Protein AF-A0A9P9QP36-F1 (afdb_monomer_lite)

Foldseek 3Di:
DDDPDDDPPPPPPPPVVVVVVVVPPDDPDDDDDPPVVVVVVVVVVVVVVVVVVVVVVVVVVVVVVVVVVVVVVVVVVVVVVVVVVVVVVVVVVVVVVVVVVVVVVVVVVVVVVVVVVVVVVVVVVVVVVVVVVVVVVVVVVVVVVVVVVVPDDDDPDCPVVVVVVVVVVVVVVVVVCVPPDDDVVNVVVVVVVVVVVVVVVVVVVVVVVVVVVVVVVVVVVVVVVVVVVVVVVVVVVVVVVVPDDQQDQFQLSLLVVQLVVLVVVDDPPPDPDAQDDDAQPPDPLDDRPDGDDPVVSVVSNVSDDDDPSPSVVSVQWDFAAAPPPRDTAIAGNDDPPDPRVRCLSNHQFDDDDPQADPDRRSHGLVLVVVLQLCCLQQQLLAPLVDLQRAADPDPPGRDGGSRRALVSQLVSCVSSVNPCSVLSSVSNVLSNVVSVLLCPDVVRFDSVLSVVLSVLQVLCVVLVQFPRSSPCCLPPPDDDPVGDPDPPDSVQWDFDDFPPDPGTRTYNLSGGDWDPDWAAAPPPRDTGTWRPCPDPVSNCVSCPVRDDLSSQLSTQWHDCVQFVDPDDTRHGLVVQQVLLLVQCVVVPLVSLQQNAGPVDSDHGDLRSNVSRHDPVSNVSSVVSVVVVVQVPDLQKAADPPPPGGDIDGDPDCDPAQWDADPPPRFTDGSVPNGGDPPPADPQLVVCCVPPVGSVVVVVVVCLVVQWDAQPPPGDTDGADFAFQFDADPPPRFTAGNQQNFGVVQCVVPPLVSGDPPGPRNPDPDDSRRFTGRDDVVSVVVVVD

Secondary structure (DSSP, 8-state):
--S------S-SSSHHHHTTTTTSS-------TTSHHHHHHHHHHHHHHHHHHHHHHHHHHHHHHHHHHHHHHHHHHHHHHHHHHHHHHHHHHHHHHHHHHHHHHHHHHHHHHHHHHHHHHHHHHHHHHHHHHHHHHHHHHHHHHHHHHTT--S--SSHHHHHHHHHHHHHHHHHHTTTS---HHHHHHHHHHHHHHHHHHHHHHHHHHHHHHHHHHHHHHHHHHHHHHHHHHHHHHHHHHT-STT---BHHHHHHHHHHHHHHT-TT-------------SS--S-TTPBPPHHHHHHHHHHS--SGGGHHHHTTEEEEE-TTT--EEEEE---TT---GGGGGG--BPPP-SS--SSGGGSBHHHHHHHHHHHHHH-TTTTTT-S---B-SSTT--PBPS--SHHHHHHHHHHTT-TTHHHHHHHHHHHHHHHHHHHT-SSPPPHHHHHHHHHHHHHHHHTTSB--TT-GGG-TT---TT-------GGGEEEE--TT-SSPEEEEGGGB-B-SS-EE-TTT--EEPPB---SHHHHHHHTTT--STHHHHT-SS--HHHH--SS---S-HHHHHHHHHHHHHHHGGGGGGG-B-SSS-PBPPHHHHHHHS-HHHHHHHHHHHHHHHHTTSTTEEE---TT---EEE-SS--SSSEEE-TTT--EEETTTTEE--TT--HHHHHHHHHHS-TTHHHHHHHHHHHEEE-TTT--EEE--SSBSEEE-TTT--EEETTT--BHHHHHHHGGGGSPTT-HHHHSS--GGG-BSSSHHHHHHHHH-

pLDDT: mean 74.01, std 16.09, range [27.27, 94.56]

Radius of gyration: 61.85 Å; chains: 1; bounding box: 119×178×165 Å

Sequence (784 aa):
MGFLGKKFSSKSRLSLIDEFKEAETNVSDGSRLGRSNTLRQQQLYEEDSLRATIQQQEIKIQEQEHIANDLTNVVERMKSEEELLQRQVWNFSEQLSKAKADADNFRSQVTPLEEQNRNLNWQYQTMARSVNDLRGASNEKDQELSARSNTIHVLSGHNQQLQRRVAHLERIVSSTSQNTGTDIQTFFDRYTEMENAHRDLSTRLETEVHERLELRDAFEAMESENASLKTVIEELQKDASGSESCQPQTLRSLLTMRLVDQALIGTEAESSSQNQNWSPTGLPQTSLDVKCSPAEIQQLANLLPTGPEYVHFYKKMSLDICSLCTKPRFKLKSDPRQNFSSSKWLNEYLGKTRYFSCCYEQVCKSCFTKHVLETLRSKWWYKLGTLQWFPCPRDGCEEALGIRCEADLEICLERNCDTEAEDHVKTYVKAMAFRNALEALEPKPDDEALQKAAELTKQLVEANRMHNLFDPRFDPAMVDETGCIPEFNTGTIFNAVLDNTSSPVPLFLRFIRRQSRPKSCMVCSKTMFEIDYGNVPTWQAACQGFAGSWMWNILVFPTRENQQCEHDFEVCRVCTAEHLRGALTSGGPSACDSLSCPQCSRVLSYQEIHQLADTETVAKYEKFMLQTFLSQDPNFRWCLSPLCETGQLYQTPPRNPKTSCEECNFEMCFKHEMPWHEGLSCDEYDSIREHGDPSYGETQEWIRTNTKPCPGCQVGIQKGEACFHMTCSQCNHEFCWQCLANWTEIRANGQNGHAEGCFFRTNDVRPTGLRGENLEDALRARNG

Structure (mmCIF, N/CA/C/O backbone):
data_AF-A0A9P9QP36-F1
#
_entry.id   AF-A0A9P9QP36-F1
#
loop_
_atom_site.group_PDB
_atom_site.id
_atom_site.type_symbol
_atom_site.label_atom_id
_atom_site.label_alt_id
_atom_site.label_comp_id
_atom_site.label_asym_id
_atom_site.label_entity_id
_atom_site.label_seq_id
_atom_site.pdbx_PDB_ins_code
_atom_site.Cartn_x
_atom_site.Cartn_y
_atom_site.Cartn_z
_atom_site.occupancy
_atom_site.B_iso_or_equiv
_atom_site.auth_seq_id
_atom_site.auth_comp_id
_atom_site.auth_asym_id
_atom_site.auth_atom_id
_atom_site.pdbx_PDB_model_num
ATOM 1 N N . MET A 1 1 ? -51.784 3.679 45.258 1.00 39.41 1 MET A N 1
ATOM 2 C CA . MET A 1 1 ? -52.970 4.301 45.885 1.00 39.41 1 MET A CA 1
ATOM 3 C C . MET A 1 1 ? -52.592 4.802 47.271 1.00 39.41 1 MET A C 1
ATOM 5 O O . MET A 1 1 ? -52.065 4.015 48.043 1.00 39.41 1 MET A O 1
ATOM 9 N N . GLY A 1 2 ? -52.866 6.078 47.562 1.00 40.72 2 GLY A N 1
ATOM 10 C CA . GLY A 1 2 ? -52.700 6.702 48.881 1.00 40.72 2 GLY A CA 1
ATOM 11 C C . GLY A 1 2 ? -51.736 7.891 48.863 1.00 40.72 2 GLY A C 1
ATOM 12 O O . GLY A 1 2 ? -50.547 7.689 48.687 1.00 40.72 2 GLY A O 1
ATOM 13 N N . PHE A 1 3 ? -52.262 9.102 49.091 1.00 27.27 3 PHE A N 1
ATOM 14 C CA . PHE A 1 3 ? -51.558 10.395 49.217 1.00 27.27 3 PHE A CA 1
ATOM 15 C C . PHE A 1 3 ? -51.186 11.186 47.947 1.00 27.27 3 PHE A C 1
ATOM 17 O O . PHE A 1 3 ? -50.115 11.767 47.866 1.00 27.27 3 PHE A O 1
ATOM 24 N N . LEU A 1 4 ? -52.135 11.379 47.026 1.00 30.14 4 LEU A N 1
ATOM 25 C CA . LEU A 1 4 ? -52.186 12.609 46.216 1.00 30.14 4 LEU A CA 1
ATOM 26 C C . LEU A 1 4 ? -53.619 13.140 46.228 1.00 30.14 4 LEU A C 1
ATOM 28 O O . LEU A 1 4 ? -54.468 12.773 45.425 1.00 30.14 4 LEU A O 1
ATOM 32 N N . GLY A 1 5 ? -53.909 13.940 47.248 1.00 36.31 5 GLY A N 1
ATOM 33 C CA . GLY A 1 5 ? -55.246 14.442 47.529 1.00 36.31 5 GLY A CA 1
ATOM 34 C C . GLY A 1 5 ? -55.212 15.570 48.547 1.00 36.31 5 GLY A C 1
ATOM 35 O O . GLY A 1 5 ? -55.863 15.489 49.584 1.00 36.31 5 GLY A O 1
ATOM 36 N N . LYS A 1 6 ? -54.440 16.626 48.278 1.00 33.19 6 LYS A N 1
ATOM 37 C CA . LYS A 1 6 ? -54.641 17.918 48.940 1.00 33.19 6 LYS A CA 1
ATOM 38 C C . LYS A 1 6 ? -54.831 19.000 47.887 1.00 33.19 6 LYS A C 1
ATOM 40 O O . LYS A 1 6 ? -53.893 19.463 47.255 1.00 33.19 6 LYS A O 1
ATOM 45 N N . LYS A 1 7 ? -56.105 19.369 47.737 1.00 34.91 7 LYS A N 1
ATOM 46 C CA . LYS A 1 7 ? -56.591 20.603 47.125 1.00 34.91 7 LYS A CA 1
ATOM 47 C C . LYS A 1 7 ? -55.779 21.785 47.663 1.00 34.91 7 LYS A C 1
ATOM 49 O O . LYS A 1 7 ? -55.915 22.115 48.841 1.00 34.91 7 LYS A O 1
ATOM 54 N N . PHE A 1 8 ? -55.011 22.462 46.814 1.00 30.06 8 PHE A N 1
ATOM 55 C CA . PHE A 1 8 ? -54.633 23.842 47.096 1.00 30.06 8 PHE A CA 1
ATOM 56 C C . PHE A 1 8 ? -55.879 24.705 46.896 1.00 30.06 8 PHE A C 1
ATOM 58 O O . PHE A 1 8 ? -56.303 24.996 45.781 1.00 30.06 8 PHE A O 1
ATOM 65 N N . SER A 1 9 ? -56.540 25.025 48.010 1.00 32.56 9 SER A N 1
ATOM 66 C CA . SER A 1 9 ? -57.636 25.985 48.031 1.00 32.56 9 SER A CA 1
ATOM 67 C C . SER A 1 9 ? -57.120 27.356 47.602 1.00 32.56 9 SER A C 1
ATOM 69 O O . SER A 1 9 ? -56.040 27.767 48.025 1.00 32.56 9 SER A O 1
ATOM 71 N N . SER A 1 10 ? -57.936 28.075 46.842 1.00 36.62 10 SER A N 1
ATOM 72 C CA . SER A 1 10 ? -57.787 29.444 46.335 1.00 36.62 10 SER A CA 1
ATOM 73 C C . SER A 1 10 ? -57.663 30.546 47.410 1.00 36.62 10 SER A C 1
ATOM 75 O O . SER A 1 10 ? -58.156 31.656 47.218 1.00 36.62 10 SER A O 1
ATOM 77 N N . LYS A 1 11 ? -57.039 30.268 48.559 1.00 36.41 11 LYS A N 1
ATOM 78 C CA . LYS A 1 11 ? -57.003 31.158 49.730 1.00 36.41 11 LYS A CA 1
ATOM 79 C C . LYS A 1 11 ? -55.800 32.103 49.808 1.00 36.41 11 LYS A C 1
ATOM 81 O O . LYS A 1 11 ? -55.817 32.974 50.664 1.00 36.41 11 LYS A O 1
ATOM 86 N N . SER A 1 12 ? -54.807 32.006 48.926 1.00 41.88 12 SER A N 1
ATOM 87 C CA . SER A 1 12 ? -53.623 32.888 48.959 1.00 41.88 12 SER A CA 1
ATOM 88 C C . SER A 1 12 ? -53.692 34.092 48.011 1.00 41.88 12 SER A C 1
ATOM 90 O O . SER A 1 12 ? -52.805 34.935 48.032 1.00 41.88 12 SER A O 1
ATOM 92 N N . ARG A 1 13 ? -54.743 34.214 47.185 1.00 39.88 13 ARG A N 1
ATOM 93 C CA . ARG A 1 13 ? -54.830 35.269 46.154 1.00 39.88 13 ARG A CA 1
ATOM 94 C C . ARG A 1 13 ? -55.450 36.588 46.639 1.00 39.88 13 ARG A C 1
ATOM 96 O O . ARG A 1 13 ? -55.367 37.577 45.924 1.00 39.88 13 ARG A O 1
ATOM 103 N N . LEU A 1 14 ? -56.072 36.602 47.823 1.00 39.81 14 LEU A N 1
ATOM 104 C CA . LEU A 1 14 ? -56.779 37.774 48.364 1.00 39.81 14 LEU A CA 1
ATOM 105 C C . LEU A 1 14 ? -56.099 38.417 49.583 1.00 39.81 14 LEU A C 1
ATOM 107 O O . LEU A 1 14 ? -56.343 39.590 49.820 1.00 39.81 14 LEU A O 1
ATOM 111 N N . SER A 1 15 ? -55.203 37.730 50.307 1.00 41.00 15 SER A N 1
ATOM 112 C CA . SER A 1 15 ? -54.525 38.353 51.462 1.00 41.00 15 SER A CA 1
ATOM 113 C C . SER A 1 15 ? -53.392 39.307 51.070 1.00 41.00 15 SER A C 1
ATOM 115 O O . SER A 1 15 ? -53.060 40.193 51.841 1.00 41.00 15 SER A O 1
ATOM 117 N N . LEU A 1 16 ? -52.825 39.168 49.867 1.00 39.16 16 LEU A N 1
ATOM 118 C CA . LEU A 1 16 ? -51.727 40.017 49.378 1.00 39.16 16 LEU A CA 1
ATOM 119 C C . LEU A 1 16 ? -52.197 41.316 48.701 1.00 39.16 16 LEU A C 1
ATOM 121 O O . LEU A 1 16 ? -51.383 42.193 48.434 1.00 39.16 16 LEU A O 1
ATOM 125 N N . ILE A 1 17 ? -53.497 41.454 48.412 1.00 43.56 17 ILE A N 1
ATOM 126 C CA . ILE A 1 17 ? -54.055 42.672 47.796 1.00 43.56 17 ILE A CA 1
ATOM 127 C C . ILE A 1 17 ? -54.501 43.680 48.867 1.00 43.56 17 ILE A C 1
ATOM 129 O O . ILE A 1 17 ? -54.452 44.886 48.619 1.00 43.56 17 ILE A O 1
ATOM 133 N N . ASP A 1 18 ? -54.876 43.212 50.061 1.00 39.38 18 ASP A N 1
ATOM 134 C CA . ASP A 1 18 ? -55.324 44.090 51.147 1.00 39.38 18 ASP A CA 1
ATOM 135 C C . ASP A 1 18 ? -54.152 44.749 51.901 1.00 39.38 18 ASP A C 1
ATOM 137 O O . ASP A 1 18 ? -54.276 45.903 52.302 1.00 39.38 18 ASP A O 1
ATOM 141 N N . GLU A 1 19 ? -52.971 44.119 51.972 1.00 41.66 19 GLU A N 1
ATOM 142 C CA . GLU A 1 19 ? -51.772 44.738 52.577 1.00 41.66 19 GLU A CA 1
ATOM 143 C C . GLU A 1 19 ? -51.138 45.845 51.711 1.00 41.66 19 GLU A C 1
ATOM 145 O O . GLU A 1 19 ? -50.436 46.711 52.229 1.00 41.66 19 GLU A O 1
ATOM 150 N N . PHE A 1 20 ? -51.422 45.893 50.403 1.00 39.91 20 PHE A N 1
ATOM 151 C CA . PHE A 1 20 ? -50.889 46.941 49.519 1.00 39.91 20 PHE A CA 1
ATOM 152 C C . PHE A 1 20 ? -51.739 48.220 49.479 1.00 39.91 20 PHE A C 1
ATOM 154 O O . PHE A 1 20 ? -51.246 49.263 49.050 1.00 39.91 20 PHE A O 1
ATOM 161 N N . LYS A 1 21 ? -52.997 48.182 49.942 1.00 40.97 21 LYS A N 1
ATOM 162 C CA . LYS A 1 21 ? -53.893 49.355 49.928 1.00 40.97 21 LYS A CA 1
ATOM 163 C C . LYS A 1 21 ? -53.764 50.268 51.149 1.00 40.97 21 LYS A C 1
ATOM 165 O O . LYS A 1 21 ? -54.196 51.414 51.070 1.00 40.97 21 LYS A O 1
ATOM 170 N N . GLU A 1 22 ? -53.130 49.822 52.232 1.00 38.78 22 GLU A N 1
ATOM 171 C CA . GLU A 1 22 ? -52.857 50.678 53.401 1.00 38.78 22 GLU A CA 1
ATOM 172 C C . GLU A 1 22 ? -51.580 51.530 53.260 1.00 38.78 22 GLU A C 1
ATOM 174 O O . GLU A 1 22 ? -51.359 52.446 54.051 1.00 38.78 22 GLU A O 1
ATOM 179 N N . ALA A 1 23 ? -50.770 51.315 52.216 1.00 40.56 23 ALA A N 1
ATOM 180 C CA . ALA A 1 23 ? -49.537 52.074 51.989 1.00 40.56 23 ALA A CA 1
ATOM 181 C C . ALA A 1 23 ? -49.709 53.357 51.140 1.00 40.56 23 ALA A C 1
ATOM 183 O O . ALA A 1 23 ? -48.755 54.122 51.004 1.00 40.56 23 ALA A O 1
ATOM 184 N N . GLU A 1 24 ? -50.901 53.635 50.590 1.00 41.31 24 GLU A N 1
ATOM 185 C CA . GLU A 1 24 ? -51.149 54.812 49.726 1.00 41.31 24 GLU A CA 1
ATOM 186 C C . GLU A 1 24 ? -51.841 56.004 50.414 1.00 41.31 24 GLU A C 1
ATOM 188 O O . GLU A 1 24 ? -52.095 57.026 49.775 1.00 41.31 24 GLU A O 1
ATOM 193 N N . THR A 1 25 ? -52.087 55.960 51.726 1.00 44.47 25 THR A N 1
ATOM 194 C CA . THR A 1 25 ? -52.667 57.096 52.466 1.00 44.47 25 THR A CA 1
ATOM 195 C C . THR A 1 25 ? -51.767 57.550 53.605 1.00 44.47 25 THR A C 1
ATOM 197 O O . THR A 1 25 ? -52.078 57.312 54.764 1.00 44.47 25 THR A O 1
ATOM 200 N N . ASN A 1 26 ? -50.646 58.197 53.279 1.00 38.59 26 ASN A N 1
ATOM 201 C CA . ASN A 1 26 ? -50.021 59.234 54.115 1.00 38.59 26 ASN A CA 1
ATOM 202 C C . ASN A 1 26 ? -48.902 59.940 53.332 1.00 38.59 26 ASN A C 1
ATOM 204 O O . ASN A 1 26 ? -47.714 59.728 53.559 1.00 38.59 26 ASN A O 1
ATOM 208 N N . VAL A 1 27 ? -49.293 60.810 52.397 1.00 39.25 27 VAL A N 1
ATOM 209 C CA . VAL A 1 27 ? -48.411 61.853 51.855 1.00 39.25 27 VAL A CA 1
ATOM 210 C C . VAL A 1 27 ? -49.091 63.201 52.067 1.00 39.25 27 VAL A C 1
ATOM 212 O O . VAL A 1 27 ? -49.839 63.688 51.226 1.00 39.25 27 VAL A O 1
ATOM 215 N N . SER A 1 28 ? -48.807 63.809 53.213 1.00 42.22 28 SER A N 1
ATOM 216 C CA . SER A 1 28 ? -48.864 65.254 53.409 1.00 42.22 28 SER A CA 1
ATOM 217 C C . SER A 1 28 ? -47.461 65.698 53.806 1.00 42.22 28 SER A C 1
ATOM 219 O O . SER A 1 28 ? -47.070 65.534 54.955 1.00 42.22 28 SER A O 1
ATOM 221 N N . ASP A 1 29 ? -46.641 66.103 52.844 1.00 37.81 29 ASP A N 1
ATOM 222 C CA . ASP A 1 29 ? -46.212 67.497 52.703 1.00 37.81 29 ASP A CA 1
ATOM 223 C C . ASP A 1 29 ? -45.155 67.623 51.598 1.00 37.81 29 ASP A C 1
ATOM 225 O O . ASP A 1 29 ? -44.422 66.685 51.278 1.00 37.81 29 ASP A O 1
ATOM 229 N N . GLY A 1 30 ? -45.141 68.785 50.952 1.00 43.59 30 GLY A N 1
ATOM 230 C CA . GLY A 1 30 ? -44.443 69.012 49.695 1.00 43.59 30 GLY A CA 1
ATOM 231 C C . GLY A 1 30 ? -42.912 69.035 49.766 1.00 43.59 30 GLY A C 1
ATOM 232 O O . GLY A 1 30 ? -42.296 69.165 50.821 1.00 43.59 30 GLY A O 1
ATOM 233 N N . SER A 1 31 ? -42.327 69.057 48.557 1.00 42.88 31 SER A N 1
ATOM 234 C CA . SER A 1 31 ? -40.924 69.367 48.199 1.00 42.88 31 SER A CA 1
ATOM 235 C C . SER A 1 31 ? -40.016 68.165 47.888 1.00 42.88 31 SER A C 1
ATOM 237 O O . SER A 1 31 ? -39.227 67.756 48.734 1.00 42.88 31 SER A O 1
ATOM 239 N N . ARG A 1 32 ? -40.046 67.667 46.633 1.00 42.56 32 ARG A N 1
ATOM 240 C CA . ARG A 1 32 ? -38.871 67.222 45.822 1.00 42.56 32 ARG A CA 1
ATOM 241 C C . ARG A 1 32 ? -39.304 66.530 44.512 1.00 42.56 32 ARG A C 1
ATOM 243 O O . ARG A 1 32 ? -39.237 65.312 44.363 1.00 42.56 32 ARG A O 1
ATOM 250 N N . LEU A 1 33 ? -39.699 67.326 43.519 1.00 49.06 33 LEU A N 1
ATOM 251 C CA . LEU A 1 33 ? -39.839 66.887 42.124 1.00 49.06 33 LEU A CA 1
ATOM 252 C C . LEU A 1 33 ? -38.437 66.759 41.501 1.00 49.06 33 LEU A C 1
ATOM 254 O O . LEU A 1 33 ? -37.766 67.760 41.281 1.00 49.06 33 LEU A O 1
ATOM 258 N N . GLY A 1 34 ? -37.972 65.525 41.280 1.00 47.41 34 GLY A N 1
ATOM 259 C CA . GLY A 1 34 ? -36.705 65.246 40.580 1.00 47.41 34 GLY A CA 1
ATOM 260 C C . GLY A 1 34 ? -36.040 63.903 40.914 1.00 47.41 34 GLY A C 1
ATOM 261 O O . GLY A 1 34 ? -35.315 63.371 40.084 1.00 47.41 34 GLY A O 1
ATOM 262 N N . ARG A 1 35 ? -36.315 63.312 42.089 1.00 47.41 35 ARG A N 1
ATOM 263 C CA . ARG A 1 35 ? -35.817 61.965 42.469 1.00 47.41 35 ARG A CA 1
ATOM 264 C C . ARG A 1 35 ? -36.870 60.851 42.409 1.00 47.41 35 ARG A C 1
ATOM 266 O O . ARG A 1 35 ? -36.510 59.684 42.448 1.00 47.41 35 ARG A O 1
ATOM 273 N N . SER A 1 36 ? -38.155 61.194 42.304 1.00 52.47 36 SER A N 1
ATOM 274 C CA . SER A 1 36 ? -39.255 60.218 42.377 1.00 52.47 36 SER A CA 1
ATOM 275 C C . SER A 1 36 ? -39.477 59.434 41.070 1.00 52.47 36 SER A C 1
ATOM 277 O O . SER A 1 36 ? -39.776 58.246 41.127 1.00 52.47 36 SER A O 1
ATOM 279 N N . ASN A 1 37 ? -39.245 60.035 39.893 1.00 53.41 37 ASN A N 1
ATOM 280 C CA . ASN A 1 37 ? -39.464 59.344 38.611 1.00 53.41 37 ASN A CA 1
ATOM 281 C C . ASN A 1 37 ? -38.407 58.276 38.294 1.00 53.41 37 ASN A C 1
ATOM 283 O O . ASN A 1 37 ? -38.752 57.236 37.746 1.00 53.41 37 ASN A O 1
ATOM 287 N N . THR A 1 38 ? -37.144 58.495 38.664 1.00 58.62 38 THR A N 1
ATOM 288 C CA . THR A 1 38 ? -36.052 57.536 38.429 1.00 58.62 38 THR A CA 1
ATOM 289 C C . THR A 1 38 ? -36.148 56.309 39.331 1.00 58.62 38 THR A C 1
ATOM 291 O O . THR A 1 38 ? -35.949 55.197 38.854 1.00 58.62 38 THR A O 1
ATOM 294 N N . LEU A 1 39 ? -36.530 56.490 40.601 1.00 57.78 39 LEU A N 1
ATOM 295 C CA . LEU A 1 39 ? -36.797 55.378 41.523 1.00 57.78 39 LEU A CA 1
ATOM 296 C C . LEU A 1 39 ? -38.006 54.547 41.075 1.00 57.78 39 LEU A C 1
ATOM 298 O O . LEU A 1 39 ? -37.941 53.322 41.088 1.00 57.78 39 LEU A O 1
ATOM 302 N N . ARG A 1 40 ? -39.071 55.199 40.591 1.00 60.97 40 ARG A N 1
ATOM 303 C CA . ARG A 1 40 ? -40.255 54.504 40.067 1.00 60.97 40 ARG A CA 1
ATOM 304 C C . ARG A 1 40 ? -39.961 53.740 38.771 1.00 60.97 40 ARG A C 1
ATOM 306 O O . ARG A 1 40 ? -40.467 52.640 38.591 1.00 60.97 40 ARG A O 1
ATOM 313 N N . GLN A 1 41 ? -39.117 54.284 37.889 1.00 62.12 41 GLN A N 1
ATOM 314 C CA . GLN A 1 41 ? -38.653 53.576 36.688 1.00 62.12 41 GLN A CA 1
ATOM 315 C C . GLN A 1 41 ? -37.744 52.386 37.013 1.00 62.12 41 GLN A C 1
ATOM 317 O O . GLN A 1 41 ? -37.866 51.355 36.361 1.00 62.12 41 GLN A O 1
ATOM 322 N N . GLN A 1 42 ? -36.868 52.501 38.015 1.00 64.56 42 GLN A N 1
ATOM 323 C CA . GLN A 1 42 ? -36.050 51.371 38.470 1.00 64.56 42 GLN A CA 1
ATOM 324 C C . GLN A 1 42 ? -36.900 50.258 39.084 1.00 64.56 42 GLN A C 1
ATOM 326 O O . GLN A 1 42 ? -36.699 49.101 38.736 1.00 64.56 42 GLN A O 1
ATOM 331 N N . GLN A 1 43 ? -37.892 50.600 39.910 1.00 68.56 43 GLN A N 1
ATOM 332 C CA . GLN A 1 43 ? -38.804 49.613 40.496 1.00 68.56 43 GLN A CA 1
ATOM 333 C C . GLN A 1 43 ? -39.649 48.895 39.438 1.00 68.56 43 GLN A C 1
ATOM 335 O O . GLN A 1 43 ? -39.778 47.678 39.495 1.00 68.56 43 GLN A O 1
ATOM 340 N N . LEU A 1 44 ? -40.162 49.616 38.434 1.00 71.06 44 LEU A N 1
ATOM 341 C CA . LEU A 1 44 ? -40.890 48.997 37.318 1.00 71.06 44 LEU A CA 1
ATOM 342 C C . LEU A 1 44 ? -39.995 48.054 36.499 1.00 71.06 44 LEU A C 1
ATOM 344 O O . LEU A 1 44 ? -40.432 46.978 36.107 1.00 71.06 44 LEU A O 1
ATOM 348 N N . TYR A 1 45 ? -38.729 48.421 36.281 1.00 71.38 45 TYR A N 1
ATOM 349 C CA . TYR A 1 45 ? -37.782 47.572 35.556 1.00 71.38 45 TYR A CA 1
ATOM 350 C C . TYR A 1 45 ? -37.406 46.306 36.342 1.00 71.38 45 TYR A C 1
ATOM 352 O O . TYR A 1 45 ? -37.260 45.229 35.764 1.00 71.38 45 TYR A O 1
ATOM 360 N N . GLU A 1 46 ? -37.269 46.416 37.665 1.00 70.75 46 GLU A N 1
ATOM 361 C CA . GLU A 1 46 ? -37.046 45.268 38.547 1.00 70.75 46 GLU A CA 1
ATOM 362 C C . GLU A 1 46 ? -38.277 44.357 38.615 1.00 70.75 46 GLU A C 1
ATOM 364 O O . GLU A 1 46 ? -38.116 43.140 38.534 1.00 70.75 46 GLU A O 1
ATOM 369 N N . GLU A 1 47 ? -39.494 44.910 38.672 1.00 72.06 47 GLU A N 1
ATOM 370 C CA . GLU A 1 47 ? -40.736 44.129 38.604 1.00 72.06 47 GLU A CA 1
ATOM 371 C C . GLU A 1 47 ? -40.887 43.391 37.269 1.00 72.06 47 GLU A C 1
ATOM 373 O O . GLU A 1 47 ? -41.241 42.211 37.265 1.00 72.06 47 GLU A O 1
ATOM 378 N N . ASP A 1 48 ? -40.589 44.039 36.141 1.00 75.69 48 ASP A N 1
ATOM 379 C CA . ASP A 1 48 ? -40.651 43.407 34.819 1.00 75.69 48 ASP A CA 1
ATOM 380 C C . ASP A 1 48 ? -39.594 42.300 34.670 1.00 75.69 48 ASP A C 1
ATOM 382 O O . ASP A 1 48 ? -39.877 41.228 34.128 1.00 75.69 48 ASP A O 1
ATOM 386 N N . SER A 1 49 ? -38.395 42.511 35.220 1.00 71.56 49 SER A N 1
ATOM 387 C CA . SER A 1 49 ? -37.334 41.498 35.278 1.00 71.56 49 SER A CA 1
ATOM 388 C C . SER A 1 49 ? -37.728 40.300 36.155 1.00 71.56 49 SER A C 1
ATOM 390 O O . SER A 1 49 ? -37.520 39.140 35.776 1.00 71.56 49 SER A O 1
ATOM 392 N N . LEU A 1 50 ? -38.369 40.554 37.303 1.00 73.38 50 LEU A N 1
ATOM 393 C CA . LEU A 1 50 ? -38.890 39.499 38.171 1.00 73.38 50 LEU A CA 1
ATOM 394 C C . LEU A 1 50 ? -40.015 38.722 37.482 1.00 73.38 50 LEU A C 1
ATOM 396 O O . LEU A 1 50 ? -40.004 37.494 37.510 1.00 73.38 50 LEU A O 1
ATOM 400 N N . ARG A 1 51 ? -40.948 39.410 36.809 1.00 74.69 51 ARG A N 1
ATOM 401 C CA . ARG A 1 51 ? -42.028 38.776 36.033 1.00 74.69 51 ARG A CA 1
ATOM 402 C C . ARG A 1 51 ? -41.476 37.898 34.919 1.00 74.69 51 ARG A C 1
ATOM 404 O O . ARG A 1 51 ? -41.932 36.769 34.775 1.00 74.69 51 ARG A O 1
ATOM 411 N N . ALA A 1 52 ? -40.470 38.367 34.183 1.00 73.75 52 ALA A N 1
ATOM 412 C CA . ALA A 1 52 ? -39.819 37.572 33.145 1.00 73.75 52 ALA A CA 1
ATOM 413 C C . ALA A 1 52 ? -39.134 36.321 33.725 1.00 73.75 52 ALA A C 1
ATOM 415 O O . ALA A 1 52 ? -39.201 35.241 33.137 1.00 73.75 52 ALA A O 1
ATOM 416 N N . THR A 1 53 ? -38.519 36.445 34.904 1.00 70.00 53 THR A N 1
ATOM 417 C CA . THR A 1 53 ? -37.874 35.320 35.597 1.00 70.00 53 THR A CA 1
ATOM 418 C C . THR A 1 53 ? -38.900 34.304 36.102 1.00 70.00 53 THR A C 1
ATOM 420 O O . THR A 1 53 ? -38.709 33.103 35.917 1.00 70.00 53 THR A O 1
ATOM 423 N N . ILE A 1 54 ? -40.010 34.769 36.684 1.00 73.44 54 ILE A N 1
ATOM 424 C CA . ILE A 1 54 ? -41.124 33.919 37.126 1.00 73.44 54 ILE A CA 1
ATOM 425 C C . ILE A 1 54 ? -41.734 33.193 35.926 1.00 73.44 54 ILE A C 1
ATOM 427 O O . ILE A 1 54 ? -41.888 31.978 35.969 1.00 73.44 54 ILE A O 1
ATOM 431 N N . GLN A 1 55 ? -41.973 33.895 34.818 1.00 79.62 55 GLN A N 1
ATOM 432 C CA . GLN A 1 55 ? -42.513 33.297 33.598 1.00 79.62 55 GLN A CA 1
ATOM 433 C C . GLN A 1 55 ? -41.567 32.235 33.009 1.00 79.62 55 GLN A C 1
ATOM 435 O O . GLN A 1 55 ? -42.015 31.179 32.568 1.00 79.62 55 GLN A O 1
ATOM 440 N N . GLN A 1 56 ? -40.247 32.456 33.053 1.00 72.19 56 GLN A N 1
ATOM 441 C CA . GLN A 1 56 ? -39.270 31.428 32.671 1.00 72.19 56 GLN A CA 1
ATOM 442 C C . GLN A 1 56 ? -39.274 30.217 33.611 1.00 72.19 56 GLN A C 1
ATOM 444 O O . GLN A 1 56 ? -39.036 29.097 33.158 1.00 72.19 56 GLN A O 1
ATOM 449 N N . GLN A 1 57 ? -39.510 30.414 34.909 1.00 69.06 57 GLN A N 1
ATOM 450 C CA . GLN A 1 57 ? -39.626 29.305 35.857 1.00 69.06 57 GLN A CA 1
ATOM 451 C C . GLN A 1 57 ? -40.930 28.526 35.668 1.00 69.06 57 GLN A C 1
ATOM 453 O O . GLN A 1 57 ? -40.894 27.301 35.703 1.00 69.06 57 GLN A O 1
ATOM 458 N N . GLU A 1 58 ? -42.046 29.197 35.386 1.00 74.12 58 GLU A N 1
ATOM 459 C CA . GLU A 1 58 ? -43.326 28.550 35.073 1.00 74.12 58 GLU A CA 1
ATOM 460 C C . GLU A 1 58 ? -43.227 27.669 33.821 1.00 74.12 58 GLU A C 1
ATOM 462 O O . GLU A 1 58 ? -43.688 26.530 33.845 1.00 74.12 58 GLU A O 1
ATOM 467 N N . ILE A 1 59 ? -42.551 28.139 32.765 1.00 79.31 59 ILE A N 1
ATOM 468 C CA . ILE A 1 59 ? -42.301 27.335 31.556 1.00 79.31 59 ILE A CA 1
ATOM 469 C C . ILE A 1 59 ? -41.477 26.085 31.894 1.00 79.31 59 ILE A C 1
ATOM 471 O O . ILE A 1 59 ? -41.823 24.986 31.472 1.00 79.31 59 ILE A O 1
ATOM 475 N N . LYS A 1 60 ? -40.426 26.218 32.714 1.00 70.06 60 LYS A N 1
ATOM 476 C CA . LYS A 1 60 ? -39.608 25.067 33.137 1.00 70.06 60 LYS A CA 1
ATOM 477 C C . LYS A 1 60 ? -40.386 24.066 33.989 1.00 70.06 60 LYS A C 1
ATOM 479 O O . LYS A 1 60 ? -40.153 22.868 33.871 1.00 70.06 60 LYS A O 1
ATOM 484 N N . ILE A 1 61 ? -41.293 24.539 34.843 1.00 73.12 61 ILE A N 1
ATOM 485 C CA . ILE A 1 61 ? -42.167 23.668 35.638 1.00 73.12 61 ILE A CA 1
ATOM 486 C C . ILE A 1 61 ? -43.130 22.915 34.712 1.00 73.12 61 ILE A C 1
ATOM 488 O O . ILE A 1 61 ? -43.267 21.704 34.853 1.00 73.12 61 ILE A O 1
ATOM 492 N N . GLN A 1 62 ? -43.713 23.584 33.713 1.00 74.38 62 GLN A N 1
ATOM 493 C CA . GLN A 1 62 ? -44.569 22.936 32.711 1.00 74.38 62 GLN A CA 1
ATOM 494 C C . GLN A 1 62 ? -43.814 21.885 31.883 1.00 74.38 62 GLN A C 1
ATOM 496 O O . GLN A 1 62 ? -44.344 20.805 31.628 1.00 74.38 62 GLN A O 1
ATOM 501 N N . GLU A 1 63 ? -42.562 22.155 31.502 1.00 72.62 63 GLU A N 1
ATOM 502 C CA . GLU A 1 63 ? -41.704 21.175 30.823 1.00 72.62 63 GLU A CA 1
ATOM 503 C C . GLU A 1 63 ? -41.399 19.964 31.720 1.00 72.62 63 GLU A C 1
ATOM 505 O O . GLU A 1 63 ? -41.453 18.822 31.262 1.00 72.62 63 GLU A O 1
ATOM 510 N N . GLN A 1 64 ? -41.129 20.182 33.011 1.00 63.84 64 GLN A N 1
ATOM 511 C CA . GLN A 1 64 ? -40.899 19.097 33.969 1.00 63.84 64 GLN A CA 1
ATOM 512 C C . GLN A 1 64 ? -42.157 18.256 34.222 1.00 63.84 64 GLN A C 1
ATOM 514 O O . GLN A 1 64 ? -42.058 17.033 34.313 1.00 63.84 64 GLN A O 1
ATOM 519 N N . GLU A 1 65 ? -43.335 18.878 34.285 1.00 73.81 65 GLU A N 1
ATOM 520 C CA . GLU A 1 65 ? -44.618 18.173 34.380 1.00 73.81 65 GLU A CA 1
ATOM 521 C C . GLU A 1 65 ? -44.906 17.342 33.121 1.00 73.81 65 GLU A C 1
ATOM 523 O O . GLU A 1 65 ? -45.379 16.209 33.230 1.00 73.81 65 GLU A O 1
ATOM 528 N N . HIS A 1 66 ? -44.560 17.849 31.933 1.00 71.69 66 HIS A N 1
ATOM 529 C CA . HIS A 1 66 ? -44.685 17.092 30.685 1.00 71.69 66 HIS A CA 1
ATOM 530 C C . HIS A 1 66 ? -43.780 15.853 30.687 1.00 71.69 66 HIS A C 1
ATOM 532 O O . HIS A 1 66 ? -44.245 14.748 30.415 1.00 71.69 66 HIS A O 1
ATOM 538 N N . ILE A 1 67 ? -42.511 16.007 31.078 1.00 67.69 67 ILE A N 1
ATOM 539 C CA . ILE A 1 67 ? -41.555 14.893 31.182 1.00 67.69 67 ILE A CA 1
ATOM 540 C C . ILE A 1 67 ? -42.021 13.856 32.217 1.00 67.69 67 ILE A C 1
ATOM 542 O O . ILE A 1 67 ? -41.906 12.652 31.984 1.00 67.69 67 ILE A O 1
ATOM 546 N N . ALA A 1 68 ? -42.569 14.296 33.353 1.00 65.81 68 ALA A N 1
ATOM 547 C CA . ALA A 1 68 ? -43.108 13.397 34.373 1.00 65.81 68 ALA A CA 1
ATOM 548 C C . ALA A 1 68 ? -44.325 12.601 33.863 1.00 65.81 68 ALA A C 1
ATOM 550 O O . ALA A 1 68 ? -44.435 11.401 34.134 1.00 65.81 68 ALA A O 1
ATOM 551 N N . ASN A 1 69 ? -45.207 13.236 33.086 1.00 71.56 69 ASN A N 1
ATOM 552 C CA . ASN A 1 69 ? -46.336 12.562 32.442 1.00 71.56 69 ASN A CA 1
ATOM 553 C C . ASN A 1 69 ? -45.870 11.555 31.380 1.00 71.56 69 ASN A C 1
ATOM 555 O O . ASN A 1 69 ? -46.360 10.427 31.360 1.00 71.56 69 ASN A O 1
ATOM 559 N N . ASP A 1 70 ? -44.877 11.905 30.560 1.00 65.94 70 ASP A N 1
ATOM 560 C CA . ASP A 1 70 ? -44.309 10.997 29.557 1.00 65.94 70 ASP A CA 1
ATOM 561 C C . ASP A 1 70 ? -43.657 9.768 30.204 1.00 65.94 70 ASP A C 1
ATOM 563 O O . ASP A 1 70 ? -43.893 8.638 29.775 1.00 65.94 70 ASP A O 1
ATOM 567 N N . LEU A 1 71 ? -42.895 9.959 31.286 1.00 62.50 71 LEU A N 1
ATOM 568 C CA . LEU A 1 71 ? -42.315 8.856 32.058 1.00 62.50 71 LEU A CA 1
ATOM 569 C C . LEU A 1 71 ? -43.393 7.961 32.676 1.00 62.50 71 LEU A C 1
ATOM 571 O O . LEU A 1 71 ? -43.263 6.737 32.650 1.00 62.50 71 LEU A O 1
ATOM 575 N N . THR A 1 72 ? -44.475 8.550 33.187 1.00 72.44 72 THR A N 1
ATOM 576 C CA . THR A 1 72 ? -45.608 7.792 33.738 1.00 72.44 72 THR A CA 1
ATOM 577 C C . THR A 1 72 ? -46.275 6.941 32.653 1.00 72.44 72 THR A C 1
ATOM 579 O O . THR A 1 72 ? -46.487 5.747 32.862 1.00 72.44 72 THR A O 1
ATOM 582 N N . ASN A 1 73 ? -46.493 7.505 31.461 1.00 68.81 73 ASN A N 1
ATOM 583 C CA . ASN A 1 73 ? -47.047 6.788 30.309 1.00 68.81 73 ASN A CA 1
ATOM 584 C C . ASN A 1 73 ? -46.137 5.637 29.841 1.00 68.81 73 ASN A C 1
ATOM 586 O O . ASN A 1 73 ? -46.619 4.559 29.490 1.00 68.81 73 ASN A O 1
ATOM 590 N N . VAL A 1 74 ? -44.813 5.833 29.850 1.00 64.62 74 VAL A N 1
ATOM 591 C CA . VAL A 1 74 ? -43.846 4.776 29.509 1.00 64.62 74 VAL A CA 1
ATOM 592 C C . VAL A 1 74 ? -43.907 3.632 30.520 1.00 64.62 74 VAL A C 1
ATOM 594 O O . VAL A 1 74 ? -43.952 2.473 30.111 1.00 64.62 74 VAL A O 1
ATOM 597 N N . VAL A 1 75 ? -43.966 3.941 31.818 1.00 66.62 75 VAL A N 1
ATOM 598 C CA . VAL A 1 75 ? -44.074 2.932 32.884 1.00 66.62 75 VAL A CA 1
ATOM 599 C C . VAL A 1 75 ? -45.391 2.157 32.791 1.00 66.62 75 VAL A C 1
ATOM 601 O O . VAL A 1 75 ? -45.394 0.939 32.957 1.00 66.62 75 VAL A O 1
ATOM 604 N N . GLU A 1 76 ? -46.508 2.825 32.505 1.00 69.62 76 GLU A N 1
ATOM 605 C CA . GLU A 1 76 ? -47.801 2.155 32.311 1.00 69.62 76 GLU A CA 1
ATOM 606 C C . GLU A 1 76 ? -47.800 1.239 31.083 1.00 69.62 76 GLU A C 1
ATOM 608 O O . GLU A 1 76 ? -48.304 0.117 31.150 1.00 69.62 76 GLU A O 1
ATOM 613 N N . ARG A 1 77 ? -47.163 1.662 29.986 1.00 67.19 77 ARG A N 1
ATOM 614 C CA . ARG A 1 77 ? -47.000 0.828 28.790 1.00 67.19 77 ARG A CA 1
ATOM 615 C C . ARG A 1 77 ? -46.141 -0.409 29.064 1.00 67.19 77 ARG A C 1
ATOM 617 O O . ARG A 1 77 ? -46.537 -1.498 28.666 1.00 67.19 77 ARG A O 1
ATOM 624 N N . MET A 1 78 ? -45.033 -0.264 29.795 1.00 60.41 78 MET A N 1
ATOM 625 C CA . MET A 1 78 ? -44.188 -1.401 30.185 1.00 60.41 78 MET A CA 1
ATOM 626 C C . MET A 1 78 ? -44.942 -2.405 31.067 1.00 60.41 78 MET A C 1
ATOM 628 O O . MET A 1 78 ? -44.825 -3.607 30.857 1.00 60.41 78 MET A O 1
ATOM 632 N N . LYS A 1 79 ? -45.768 -1.930 32.009 1.00 68.62 79 LYS A N 1
ATOM 633 C CA . LYS A 1 79 ? -46.621 -2.808 32.830 1.00 68.62 79 LYS A CA 1
ATOM 634 C C . LYS A 1 79 ? -47.669 -3.547 32.000 1.00 68.62 79 LYS A C 1
ATOM 636 O O . LYS A 1 79 ? -47.903 -4.729 32.220 1.00 68.62 79 LYS A O 1
ATOM 641 N N . SER A 1 80 ? -48.280 -2.865 31.032 1.00 70.50 80 SER A N 1
ATOM 642 C CA . SER A 1 80 ? -49.235 -3.480 30.102 1.00 70.50 80 SER A CA 1
ATOM 643 C C . SER A 1 80 ? -48.578 -4.575 29.246 1.00 70.50 80 SER A C 1
ATOM 645 O O . SER A 1 80 ? -49.156 -5.644 29.050 1.00 70.50 80 SER A O 1
ATOM 647 N N . GLU A 1 81 ? -47.351 -4.341 28.768 1.00 66.19 81 GLU A N 1
ATOM 648 C CA . GLU A 1 81 ? -46.567 -5.332 28.018 1.00 66.19 81 GLU A CA 1
ATOM 649 C C . GLU A 1 81 ? -46.164 -6.532 28.888 1.00 66.19 81 GLU A C 1
ATOM 651 O O . GLU A 1 81 ? -46.284 -7.674 28.446 1.00 66.19 81 GLU A O 1
ATOM 656 N N . GLU A 1 82 ? -45.768 -6.300 30.142 1.00 67.38 82 GLU A N 1
ATOM 657 C CA . GLU A 1 82 ? -45.482 -7.366 31.108 1.00 67.38 82 GLU A CA 1
ATOM 658 C C . GLU A 1 82 ? -46.716 -8.250 31.355 1.00 67.38 82 GLU A C 1
ATOM 660 O O . GLU A 1 82 ? -46.629 -9.477 31.274 1.00 67.38 82 GLU A O 1
ATOM 665 N N . GLU A 1 83 ? -47.888 -7.649 31.584 1.00 74.44 83 GLU A N 1
ATOM 666 C CA . GLU A 1 83 ? -49.143 -8.388 31.765 1.00 74.44 83 GLU A CA 1
ATOM 667 C C . GLU A 1 83 ? -49.531 -9.196 30.515 1.00 74.44 83 GLU A C 1
ATOM 669 O O . GLU A 1 83 ? -50.055 -10.312 30.625 1.00 74.44 83 GLU A O 1
ATOM 674 N N . LEU A 1 84 ? -49.272 -8.662 29.317 1.00 71.69 84 LEU A N 1
ATOM 675 C CA . LEU A 1 84 ? -49.520 -9.361 28.056 1.00 71.69 84 LEU A CA 1
ATOM 676 C C . LEU A 1 84 ? -48.609 -10.587 27.910 1.00 71.69 84 LEU A C 1
ATOM 678 O O . LEU A 1 84 ? -49.095 -11.674 27.588 1.00 71.69 84 LEU A O 1
ATOM 682 N N . LEU A 1 85 ? -47.313 -10.429 28.187 1.00 64.94 85 LEU A N 1
ATOM 683 C CA . LEU A 1 85 ? -46.333 -11.514 28.126 1.00 64.94 85 LEU A CA 1
ATOM 684 C C . LEU A 1 85 ? -46.638 -12.601 29.162 1.00 64.94 85 LEU A C 1
ATOM 686 O O . LEU A 1 85 ? -46.627 -13.786 28.833 1.00 64.94 85 LEU A O 1
ATOM 690 N N . GLN A 1 86 ? -47.014 -12.222 30.387 1.00 66.75 86 GLN A N 1
ATOM 691 C CA . GLN A 1 86 ? -47.438 -13.176 31.417 1.00 66.75 86 GLN A CA 1
ATOM 692 C C . GLN A 1 86 ? -48.665 -13.991 30.978 1.00 66.75 86 GLN A C 1
ATOM 694 O O . GLN A 1 86 ? -48.711 -15.206 31.190 1.00 66.75 86 GLN A O 1
ATOM 699 N N . ARG A 1 87 ? -49.642 -13.362 30.307 1.00 73.69 87 ARG A N 1
ATOM 700 C CA . ARG A 1 87 ? -50.802 -14.074 29.740 1.00 73.69 87 ARG A CA 1
ATOM 701 C C . ARG A 1 87 ? -50.414 -15.018 28.605 1.00 73.69 87 ARG A C 1
ATOM 703 O O . ARG A 1 87 ? -50.971 -16.111 28.521 1.00 73.69 87 ARG A O 1
ATOM 710 N N . GLN A 1 88 ? -49.478 -14.623 27.744 1.00 66.06 88 GLN A N 1
ATOM 711 C CA . GLN A 1 88 ? -48.990 -15.482 26.663 1.00 66.06 88 GLN A CA 1
ATOM 712 C C . GLN A 1 88 ? -48.272 -16.718 27.213 1.00 66.06 88 GLN A C 1
ATOM 714 O O . GLN A 1 88 ? -48.597 -17.832 26.808 1.00 66.06 88 GLN A O 1
ATOM 719 N N . VAL A 1 89 ? -47.384 -16.542 28.194 1.00 64.88 89 VAL A N 1
ATOM 720 C CA . VAL A 1 89 ? -46.694 -17.649 28.878 1.00 64.88 89 VAL A CA 1
ATOM 721 C C . VAL A 1 89 ? -47.691 -18.605 29.534 1.00 64.88 89 VAL A C 1
ATOM 723 O O . VAL A 1 89 ? -47.555 -19.823 29.414 1.00 64.88 89 VAL A O 1
ATOM 726 N N . TRP A 1 90 ? -48.725 -18.073 30.190 1.00 76.06 90 TRP A N 1
ATOM 727 C CA . TRP A 1 90 ? -49.770 -18.895 30.798 1.00 76.06 90 TRP A CA 1
ATOM 728 C C . TRP A 1 90 ? -50.538 -19.726 29.755 1.00 76.06 90 TRP A C 1
ATOM 730 O O . TRP A 1 90 ? -50.712 -20.929 29.941 1.00 76.06 90 TRP A O 1
ATOM 740 N N . ASN A 1 91 ? -50.918 -19.122 28.625 1.00 69.88 91 ASN A N 1
ATOM 741 C CA . ASN A 1 91 ? -51.616 -19.814 27.536 1.00 69.88 91 ASN A CA 1
ATOM 742 C C . ASN A 1 91 ? -50.739 -20.908 26.896 1.00 69.88 91 ASN A C 1
ATOM 744 O O . ASN A 1 91 ? -51.202 -22.022 26.659 1.00 69.88 91 ASN A O 1
ATOM 748 N N . PHE A 1 92 ? -49.449 -20.635 26.678 1.00 64.94 92 PHE A N 1
ATOM 749 C CA . PHE A 1 92 ? -48.519 -21.648 26.173 1.00 64.94 92 PHE A CA 1
ATOM 750 C C . PHE A 1 92 ? -48.330 -22.806 27.156 1.00 64.94 92 PHE A C 1
ATOM 752 O O . PHE A 1 92 ? -48.332 -23.961 26.738 1.00 64.94 92 PHE A O 1
ATOM 759 N N . SER A 1 93 ? -48.243 -22.524 28.457 1.00 65.62 93 SER A N 1
ATOM 760 C CA . SER A 1 93 ? -48.172 -23.556 29.500 1.00 65.62 93 SER A CA 1
ATOM 761 C C . SER A 1 93 ? -49.402 -24.475 29.488 1.00 65.62 93 SER A C 1
ATOM 763 O O . SER A 1 93 ? -49.278 -25.700 29.577 1.00 65.62 93 SER A O 1
ATOM 765 N N . GLU A 1 94 ? -50.596 -23.907 29.300 1.00 77.12 94 GLU A N 1
ATOM 766 C CA . GLU A 1 94 ? -51.841 -24.672 29.199 1.00 77.12 94 GLU A CA 1
ATOM 767 C C . GLU A 1 94 ? -51.880 -25.551 27.936 1.00 77.12 94 GLU A C 1
ATOM 769 O O . GLU A 1 94 ? -52.222 -26.736 28.010 1.00 77.12 94 GLU A O 1
ATOM 774 N N . GLN A 1 95 ? -51.447 -25.016 26.789 1.00 66.50 95 GLN A N 1
ATOM 775 C CA . GLN A 1 95 ? -51.331 -25.778 25.540 1.00 66.50 95 GLN A CA 1
ATOM 776 C C . GLN A 1 95 ? -50.335 -26.937 25.663 1.00 66.50 95 GLN A C 1
ATOM 778 O O . GLN A 1 95 ? -50.626 -28.046 25.210 1.00 66.50 95 GLN A O 1
ATOM 783 N N . LEU A 1 96 ? -49.202 -26.717 26.335 1.00 62.78 96 LEU A N 1
ATOM 784 C CA . LEU A 1 96 ? -48.178 -27.739 26.556 1.00 62.78 96 LEU A CA 1
ATOM 785 C C . LEU A 1 96 ? -48.689 -28.870 27.459 1.00 62.78 96 LEU A C 1
ATOM 787 O O . LEU A 1 96 ? -48.444 -30.047 27.196 1.00 62.78 96 LEU A O 1
ATOM 791 N N . SER A 1 97 ? -49.447 -28.519 28.501 1.00 73.19 97 SER A N 1
ATOM 792 C CA . SER A 1 97 ? -50.093 -29.485 29.394 1.00 73.19 97 SER A CA 1
ATOM 793 C C . SER A 1 97 ? -51.091 -30.370 28.640 1.00 73.19 97 SER A C 1
ATOM 795 O O . SER A 1 97 ? -51.087 -31.594 28.793 1.00 73.19 97 SER A O 1
ATOM 797 N N . LYS A 1 98 ? -51.896 -29.768 27.756 1.00 74.25 98 LYS A N 1
ATOM 798 C CA . LYS A 1 98 ? -52.856 -30.496 26.922 1.00 74.25 98 LYS A CA 1
ATOM 799 C C . LYS A 1 98 ? -52.163 -31.420 25.916 1.00 74.25 98 LYS A C 1
ATOM 801 O O . LYS A 1 98 ? -52.503 -32.596 25.848 1.00 74.25 98 LYS A O 1
ATOM 806 N N . ALA A 1 99 ? -51.143 -30.927 25.213 1.00 60.66 99 ALA A N 1
ATOM 807 C CA . ALA A 1 99 ? -50.365 -31.726 24.267 1.00 60.66 99 ALA A CA 1
ATOM 808 C C . ALA A 1 99 ? -49.664 -32.915 24.948 1.00 60.66 99 ALA A C 1
ATOM 810 O O . ALA A 1 99 ? -49.614 -34.012 24.394 1.00 60.66 99 ALA A O 1
ATOM 811 N N . LYS A 1 100 ? -49.173 -32.726 26.179 1.00 67.81 100 LYS A N 1
ATOM 812 C CA . LYS A 1 100 ? -48.591 -33.805 26.985 1.00 67.81 100 LYS A CA 1
ATOM 813 C C . LYS A 1 100 ? -49.623 -34.877 27.344 1.00 67.81 100 LYS A C 1
ATOM 815 O O . LYS A 1 100 ? -49.334 -36.062 27.202 1.00 67.81 100 LYS A O 1
ATOM 820 N N . ALA A 1 101 ? -50.826 -34.474 27.754 1.00 74.00 101 ALA A N 1
ATOM 821 C CA . ALA A 1 101 ? -51.912 -35.409 28.046 1.00 74.00 101 ALA A CA 1
ATOM 822 C C . ALA A 1 101 ? -52.344 -36.204 26.799 1.00 74.00 101 ALA A C 1
ATOM 824 O O . ALA A 1 101 ? -52.563 -37.415 26.884 1.00 74.00 101 ALA A O 1
ATOM 825 N N . ASP A 1 102 ? -52.405 -35.550 25.637 1.00 72.25 102 ASP A N 1
ATOM 826 C CA . ASP A 1 102 ? -52.713 -36.209 24.366 1.00 72.25 102 ASP A CA 1
ATOM 827 C C . ASP A 1 102 ? -51.604 -37.202 23.971 1.00 72.25 102 ASP A C 1
ATOM 829 O O . ASP A 1 102 ? -51.898 -38.338 23.593 1.00 72.25 102 ASP A O 1
ATOM 833 N N . ALA A 1 103 ? -50.329 -36.835 24.142 1.00 61.62 103 ALA A N 1
ATOM 834 C CA . ALA A 1 103 ? -49.189 -37.717 23.882 1.00 61.62 103 ALA A CA 1
ATOM 835 C C . ALA A 1 103 ? -49.167 -38.957 24.796 1.00 61.62 103 ALA A C 1
ATOM 837 O O . ALA A 1 103 ? -48.900 -40.066 24.326 1.00 61.62 103 ALA A O 1
ATOM 838 N N . ASP A 1 104 ? -49.492 -38.798 26.081 1.00 71.44 104 ASP A N 1
ATOM 839 C CA . ASP A 1 104 ? -49.598 -39.913 27.027 1.00 71.44 104 ASP A CA 1
ATOM 840 C C . ASP A 1 104 ? -50.774 -40.845 26.672 1.00 71.44 104 ASP A C 1
ATOM 842 O O . ASP A 1 104 ? -50.636 -42.073 26.722 1.00 71.44 104 ASP A O 1
ATOM 846 N N . ASN A 1 105 ? -51.905 -40.288 26.223 1.00 75.94 105 ASN A N 1
ATOM 847 C CA . ASN A 1 105 ? -53.040 -41.068 25.728 1.00 75.94 105 ASN A CA 1
ATOM 848 C C . ASN A 1 105 ? -52.669 -41.863 24.462 1.00 75.94 105 ASN A C 1
ATOM 850 O O . ASN A 1 105 ? -52.912 -43.069 24.399 1.00 75.94 105 ASN A O 1
ATOM 854 N N . PHE A 1 106 ? -51.996 -41.243 23.490 1.00 64.19 106 PHE A N 1
ATOM 855 C CA . PHE A 1 106 ? -51.500 -41.947 22.304 1.00 64.19 106 PHE A CA 1
ATOM 856 C C . PHE A 1 106 ? -50.494 -43.044 22.656 1.00 64.19 106 PHE A C 1
ATOM 858 O O . PHE A 1 106 ? -50.600 -44.162 22.151 1.00 64.19 106 PHE A O 1
ATOM 865 N N . ARG A 1 107 ? -49.560 -42.777 23.576 1.00 66.56 107 ARG A N 1
ATOM 866 C CA . ARG A 1 107 ? -48.609 -43.785 24.061 1.00 66.56 107 ARG A CA 1
ATOM 867 C C . ARG A 1 107 ? -49.335 -44.998 24.641 1.00 66.56 107 ARG A C 1
ATOM 869 O O . ARG A 1 107 ? -48.935 -46.119 24.347 1.00 66.56 107 ARG A O 1
ATOM 876 N N . SER A 1 108 ? -50.417 -44.788 25.395 1.00 72.75 108 SER A N 1
ATOM 877 C CA . SER A 1 108 ? -51.214 -45.878 25.974 1.00 72.75 108 SER A CA 1
ATOM 878 C C . SER A 1 108 ? -51.906 -46.772 24.931 1.00 72.75 108 SER A C 1
ATOM 880 O O . SER A 1 108 ? -52.142 -47.949 25.198 1.00 72.75 108 SER A O 1
ATOM 882 N N . GLN A 1 109 ? -52.183 -46.245 23.732 1.00 72.12 109 GLN A N 1
ATOM 883 C CA . GLN A 1 109 ? -52.805 -46.986 22.628 1.00 72.12 109 GLN A CA 1
ATOM 884 C C . GLN A 1 109 ? -51.785 -47.741 21.760 1.00 72.12 109 GLN A C 1
ATOM 886 O O . GLN A 1 109 ? -52.136 -48.736 21.127 1.00 72.12 109 GLN A O 1
ATOM 891 N N . VAL A 1 110 ? -50.523 -47.299 21.737 1.00 62.00 110 VAL A N 1
ATOM 892 C CA . VAL A 1 110 ? -49.458 -47.883 20.902 1.00 62.00 110 VAL A CA 1
ATOM 893 C C . VAL A 1 110 ? -48.800 -49.100 21.561 1.00 62.00 110 VAL A C 1
ATOM 895 O O . VAL A 1 110 ? -48.506 -50.078 20.875 1.00 62.00 110 VAL A O 1
ATOM 898 N N . THR A 1 111 ? -48.637 -49.109 22.885 1.00 74.25 111 THR A N 1
ATOM 899 C CA . THR A 1 111 ? -48.024 -50.234 23.620 1.00 74.25 111 THR A CA 1
ATOM 900 C C . THR A 1 111 ? -48.681 -51.601 23.350 1.00 74.25 111 THR A C 1
ATOM 902 O O . THR A 1 111 ? -47.952 -52.568 23.116 1.00 74.25 111 THR A O 1
ATOM 905 N N . PRO A 1 112 ? -50.026 -51.728 23.314 1.00 70.38 112 PRO A N 1
ATOM 906 C CA . PRO A 1 112 ? -50.694 -52.987 22.974 1.00 70.38 112 PRO A CA 1
ATOM 907 C C . PRO A 1 112 ? -50.404 -53.456 21.542 1.00 70.38 112 PRO A C 1
ATOM 909 O O . PRO A 1 112 ? -50.248 -54.653 21.300 1.00 70.38 112 PRO A O 1
ATOM 912 N N . LEU A 1 113 ? -50.297 -52.521 20.591 1.00 68.19 113 LEU A N 1
ATOM 913 C CA . LEU A 1 113 ? -50.009 -52.824 19.186 1.00 68.19 113 LEU A CA 1
ATOM 914 C C . LEU A 1 113 ? -48.563 -53.302 19.002 1.00 68.19 113 LEU A C 1
ATOM 916 O O . LEU A 1 113 ? -48.320 -54.247 18.252 1.00 68.19 113 LEU A O 1
ATOM 920 N N . GLU A 1 114 ? -47.606 -52.715 19.725 1.00 67.31 114 GLU A N 1
ATOM 921 C CA . GLU A 1 114 ? -46.209 -53.173 19.741 1.00 67.31 114 GLU A CA 1
ATOM 922 C C . GLU A 1 114 ? -46.067 -54.590 20.314 1.00 67.31 114 GLU A C 1
ATOM 924 O O . GLU A 1 114 ? -45.247 -55.390 19.852 1.00 67.31 114 GLU A O 1
ATOM 929 N N . GLU A 1 115 ? -46.863 -54.932 21.326 1.00 74.38 115 GLU A N 1
ATOM 930 C CA . GLU A 1 115 ? -46.881 -56.273 21.909 1.00 74.38 115 GLU A CA 1
ATOM 931 C C . GLU A 1 115 ? -47.556 -57.293 20.980 1.00 74.38 115 GLU A C 1
ATOM 933 O O . GLU A 1 115 ? -47.031 -58.394 20.779 1.00 74.38 115 GLU A O 1
ATOM 938 N N . GLN A 1 116 ? -48.642 -56.902 20.309 1.00 75.25 116 GLN A N 1
ATOM 939 C CA . GLN A 1 116 ? -49.286 -57.722 19.284 1.00 75.25 116 GLN A CA 1
ATOM 940 C C . GLN A 1 116 ? -48.356 -57.980 18.086 1.00 75.25 116 GLN A C 1
ATOM 942 O O . GLN A 1 116 ? -48.284 -59.109 17.597 1.00 75.25 116 GLN A O 1
ATOM 947 N N . ASN A 1 117 ? -47.591 -56.974 17.654 1.00 63.19 117 ASN A N 1
ATOM 948 C CA . ASN A 1 117 ? -46.621 -57.107 16.567 1.00 63.19 117 ASN A CA 1
ATOM 949 C C . ASN A 1 117 ? -45.454 -58.035 16.957 1.00 63.19 117 ASN A C 1
ATOM 951 O O . ASN A 1 117 ? -45.067 -58.918 16.191 1.00 63.19 117 ASN A O 1
ATOM 955 N N . ARG A 1 118 ? -44.952 -57.936 18.197 1.00 75.00 118 ARG A N 1
ATOM 956 C CA . ARG A 1 118 ? -43.954 -58.887 18.722 1.00 75.00 118 ARG A CA 1
ATOM 957 C C . ARG A 1 118 ? -44.470 -60.328 18.735 1.00 75.00 118 ARG A C 1
ATOM 959 O O . ARG A 1 118 ? -43.721 -61.234 18.371 1.00 75.00 118 ARG A O 1
ATOM 966 N N . ASN A 1 119 ? -45.735 -60.544 19.098 1.00 75.88 119 ASN A N 1
ATOM 967 C CA . ASN A 1 119 ? -46.349 -61.874 19.087 1.00 75.88 119 ASN A CA 1
ATOM 968 C C . ASN A 1 119 ? -46.492 -62.424 17.655 1.00 75.88 119 ASN A C 1
ATOM 970 O O . ASN A 1 119 ? -46.059 -63.542 17.381 1.00 75.88 119 ASN A O 1
ATOM 974 N N . LEU A 1 120 ? -46.997 -61.616 16.718 1.00 72.88 120 LEU A N 1
ATOM 975 C CA . LEU A 1 120 ? -47.097 -61.991 15.302 1.00 72.88 120 LEU A CA 1
ATOM 976 C C . LEU A 1 120 ? -45.729 -62.323 14.692 1.00 72.88 120 LEU A C 1
ATOM 978 O O . LEU A 1 120 ? -45.593 -63.326 13.994 1.00 72.88 120 LEU A O 1
ATOM 982 N N . ASN A 1 121 ? -44.696 -61.540 15.005 1.00 69.75 121 ASN A N 1
ATOM 983 C CA . ASN A 1 121 ? -43.338 -61.803 14.534 1.00 69.75 121 ASN A CA 1
ATOM 984 C C . ASN A 1 121 ? -42.772 -63.118 15.107 1.00 69.75 121 ASN A C 1
ATOM 986 O O . ASN A 1 121 ? -42.144 -63.900 14.392 1.00 69.75 121 ASN A O 1
ATOM 990 N N . TRP A 1 122 ? -43.042 -63.419 16.382 1.00 77.44 122 TRP A N 1
ATOM 991 C CA . TRP A 1 122 ? -42.665 -64.701 16.984 1.00 77.44 122 TRP A CA 1
ATOM 992 C C . TRP A 1 122 ? -43.386 -65.889 16.323 1.00 77.44 122 TRP A C 1
ATOM 994 O O . TRP A 1 122 ? -42.760 -66.914 16.031 1.00 77.44 122 TRP A O 1
ATOM 1004 N N . GLN A 1 123 ? -44.679 -65.746 16.014 1.00 75.75 123 GLN A N 1
ATOM 1005 C CA . GLN A 1 123 ? -45.445 -66.761 15.281 1.00 75.75 123 GLN A CA 1
ATOM 1006 C C . GLN A 1 123 ? -44.885 -66.979 13.870 1.00 75.75 123 GLN A C 1
ATOM 1008 O O . GLN A 1 123 ? -44.672 -68.125 13.470 1.00 75.75 123 GLN A O 1
ATOM 1013 N N . TYR A 1 124 ? -44.562 -65.898 13.154 1.00 71.50 124 TYR A N 1
ATOM 1014 C CA . TYR A 1 124 ? -43.941 -65.958 11.831 1.00 71.50 124 TYR A CA 1
ATOM 1015 C C . TYR A 1 124 ? -42.606 -66.714 11.858 1.00 71.50 124 TYR A C 1
ATOM 1017 O O . TYR A 1 124 ? -42.402 -67.644 11.078 1.00 71.50 124 TYR A O 1
ATOM 1025 N N . GLN A 1 125 ? -41.715 -66.388 12.801 1.00 72.12 125 GLN A N 1
ATOM 1026 C CA . GLN A 1 125 ? -40.426 -67.075 12.940 1.00 72.12 125 GLN A CA 1
ATOM 1027 C C . GLN A 1 125 ? -40.583 -68.561 13.289 1.00 72.12 125 GLN A C 1
ATOM 1029 O O . GLN A 1 125 ? -39.799 -69.394 12.828 1.00 72.12 125 GLN A O 1
ATOM 1034 N N . THR A 1 126 ? -41.600 -68.913 14.075 1.00 71.81 126 THR A N 1
ATOM 1035 C CA . THR A 1 126 ? -41.891 -70.307 14.444 1.00 71.81 126 THR A CA 1
ATOM 1036 C C . THR A 1 126 ? -42.432 -71.106 13.255 1.00 71.81 126 THR A C 1
ATOM 1038 O O . THR A 1 126 ? -41.997 -72.238 13.013 1.00 71.81 126 THR A O 1
ATOM 1041 N N . MET A 1 127 ? -43.317 -70.502 12.457 1.00 66.62 127 MET A N 1
ATOM 1042 C CA . MET A 1 127 ? -43.776 -71.076 11.189 1.00 66.62 127 MET A CA 1
ATOM 1043 C C . MET A 1 127 ? -42.622 -71.249 10.199 1.00 66.62 127 MET A C 1
ATOM 1045 O O . MET A 1 127 ? -42.495 -72.317 9.609 1.00 66.62 127 MET A O 1
ATOM 1049 N N . ALA A 1 128 ? -41.740 -70.255 10.063 1.00 64.38 128 ALA A N 1
ATOM 1050 C CA . ALA A 1 128 ? -40.589 -70.327 9.164 1.00 64.38 128 ALA A CA 1
ATOM 1051 C C . ALA A 1 128 ? -39.637 -71.489 9.508 1.00 64.38 128 ALA A C 1
ATOM 1053 O O . ALA A 1 128 ? -39.142 -72.170 8.610 1.00 64.38 128 ALA A O 1
ATOM 1054 N N . ARG A 1 129 ? -39.420 -71.770 10.802 1.00 70.50 129 ARG A N 1
ATOM 1055 C CA . ARG A 1 129 ? -38.641 -72.942 11.246 1.00 70.50 129 ARG A CA 1
ATOM 1056 C C . ARG A 1 129 ? -39.336 -74.254 10.892 1.00 70.50 129 ARG A C 1
ATOM 1058 O O . ARG A 1 129 ? -38.716 -75.111 10.277 1.00 70.50 129 ARG A O 1
ATOM 1065 N N . SER A 1 130 ? -40.636 -74.357 11.167 1.00 70.50 130 SER A N 1
ATOM 1066 C CA . SER A 1 130 ? -41.425 -75.555 10.841 1.00 70.50 130 SER A CA 1
ATOM 1067 C C . SER A 1 130 ? -41.453 -75.841 9.332 1.00 70.50 130 SER A C 1
ATOM 1069 O O . SER A 1 130 ? -41.386 -76.993 8.914 1.00 70.50 130 SER A O 1
ATOM 1071 N N . VAL A 1 131 ? -41.506 -74.797 8.496 1.00 67.81 131 VAL A N 1
ATOM 1072 C CA . VAL A 1 131 ? -41.417 -74.922 7.031 1.00 67.81 131 VAL A CA 1
ATOM 1073 C C . VAL A 1 131 ? -40.042 -75.435 6.598 1.00 67.81 131 VAL A C 1
ATOM 1075 O O . VAL A 1 131 ? -39.965 -76.301 5.727 1.00 67.81 131 VAL A O 1
ATOM 1078 N N . ASN A 1 132 ? -38.960 -74.948 7.209 1.00 68.25 132 ASN A N 1
ATOM 1079 C CA . ASN A 1 132 ? -37.614 -75.440 6.916 1.00 68.25 132 ASN A CA 1
ATOM 1080 C C . ASN A 1 132 ? -37.422 -76.903 7.342 1.00 68.25 132 ASN A C 1
ATOM 1082 O O . ASN A 1 132 ? -36.831 -77.670 6.582 1.00 68.25 132 ASN A O 1
ATOM 1086 N N . ASP A 1 133 ? -37.986 -77.313 8.480 1.00 68.88 133 ASP A N 1
ATOM 1087 C CA . ASP A 1 133 ? -37.943 -78.704 8.946 1.00 68.88 133 ASP A CA 1
ATOM 1088 C C . ASP A 1 133 ? -38.738 -79.636 8.016 1.00 68.88 133 ASP A C 1
ATOM 1090 O O . ASP A 1 133 ? -38.255 -80.700 7.625 1.00 68.88 133 ASP A O 1
ATOM 1094 N N . LEU A 1 134 ? -39.930 -79.214 7.572 1.00 65.50 134 LEU A N 1
ATOM 1095 C CA . LEU A 1 134 ? -40.733 -79.958 6.593 1.00 65.50 134 LEU A CA 1
ATOM 1096 C C . LEU A 1 134 ? -40.040 -80.057 5.229 1.00 65.50 134 LEU A C 1
ATOM 1098 O O . LEU A 1 134 ? -40.111 -81.09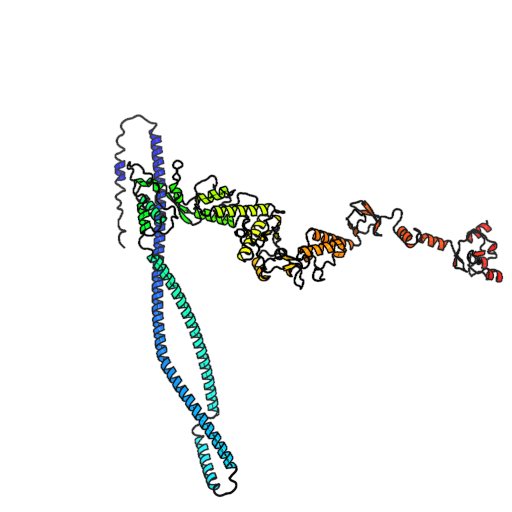8 4.576 1.00 65.50 134 LEU A O 1
ATOM 1102 N N . ARG A 1 135 ? -39.336 -79.002 4.806 1.00 61.91 135 ARG A N 1
ATOM 1103 C CA . ARG A 1 135 ? -38.534 -79.009 3.577 1.00 61.91 135 ARG A CA 1
ATOM 1104 C C . ARG A 1 135 ? -37.336 -79.956 3.694 1.00 61.91 135 ARG A C 1
ATOM 1106 O O . ARG A 1 135 ? -37.034 -80.660 2.734 1.00 61.91 135 ARG A O 1
ATOM 1113 N N . GLY A 1 136 ? -36.700 -80.022 4.865 1.00 67.00 136 GLY A N 1
ATOM 1114 C CA . GLY A 1 136 ? -35.667 -81.013 5.180 1.00 67.00 136 GLY A CA 1
ATOM 1115 C C . GLY A 1 136 ? -36.196 -82.447 5.093 1.00 67.00 136 GLY A C 1
ATOM 1116 O O . GLY A 1 136 ? -35.635 -83.265 4.367 1.00 67.00 136 GLY A O 1
ATOM 1117 N N . ALA A 1 137 ? -37.335 -82.720 5.734 1.00 65.00 137 ALA A N 1
ATOM 1118 C CA . ALA A 1 137 ? -37.976 -84.034 5.712 1.00 65.00 137 ALA A CA 1
ATOM 1119 C C . ALA A 1 137 ? -38.473 -84.445 4.311 1.00 65.00 137 ALA A C 1
ATOM 1121 O O . ALA A 1 137 ? -38.421 -85.624 3.964 1.00 65.00 137 ALA A O 1
ATOM 1122 N N . SER A 1 138 ? -38.935 -83.494 3.487 1.00 54.59 138 SER A N 1
ATOM 1123 C CA . SER A 1 138 ? -39.307 -83.749 2.086 1.00 54.59 138 SER A CA 1
ATOM 1124 C C . SER A 1 138 ? -38.095 -84.172 1.259 1.00 54.59 138 SER A C 1
ATOM 1126 O O . SER A 1 138 ? -38.168 -85.165 0.542 1.00 54.59 138 SER A O 1
ATOM 1128 N N . ASN A 1 139 ? -36.963 -83.480 1.414 1.00 60.97 139 ASN A N 1
ATOM 1129 C CA . ASN A 1 139 ? -35.731 -83.812 0.700 1.00 60.97 139 ASN A CA 1
ATOM 1130 C C . ASN A 1 139 ? -35.179 -85.194 1.101 1.00 60.97 139 ASN A C 1
ATOM 1132 O O . ASN A 1 139 ? -34.701 -85.930 0.238 1.00 60.97 139 ASN A O 1
ATOM 1136 N N . GLU A 1 140 ? -35.278 -85.581 2.380 1.00 65.25 140 GLU A N 1
ATOM 1137 C CA . GLU A 1 140 ? -34.939 -86.943 2.830 1.00 65.25 140 GLU A CA 1
ATOM 1138 C C . GLU A 1 140 ? -35.882 -87.997 2.230 1.00 65.25 140 GLU A C 1
ATOM 1140 O O . GLU A 1 140 ? -35.432 -89.052 1.778 1.00 65.25 140 GLU A O 1
ATOM 1145 N N . LYS A 1 141 ? -37.187 -87.703 2.150 1.00 63.41 141 LYS A N 1
ATOM 1146 C CA . LYS A 1 141 ? -38.181 -88.610 1.553 1.00 63.41 141 LYS A CA 1
ATOM 1147 C C . LYS A 1 141 ? -37.980 -88.786 0.048 1.00 63.41 141 LYS A C 1
ATOM 1149 O O . LYS A 1 141 ? -38.140 -89.894 -0.458 1.00 63.41 141 LYS A O 1
ATOM 1154 N N . ASP A 1 142 ? -37.606 -87.722 -0.657 1.00 56.38 142 ASP A N 1
ATOM 1155 C CA . ASP A 1 142 ? -37.295 -87.755 -2.089 1.00 56.38 142 ASP A CA 1
ATOM 1156 C C . ASP A 1 142 ? -36.010 -88.552 -2.365 1.00 56.38 142 ASP A C 1
ATOM 1158 O O . ASP A 1 142 ? -35.939 -89.304 -3.343 1.00 56.38 142 ASP A O 1
ATOM 1162 N N . GLN A 1 143 ? -35.024 -88.489 -1.463 1.00 59.12 143 GLN A N 1
ATOM 1163 C CA . GLN A 1 143 ? -33.844 -89.357 -1.505 1.00 59.12 143 GLN A CA 1
ATOM 1164 C C . GLN A 1 143 ? -34.189 -90.833 -1.223 1.00 59.12 143 GLN A C 1
ATOM 1166 O O . GLN A 1 143 ? -33.700 -91.713 -1.935 1.00 59.12 143 GLN A O 1
ATOM 1171 N N . GLU A 1 144 ? -35.083 -91.129 -0.270 1.00 57.44 144 GLU A N 1
ATOM 1172 C CA . GLU A 1 144 ? -35.581 -92.496 -0.024 1.00 57.44 144 GLU A CA 1
ATOM 1173 C C . GLU A 1 144 ? -36.421 -93.052 -1.188 1.00 57.44 144 GLU A C 1
ATOM 1175 O O . GLU A 1 144 ? -36.326 -94.239 -1.518 1.00 57.44 144 GLU A O 1
ATOM 1180 N N . LEU A 1 145 ? -37.239 -92.216 -1.835 1.00 53.81 145 LEU A N 1
ATOM 1181 C CA . LEU A 1 145 ? -38.051 -92.593 -2.996 1.00 53.81 145 LEU A CA 1
ATOM 1182 C C . LEU A 1 145 ? -37.184 -92.824 -4.239 1.00 53.81 145 LEU A C 1
ATOM 1184 O O . LEU A 1 145 ? -37.419 -93.787 -4.970 1.00 53.81 145 LEU A O 1
ATOM 1188 N N . SER A 1 146 ? -36.131 -92.024 -4.428 1.00 51.41 146 SER A N 1
ATOM 1189 C CA . SER A 1 146 ? -35.107 -92.248 -5.456 1.00 51.41 146 SER A CA 1
ATOM 1190 C C . SER A 1 146 ? -34.339 -93.561 -5.219 1.00 51.41 146 SER A C 1
ATOM 1192 O O . SER A 1 146 ? -34.134 -94.343 -6.149 1.00 51.41 146 SER A O 1
ATOM 1194 N N . ALA A 1 147 ? -34.028 -93.891 -3.959 1.00 52.50 147 ALA A N 1
ATOM 1195 C CA . ALA A 1 147 ? -33.396 -95.159 -3.585 1.00 52.50 147 ALA A CA 1
ATOM 1196 C C . ALA A 1 147 ? -34.326 -96.384 -3.738 1.00 52.50 147 ALA A C 1
ATOM 1198 O O . ALA A 1 147 ? -33.860 -97.472 -4.080 1.00 52.50 147 ALA A O 1
ATOM 1199 N N . ARG A 1 148 ? -35.645 -96.228 -3.542 1.00 50.78 148 ARG A N 1
ATOM 1200 C CA . ARG A 1 148 ? -36.652 -97.293 -3.752 1.00 50.78 148 ARG A CA 1
ATOM 1201 C C . ARG A 1 148 ? -37.099 -97.459 -5.210 1.00 50.78 148 ARG A C 1
ATOM 1203 O O . ARG A 1 148 ? -37.601 -98.528 -5.555 1.00 50.78 148 ARG A O 1
ATOM 1210 N N . SER A 1 149 ? -36.866 -96.463 -6.068 1.00 43.19 149 SER A N 1
ATOM 1211 C CA . SER A 1 149 ? -37.119 -96.521 -7.519 1.00 43.19 149 SER A CA 1
ATOM 1212 C C . SER A 1 149 ? -36.178 -97.498 -8.252 1.00 43.19 149 SER A C 1
ATOM 1214 O O . SER A 1 149 ? -36.552 -98.088 -9.262 1.00 43.19 149 SER A O 1
ATOM 1216 N N . ASN A 1 150 ? -34.995 -97.778 -7.691 1.00 44.62 150 ASN A N 1
ATOM 1217 C CA . ASN A 1 150 ? -34.017 -98.713 -8.265 1.00 44.62 150 ASN A CA 1
ATOM 1218 C C . ASN A 1 150 ? -34.247 -100.198 -7.903 1.00 44.62 150 ASN A C 1
ATOM 1220 O O . ASN A 1 150 ? -33.475 -101.051 -8.338 1.00 44.62 150 ASN A O 1
ATOM 1224 N N . THR A 1 151 ? -35.312 -100.538 -7.159 1.00 50.22 151 THR A N 1
ATOM 1225 C CA . THR A 1 151 ? -35.493 -101.897 -6.602 1.00 50.22 151 THR A CA 1
ATOM 1226 C C . THR A 1 151 ? -36.907 -102.470 -6.762 1.00 50.22 151 THR A C 1
ATOM 1228 O O . THR A 1 151 ? -37.308 -103.281 -5.936 1.00 50.22 151 THR A O 1
ATOM 1231 N N . ILE A 1 152 ? -37.691 -102.108 -7.791 1.00 40.41 152 ILE A N 1
ATOM 1232 C CA . ILE A 1 152 ? -38.933 -102.843 -8.137 1.00 40.41 152 ILE A CA 1
ATOM 1233 C C . ILE A 1 152 ? -39.153 -102.887 -9.665 1.00 40.41 152 ILE A C 1
ATOM 1235 O O . ILE A 1 152 ? -40.005 -102.204 -10.225 1.00 40.41 152 ILE A O 1
ATOM 1239 N N . HIS A 1 153 ? -38.414 -103.769 -10.339 1.00 37.59 153 HIS A N 1
ATOM 1240 C CA . HIS A 1 153 ? -38.895 -104.509 -11.510 1.00 37.59 153 HIS A CA 1
ATOM 1241 C C . HIS A 1 153 ? -39.068 -105.952 -11.011 1.00 37.59 153 HIS A C 1
ATOM 1243 O O . HIS A 1 153 ? -38.144 -106.471 -10.398 1.00 37.59 153 HIS A O 1
ATOM 1249 N N . VAL A 1 154 ? -40.222 -106.588 -11.264 1.00 40.56 154 VAL A N 1
ATOM 1250 C CA . VAL A 1 154 ? -40.655 -107.916 -10.749 1.00 40.56 154 VAL A CA 1
ATOM 1251 C C . VAL A 1 154 ? -41.499 -107.845 -9.461 1.00 40.56 154 VAL A C 1
ATOM 1253 O O . VAL A 1 154 ? -41.031 -108.100 -8.361 1.00 40.56 154 VAL A O 1
ATOM 1256 N N . LEU A 1 155 ? -42.789 -107.516 -9.601 1.00 37.53 155 LEU A N 1
ATOM 1257 C CA . LEU A 1 155 ? -43.900 -108.466 -9.394 1.00 37.53 155 LEU A CA 1
ATOM 1258 C C . LEU A 1 155 ? -45.251 -107.773 -9.647 1.00 37.53 155 LEU A C 1
ATOM 1260 O O . LEU A 1 155 ? -45.800 -107.032 -8.833 1.00 37.53 155 LEU A O 1
ATOM 1264 N N . SER A 1 156 ? -45.777 -108.066 -10.834 1.00 41.72 156 SER A N 1
ATOM 1265 C CA . SER A 1 156 ? -47.153 -107.849 -11.271 1.00 41.72 156 SER A CA 1
ATOM 1266 C C . SER A 1 156 ? -48.137 -108.537 -10.316 1.00 41.72 156 SER A C 1
ATOM 1268 O O . SER A 1 156 ? -48.127 -109.759 -10.198 1.00 41.72 156 SER A O 1
ATOM 1270 N N . GLY A 1 157 ? -49.013 -107.759 -9.677 1.00 45.53 157 GLY A N 1
ATOM 1271 C CA . GLY A 1 157 ? -50.122 -108.291 -8.872 1.00 45.53 157 GLY A CA 1
ATOM 1272 C C . GLY A 1 157 ? -50.995 -107.231 -8.197 1.00 45.53 157 GLY A C 1
ATOM 1273 O O . GLY A 1 157 ? -52.186 -107.444 -8.023 1.00 45.53 157 GLY A O 1
ATOM 1274 N N . HIS A 1 158 ? -50.456 -106.041 -7.908 1.00 43.50 158 HIS A N 1
ATOM 1275 C CA . HIS A 1 158 ? -51.202 -104.988 -7.192 1.00 43.50 158 HIS A CA 1
ATOM 1276 C C . HIS A 1 158 ? -51.476 -103.715 -8.018 1.00 43.50 158 HIS A C 1
ATOM 1278 O O . HIS A 1 158 ? -52.076 -102.757 -7.526 1.00 43.50 158 HIS A O 1
ATOM 1284 N N . ASN A 1 159 ? -51.145 -103.732 -9.315 1.00 47.97 159 ASN A N 1
ATOM 1285 C CA . ASN A 1 159 ? -51.401 -102.629 -10.251 1.00 47.97 159 ASN A CA 1
ATOM 1286 C C . ASN A 1 159 ? -52.912 -102.421 -10.534 1.00 47.97 159 ASN A C 1
ATOM 1288 O O . ASN A 1 159 ? -53.360 -101.306 -10.768 1.00 47.97 159 ASN A O 1
ATOM 1292 N N . GLN A 1 160 ? -53.756 -103.444 -10.357 1.00 49.19 160 GLN A N 1
ATOM 1293 C CA . GLN A 1 160 ? -55.216 -103.290 -10.479 1.00 49.19 160 GLN A CA 1
ATOM 1294 C C . GLN A 1 160 ? -55.896 -102.671 -9.245 1.00 49.19 160 GLN A C 1
ATOM 1296 O O . GLN A 1 160 ? -57.039 -102.221 -9.340 1.00 49.19 160 GLN A O 1
ATOM 1301 N N . GLN A 1 161 ? -55.212 -102.626 -8.098 1.00 48.22 161 GLN A N 1
ATOM 1302 C CA . GLN A 1 161 ? -55.724 -102.055 -6.846 1.00 48.22 161 GLN A CA 1
ATOM 1303 C C . GLN A 1 161 ? -55.221 -100.615 -6.638 1.00 48.22 161 GLN A C 1
ATOM 1305 O O . GLN A 1 161 ? -55.936 -99.786 -6.075 1.00 48.22 161 GLN A O 1
ATOM 1310 N N . LEU A 1 162 ? -54.041 -100.291 -7.182 1.00 50.84 162 LEU A N 1
ATOM 1311 C CA . LEU A 1 162 ? -53.514 -98.928 -7.271 1.00 50.84 162 LEU A CA 1
ATOM 1312 C C . LEU A 1 162 ? -54.225 -98.098 -8.348 1.00 50.84 162 LEU A C 1
ATOM 1314 O O . LEU A 1 162 ? -54.633 -96.987 -8.043 1.00 50.84 162 LEU A O 1
ATOM 1318 N N . GLN A 1 163 ? -54.519 -98.639 -9.535 1.00 48.84 163 GLN A N 1
ATOM 1319 C CA . GLN A 1 163 ? -55.283 -97.903 -10.561 1.00 48.84 163 GLN A CA 1
ATOM 1320 C C . GLN A 1 163 ? -56.720 -97.562 -10.123 1.00 48.84 163 GLN A C 1
ATOM 1322 O O . GLN A 1 163 ? -57.242 -96.501 -10.457 1.00 48.84 163 GLN A O 1
ATOM 1327 N N . ARG A 1 164 ? -57.354 -98.408 -9.297 1.00 55.19 164 ARG A N 1
ATOM 1328 C CA . ARG A 1 164 ? -58.684 -98.121 -8.722 1.00 55.19 164 ARG A CA 1
ATOM 1329 C C . ARG A 1 164 ? -58.635 -97.094 -7.585 1.00 55.19 164 ARG A C 1
ATOM 1331 O O . ARG A 1 164 ? -59.599 -96.356 -7.408 1.00 55.19 164 ARG A O 1
ATOM 1338 N N . ARG A 1 165 ? -57.522 -97.015 -6.844 1.00 51.78 165 ARG A N 1
ATOM 1339 C CA . ARG A 1 165 ? -57.284 -95.985 -5.815 1.00 51.78 165 ARG A CA 1
ATOM 1340 C C . ARG A 1 165 ? -56.850 -94.653 -6.424 1.00 51.78 165 ARG A C 1
ATOM 1342 O O . ARG A 1 165 ? -57.291 -93.626 -5.932 1.00 51.78 165 ARG A O 1
ATOM 1349 N N . VAL A 1 166 ? -56.093 -94.663 -7.519 1.00 53.50 166 VAL A N 1
ATOM 1350 C CA . VAL A 1 166 ? -55.720 -93.466 -8.289 1.00 53.50 166 VAL A CA 1
ATOM 1351 C C . VAL A 1 166 ? -56.952 -92.855 -8.961 1.00 53.50 166 VAL A C 1
ATOM 1353 O O . VAL A 1 166 ? -57.215 -91.690 -8.726 1.00 53.50 166 VAL A O 1
ATOM 1356 N N . ALA A 1 167 ? -57.830 -93.635 -9.605 1.00 54.97 167 ALA A N 1
ATOM 1357 C CA . ALA A 1 167 ? -59.085 -93.103 -10.164 1.00 54.97 167 ALA A CA 1
ATOM 1358 C C . ALA A 1 167 ? -60.093 -92.598 -9.100 1.00 54.97 167 ALA A C 1
ATOM 1360 O O . ALA A 1 167 ? -61.004 -91.822 -9.397 1.00 54.97 167 ALA A O 1
ATOM 1361 N N . HIS A 1 168 ? -59.978 -93.069 -7.855 1.00 54.06 168 HIS A N 1
ATOM 1362 C CA . HIS A 1 168 ? -60.770 -92.587 -6.720 1.00 54.06 168 HIS A CA 1
ATOM 1363 C C . HIS A 1 168 ? -60.164 -91.314 -6.111 1.00 54.06 168 HIS A C 1
ATOM 1365 O O . HIS A 1 168 ? -60.903 -90.382 -5.809 1.00 54.06 168 HIS A O 1
ATOM 1371 N N . LEU A 1 169 ? -58.833 -91.235 -6.017 1.00 52.69 169 LEU A N 1
ATOM 1372 C CA . LEU A 1 169 ? -58.101 -90.054 -5.561 1.00 52.69 169 LEU A CA 1
ATOM 1373 C C . LEU A 1 169 ? -58.110 -88.924 -6.600 1.00 52.69 169 LEU A C 1
ATOM 1375 O O . LEU A 1 169 ? -58.250 -87.780 -6.206 1.00 52.69 169 LEU A O 1
ATOM 1379 N N . GLU A 1 170 ? -58.082 -89.209 -7.901 1.00 55.16 170 GLU A N 1
ATOM 1380 C CA . GLU A 1 170 ? -58.243 -88.216 -8.975 1.00 55.16 170 GLU A CA 1
ATOM 1381 C C . GLU A 1 170 ? -59.656 -87.619 -8.976 1.00 55.16 170 GLU A C 1
ATOM 1383 O O . GLU A 1 170 ? -59.805 -86.411 -9.114 1.00 55.16 170 GLU A O 1
ATOM 1388 N N . ARG A 1 171 ? -60.701 -88.418 -8.706 1.00 56.34 171 ARG A N 1
ATOM 1389 C CA . ARG A 1 171 ? -62.069 -87.892 -8.527 1.00 56.34 171 ARG A CA 1
ATOM 1390 C C . ARG A 1 171 ? -62.230 -87.055 -7.263 1.00 56.34 171 ARG A C 1
ATOM 1392 O O . ARG A 1 171 ? -62.974 -86.085 -7.302 1.00 56.34 171 ARG A O 1
ATOM 1399 N N . ILE A 1 172 ? -61.533 -87.400 -6.179 1.00 54.09 172 ILE A N 1
ATOM 1400 C CA . ILE A 1 172 ? -61.525 -86.609 -4.942 1.00 54.09 172 ILE A CA 1
ATOM 1401 C C . ILE A 1 172 ? -60.696 -85.332 -5.132 1.00 54.09 172 ILE A C 1
ATOM 1403 O O . ILE A 1 172 ? -61.121 -84.267 -4.710 1.00 54.09 172 ILE A O 1
ATOM 1407 N N . VAL A 1 173 ? -59.565 -85.376 -5.834 1.00 51.81 173 VAL A N 1
ATOM 1408 C CA . VAL A 1 173 ? -58.730 -84.196 -6.109 1.00 51.81 173 VAL A CA 1
ATOM 1409 C C . VAL A 1 173 ? -59.414 -83.250 -7.103 1.00 51.81 173 VAL A C 1
ATOM 1411 O O . VAL A 1 173 ? -59.416 -82.049 -6.858 1.00 51.81 173 VAL A O 1
ATOM 1414 N N . SER A 1 174 ? -60.115 -83.748 -8.128 1.00 52.78 174 SER A N 1
ATOM 1415 C CA . SER A 1 174 ? -60.921 -82.908 -9.030 1.00 52.78 174 SER A CA 1
ATOM 1416 C C . SER A 1 174 ? -62.188 -82.334 -8.380 1.00 52.78 174 SER A C 1
ATOM 1418 O O . SER A 1 174 ? -62.618 -81.252 -8.767 1.00 52.78 174 SER A O 1
ATOM 1420 N N . SER A 1 175 ? -62.785 -83.002 -7.382 1.00 49.03 175 SER A N 1
ATOM 1421 C CA . SER A 1 175 ? -63.952 -82.472 -6.653 1.00 49.03 175 SER A CA 1
ATOM 1422 C C . SER A 1 175 ? -63.576 -81.560 -5.483 1.00 49.03 175 SER A C 1
ATOM 1424 O O . SER A 1 175 ? -64.372 -80.718 -5.077 1.00 49.03 175 SER A O 1
ATOM 1426 N N . THR A 1 176 ? -62.367 -81.708 -4.933 1.00 46.34 176 THR A N 1
ATOM 1427 C CA . THR A 1 176 ? -61.859 -80.853 -3.846 1.00 46.34 176 THR A CA 1
ATOM 1428 C C . THR A 1 176 ? -61.133 -79.624 -4.403 1.00 46.34 176 THR A C 1
ATOM 1430 O O . THR A 1 176 ? -61.221 -78.557 -3.805 1.00 46.34 176 THR A O 1
ATOM 1433 N N . SER A 1 177 ? -60.559 -79.693 -5.615 1.00 52.09 177 SER A N 1
ATOM 1434 C CA . SER A 1 177 ? -60.092 -78.501 -6.347 1.00 52.09 177 SER A CA 1
ATOM 1435 C C . SER A 1 177 ? -61.230 -77.653 -6.935 1.00 52.09 177 SER A C 1
ATOM 1437 O O . SER A 1 177 ? -60.969 -76.588 -7.486 1.00 52.09 177 SER A O 1
ATOM 1439 N N . GLN A 1 178 ? -62.486 -78.096 -6.813 1.00 48.94 178 GLN A N 1
ATOM 1440 C CA . GLN A 1 178 ? -63.681 -77.327 -7.178 1.00 48.94 178 GLN A CA 1
ATOM 1441 C C . GLN A 1 178 ? -64.413 -76.724 -5.964 1.00 48.94 178 GLN A C 1
ATOM 1443 O O . GLN A 1 178 ? -65.389 -76.010 -6.164 1.00 48.94 178 GLN A O 1
ATOM 1448 N N . ASN A 1 179 ? -63.934 -76.938 -4.725 1.00 49.19 179 ASN A N 1
ATOM 1449 C CA . ASN A 1 179 ? -64.599 -76.445 -3.505 1.00 49.19 179 ASN A CA 1
ATOM 1450 C C . ASN A 1 179 ? -63.706 -75.694 -2.492 1.00 49.19 179 ASN A C 1
ATOM 1452 O O . ASN A 1 179 ? -64.180 -75.349 -1.413 1.00 49.19 179 ASN A O 1
ATOM 1456 N N . THR A 1 180 ? -62.461 -75.349 -2.835 1.00 48.16 180 THR A N 1
ATOM 1457 C CA . THR A 1 180 ? -61.660 -74.349 -2.090 1.00 48.16 180 THR A CA 1
ATOM 1458 C C . THR A 1 180 ? -60.900 -73.428 -3.043 1.00 48.16 180 THR A C 1
ATOM 1460 O O . THR A 1 180 ? -59.690 -73.259 -2.919 1.00 48.16 180 THR A O 1
ATOM 1463 N N . GLY A 1 181 ? -61.604 -72.887 -4.043 1.00 49.91 181 GLY A N 1
ATOM 1464 C CA . GLY A 1 181 ? -61.041 -72.006 -5.063 1.00 49.91 181 GLY A CA 1
ATOM 1465 C C . GLY A 1 181 ? -60.205 -70.865 -4.478 1.00 49.91 181 GLY A C 1
ATOM 1466 O O . GLY A 1 181 ? -60.747 -69.866 -4.024 1.00 49.91 181 GLY A O 1
ATOM 1467 N N . THR A 1 182 ? -58.888 -71.018 -4.548 1.00 49.69 182 THR A N 1
ATOM 1468 C CA . THR A 1 182 ? -57.904 -69.935 -4.567 1.00 49.69 182 THR A CA 1
ATOM 1469 C C . THR A 1 182 ? -56.759 -70.418 -5.441 1.00 49.69 182 THR A C 1
ATOM 1471 O O . THR A 1 182 ? -55.980 -71.290 -5.059 1.00 49.69 182 THR A O 1
ATOM 1474 N N . ASP A 1 183 ? -56.762 -69.886 -6.654 1.00 54.66 183 ASP A N 1
ATOM 1475 C CA . ASP A 1 183 ? -55.789 -70.043 -7.720 1.00 54.66 183 ASP A CA 1
ATOM 1476 C C . ASP A 1 183 ? -54.378 -69.692 -7.210 1.00 54.66 183 ASP A C 1
ATOM 1478 O O . ASP A 1 183 ? -54.210 -68.746 -6.433 1.00 54.66 183 ASP A O 1
ATOM 1482 N N . ILE A 1 184 ? -53.345 -70.418 -7.641 1.00 51.41 184 ILE A N 1
ATOM 1483 C CA . ILE A 1 184 ? -51.947 -70.073 -7.311 1.00 51.41 184 ILE A CA 1
ATOM 1484 C C . ILE A 1 184 ? -51.639 -68.645 -7.791 1.00 51.41 184 ILE A C 1
ATOM 1486 O O . ILE A 1 184 ? -50.896 -67.919 -7.132 1.00 51.41 184 ILE A O 1
ATOM 1490 N N . GLN A 1 185 ? -52.300 -68.204 -8.866 1.00 50.06 185 GLN A N 1
ATOM 1491 C CA . GLN A 1 185 ? -52.238 -66.828 -9.340 1.00 50.06 185 GLN A CA 1
ATOM 1492 C C . GLN A 1 185 ? -52.827 -65.833 -8.324 1.00 50.06 185 GLN A C 1
ATOM 1494 O O . GLN A 1 185 ? -52.151 -64.875 -7.975 1.00 50.06 185 GLN A O 1
ATOM 1499 N N . THR A 1 186 ? -53.992 -66.113 -7.717 1.00 55.41 186 THR A N 1
ATOM 1500 C CA . THR A 1 186 ? -54.526 -65.279 -6.617 1.00 55.41 186 THR A CA 1
ATOM 1501 C C . THR A 1 186 ? -53.633 -65.253 -5.377 1.00 55.41 186 THR A C 1
ATOM 1503 O O . THR A 1 186 ? -53.682 -64.287 -4.620 1.00 55.41 186 THR A O 1
ATOM 1506 N N . PHE A 1 187 ? -52.825 -66.289 -5.132 1.00 54.03 187 PHE A N 1
ATOM 1507 C CA . PHE A 1 187 ? -51.846 -66.260 -4.044 1.00 54.03 187 PHE A CA 1
ATOM 1508 C C . PHE A 1 187 ? -50.675 -65.321 -4.365 1.00 54.03 187 PHE A C 1
ATOM 1510 O O . PHE A 1 187 ? -50.312 -64.515 -3.512 1.00 54.03 187 PHE A O 1
ATOM 1517 N N . PHE A 1 188 ? -50.120 -65.381 -5.582 1.00 49.84 188 PHE A N 1
ATOM 1518 C CA . PHE A 1 188 ? -49.068 -64.454 -6.012 1.00 49.84 188 PHE A CA 1
ATOM 1519 C C . PHE A 1 188 ? -49.576 -63.014 -6.119 1.00 49.84 188 PHE A C 1
ATOM 1521 O O . PHE A 1 188 ? -48.903 -62.119 -5.622 1.00 49.84 188 PHE A O 1
ATOM 1528 N N . ASP A 1 189 ? -50.786 -62.793 -6.636 1.00 57.00 189 ASP A N 1
ATOM 1529 C CA . ASP A 1 189 ? -51.393 -61.461 -6.710 1.00 57.00 189 ASP A CA 1
ATOM 1530 C C . ASP A 1 189 ? -51.625 -60.885 -5.300 1.00 57.00 189 ASP A C 1
ATOM 1532 O O . ASP A 1 189 ? -51.250 -59.744 -5.035 1.00 57.00 189 ASP A O 1
ATOM 1536 N N . ARG A 1 190 ? -52.123 -61.693 -4.344 1.00 57.06 190 ARG A N 1
ATOM 1537 C CA . ARG A 1 190 ? -52.238 -61.279 -2.929 1.00 57.06 190 ARG A CA 1
ATOM 1538 C C . ARG A 1 190 ? -50.882 -61.054 -2.271 1.00 57.06 190 ARG A C 1
ATOM 1540 O O . ARG A 1 190 ? -50.773 -60.177 -1.422 1.00 57.06 190 ARG A O 1
ATOM 1547 N N . TYR A 1 191 ? -49.854 -61.823 -2.628 1.00 53.16 191 TYR A N 1
ATOM 1548 C CA . TYR A 1 191 ? -48.499 -61.610 -2.122 1.00 53.16 191 TYR A CA 1
ATOM 1549 C C . TYR A 1 191 ? -47.928 -60.282 -2.633 1.00 53.16 191 TYR A C 1
ATOM 1551 O O . TYR A 1 191 ? -47.407 -59.509 -1.835 1.00 53.16 191 TYR A O 1
ATOM 1559 N N . THR A 1 192 ? -48.098 -59.964 -3.919 1.00 55.28 192 THR A N 1
ATOM 1560 C CA . THR A 1 192 ? -47.667 -58.687 -4.507 1.00 55.28 192 THR A CA 1
ATOM 1561 C C . THR A 1 192 ? -48.478 -57.504 -3.970 1.00 55.28 192 THR A C 1
ATOM 1563 O O . THR A 1 192 ? -47.904 -56.454 -3.688 1.00 55.28 192 THR A O 1
ATOM 1566 N N . GLU A 1 193 ? -49.789 -57.657 -3.751 1.00 60.22 193 GLU A N 1
ATOM 1567 C CA . GLU A 1 193 ? -50.609 -56.659 -3.046 1.00 60.22 193 GLU A CA 1
ATOM 1568 C C . GLU A 1 193 ? -50.108 -56.426 -1.618 1.00 60.22 193 GLU A C 1
ATOM 1570 O O . GLU A 1 193 ? -49.976 -55.280 -1.192 1.00 60.22 193 GLU A O 1
ATOM 1575 N N . MET A 1 194 ? -49.777 -57.493 -0.886 1.00 53.75 194 MET A N 1
ATOM 1576 C CA . MET A 1 194 ? -49.277 -57.394 0.484 1.00 53.75 194 MET A CA 1
ATOM 1577 C C . MET A 1 194 ? -47.860 -56.801 0.543 1.00 53.75 194 MET A C 1
ATOM 1579 O O . MET A 1 194 ? -47.557 -56.035 1.453 1.00 53.75 194 MET A O 1
ATOM 1583 N N . GLU A 1 195 ? -47.006 -57.092 -0.439 1.00 49.72 195 GLU A N 1
ATOM 1584 C CA . GLU A 1 195 ? -45.662 -56.522 -0.571 1.00 49.72 195 GLU A CA 1
ATOM 1585 C C . GLU A 1 195 ? -45.712 -55.029 -0.940 1.00 49.72 195 GLU A C 1
ATOM 1587 O O . GLU A 1 195 ? -44.973 -54.225 -0.370 1.00 49.72 195 GLU A O 1
ATOM 1592 N N . ASN A 1 196 ? -46.632 -54.630 -1.824 1.00 55.28 196 ASN A N 1
ATOM 1593 C CA . ASN A 1 196 ? -46.885 -53.223 -2.140 1.00 55.28 196 ASN A CA 1
ATOM 1594 C C . ASN A 1 196 ? -47.498 -52.474 -0.948 1.00 55.28 196 ASN A C 1
ATOM 1596 O O . ASN A 1 196 ? -47.079 -51.355 -0.663 1.00 55.28 196 ASN A O 1
ATOM 1600 N N . ALA A 1 197 ? -48.422 -53.096 -0.208 1.00 58.22 197 ALA A N 1
ATOM 1601 C CA . ALA A 1 197 ? -48.985 -52.527 1.015 1.00 58.22 197 ALA A CA 1
ATOM 1602 C C . ALA A 1 197 ? -47.927 -52.379 2.119 1.00 58.22 197 ALA A C 1
ATOM 1604 O O . ALA A 1 197 ? -47.895 -51.360 2.802 1.00 58.22 197 ALA A O 1
ATOM 1605 N N . HIS A 1 198 ? -47.025 -53.355 2.271 1.00 51.16 198 HIS A N 1
ATOM 1606 C CA . HIS A 1 198 ? -45.896 -53.262 3.197 1.00 51.16 198 HIS A CA 1
ATOM 1607 C C . HIS A 1 198 ? -44.926 -52.149 2.785 1.00 51.16 198 HIS A C 1
ATOM 1609 O O . HIS A 1 198 ? -44.442 -51.412 3.639 1.00 51.16 198 HIS A O 1
ATOM 1615 N N . ARG A 1 199 ? -44.652 -51.998 1.483 1.00 51.12 199 ARG A N 1
ATOM 1616 C CA . ARG A 1 199 ? -43.804 -50.920 0.960 1.00 51.12 199 ARG A CA 1
ATOM 1617 C C . ARG A 1 199 ? -44.416 -49.545 1.229 1.00 51.12 199 ARG A C 1
ATOM 1619 O O . ARG A 1 199 ? -43.702 -48.696 1.744 1.00 51.12 199 ARG A O 1
ATOM 1626 N N . ASP A 1 200 ? -45.716 -49.371 0.970 1.00 56.62 200 ASP A N 1
ATOM 1627 C CA . ASP A 1 200 ? -46.465 -48.136 1.258 1.00 56.62 200 ASP A CA 1
ATOM 1628 C C . ASP A 1 200 ? -46.441 -47.788 2.756 1.00 56.62 200 ASP A C 1
ATOM 1630 O O . ASP A 1 200 ? -46.109 -46.665 3.138 1.00 56.62 200 ASP A O 1
ATOM 1634 N N . LEU A 1 201 ? -46.696 -48.777 3.621 1.00 52.06 201 LEU A N 1
ATOM 1635 C CA . LEU A 1 201 ? -46.596 -48.628 5.076 1.00 52.06 201 LEU A CA 1
ATOM 1636 C C . LEU A 1 201 ? -45.182 -48.262 5.531 1.00 52.06 201 LEU A C 1
ATOM 1638 O O . LEU A 1 201 ? -45.037 -47.429 6.420 1.00 52.06 201 LEU A O 1
ATOM 1642 N N . SER A 1 202 ? -44.151 -48.851 4.925 1.00 48.88 202 SER A N 1
ATOM 1643 C CA . SER A 1 202 ? -42.756 -48.552 5.255 1.00 48.88 202 SER A CA 1
ATOM 1644 C C . SER A 1 202 ? -42.387 -47.121 4.860 1.00 48.88 202 SER A C 1
ATOM 1646 O O . SER A 1 202 ? -41.816 -46.405 5.675 1.00 48.88 202 SER A O 1
ATOM 1648 N N . THR A 1 203 ? -42.792 -46.658 3.671 1.00 51.09 203 THR A N 1
ATOM 1649 C CA . THR A 1 203 ? -42.589 -45.260 3.252 1.00 51.09 203 THR A CA 1
ATOM 1650 C C . THR A 1 203 ? -43.355 -44.272 4.125 1.00 51.09 203 THR A C 1
ATOM 1652 O O . THR A 1 203 ? -42.817 -43.228 4.478 1.00 51.09 203 THR A O 1
ATOM 1655 N N . ARG A 1 204 ? -44.585 -44.608 4.535 1.00 54.00 204 ARG A N 1
ATOM 1656 C CA . ARG A 1 204 ? -45.376 -43.773 5.452 1.00 54.00 204 ARG A CA 1
ATOM 1657 C C . ARG A 1 204 ? -44.763 -43.715 6.851 1.00 54.00 204 ARG A C 1
ATOM 1659 O O . ARG A 1 204 ? -44.791 -42.670 7.493 1.00 54.00 204 ARG A O 1
ATOM 1666 N N . LEU A 1 205 ? -44.192 -44.824 7.320 1.00 50.06 205 LEU A N 1
ATOM 1667 C CA . LEU A 1 205 ? -43.472 -44.871 8.589 1.00 50.06 205 LEU A CA 1
ATOM 1668 C C . LEU A 1 205 ? -42.190 -44.030 8.532 1.00 50.06 205 LEU A C 1
ATOM 1670 O O . LEU A 1 205 ? -41.887 -43.330 9.492 1.00 50.06 205 LEU A O 1
ATOM 1674 N N . GLU A 1 206 ? -41.462 -44.056 7.415 1.00 48.31 206 GLU A N 1
ATOM 1675 C CA . GLU A 1 206 ? -40.279 -43.213 7.200 1.00 48.31 206 GLU A CA 1
ATOM 1676 C C . GLU A 1 206 ? -40.628 -41.717 7.187 1.00 48.31 206 GLU A C 1
ATOM 1678 O O . GLU A 1 206 ? -39.927 -40.935 7.831 1.00 48.31 206 GLU A O 1
ATOM 1683 N N . THR A 1 207 ? -41.733 -41.315 6.545 1.00 52.84 207 THR A N 1
ATOM 1684 C CA . THR A 1 207 ? -42.203 -39.917 6.578 1.00 52.84 207 THR A CA 1
ATOM 1685 C C . THR A 1 207 ? -42.625 -39.478 7.979 1.00 52.84 207 THR A C 1
ATOM 1687 O O . THR A 1 207 ? -42.216 -38.414 8.427 1.00 52.84 207 THR A O 1
ATOM 1690 N N . GLU A 1 208 ? -43.350 -40.317 8.722 1.00 50.47 208 GLU A N 1
ATOM 1691 C CA . GLU A 1 208 ? -43.756 -40.020 10.107 1.00 50.47 208 GLU A CA 1
ATOM 1692 C C . GLU A 1 208 ? -42.554 -39.942 11.064 1.00 50.47 208 GLU A C 1
ATOM 1694 O O . GLU A 1 208 ? -42.518 -39.129 11.990 1.00 50.47 208 GLU A O 1
ATOM 1699 N N . VAL A 1 209 ? -41.528 -40.772 10.846 1.00 53.09 209 VAL A N 1
ATOM 1700 C CA . VAL A 1 209 ? -40.264 -40.674 11.588 1.00 53.09 209 VAL A CA 1
ATOM 1701 C C . VAL A 1 209 ? -39.557 -39.362 11.258 1.00 53.09 209 VAL A C 1
ATOM 1703 O O . VAL A 1 209 ? -39.058 -38.720 12.178 1.00 53.09 209 VAL A O 1
ATOM 1706 N N . HIS A 1 210 ? -39.539 -38.937 9.994 1.00 51.22 210 HIS A N 1
ATOM 1707 C CA . HIS A 1 210 ? -38.938 -37.666 9.589 1.00 51.22 210 HIS A CA 1
ATOM 1708 C C . HIS A 1 210 ? -39.648 -36.462 10.226 1.00 51.22 210 HIS A C 1
ATOM 1710 O O . HIS A 1 210 ? -38.985 -35.650 10.867 1.00 51.22 210 HIS A O 1
ATOM 1716 N N . GLU A 1 211 ? -40.982 -36.414 10.178 1.00 55.56 211 GLU A N 1
ATOM 1717 C CA . GLU A 1 211 ? -41.782 -35.367 10.833 1.00 55.56 211 GLU A CA 1
ATOM 1718 C C . GLU A 1 211 ? -41.550 -35.329 12.356 1.00 55.56 211 GLU A C 1
ATOM 1720 O O . GLU A 1 211 ? -41.491 -34.259 12.965 1.00 55.56 211 GLU A O 1
ATOM 1725 N N . ARG A 1 212 ? -41.332 -36.487 13.000 1.00 50.16 212 ARG A N 1
ATOM 1726 C CA . ARG A 1 212 ? -40.945 -36.551 14.422 1.00 50.16 212 ARG A CA 1
ATOM 1727 C C . ARG A 1 212 ? -39.551 -36.005 14.709 1.00 50.16 212 ARG A C 1
ATOM 1729 O O . ARG A 1 212 ? -39.349 -35.457 15.792 1.00 50.16 212 ARG A O 1
ATOM 1736 N N . LEU A 1 213 ? -38.590 -36.203 13.806 1.00 52.19 213 LEU A N 1
ATOM 1737 C CA . LEU A 1 213 ? -37.252 -35.626 13.953 1.00 52.19 213 LEU A CA 1
ATOM 1738 C C . LEU A 1 213 ? -37.345 -34.099 13.849 1.00 52.19 213 LEU A C 1
ATOM 1740 O O . LEU A 1 213 ? -36.837 -33.420 14.731 1.00 52.19 213 LEU A O 1
ATOM 1744 N N . GLU A 1 214 ? -38.090 -33.576 12.873 1.00 57.53 214 GLU A N 1
ATOM 1745 C CA . GLU A 1 214 ? -38.314 -32.132 12.722 1.00 57.53 214 GLU A CA 1
ATOM 1746 C C . GLU A 1 214 ? -39.036 -31.518 13.932 1.00 57.53 214 GLU A C 1
ATOM 1748 O O . GLU A 1 214 ? -38.623 -30.475 14.438 1.00 57.53 214 GLU A O 1
ATOM 1753 N N . LEU A 1 215 ? -40.074 -32.180 14.456 1.00 58.81 215 LEU A N 1
ATOM 1754 C CA . LEU A 1 215 ? -40.777 -31.731 15.663 1.00 58.81 215 LEU A CA 1
ATOM 1755 C C . LEU A 1 215 ? -39.889 -31.762 16.912 1.00 58.81 215 LEU A C 1
ATOM 1757 O O . LEU A 1 215 ? -40.004 -30.875 17.758 1.00 58.81 215 LEU A O 1
ATOM 1761 N N . ARG A 1 216 ? -39.011 -32.763 17.049 1.00 59.41 216 ARG A N 1
ATOM 1762 C CA . ARG A 1 216 ? -38.048 -32.824 18.157 1.00 59.41 216 ARG A CA 1
ATOM 1763 C C . ARG A 1 216 ? -37.015 -31.710 18.037 1.00 59.41 216 ARG A C 1
ATOM 1765 O O . ARG A 1 216 ? -36.751 -31.046 19.030 1.00 59.41 216 ARG A O 1
ATOM 1772 N N . ASP A 1 217 ? -36.475 -31.481 16.849 1.00 61.38 217 ASP A N 1
ATOM 1773 C CA . ASP A 1 217 ? -35.472 -30.441 16.626 1.00 61.38 217 ASP A CA 1
ATOM 1774 C C . ASP A 1 217 ? -36.092 -29.040 16.853 1.00 61.38 217 ASP A C 1
ATOM 1776 O O . ASP A 1 217 ? -35.474 -28.170 17.468 1.00 61.38 217 ASP A O 1
ATOM 1780 N N . ALA A 1 218 ? -37.363 -28.840 16.476 1.00 59.72 218 ALA A N 1
ATOM 1781 C CA . ALA A 1 218 ? -38.133 -27.640 16.817 1.00 59.72 218 ALA A CA 1
ATOM 1782 C C . ALA A 1 218 ? -38.407 -27.514 18.329 1.00 59.72 218 ALA A C 1
ATOM 1784 O O . ALA A 1 218 ? -38.375 -26.411 18.875 1.00 59.72 218 ALA A O 1
ATOM 1785 N N . PHE A 1 219 ? -38.657 -28.627 19.023 1.00 59.12 219 PHE A N 1
ATOM 1786 C CA . PHE A 1 219 ? -38.832 -28.650 20.476 1.00 59.12 219 PHE A CA 1
ATOM 1787 C C . PHE A 1 219 ? -37.534 -28.299 21.214 1.00 59.12 219 PHE A C 1
ATOM 1789 O O . PHE A 1 219 ? -37.563 -27.465 22.114 1.00 59.12 219 PHE A O 1
ATOM 1796 N N . GLU A 1 220 ? -36.396 -28.852 20.795 1.00 62.84 220 GLU A N 1
ATOM 1797 C CA . GLU A 1 220 ? -35.074 -28.521 21.341 1.00 62.84 220 GLU A CA 1
ATOM 1798 C C . GLU A 1 220 ? -34.716 -27.044 21.097 1.00 62.84 220 GLU A C 1
ATOM 1800 O O . GLU A 1 220 ? -34.185 -26.377 21.990 1.00 62.84 220 GLU A O 1
ATOM 1805 N N . ALA A 1 221 ? -35.078 -26.490 19.933 1.00 65.62 221 ALA A N 1
ATOM 1806 C CA . ALA A 1 221 ? -34.933 -25.062 19.652 1.00 65.62 221 ALA A CA 1
ATOM 1807 C C . ALA A 1 221 ? -35.797 -24.196 20.589 1.00 65.62 221 ALA A C 1
ATOM 1809 O O . ALA A 1 221 ? -35.293 -23.238 21.177 1.00 65.62 221 ALA A O 1
ATOM 1810 N N . MET A 1 222 ? -37.068 -24.563 20.799 1.00 61.84 222 MET A N 1
ATOM 1811 C CA . MET A 1 222 ? -37.954 -23.873 21.747 1.00 61.84 222 MET A CA 1
ATOM 1812 C C . MET A 1 222 ? -37.491 -24.013 23.204 1.00 61.84 222 MET A C 1
ATOM 1814 O O . MET A 1 222 ? -37.652 -23.081 23.991 1.00 61.84 222 MET A O 1
ATOM 1818 N N . GLU A 1 223 ? -36.921 -25.151 23.605 1.00 62.31 223 GLU A N 1
ATOM 1819 C CA . GLU A 1 223 ? -36.329 -25.324 24.938 1.00 62.31 223 GLU A CA 1
ATOM 1820 C C . GLU A 1 223 ? -35.088 -24.445 25.122 1.00 62.31 223 GLU A C 1
ATOM 1822 O O . GLU A 1 223 ? -34.924 -23.837 26.182 1.00 62.31 223 GLU A O 1
ATOM 1827 N N . SER A 1 224 ? -34.249 -24.322 24.091 1.00 66.50 224 SER A N 1
ATOM 1828 C CA . SER A 1 224 ? -33.093 -23.421 24.097 1.00 66.50 224 SER A CA 1
ATOM 1829 C C . SER A 1 224 ? -33.515 -21.952 24.206 1.00 66.50 224 SER A C 1
ATOM 1831 O O . SER A 1 224 ? -32.955 -21.207 25.015 1.00 66.50 224 SER A O 1
ATOM 1833 N N . GLU A 1 225 ? -34.547 -21.546 23.465 1.00 66.00 225 GLU A N 1
ATOM 1834 C CA . GLU A 1 225 ? -35.100 -20.192 23.525 1.00 66.00 225 GLU A CA 1
ATOM 1835 C C . GLU A 1 225 ? -35.752 -19.910 24.886 1.00 66.00 225 GLU A C 1
ATOM 1837 O O . GLU A 1 225 ? -35.488 -18.876 25.497 1.00 66.00 225 GLU A O 1
ATOM 1842 N N . ASN A 1 226 ? -36.506 -20.866 25.438 1.00 61.56 226 ASN A N 1
ATOM 1843 C CA . ASN A 1 226 ? -37.047 -20.765 26.794 1.00 61.56 226 ASN A CA 1
ATOM 1844 C C . ASN A 1 226 ? -35.948 -20.677 27.856 1.00 61.56 226 ASN A C 1
ATOM 1846 O O . ASN A 1 226 ? -36.092 -19.918 28.812 1.00 61.56 226 ASN A O 1
ATOM 1850 N N . ALA A 1 227 ? -34.848 -21.418 27.711 1.00 69.62 227 ALA A N 1
ATOM 1851 C CA . ALA A 1 227 ? -33.709 -21.320 28.619 1.00 69.62 227 ALA A CA 1
ATOM 1852 C C . ALA A 1 227 ? -33.057 -19.930 28.547 1.00 69.62 227 ALA A C 1
ATOM 1854 O O . ALA A 1 227 ? -32.777 -19.340 29.590 1.00 69.62 227 ALA A O 1
ATOM 1855 N N . SER A 1 228 ? -32.898 -19.377 27.339 1.00 70.38 228 SER A N 1
ATOM 1856 C CA . SER A 1 228 ? -32.390 -18.017 27.126 1.00 70.38 228 SER A CA 1
ATOM 1857 C C . SER A 1 228 ? -33.319 -16.955 27.727 1.00 70.38 228 SER A C 1
ATOM 1859 O O . SER A 1 228 ? -32.872 -16.093 28.488 1.00 70.38 228 SER A O 1
ATOM 1861 N N . LEU A 1 229 ? -34.627 -17.052 27.487 1.00 63.59 229 LEU A N 1
ATOM 1862 C CA . LEU A 1 229 ? -35.619 -16.151 28.075 1.00 63.59 229 LEU A CA 1
ATOM 1863 C C . LEU A 1 229 ? -35.645 -16.256 29.600 1.00 63.59 229 LEU A C 1
ATOM 1865 O O . LEU A 1 229 ? -35.773 -15.244 30.280 1.00 63.59 229 LEU A O 1
ATOM 1869 N N . LYS A 1 230 ? -35.467 -17.456 30.155 1.00 65.88 230 LYS A N 1
ATOM 1870 C CA . LYS A 1 230 ? -35.395 -17.664 31.602 1.00 65.88 230 LYS A CA 1
ATOM 1871 C C . LYS A 1 230 ? -34.149 -17.022 32.207 1.00 65.88 230 LYS A C 1
ATOM 1873 O O . LYS A 1 230 ? -34.273 -16.367 33.235 1.00 65.88 230 LYS A O 1
ATOM 1878 N N . THR A 1 231 ? -32.992 -17.117 31.546 1.00 70.56 231 THR A N 1
ATOM 1879 C CA . THR A 1 231 ? -31.790 -16.380 31.968 1.00 70.56 231 THR A CA 1
ATOM 1880 C C . THR A 1 231 ? -31.983 -14.868 31.889 1.00 70.56 231 THR A C 1
ATOM 1882 O O . THR A 1 231 ? -31.611 -14.171 32.824 1.00 70.56 231 THR A O 1
ATOM 1885 N N . VAL A 1 232 ? -32.646 -14.357 30.846 1.00 66.69 232 VAL A N 1
ATOM 1886 C CA . VAL A 1 232 ? -32.966 -12.924 30.728 1.00 66.69 232 VAL A CA 1
ATOM 1887 C C . VAL A 1 232 ? -33.950 -12.490 31.814 1.00 66.69 232 VAL A C 1
ATOM 1889 O O . VAL A 1 232 ? -33.783 -11.428 32.398 1.00 66.69 232 VAL A O 1
ATOM 1892 N N . ILE A 1 233 ? -34.955 -13.304 32.144 1.00 58.25 233 ILE A N 1
ATOM 1893 C CA . ILE A 1 233 ? -35.886 -13.028 33.246 1.00 58.25 233 ILE A CA 1
ATOM 1894 C C . ILE A 1 233 ? -35.156 -13.051 34.590 1.00 58.25 233 ILE A C 1
ATOM 1896 O O . ILE A 1 233 ? -35.413 -12.185 35.415 1.00 58.25 233 ILE A O 1
ATOM 1900 N N . GLU A 1 234 ? -34.242 -13.991 34.8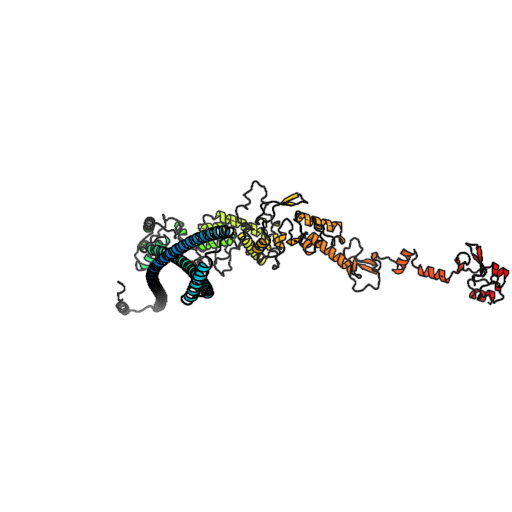20 1.00 63.97 234 GLU A N 1
ATOM 1901 C CA . GLU A 1 234 ? -33.423 -14.038 36.036 1.00 63.97 234 GLU A CA 1
ATOM 1902 C C . GLU A 1 234 ? -32.471 -12.834 36.129 1.00 63.97 234 GLU A C 1
ATOM 1904 O O . GLU A 1 234 ? -32.296 -12.282 37.214 1.00 63.97 234 GLU A O 1
ATOM 1909 N N . GLU A 1 235 ? -31.915 -12.366 35.009 1.00 60.88 235 GLU A N 1
ATOM 1910 C CA . GLU A 1 235 ? -31.137 -11.124 34.929 1.00 60.88 235 GLU A CA 1
ATOM 1911 C C . GLU A 1 235 ? -32.005 -9.889 35.194 1.00 60.88 235 GLU A C 1
ATOM 1913 O O . GLU A 1 235 ? -31.655 -9.072 36.040 1.00 60.88 235 GLU A O 1
ATOM 1918 N N . LEU A 1 236 ? -33.188 -9.791 34.584 1.00 51.97 236 LEU A N 1
ATOM 1919 C CA . LEU A 1 236 ? -34.141 -8.703 34.820 1.00 51.97 236 LEU A CA 1
ATOM 1920 C C . LEU A 1 236 ? -34.703 -8.726 36.248 1.00 51.97 236 LEU A C 1
ATOM 1922 O O . LEU A 1 236 ? -34.944 -7.675 36.835 1.00 51.97 236 LEU A O 1
ATOM 1926 N N . GLN A 1 237 ? -34.883 -9.905 36.847 1.00 47.69 237 GLN A N 1
ATOM 1927 C CA . GLN A 1 237 ? -35.283 -10.070 38.246 1.00 47.69 237 GLN A CA 1
ATOM 1928 C C . GLN A 1 237 ? -34.137 -9.744 39.203 1.00 47.69 237 GLN A C 1
ATOM 1930 O O . GLN A 1 237 ? -34.382 -9.219 40.289 1.00 47.69 237 GLN A O 1
ATOM 1935 N N . LYS A 1 238 ? -32.885 -10.002 38.817 1.00 54.53 238 LYS A N 1
ATOM 1936 C CA . LYS A 1 238 ? -31.682 -9.573 39.540 1.00 54.53 238 LYS A CA 1
ATOM 1937 C C . LYS A 1 238 ? -31.492 -8.057 39.459 1.00 54.53 238 LYS A C 1
ATOM 1939 O O . LYS A 1 238 ? -31.136 -7.436 40.456 1.00 54.53 238 LYS A O 1
ATOM 1944 N N . ASP A 1 239 ? -31.818 -7.456 38.322 1.00 49.75 239 ASP A N 1
ATOM 1945 C CA . ASP A 1 239 ? -31.830 -6.007 38.133 1.00 49.75 239 ASP A CA 1
ATOM 1946 C C . ASP A 1 239 ? -32.998 -5.349 38.892 1.00 49.75 239 ASP A C 1
ATOM 1948 O O . ASP A 1 239 ? -32.822 -4.297 39.507 1.00 49.75 239 ASP A O 1
ATOM 1952 N N . ALA A 1 240 ? -34.166 -6.001 38.958 1.00 41.22 240 ALA A N 1
ATOM 1953 C CA . ALA A 1 240 ? -35.323 -5.537 39.728 1.00 41.22 240 ALA A CA 1
ATOM 1954 C C . ALA A 1 240 ? -35.148 -5.711 41.251 1.00 41.22 240 ALA A C 1
ATOM 1956 O O . ALA A 1 240 ? -35.543 -4.836 42.020 1.00 41.22 240 ALA A O 1
ATOM 1957 N N . SER A 1 241 ? -34.513 -6.798 41.708 1.00 42.44 241 SER A N 1
ATOM 1958 C CA . SER A 1 241 ? -34.129 -7.010 43.119 1.00 42.44 241 SER A CA 1
ATOM 1959 C C . SER A 1 241 ? -32.898 -6.197 43.536 1.00 42.44 241 SER A C 1
ATOM 1961 O O . SER A 1 241 ? -32.695 -5.955 44.722 1.00 42.44 241 SER A O 1
ATOM 1963 N N . GLY A 1 242 ? -32.140 -5.668 42.571 1.00 42.62 242 GLY A N 1
ATOM 1964 C CA . GLY A 1 242 ? -31.170 -4.589 42.767 1.00 42.62 242 GLY A CA 1
ATOM 1965 C C . GLY A 1 242 ? -31.804 -3.219 43.049 1.00 42.62 242 GLY A C 1
ATOM 1966 O O . GLY A 1 242 ? -31.080 -2.285 43.398 1.00 42.62 242 GLY A O 1
ATOM 1967 N N . SER A 1 243 ? -33.133 -3.097 42.950 1.00 45.16 243 SER A N 1
ATOM 1968 C CA . SER A 1 243 ? -33.906 -1.921 43.356 1.00 45.16 243 SER A CA 1
ATOM 1969 C C . SER A 1 243 ? -34.525 -2.097 44.752 1.00 45.16 243 SER A C 1
ATOM 1971 O O . SER A 1 243 ? -35.692 -1.770 44.980 1.00 45.16 243 SER A O 1
ATOM 1973 N N . GLU A 1 244 ? -33.740 -2.574 45.723 1.00 41.28 244 GLU A N 1
ATOM 1974 C CA . GLU A 1 244 ? -33.967 -2.190 47.120 1.00 41.28 244 GLU A CA 1
ATOM 1975 C C . GLU A 1 244 ? -33.877 -0.656 47.210 1.00 41.28 244 GLU A C 1
ATOM 1977 O O . GLU A 1 244 ? -33.022 -0.060 46.563 1.00 41.28 244 GLU A O 1
ATOM 1982 N N . SER A 1 245 ? -34.809 -0.032 47.944 1.00 44.94 245 SER A N 1
ATOM 1983 C CA . SER A 1 245 ? -34.978 1.413 48.211 1.00 44.94 245 SER A CA 1
ATOM 1984 C C . SER A 1 245 ? -33.835 2.330 47.760 1.00 44.94 245 SER A C 1
ATOM 1986 O O . SER A 1 245 ? -32.713 2.038 48.145 1.00 44.94 245 SER A O 1
ATOM 1988 N N . CYS A 1 246 ? -34.121 3.463 47.093 1.00 51.41 246 CYS A N 1
ATOM 1989 C CA . CYS A 1 246 ? -33.204 4.577 46.758 1.00 51.41 246 CYS A CA 1
ATOM 1990 C C . CYS A 1 246 ? -32.117 4.876 47.818 1.00 51.41 246 CYS A C 1
ATOM 1992 O O . CYS A 1 246 ? -32.164 5.890 48.515 1.00 51.41 246 CYS A O 1
ATOM 1994 N N . GLN A 1 247 ? -31.121 4.008 47.935 1.00 59.91 247 GLN A N 1
ATOM 1995 C CA . GLN A 1 247 ? -29.955 4.176 48.766 1.00 59.91 247 GLN A CA 1
ATOM 1996 C C . GLN A 1 247 ? -28.806 4.426 47.807 1.00 59.91 247 GLN A C 1
ATOM 1998 O O . GLN A 1 247 ? -28.624 3.678 46.841 1.00 59.91 247 GLN A O 1
ATOM 2003 N N . PRO A 1 248 ? -28.058 5.513 48.014 1.00 72.06 248 PRO A N 1
ATOM 2004 C CA . PRO A 1 248 ? -26.984 5.859 47.112 1.00 72.06 248 PRO A CA 1
ATOM 2005 C C . PRO A 1 248 ? -25.916 4.759 47.150 1.00 72.06 248 PRO A C 1
ATOM 2007 O O . PRO A 1 248 ? -25.343 4.502 48.197 1.00 72.06 248 PRO A O 1
ATOM 2010 N N . GLN A 1 249 ? -25.648 4.105 46.018 1.00 78.62 249 GLN A N 1
ATOM 2011 C CA . GLN A 1 249 ? -24.638 3.038 45.907 1.00 78.62 249 GLN A CA 1
ATOM 2012 C C . GLN A 1 249 ? -23.266 3.552 45.449 1.00 78.62 249 GLN A C 1
ATOM 2014 O O . GLN A 1 249 ? -22.284 2.815 45.455 1.00 78.62 249 GLN A O 1
ATOM 2019 N N . THR A 1 250 ? -23.188 4.815 45.032 1.00 85.50 250 THR A N 1
ATOM 2020 C CA . THR A 1 250 ? -21.958 5.473 44.572 1.00 85.50 250 THR A CA 1
ATOM 2021 C C . THR A 1 250 ? -21.816 6.852 45.201 1.00 85.50 250 THR A C 1
ATOM 2023 O O . THR A 1 250 ? -22.813 7.500 45.544 1.00 85.50 250 THR A O 1
ATOM 2026 N N . LEU A 1 251 ? -20.588 7.364 45.279 1.00 83.25 251 LEU A N 1
ATOM 2027 C CA . LEU A 1 251 ? -20.352 8.726 45.756 1.00 83.25 251 LEU A CA 1
ATOM 2028 C C . LEU A 1 251 ? -21.069 9.772 44.882 1.00 83.25 251 LEU A C 1
ATOM 2030 O O . LEU A 1 251 ? -21.597 10.746 45.419 1.00 83.25 251 LEU A O 1
ATOM 2034 N N . ARG A 1 252 ? -21.192 9.543 43.562 1.00 86.69 252 ARG A N 1
ATOM 2035 C CA . ARG A 1 252 ? -22.019 10.384 42.678 1.00 86.69 252 ARG A CA 1
ATOM 2036 C C . ARG A 1 252 ? -23.477 10.390 43.109 1.00 86.69 252 ARG A C 1
ATOM 2038 O O . ARG A 1 252 ? -24.056 11.468 43.214 1.00 86.69 252 ARG A O 1
ATOM 2045 N N . SER A 1 253 ? -24.077 9.222 43.332 1.00 84.31 253 SER A N 1
ATOM 2046 C CA . SER A 1 253 ? -25.490 9.134 43.721 1.00 84.31 253 SER A CA 1
ATOM 2047 C C . SER A 1 253 ? -25.749 9.834 45.057 1.00 84.31 253 SER A C 1
ATOM 2049 O O . SER A 1 253 ? -26.715 10.581 45.181 1.00 84.31 253 SER A O 1
ATOM 2051 N N . LEU A 1 254 ? -24.819 9.708 46.007 1.00 84.12 254 LEU A N 1
ATOM 2052 C CA . LEU A 1 254 ? -24.910 10.349 47.311 1.00 84.12 254 LEU A CA 1
ATOM 2053 C C . LEU A 1 254 ? -24.780 11.876 47.217 1.00 84.12 254 LEU A C 1
ATOM 2055 O O . LEU A 1 254 ? -25.596 12.603 47.780 1.00 84.12 254 LEU A O 1
ATOM 2059 N N . LEU A 1 255 ? -23.798 12.379 46.464 1.00 83.00 255 LEU A N 1
ATOM 2060 C CA . LEU A 1 255 ? -23.634 13.816 46.205 1.00 83.00 255 LEU A CA 1
ATOM 2061 C C . LEU A 1 255 ? -24.815 14.403 45.423 1.00 83.00 255 LEU A C 1
ATOM 2063 O O . LEU A 1 255 ? -25.226 15.530 45.688 1.00 83.00 255 LEU A O 1
ATOM 2067 N N . THR A 1 256 ? -25.376 13.639 44.484 1.00 83.75 256 THR A N 1
ATOM 2068 C CA . THR A 1 256 ? -26.560 14.034 43.708 1.00 83.75 256 THR A CA 1
ATOM 2069 C C . THR A 1 256 ? -27.776 14.158 44.617 1.00 83.75 256 THR A C 1
ATOM 2071 O O . THR A 1 256 ? -28.458 15.176 44.570 1.00 83.75 256 THR A O 1
ATOM 2074 N N . MET A 1 257 ? -28.001 13.184 45.506 1.00 81.12 257 MET A N 1
ATOM 2075 C CA . MET A 1 257 ? -29.048 13.279 46.525 1.00 81.12 257 MET A CA 1
ATOM 2076 C C . MET A 1 257 ? -28.858 14.510 47.416 1.00 81.12 257 MET A C 1
ATOM 2078 O O . MET A 1 257 ? -29.800 15.269 47.603 1.00 81.12 257 MET A O 1
ATOM 2082 N N . ARG A 1 258 ? -27.633 14.778 47.889 1.00 80.94 258 ARG A N 1
ATOM 2083 C CA . ARG A 1 258 ? -27.345 15.965 48.715 1.00 80.94 258 ARG A CA 1
ATOM 2084 C C . ARG A 1 258 ? -27.562 17.285 47.980 1.00 80.94 258 ARG A C 1
ATOM 2086 O O . ARG A 1 258 ? -28.041 18.235 48.588 1.00 80.94 258 ARG A O 1
ATOM 2093 N N . LEU A 1 259 ? -27.253 17.360 46.688 1.00 79.81 259 LEU A N 1
ATOM 2094 C CA . LEU A 1 259 ? -27.576 18.537 45.876 1.00 79.81 259 LEU A CA 1
ATOM 2095 C C . LEU A 1 259 ? -29.083 18.757 45.745 1.00 79.81 259 LEU A C 1
ATOM 2097 O O . LEU A 1 259 ? -29.534 19.896 45.842 1.00 79.81 259 LEU A O 1
ATOM 2101 N N . VAL A 1 260 ? -29.846 17.684 45.528 1.00 78.25 260 VAL A N 1
ATOM 2102 C CA . VAL A 1 260 ? -31.310 17.745 45.423 1.00 78.25 260 VAL A CA 1
ATOM 2103 C C . VAL A 1 260 ? -31.926 18.149 46.766 1.00 78.25 260 VAL A C 1
ATOM 2105 O O . VAL A 1 260 ? -32.743 19.066 46.791 1.00 78.25 260 VAL A O 1
ATOM 2108 N N . ASP A 1 261 ? -31.467 17.566 47.880 1.00 75.44 261 ASP A N 1
ATOM 2109 C CA . ASP A 1 261 ? -31.884 17.939 49.241 1.00 75.44 261 ASP A CA 1
ATOM 2110 C C . ASP A 1 261 ? -31.684 19.444 49.490 1.00 75.44 261 ASP A C 1
ATOM 2112 O O . ASP A 1 261 ? -32.571 20.128 49.992 1.00 75.44 261 ASP A O 1
ATOM 2116 N N . GLN A 1 262 ? -30.529 19.990 49.098 1.00 71.50 262 GLN A N 1
ATOM 2117 C CA . GLN A 1 262 ? -30.202 21.410 49.275 1.00 71.50 262 GLN A CA 1
ATOM 2118 C C . GLN A 1 262 ? -30.995 22.334 48.342 1.00 71.50 262 GLN A C 1
ATOM 2120 O O . GLN A 1 262 ? -31.292 23.468 48.716 1.00 71.50 262 GLN A O 1
ATOM 2125 N N . ALA A 1 263 ? -31.360 21.869 47.144 1.00 66.94 263 ALA A N 1
ATOM 2126 C CA . ALA A 1 263 ? -32.220 22.615 46.227 1.00 66.94 263 ALA A CA 1
ATOM 2127 C C . ALA A 1 263 ? -33.670 22.713 46.741 1.00 66.94 263 ALA A C 1
ATOM 2129 O O . ALA A 1 263 ? -34.326 23.728 46.514 1.00 66.94 263 ALA A O 1
ATOM 2130 N N . LEU A 1 264 ? -34.147 21.695 47.469 1.00 64.12 264 LEU A N 1
ATOM 2131 C CA . LEU A 1 264 ? -35.492 21.645 48.057 1.00 64.12 264 LEU A CA 1
ATOM 2132 C C . LEU A 1 264 ? -35.655 22.526 49.310 1.00 64.12 264 LEU A C 1
ATOM 2134 O O . LEU A 1 264 ? -36.780 22.886 49.646 1.00 64.12 264 LEU A O 1
ATOM 2138 N N . ILE A 1 265 ? -34.563 22.892 49.993 1.00 63.94 265 ILE A N 1
ATOM 2139 C CA . ILE A 1 265 ? -34.599 23.645 51.266 1.00 63.94 265 ILE A CA 1
ATOM 2140 C C . ILE A 1 265 ? -35.009 25.124 51.099 1.00 63.94 265 ILE A C 1
ATOM 2142 O O . ILE A 1 265 ? -35.402 25.748 52.078 1.00 63.94 265 ILE A O 1
ATOM 2146 N N . GLY A 1 266 ? -35.036 25.672 49.879 1.00 50.47 266 GLY A N 1
ATOM 2147 C CA . GLY A 1 266 ? -35.620 26.992 49.616 1.00 50.47 266 GLY A CA 1
ATOM 2148 C C . GLY A 1 266 ? -34.833 28.182 50.194 1.00 50.47 266 GLY A C 1
ATOM 2149 O O . GLY A 1 266 ? -34.155 28.134 51.216 1.00 50.47 266 GLY A O 1
ATOM 2150 N N . THR A 1 267 ? -34.900 29.303 49.490 1.00 48.12 267 THR A N 1
ATOM 2151 C CA . THR A 1 267 ? -34.188 30.563 49.750 1.00 48.12 267 THR A CA 1
ATOM 2152 C C . THR A 1 267 ? -34.822 31.419 50.858 1.00 48.12 267 THR A C 1
ATOM 2154 O O . THR A 1 267 ? -34.901 32.631 50.701 1.00 48.12 267 THR A O 1
ATOM 2157 N N . GLU A 1 268 ? -35.287 30.831 51.964 1.00 44.00 268 GLU A N 1
ATOM 2158 C CA . GLU A 1 268 ? -35.928 31.593 53.061 1.00 44.00 268 GLU A CA 1
ATOM 2159 C C . GLU A 1 268 ? -35.061 31.753 54.319 1.00 44.00 268 GLU A C 1
ATOM 2161 O O . GLU A 1 268 ? -35.436 32.462 55.248 1.00 44.00 268 GLU A O 1
ATOM 2166 N N . ALA A 1 269 ? -33.862 31.170 54.355 1.00 43.38 269 ALA A N 1
ATOM 2167 C CA . ALA A 1 269 ? -32.934 31.358 55.467 1.00 43.38 269 ALA A CA 1
ATOM 2168 C C . ALA A 1 269 ? -31.882 32.436 55.156 1.00 43.38 269 ALA A C 1
ATOM 2170 O O . ALA A 1 269 ? -30.689 32.149 55.067 1.00 43.38 269 ALA A O 1
ATOM 2171 N N . GLU A 1 270 ? -32.295 33.702 55.053 1.00 43.72 270 GLU A N 1
ATOM 2172 C CA . GLU A 1 270 ? -31.403 34.818 55.406 1.00 43.72 270 GLU A CA 1
ATOM 2173 C C . GLU A 1 270 ? -31.278 34.883 56.937 1.00 43.72 270 GLU A C 1
ATOM 2175 O O . GLU A 1 270 ? -31.710 35.826 57.593 1.00 43.72 270 GLU A O 1
ATOM 2180 N N . SER A 1 271 ? -30.704 33.840 57.541 1.00 40.88 271 SER A N 1
ATOM 2181 C CA . SER A 1 271 ? -30.236 33.912 58.921 1.00 40.88 271 SER A CA 1
ATOM 2182 C C . SER A 1 271 ? -28.740 34.175 58.905 1.00 40.88 271 SER A C 1
ATOM 2184 O O . SER A 1 271 ? -27.981 33.477 58.239 1.00 40.88 271 SER A O 1
ATOM 2186 N N . SER A 1 272 ? -28.340 35.185 59.662 1.00 44.69 272 SER A N 1
ATOM 2187 C CA . SER A 1 272 ? -27.002 35.731 59.885 1.00 44.69 272 SER A CA 1
ATOM 2188 C C . SER A 1 272 ? -25.982 34.760 60.515 1.00 44.69 272 SER A C 1
ATOM 2190 O O . SER A 1 272 ? -25.242 35.141 61.423 1.00 44.69 272 SER A O 1
ATOM 2192 N N . SER A 1 273 ? -25.929 33.504 60.081 1.00 46.50 273 SER A N 1
ATOM 2193 C CA . SER A 1 273 ? -24.923 32.524 60.485 1.00 46.50 273 SER A CA 1
ATOM 2194 C C . SER A 1 273 ? -23.765 32.530 59.485 1.00 46.50 273 SER A C 1
ATOM 2196 O O . SER A 1 273 ? -23.938 32.604 58.272 1.00 46.50 273 SER A O 1
ATOM 2198 N N . GLN A 1 274 ? -22.544 32.522 60.013 1.00 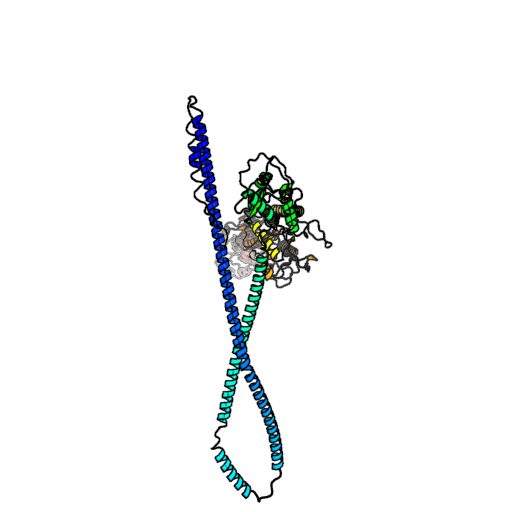51.50 274 GLN A N 1
ATOM 2199 C CA . GLN A 1 274 ? -21.304 32.526 59.241 1.00 51.50 274 GLN A CA 1
ATOM 2200 C C . GLN A 1 274 ? -21.328 31.417 58.174 1.00 51.50 274 GLN A C 1
ATOM 2202 O O . GLN A 1 274 ? -21.311 30.239 58.520 1.00 51.50 274 GLN A O 1
ATOM 2207 N N . ASN A 1 275 ? -21.346 31.791 56.889 1.00 56.34 275 ASN A N 1
ATOM 2208 C CA . ASN A 1 275 ? -21.222 30.855 55.768 1.00 56.34 275 ASN A CA 1
ATOM 2209 C C . ASN A 1 275 ? -19.928 30.044 55.922 1.00 56.34 275 ASN A C 1
ATOM 2211 O O . ASN A 1 275 ? -18.832 30.572 55.707 1.00 56.34 275 ASN A O 1
ATOM 2215 N N . GLN A 1 276 ? -20.042 28.774 56.310 1.00 59.44 276 GLN A N 1
ATOM 2216 C CA . GLN A 1 276 ? -18.878 27.918 56.498 1.00 59.44 276 GLN A CA 1
ATOM 2217 C C . GLN A 1 276 ? -18.404 27.381 55.148 1.00 59.44 276 GLN A C 1
ATOM 2219 O O . GLN A 1 276 ? -19.160 26.803 54.368 1.00 59.44 276 GLN A O 1
ATOM 2224 N N . ASN A 1 277 ? -17.117 27.568 54.862 1.00 63.34 277 ASN A N 1
ATOM 2225 C CA . ASN A 1 277 ? -16.483 27.028 53.667 1.00 63.34 277 ASN A CA 1
ATOM 2226 C C . ASN A 1 277 ? -15.935 25.639 54.010 1.00 63.34 277 ASN A C 1
ATOM 2228 O O . ASN A 1 277 ? -14.901 25.524 54.667 1.00 63.34 277 ASN A O 1
ATOM 2232 N N . TRP A 1 278 ? -16.659 24.590 53.626 1.00 70.00 278 TRP A N 1
ATOM 2233 C CA . TRP A 1 278 ? -16.244 23.211 53.879 1.00 70.00 278 TRP A CA 1
ATOM 2234 C C . TRP A 1 278 ? -15.292 22.704 52.784 1.00 70.00 278 TRP A C 1
ATOM 2236 O O . TRP A 1 278 ? -15.525 22.941 51.596 1.00 70.00 278 TRP A O 1
ATOM 2246 N N . SER A 1 279 ? -14.227 21.994 53.179 1.00 63.25 279 SER A N 1
ATOM 2247 C CA . SER A 1 279 ? -13.300 21.316 52.266 1.00 63.25 279 SER A CA 1
ATOM 2248 C C . SER A 1 279 ? -13.448 19.791 52.355 1.00 63.25 279 SER A C 1
ATOM 2250 O O . SER A 1 279 ? -13.482 19.259 53.466 1.00 63.25 279 SER A O 1
ATOM 2252 N N . PRO A 1 280 ? -13.451 19.068 51.215 1.00 65.06 280 PRO A N 1
ATOM 2253 C CA . PRO A 1 280 ? -13.544 17.608 51.162 1.00 65.06 280 PRO A CA 1
ATOM 2254 C C . PRO A 1 280 ? -12.244 16.935 51.604 1.00 65.06 280 PRO A C 1
ATOM 2256 O O . PRO A 1 280 ? -11.515 16.336 50.817 1.00 65.06 280 PRO A O 1
ATOM 2259 N N . THR A 1 281 ? -11.926 17.069 52.884 1.00 61.78 281 THR A N 1
ATOM 2260 C CA . THR A 1 281 ? -10.735 16.491 53.505 1.00 61.78 281 THR A CA 1
ATOM 2261 C C . THR A 1 281 ? -11.119 15.128 54.077 1.00 61.78 281 THR A C 1
ATOM 2263 O O . THR A 1 281 ? -12.044 15.049 54.877 1.00 61.78 281 THR A O 1
ATOM 2266 N N . GLY A 1 282 ? -10.448 14.055 53.649 1.00 61.91 282 GLY A N 1
ATOM 2267 C CA . GLY A 1 282 ? -10.755 12.683 54.085 1.00 61.91 282 GLY A CA 1
ATOM 2268 C C . GLY A 1 282 ? -11.713 11.895 53.181 1.00 61.91 282 GLY A C 1
ATOM 2269 O O . GLY A 1 282 ? -11.922 10.713 53.431 1.00 61.91 282 GLY A O 1
ATOM 2270 N N . LEU A 1 283 ? -12.252 12.497 52.110 1.00 69.69 283 LEU A N 1
ATOM 2271 C CA . LEU A 1 283 ? -12.918 11.733 51.048 1.00 69.69 283 LEU A CA 1
ATOM 2272 C C . LEU A 1 283 ? -11.870 11.024 50.169 1.00 69.69 283 LEU A C 1
ATOM 2274 O O . LEU A 1 283 ? -10.857 11.644 49.825 1.00 69.69 283 LEU A O 1
ATOM 2278 N N . PRO A 1 284 ? -12.096 9.758 49.771 1.00 65.19 284 PRO A N 1
ATOM 2279 C CA . PRO A 1 284 ? -11.191 9.055 48.873 1.00 65.19 284 PRO A CA 1
ATOM 2280 C C . PRO A 1 284 ? -11.184 9.743 47.502 1.00 65.19 284 PRO A C 1
ATOM 2282 O O . PRO A 1 284 ? -12.235 9.899 46.879 1.00 65.19 284 PRO A O 1
ATOM 2285 N N . GLN A 1 285 ? -10.001 10.138 47.018 1.00 66.31 285 GLN A N 1
ATOM 2286 C CA . GLN A 1 285 ? -9.800 10.680 45.666 1.00 66.31 285 GLN A CA 1
ATOM 2287 C C . GLN A 1 285 ? -9.927 9.557 44.628 1.00 66.31 285 GLN A C 1
ATOM 2289 O O . GLN A 1 285 ? -8.950 9.089 44.054 1.00 66.31 285 GLN A O 1
ATOM 2294 N N . THR A 1 286 ? -11.148 9.075 44.444 1.00 61.84 286 THR A N 1
ATOM 2295 C CA . THR A 1 286 ? -11.485 7.918 43.611 1.00 61.84 286 THR A CA 1
ATOM 2296 C C . THR A 1 286 ? -12.602 8.285 42.642 1.00 61.84 286 THR A C 1
ATOM 2298 O O . THR A 1 286 ? -13.237 9.335 42.771 1.00 61.84 286 THR A O 1
ATOM 2301 N N . SER A 1 287 ? -12.826 7.445 41.631 1.00 69.44 287 SER A N 1
ATOM 2302 C CA . SER A 1 287 ? -13.904 7.672 40.668 1.00 69.44 287 SER A CA 1
ATOM 2303 C C . SER A 1 287 ? -15.258 7.741 41.381 1.00 69.44 287 SER A C 1
ATOM 2305 O O . SER A 1 287 ? -15.616 6.869 42.170 1.00 69.44 287 SER A O 1
ATOM 2307 N N . LEU A 1 288 ? -16.035 8.775 41.061 1.00 80.00 288 LEU A N 1
ATOM 2308 C CA . LEU A 1 288 ? -17.352 9.032 41.649 1.00 80.00 288 LEU A CA 1
ATOM 2309 C C . LEU A 1 288 ? -18.383 7.928 41.360 1.00 80.00 288 LEU A C 1
ATOM 2311 O O . LEU A 1 288 ? -19.424 7.872 42.014 1.00 80.00 288 LEU A O 1
ATOM 2315 N N . ASP A 1 289 ? -18.088 7.073 40.380 1.00 81.88 289 ASP A N 1
ATOM 2316 C CA . ASP A 1 289 ? -18.948 6.001 39.882 1.00 81.88 289 ASP A CA 1
ATOM 2317 C C . ASP A 1 289 ? -18.638 4.622 40.487 1.00 81.88 289 ASP A C 1
ATOM 2319 O O . ASP A 1 289 ? -19.296 3.643 40.135 1.00 81.88 289 ASP A O 1
ATOM 2323 N N . VAL A 1 290 ? -17.649 4.515 41.382 1.00 83.25 290 VAL A N 1
ATOM 2324 C CA . VAL A 1 290 ? -17.332 3.247 42.058 1.00 83.25 290 VAL A CA 1
ATOM 2325 C C . VAL A 1 290 ? -18.502 2.842 42.956 1.00 83.25 290 VAL A C 1
ATOM 2327 O O . VAL A 1 290 ? -18.987 3.648 43.753 1.00 83.25 290 VAL A O 1
ATOM 2330 N N . LYS A 1 291 ? -18.957 1.590 42.818 1.00 82.50 291 LYS A N 1
ATOM 2331 C CA . LYS A 1 291 ? -19.957 1.000 43.716 1.00 82.50 291 LYS A CA 1
ATOM 2332 C C . LYS A 1 291 ? -19.320 0.750 45.081 1.00 82.50 291 LYS A C 1
ATOM 2334 O O . LYS A 1 291 ? -18.341 0.014 45.171 1.00 82.50 291 LYS A O 1
ATOM 2339 N N . CYS A 1 292 ? -19.885 1.352 46.117 1.00 82.56 292 CYS A N 1
ATOM 2340 C CA . CYS A 1 292 ? -19.455 1.195 47.501 1.00 82.56 292 CYS A CA 1
ATOM 2341 C C . CYS A 1 292 ? -20.396 0.237 48.244 1.00 82.56 292 CYS A C 1
ATOM 2343 O O . CYS A 1 292 ? -21.587 0.146 47.940 1.00 82.56 292 CYS A O 1
ATOM 2345 N N . SER A 1 293 ? -19.870 -0.461 49.246 1.00 83.75 293 SER A N 1
ATOM 2346 C CA . SER A 1 293 ? -20.678 -1.232 50.191 1.00 83.75 293 SER A CA 1
ATOM 2347 C C . SER A 1 293 ? -21.569 -0.309 51.045 1.00 83.75 293 SER A C 1
ATOM 2349 O O . SER A 1 293 ? -21.235 0.864 51.245 1.00 83.75 293 SER A O 1
ATOM 2351 N N . PRO A 1 294 ? -22.676 -0.814 51.622 1.00 79.38 294 PRO A N 1
ATOM 2352 C CA . PRO A 1 294 ? -23.555 -0.008 52.477 1.00 79.38 294 PRO A CA 1
ATOM 2353 C C . PRO A 1 294 ? -22.832 0.662 53.660 1.00 79.38 294 PRO A C 1
ATOM 2355 O O . PRO A 1 294 ? -23.147 1.792 54.028 1.00 79.38 294 PRO A O 1
ATOM 2358 N N . ALA A 1 295 ? -21.819 -0.002 54.231 1.00 78.50 295 ALA A N 1
ATOM 2359 C CA . ALA A 1 295 ? -21.012 0.548 55.321 1.00 78.50 295 ALA A CA 1
ATOM 2360 C C . ALA A 1 295 ? -20.125 1.720 54.863 1.00 78.50 295 ALA A C 1
ATOM 2362 O O . ALA A 1 295 ? -20.032 2.732 55.557 1.00 78.50 295 ALA A O 1
ATOM 2363 N N . GLU A 1 296 ? -19.511 1.611 53.683 1.00 81.88 296 GLU A N 1
ATOM 2364 C CA . GLU A 1 296 ? -18.698 2.678 53.085 1.00 81.88 296 GLU A CA 1
ATOM 2365 C C . GLU A 1 296 ? -19.559 3.880 52.689 1.00 81.88 296 GLU A C 1
ATOM 2367 O O . GLU A 1 296 ? -19.186 5.021 52.954 1.00 81.88 296 GLU A O 1
ATOM 2372 N N . ILE A 1 297 ? -20.745 3.640 52.125 1.00 82.81 297 ILE A N 1
ATOM 2373 C CA . ILE A 1 297 ? -21.721 4.692 51.820 1.00 82.81 297 ILE A CA 1
ATOM 2374 C C . ILE A 1 297 ? -22.130 5.444 53.084 1.00 82.81 297 ILE A C 1
ATOM 2376 O O . ILE A 1 297 ? -22.159 6.673 53.069 1.00 82.81 297 ILE A O 1
ATOM 2380 N N . GLN A 1 298 ? -22.389 4.744 54.190 1.00 80.12 298 GLN A N 1
ATOM 2381 C CA . GLN A 1 298 ? -22.726 5.388 55.459 1.00 80.12 298 GLN A CA 1
ATOM 2382 C C . GLN A 1 298 ? -21.560 6.224 56.010 1.00 80.12 298 GLN A C 1
ATOM 2384 O O . GLN A 1 298 ? -21.776 7.315 56.538 1.00 80.12 298 GLN A O 1
ATOM 2389 N N . GLN A 1 299 ? -20.320 5.753 55.865 1.00 82.25 299 GLN A N 1
ATOM 2390 C CA . GLN A 1 299 ? -19.133 6.527 56.238 1.00 82.25 299 GLN A CA 1
ATOM 2391 C C . GLN A 1 299 ? -18.976 7.783 55.369 1.00 82.25 299 GLN A C 1
ATOM 2393 O O . GLN A 1 299 ? -18.788 8.874 55.905 1.00 82.25 299 GLN A O 1
ATOM 2398 N N . LEU A 1 300 ? -19.124 7.661 54.046 1.00 82.31 300 LEU A N 1
ATOM 2399 C CA . LEU A 1 300 ? -19.090 8.790 53.109 1.00 82.31 300 LEU A CA 1
ATOM 2400 C C . LEU A 1 300 ? -20.228 9.788 53.375 1.00 82.31 300 LEU A C 1
ATOM 2402 O O . LEU A 1 300 ? -20.006 10.998 53.325 1.00 82.31 300 LEU A O 1
ATOM 2406 N N . ALA A 1 301 ? -21.423 9.296 53.717 1.00 80.81 301 ALA A N 1
ATOM 2407 C CA . ALA A 1 301 ? -22.575 10.112 54.093 1.00 80.81 301 ALA A CA 1
ATOM 2408 C C . ALA A 1 301 ? -22.291 10.987 55.319 1.00 80.81 301 ALA A C 1
ATOM 2410 O O . ALA A 1 301 ? -22.726 12.135 55.351 1.00 80.81 301 ALA A O 1
ATOM 2411 N N . ASN A 1 302 ? -21.559 10.449 56.301 1.00 81.31 302 ASN A N 1
ATOM 2412 C CA . ASN A 1 302 ? -21.192 11.150 57.532 1.00 81.31 302 ASN A CA 1
ATOM 2413 C C . ASN A 1 302 ? -20.075 12.185 57.316 1.00 81.31 302 ASN A C 1
ATOM 2415 O O . ASN A 1 302 ? -19.965 13.135 58.087 1.00 81.31 302 ASN A O 1
ATOM 2419 N N . LEU A 1 303 ? -19.233 11.998 56.294 1.00 80.25 303 LEU A N 1
ATOM 2420 C CA . LEU A 1 303 ? -18.160 12.935 55.950 1.00 80.25 303 LEU A CA 1
ATOM 2421 C C . LEU A 1 303 ? -18.671 14.165 55.193 1.00 80.25 303 LEU A C 1
ATOM 2423 O O . LEU A 1 303 ? -18.016 15.205 55.218 1.00 80.25 303 LEU A O 1
ATOM 2427 N N . LEU A 1 304 ? -19.808 14.059 54.503 1.00 79.56 304 LEU A N 1
ATOM 2428 C CA . LEU A 1 304 ? -20.351 15.152 53.703 1.00 79.56 304 LEU A CA 1
ATOM 2429 C C . LEU A 1 304 ? -21.170 16.131 54.550 1.00 79.56 304 LEU A C 1
ATOM 2431 O O . LEU A 1 304 ? -21.996 15.704 55.356 1.00 79.56 304 LEU A O 1
ATOM 2435 N N . PRO A 1 305 ? -20.988 17.449 54.353 1.00 75.81 305 PRO A N 1
ATOM 2436 C CA . PRO A 1 305 ? -21.641 18.453 55.175 1.00 75.81 305 PRO A CA 1
ATOM 2437 C C . PRO A 1 305 ? -23.154 18.467 54.921 1.00 75.81 305 PRO A C 1
ATOM 2439 O O . PRO A 1 305 ? -23.606 18.381 53.773 1.00 75.81 305 PRO A O 1
ATOM 2442 N N . THR A 1 306 ? -23.933 18.617 55.992 1.00 72.25 306 THR A N 1
ATOM 2443 C CA . THR A 1 306 ? -25.402 18.697 55.979 1.00 72.25 306 THR A CA 1
ATOM 2444 C C . THR A 1 306 ? -25.861 19.912 56.773 1.00 72.25 306 THR A C 1
ATOM 2446 O O . THR A 1 306 ? -25.329 20.141 57.852 1.00 72.25 306 THR A O 1
ATOM 2449 N N . GLY A 1 307 ? -26.860 20.642 56.278 1.00 67.81 307 GLY A N 1
ATOM 2450 C CA . GLY A 1 307 ? -27.414 21.826 56.949 1.00 67.81 307 GLY A CA 1
ATOM 2451 C C . GLY A 1 307 ? -27.414 23.080 56.061 1.00 67.81 307 GLY A C 1
ATOM 2452 O O . GLY A 1 307 ? -26.709 23.109 55.046 1.00 67.81 307 GLY A O 1
ATOM 2453 N N . PRO A 1 308 ? -28.224 24.102 56.396 1.00 65.88 308 PRO A N 1
ATOM 2454 C CA . PRO A 1 308 ? -28.356 25.336 55.613 1.00 65.88 308 PRO A CA 1
ATOM 2455 C C . PRO A 1 308 ? -27.062 26.171 55.560 1.00 65.88 308 PRO A C 1
ATOM 2457 O O . PRO A 1 308 ? -26.804 26.866 54.579 1.00 65.88 308 PRO A O 1
ATOM 2460 N N . GLU A 1 309 ? -26.190 26.061 56.561 1.00 65.25 309 GLU A N 1
ATOM 2461 C CA . GLU A 1 309 ? -24.894 26.749 56.631 1.00 65.25 309 GLU A CA 1
ATOM 2462 C C . GLU A 1 309 ? -23.881 26.306 55.553 1.00 65.25 309 GLU A C 1
ATOM 2464 O O . GLU A 1 309 ? -22.913 27.022 55.284 1.00 65.25 309 GLU A O 1
ATOM 2469 N N . TYR A 1 310 ? -24.121 25.166 54.889 1.00 71.06 310 TYR A N 1
ATOM 2470 C CA . TYR A 1 310 ? -23.269 24.612 53.826 1.00 71.06 310 TYR A CA 1
ATOM 2471 C C . TYR A 1 310 ? -23.846 24.786 52.411 1.00 71.06 310 TYR A C 1
ATOM 2473 O O . TYR A 1 310 ? -23.236 24.345 51.431 1.00 71.06 310 TYR A O 1
ATOM 2481 N N . VAL A 1 311 ? -24.975 25.492 52.267 1.00 69.25 311 VAL A N 1
ATOM 2482 C CA . VAL A 1 311 ? -25.622 25.797 50.975 1.00 69.25 311 VAL A CA 1
ATOM 2483 C C . VAL A 1 311 ? -24.642 26.434 49.984 1.00 69.25 311 VAL A C 1
ATOM 2485 O O . VAL A 1 311 ? -24.707 26.177 48.783 1.00 69.25 311 VAL A O 1
ATOM 2488 N N . HIS A 1 312 ? -23.691 27.247 50.457 1.00 70.06 312 HIS A N 1
ATOM 2489 C CA . HIS A 1 312 ? -22.716 27.906 49.586 1.00 70.06 312 HIS A CA 1
ATOM 2490 C C . HIS A 1 312 ? -21.728 26.931 48.917 1.00 70.06 312 HIS A C 1
ATOM 2492 O O . HIS A 1 312 ? -21.303 27.191 47.792 1.00 70.06 312 HIS A O 1
ATOM 2498 N N . PHE A 1 313 ? -21.386 25.806 49.558 1.00 75.50 313 PHE A N 1
ATOM 2499 C CA . PHE A 1 313 ? -20.567 24.752 48.946 1.00 75.50 313 PHE A CA 1
ATOM 2500 C C . PHE A 1 313 ? -21.333 24.063 47.811 1.00 75.50 313 PHE A C 1
ATOM 2502 O O . PHE A 1 313 ? -20.863 24.036 46.675 1.00 75.50 313 PHE A O 1
ATOM 2509 N N . TYR A 1 314 ? -22.553 23.598 48.086 1.00 77.31 314 TYR A N 1
ATOM 2510 C CA . TYR A 1 314 ? -23.390 22.915 47.098 1.00 77.31 314 TYR A CA 1
ATOM 2511 C C . TYR A 1 314 ? -23.828 23.841 45.950 1.00 77.31 314 TYR A C 1
ATOM 2513 O O . TYR A 1 314 ? -23.846 23.409 44.805 1.00 77.31 314 TYR A O 1
ATOM 2521 N N . LYS A 1 315 ? -24.033 25.147 46.192 1.00 74.25 315 LYS A N 1
ATOM 2522 C CA . LYS A 1 315 ? -24.264 26.159 45.134 1.00 74.25 315 LYS A CA 1
ATOM 2523 C C . LYS A 1 315 ? -23.097 26.317 44.148 1.00 74.25 315 LYS A C 1
ATOM 2525 O O . LYS A 1 315 ? -23.299 26.833 43.044 1.00 74.25 315 LYS A O 1
ATOM 2530 N N . LYS A 1 316 ? -21.874 25.926 44.528 1.00 75.12 316 LYS A N 1
ATOM 2531 C CA . LYS A 1 316 ? -20.705 25.935 43.630 1.00 75.12 316 LYS A CA 1
ATOM 2532 C C . LYS A 1 316 ? -20.659 24.704 42.724 1.00 75.12 316 LYS A C 1
ATOM 2534 O O . LYS A 1 316 ? -19.896 24.733 41.764 1.00 75.12 316 LYS A O 1
ATOM 2539 N N . MET A 1 317 ? -21.450 23.668 42.998 1.00 81.38 317 MET A N 1
ATOM 2540 C CA . MET A 1 317 ? -21.488 22.417 42.244 1.00 81.38 317 MET A CA 1
ATOM 2541 C C . MET A 1 317 ? -22.781 22.339 41.420 1.00 81.38 317 MET A C 1
ATOM 2543 O O . MET A 1 317 ? -23.873 22.517 41.948 1.00 81.38 317 MET A O 1
ATOM 2547 N N . SER A 1 318 ? -22.668 22.088 40.117 1.00 83.62 318 SER A N 1
ATOM 2548 C CA . SER A 1 318 ? -23.801 21.820 39.224 1.00 83.62 318 SER A CA 1
ATOM 2549 C C . SER A 1 318 ? -23.639 20.471 38.534 1.00 83.62 318 SER A C 1
ATOM 2551 O O . SER A 1 318 ? -22.532 19.939 38.437 1.00 83.62 318 SER A O 1
ATOM 2553 N N . LEU A 1 319 ? -24.752 19.909 38.068 1.00 86.00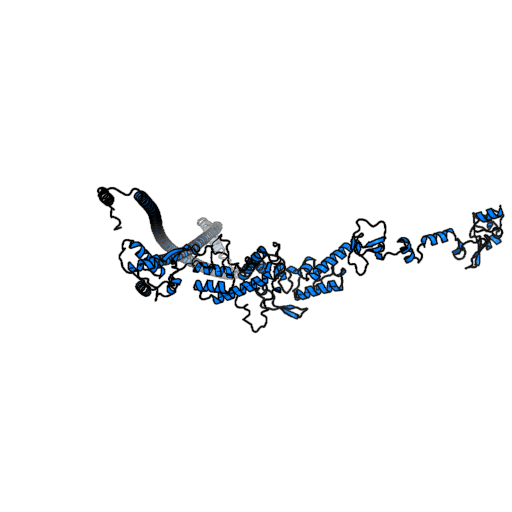 319 LEU A N 1
ATOM 2554 C CA . LEU A 1 319 ? -24.763 18.764 37.164 1.00 86.00 319 LEU A CA 1
ATOM 2555 C C . LEU A 1 319 ? -25.006 19.279 35.746 1.00 86.00 319 LEU A C 1
ATOM 2557 O O . LEU A 1 319 ? -26.081 19.797 35.456 1.00 86.00 319 LEU A O 1
ATOM 2561 N N . ASP A 1 320 ? -24.011 19.111 34.880 1.00 86.06 320 ASP A N 1
ATOM 2562 C CA . ASP A 1 320 ? -24.086 19.454 33.457 1.00 86.06 320 ASP A CA 1
ATOM 2563 C C . ASP A 1 320 ? -24.010 18.155 32.632 1.00 86.06 320 ASP A C 1
ATOM 2565 O O . ASP A 1 320 ? -23.414 17.163 33.072 1.00 86.06 320 ASP A O 1
ATOM 2569 N N . ILE A 1 321 ? -24.570 18.147 31.420 1.00 86.00 321 ILE A N 1
ATOM 2570 C CA . ILE A 1 321 ? -24.543 16.986 30.514 1.00 86.00 321 ILE A CA 1
ATOM 2571 C C . ILE A 1 321 ? -23.325 17.069 29.593 1.00 86.00 321 ILE A C 1
ATOM 2573 O O . ILE A 1 321 ? -23.125 18.070 28.908 1.00 86.00 321 ILE A O 1
ATOM 2577 N N . CYS A 1 322 ? -22.534 15.995 29.537 1.00 86.75 322 CYS A N 1
ATOM 2578 C CA . CYS A 1 322 ? -21.395 15.922 28.625 1.00 86.75 322 CYS A CA 1
ATOM 2579 C C . CYS A 1 322 ? -21.878 15.796 27.175 1.00 86.75 322 CYS A C 1
ATOM 2581 O O . CYS A 1 322 ? -22.664 14.904 26.867 1.00 86.75 322 CYS A O 1
ATOM 2583 N N . SER A 1 323 ? -21.351 16.614 26.263 1.00 84.75 323 SER A N 1
ATOM 2584 C CA . SER A 1 323 ? -21.754 16.608 24.852 1.00 84.75 323 SER A CA 1
ATOM 2585 C C . SER A 1 323 ? -21.364 15.342 24.082 1.00 84.75 323 SER A C 1
ATOM 2587 O O . SER A 1 323 ? -21.948 15.089 23.036 1.00 84.75 323 SER A O 1
ATOM 2589 N N . LEU A 1 324 ? -20.396 14.556 24.575 1.00 85.12 324 LEU A N 1
ATOM 2590 C CA . LEU A 1 324 ? -19.955 13.313 23.926 1.00 85.12 324 LEU A CA 1
ATOM 2591 C C . LEU A 1 324 ? -20.630 12.061 24.484 1.00 85.12 324 LEU A C 1
ATOM 2593 O O . LEU A 1 324 ? -21.175 11.268 23.729 1.00 85.12 324 LEU A O 1
ATOM 2597 N N . CYS A 1 325 ? -20.581 11.851 25.803 1.00 88.06 325 CYS A N 1
ATOM 2598 C CA . CYS A 1 325 ? -21.170 10.646 26.401 1.00 88.06 325 CYS A CA 1
ATOM 2599 C C . CYS A 1 325 ? -22.613 10.823 26.866 1.00 88.06 325 CYS A C 1
ATOM 2601 O O . CYS A 1 325 ? -23.156 9.869 27.413 1.00 88.06 325 CYS A O 1
ATOM 2603 N N . THR A 1 326 ? -23.177 12.033 26.754 1.00 87.31 326 THR A N 1
ATOM 2604 C CA . THR A 1 326 ? -24.539 12.399 27.189 1.00 87.31 326 THR A CA 1
ATOM 2605 C C . THR A 1 326 ? -24.860 12.059 28.650 1.00 87.31 326 THR A C 1
ATOM 2607 O O . THR A 1 326 ? -26.020 12.066 29.054 1.00 87.31 326 THR A O 1
ATOM 2610 N N . LYS A 1 327 ? -23.838 11.778 29.474 1.00 85.38 327 LYS A N 1
ATOM 2611 C CA . LYS A 1 327 ? -23.978 11.473 30.904 1.00 85.38 327 LYS A CA 1
ATOM 2612 C C . LYS A 1 327 ? -23.919 12.759 31.738 1.00 85.38 327 LYS A C 1
ATOM 2614 O O . LYS A 1 327 ? -23.122 13.644 31.405 1.00 85.38 327 LYS A O 1
ATOM 2619 N N . PRO A 1 328 ? -24.693 12.849 32.837 1.00 84.25 328 PRO A N 1
ATOM 2620 C CA . PRO A 1 328 ? -24.590 13.946 33.790 1.00 84.25 328 PRO A CA 1
ATOM 2621 C C . PRO A 1 328 ? -23.268 13.853 34.561 1.00 84.25 328 PRO A C 1
ATOM 2623 O O . PRO A 1 328 ? -22.853 12.773 34.989 1.00 84.25 328 PRO A O 1
ATOM 2626 N N . ARG A 1 329 ? -22.584 14.986 34.706 1.00 87.69 329 ARG A N 1
ATOM 2627 C CA . ARG A 1 329 ? -21.240 15.102 35.287 1.00 87.69 329 ARG A CA 1
ATOM 2628 C C . ARG A 1 329 ? -21.177 16.329 36.185 1.00 87.69 329 ARG A C 1
ATOM 2630 O O . ARG A 1 329 ? -21.815 17.340 35.885 1.00 87.69 329 ARG A O 1
ATOM 2637 N N . PHE A 1 330 ? -20.406 16.264 37.268 1.00 87.06 330 PHE A N 1
ATOM 2638 C CA . PHE A 1 330 ? -20.278 17.415 38.161 1.00 87.06 330 PHE A CA 1
ATOM 2639 C C . PHE A 1 330 ? -19.373 18.495 37.580 1.00 87.06 330 PHE A C 1
ATOM 2641 O O . PHE A 1 330 ? -18.263 18.230 37.113 1.00 87.06 330 PHE A O 1
ATOM 2648 N N . LYS A 1 331 ? -19.832 19.740 37.674 1.00 83.69 331 LYS A N 1
ATOM 2649 C CA . LYS A 1 331 ? -19.082 20.939 37.322 1.00 83.69 331 LYS A CA 1
ATOM 2650 C C . LYS A 1 331 ? -18.984 21.850 38.530 1.00 83.69 331 LYS A C 1
ATOM 2652 O O . LYS A 1 331 ? -19.991 22.184 39.149 1.00 83.69 331 LYS A O 1
ATOM 2657 N N . LEU A 1 332 ? -17.767 22.265 38.870 1.00 80.44 332 LEU A N 1
ATOM 2658 C CA . LEU A 1 332 ? -17.546 23.230 39.947 1.00 80.44 332 LEU A CA 1
ATOM 2659 C C . LEU A 1 332 ? -17.280 24.623 39.371 1.00 80.44 332 LEU A C 1
ATOM 2661 O O . LEU A 1 332 ? -16.413 24.798 38.513 1.00 80.44 332 LEU A O 1
ATOM 2665 N N . LYS A 1 333 ? -17.985 25.635 39.885 1.00 70.94 333 LYS A N 1
ATOM 2666 C CA . LYS A 1 333 ? -17.705 27.048 39.607 1.00 70.94 333 LYS A CA 1
ATOM 2667 C C . LYS A 1 333 ? -16.390 27.438 40.284 1.00 70.94 333 LYS A C 1
ATOM 2669 O O . LYS A 1 333 ? -16.289 27.438 41.509 1.00 70.94 333 LYS A O 1
ATOM 2674 N N . SER A 1 334 ? -15.376 27.765 39.488 1.00 58.53 334 SER A N 1
ATOM 2675 C CA . SER A 1 334 ? -14.073 28.220 39.977 1.00 58.53 334 SER A CA 1
ATOM 2676 C C . SER A 1 334 ? -14.154 29.650 40.522 1.00 58.53 334 SER A C 1
ATOM 2678 O O . SER A 1 334 ? -14.516 30.561 39.779 1.00 58.53 334 SER A O 1
ATOM 2680 N N . ASP A 1 335 ? -13.773 29.855 41.785 1.00 53.72 335 ASP A N 1
ATOM 2681 C CA . ASP A 1 335 ? -13.541 31.184 42.364 1.00 53.72 335 ASP A CA 1
ATOM 2682 C C . ASP A 1 335 ? -12.056 31.565 42.176 1.00 53.72 335 ASP A C 1
ATOM 2684 O O . ASP A 1 335 ? -11.186 30.860 42.695 1.00 53.72 335 ASP A O 1
ATOM 2688 N N . PRO A 1 336 ? -11.726 32.652 41.453 1.00 46.25 336 PRO A N 1
ATOM 2689 C CA . PRO A 1 336 ? -10.341 33.055 41.216 1.00 46.25 336 PRO A CA 1
ATOM 2690 C C . PRO A 1 336 ? -9.550 33.419 42.486 1.00 46.25 336 PRO A C 1
ATOM 2692 O O . PRO A 1 336 ? -8.334 33.572 42.405 1.00 46.25 336 PRO A O 1
ATOM 2695 N N . ARG A 1 337 ? -10.205 33.592 43.646 1.00 43.03 337 ARG A N 1
ATOM 2696 C CA . ARG A 1 337 ? -9.567 34.061 44.891 1.00 43.03 337 ARG A CA 1
ATOM 2697 C C . ARG A 1 337 ? -9.264 32.959 45.912 1.00 43.03 337 ARG A C 1
ATOM 2699 O O . ARG A 1 337 ? -8.641 33.256 46.928 1.00 43.03 337 ARG A O 1
ATOM 2706 N N . GLN A 1 338 ? -9.693 31.713 45.688 1.00 50.38 338 GLN A N 1
ATOM 2707 C CA . GLN A 1 338 ? -9.534 30.621 46.661 1.00 50.38 338 GLN A CA 1
ATOM 2708 C C . GLN A 1 338 ? -8.994 29.344 45.995 1.00 50.38 338 GLN A C 1
ATOM 2710 O O . GLN A 1 338 ? -9.698 28.645 45.269 1.00 50.38 338 GLN A O 1
ATOM 2715 N N . ASN A 1 339 ? -7.726 29.020 46.271 1.00 44.91 339 ASN A N 1
ATOM 2716 C CA . ASN A 1 339 ? -7.057 27.800 45.807 1.00 44.91 339 ASN A CA 1
ATOM 2717 C C . ASN A 1 339 ? -7.528 26.570 46.604 1.00 44.91 339 ASN A C 1
ATOM 2719 O O . ASN A 1 339 ? -6.836 26.098 47.505 1.00 44.91 339 ASN A O 1
ATOM 2723 N N . PHE A 1 340 ? -8.682 25.999 46.260 1.00 50.62 340 PHE A N 1
ATOM 2724 C CA . PHE A 1 340 ? -9.066 24.676 46.765 1.00 50.62 340 PHE A CA 1
ATOM 2725 C C . PHE A 1 340 ? -8.395 23.576 45.946 1.00 50.62 340 PHE A C 1
ATOM 2727 O O . PHE A 1 340 ? -8.968 23.037 45.000 1.00 50.62 340 PHE A O 1
ATOM 2734 N N . SER A 1 341 ? -7.159 23.229 46.309 1.00 50.38 341 SER A N 1
ATOM 2735 C CA . SER A 1 341 ? -6.443 22.109 45.682 1.00 50.38 341 SER A CA 1
ATOM 2736 C C . SER A 1 341 ? -7.142 20.756 45.924 1.00 50.38 341 SER A C 1
ATOM 2738 O O . SER A 1 341 ? -7.061 19.864 45.086 1.00 50.38 341 SER A O 1
ATOM 2740 N N . SER A 1 342 ? -7.899 20.617 47.020 1.00 52.31 342 SER A N 1
ATOM 2741 C CA . SER A 1 342 ? -8.524 19.361 47.467 1.00 52.31 342 SER A CA 1
ATOM 2742 C C . SER A 1 342 ? -9.828 18.964 46.755 1.00 52.31 342 SER A C 1
ATOM 2744 O O . SER A 1 342 ? -10.227 17.807 46.859 1.00 52.31 342 SER A O 1
ATOM 2746 N N . SER A 1 343 ? -10.470 19.862 45.994 1.00 60.50 343 SER A N 1
ATOM 2747 C CA . SER A 1 343 ? -11.781 19.609 45.350 1.00 60.50 343 SER A CA 1
ATOM 2748 C C . SER A 1 343 ? -11.714 19.449 43.825 1.00 60.50 343 SER A C 1
ATOM 2750 O O . SER A 1 343 ? -12.745 19.336 43.167 1.00 60.50 343 SER A O 1
ATOM 2752 N N . LYS A 1 344 ? -10.515 19.461 43.224 1.00 64.50 344 LYS A N 1
ATOM 2753 C CA . LYS A 1 344 ? -10.342 19.429 41.756 1.00 64.50 344 LYS A CA 1
ATOM 2754 C C . LYS A 1 344 ? -10.846 18.143 41.091 1.00 64.50 344 LYS A C 1
ATOM 2756 O O . LYS A 1 344 ? -11.246 18.190 39.928 1.00 64.50 344 LYS A O 1
ATOM 2761 N N . TRP A 1 345 ? -10.821 17.025 41.812 1.00 71.56 345 TRP A N 1
ATOM 2762 C CA . TRP A 1 345 ? -11.277 15.717 41.334 1.00 71.56 345 TRP A CA 1
ATOM 2763 C C . TRP A 1 345 ? -12.813 15.622 41.240 1.00 71.56 345 TRP A C 1
ATOM 2765 O O . TRP A 1 345 ? -13.318 14.844 40.440 1.00 71.56 345 TRP A O 1
ATOM 2775 N N . LEU A 1 346 ? -13.550 16.469 41.976 1.00 76.12 346 LEU A N 1
ATOM 2776 C CA . LEU A 1 346 ? -15.012 16.597 41.869 1.00 76.12 346 LEU A CA 1
ATOM 2777 C C . LEU A 1 346 ? -15.449 17.335 40.597 1.00 76.12 346 LEU A C 1
ATOM 2779 O O . LEU A 1 346 ? -16.583 17.181 40.160 1.00 76.12 346 LEU A O 1
ATOM 2783 N N . ASN A 1 347 ? -14.578 18.162 40.007 1.00 80.75 347 ASN A N 1
ATOM 2784 C CA . ASN A 1 347 ? -14.877 18.837 38.748 1.00 80.75 347 ASN A CA 1
ATOM 2785 C C . ASN A 1 347 ? -14.537 17.904 37.580 1.00 80.75 347 ASN A C 1
ATOM 2787 O O . ASN A 1 347 ? -13.363 17.719 37.247 1.00 80.75 347 ASN A O 1
ATOM 2791 N N . GLU A 1 348 ? -15.560 17.329 36.956 1.00 83.50 348 GLU A N 1
ATOM 2792 C CA . GLU A 1 348 ? -15.436 16.366 35.860 1.00 83.50 348 GLU A CA 1
ATOM 2793 C C . GLU A 1 348 ? -15.309 17.037 34.484 1.00 83.50 348 GLU A C 1
ATOM 2795 O O . GLU A 1 348 ? -15.164 16.338 33.484 1.00 83.50 348 GLU A O 1
ATOM 2800 N N . TYR A 1 349 ? -15.321 18.372 34.421 1.00 82.25 349 TYR A N 1
ATOM 2801 C CA . TYR A 1 349 ? -15.086 19.160 33.208 1.00 82.25 349 TYR A CA 1
ATOM 2802 C C . TYR A 1 349 ? -13.718 19.843 33.223 1.00 82.25 349 TYR A C 1
ATOM 2804 O O . TYR A 1 349 ? -13.155 20.167 34.274 1.00 82.25 349 TYR A O 1
ATOM 2812 N N . LEU A 1 350 ? -13.190 20.097 32.028 1.00 73.50 350 LEU A N 1
ATOM 2813 C CA . LEU A 1 350 ? -12.000 20.918 31.837 1.00 73.50 350 LEU A CA 1
ATOM 2814 C C . LEU A 1 350 ? -12.370 22.400 31.993 1.00 73.50 350 LEU A C 1
ATOM 2816 O O . LEU A 1 350 ? -13.283 22.898 31.338 1.00 73.50 350 LEU A O 1
ATOM 2820 N N . GLY A 1 351 ? -11.673 23.113 32.881 1.00 67.38 351 GLY A N 1
ATOM 2821 C CA . GLY A 1 351 ? -11.813 24.568 33.003 1.00 67.38 351 GLY A CA 1
ATOM 2822 C C . GLY A 1 351 ? -11.134 25.310 31.845 1.00 67.38 351 GLY A C 1
ATOM 2823 O O . GLY A 1 351 ? -10.280 24.741 31.167 1.00 67.38 351 GLY A O 1
ATOM 2824 N N . LYS A 1 352 ? -11.458 26.598 31.648 1.00 64.31 352 LYS A N 1
ATOM 2825 C CA . LYS A 1 352 ? -10.756 27.457 30.677 1.00 64.31 352 LYS A CA 1
ATOM 2826 C C . LYS A 1 352 ? -9.267 27.515 30.998 1.00 64.31 352 LYS A C 1
ATOM 2828 O O . LYS A 1 352 ? -8.881 27.896 32.104 1.00 64.31 352 LYS A O 1
ATOM 2833 N N . THR A 1 353 ? -8.420 27.187 30.029 1.00 63.84 353 THR A N 1
ATOM 2834 C CA . THR A 1 353 ? -6.965 27.345 30.164 1.00 63.84 353 THR A CA 1
ATOM 2835 C C . THR A 1 353 ? -6.384 28.033 28.936 1.00 63.84 353 THR A C 1
ATOM 2837 O O . THR A 1 353 ? -7.074 28.231 27.946 1.00 63.84 353 THR A O 1
ATOM 2840 N N . ARG A 1 354 ? -5.101 28.402 28.985 1.00 59.44 354 ARG A N 1
ATOM 2841 C CA . ARG A 1 354 ? -4.409 29.002 27.832 1.00 59.44 354 ARG A CA 1
ATOM 2842 C C . ARG A 1 354 ? -4.094 27.988 26.721 1.00 59.44 354 ARG A C 1
ATOM 2844 O O . ARG A 1 354 ? -3.784 28.405 25.616 1.00 59.44 354 ARG A O 1
ATOM 2851 N N . TYR A 1 355 ? -4.170 26.687 27.019 1.00 58.81 355 TYR A N 1
ATOM 2852 C CA . TYR A 1 355 ? -3.842 25.590 26.096 1.00 58.81 355 TYR A CA 1
ATOM 2853 C C . TYR A 1 355 ? -5.065 25.056 25.339 1.00 58.81 355 TYR A C 1
ATOM 2855 O O . TYR A 1 355 ? -4.940 24.392 24.315 1.00 58.81 355 TYR A O 1
ATOM 2863 N N . PHE A 1 356 ? -6.265 25.360 25.830 1.00 63.09 356 PHE A N 1
ATOM 2864 C CA . PHE A 1 356 ? -7.519 24.855 25.293 1.00 63.09 356 PHE A CA 1
ATOM 2865 C C . PHE A 1 356 ? -8.457 26.061 25.179 1.00 63.09 356 PHE A C 1
ATOM 2867 O O . PHE A 1 356 ? -8.695 26.707 26.190 1.00 63.09 356 PHE A O 1
ATOM 2874 N N . SER A 1 357 ? -8.984 26.423 24.004 1.00 58.53 357 SER A N 1
ATOM 2875 C CA . SER A 1 357 ? -9.971 27.529 23.883 1.00 58.53 357 SER A CA 1
ATOM 2876 C C . SER A 1 357 ? -11.144 27.305 22.899 1.00 58.53 357 SER A C 1
ATOM 2878 O O . SER A 1 357 ? -11.934 28.229 22.741 1.00 58.53 357 SER A O 1
ATOM 2880 N N . CYS A 1 358 ? -11.319 26.109 22.292 1.00 70.19 358 CYS A N 1
ATOM 2881 C CA . CYS A 1 358 ? -12.547 25.744 21.531 1.00 70.19 358 CYS A CA 1
ATOM 2882 C C . CYS A 1 358 ? -13.686 25.258 22.475 1.00 70.19 358 CYS A C 1
ATOM 2884 O O . CYS A 1 358 ? -14.027 25.917 23.450 1.00 70.19 358 CYS A O 1
ATOM 2886 N N . CYS A 1 359 ? -14.291 24.095 22.206 1.00 70.94 359 CYS A N 1
ATOM 2887 C CA . CYS A 1 359 ? -15.591 23.664 22.748 1.00 70.94 359 CYS A CA 1
ATOM 2888 C C . CYS A 1 359 ? -15.532 22.662 23.928 1.00 70.94 359 CYS A C 1
ATOM 2890 O O . CYS A 1 359 ? -16.526 22.004 24.235 1.00 70.94 359 CYS A O 1
ATOM 2892 N N . TYR A 1 360 ? -14.385 22.496 24.586 1.00 70.38 360 TYR A N 1
ATOM 2893 C CA . TYR A 1 360 ? -14.137 21.407 25.552 1.00 70.38 360 TYR A CA 1
ATOM 2894 C C . TYR A 1 360 ? -14.799 21.609 26.930 1.00 70.38 360 TYR A C 1
ATOM 2896 O O . TYR A 1 360 ? -14.885 20.661 27.700 1.00 70.38 360 TYR A O 1
ATOM 2904 N N . GLU A 1 361 ? -15.322 22.798 27.249 1.00 67.94 361 GLU A N 1
ATOM 2905 C CA . GLU A 1 361 ? -16.054 23.054 28.509 1.00 67.94 361 GLU A CA 1
ATOM 2906 C C . GLU A 1 361 ? -17.349 22.242 28.657 1.00 67.94 361 GLU A C 1
ATOM 2908 O O . GLU A 1 361 ? -17.912 22.165 29.750 1.00 67.94 361 GLU A O 1
ATOM 2913 N N . GLN A 1 362 ? -17.829 21.676 27.548 1.00 74.94 362 GLN A N 1
ATOM 2914 C CA . GLN A 1 362 ? -19.007 20.811 27.466 1.00 74.94 362 GLN A CA 1
ATOM 2915 C C . GLN A 1 362 ? -18.622 19.322 27.433 1.00 74.94 362 GLN A C 1
ATOM 2917 O O . GLN A 1 362 ? -19.492 18.457 27.401 1.00 74.94 362 GLN A O 1
ATOM 2922 N N . VAL A 1 363 ? -17.323 19.000 27.444 1.00 82.31 363 VAL A N 1
ATOM 2923 C CA . VAL A 1 363 ? -16.807 17.630 27.373 1.00 82.31 363 VAL A CA 1
ATOM 2924 C C . VAL A 1 363 ? -16.195 17.259 28.718 1.00 82.31 363 VAL A C 1
ATOM 2926 O O . VAL A 1 363 ? -15.350 17.976 29.257 1.00 82.31 363 VAL A O 1
ATOM 2929 N N . CYS A 1 364 ? -16.609 16.124 29.279 1.00 85.44 364 CYS A N 1
ATOM 2930 C CA . CYS A 1 364 ? -16.018 15.643 30.521 1.00 85.44 364 CYS A CA 1
ATOM 2931 C C . CYS A 1 364 ? -14.577 15.153 30.308 1.00 85.44 364 CYS A C 1
ATOM 2933 O O . CYS A 1 364 ? -14.224 14.665 29.232 1.00 85.44 364 CYS A O 1
ATOM 2935 N N . LYS A 1 365 ? -13.756 15.235 31.359 1.00 83.69 365 LYS A N 1
ATOM 2936 C CA . LYS A 1 365 ? -12.338 14.845 31.361 1.00 83.69 365 LYS A CA 1
ATOM 2937 C C . LYS A 1 365 ? -12.116 13.446 30.791 1.00 83.69 365 LYS A C 1
ATOM 2939 O O . LYS A 1 365 ? -11.242 13.273 29.959 1.00 83.69 365 LYS A O 1
ATOM 2944 N N . SER A 1 366 ? -12.949 12.468 31.153 1.00 84.19 366 SER A N 1
ATOM 2945 C CA . SER A 1 366 ? -12.808 11.089 30.664 1.00 84.19 366 SER A CA 1
ATOM 2946 C C . SER A 1 366 ? -13.018 10.954 29.153 1.00 84.19 366 SER A C 1
ATOM 2948 O O . SER A 1 366 ? -12.228 10.292 28.483 1.00 84.19 366 SER A O 1
ATOM 2950 N N . CYS A 1 367 ? -14.042 11.606 28.593 1.00 86.81 367 CYS A N 1
ATOM 2951 C CA . CYS A 1 367 ? -14.252 11.634 27.144 1.00 86.81 367 CYS A CA 1
ATOM 2952 C C . CYS A 1 367 ? -13.136 12.396 26.426 1.00 86.81 367 CYS A C 1
ATOM 2954 O O . CYS A 1 367 ? -12.700 11.973 25.360 1.00 86.81 367 CYS A O 1
ATOM 2956 N N . PHE A 1 368 ? -12.660 13.492 27.017 1.00 86.38 368 PHE A N 1
ATOM 2957 C CA . PHE A 1 368 ? -11.562 14.268 26.457 1.00 86.38 368 PHE A CA 1
ATOM 2958 C C . PHE A 1 368 ? -10.251 13.469 26.427 1.00 86.38 368 PHE A C 1
ATOM 2960 O O . PHE A 1 368 ? -9.625 13.389 25.374 1.00 86.38 368 PHE A O 1
ATOM 2967 N N . THR A 1 369 ? -9.862 12.826 27.535 1.00 86.12 369 THR A N 1
ATOM 2968 C CA . THR A 1 369 ? -8.673 11.959 27.595 1.00 86.12 369 THR A CA 1
ATOM 2969 C C . THR A 1 369 ? -8.770 10.844 26.567 1.00 86.12 369 THR A C 1
ATOM 2971 O O . THR A 1 369 ? -7.848 10.665 25.778 1.00 86.12 369 THR A O 1
ATOM 2974 N N . LYS A 1 370 ? -9.914 10.149 26.496 1.00 88.12 370 LYS A N 1
ATOM 2975 C CA . LYS A 1 370 ? -10.130 9.092 25.501 1.00 88.12 370 LYS A CA 1
ATOM 2976 C C . LYS A 1 370 ? -9.911 9.601 24.070 1.00 88.12 370 LYS A C 1
ATOM 2978 O O . LYS A 1 370 ? -9.175 8.972 23.318 1.00 88.12 370 LYS A O 1
ATOM 2983 N N . HIS A 1 371 ? -10.472 10.761 23.726 1.00 88.69 371 HIS A N 1
ATOM 2984 C CA . HIS A 1 371 ? -10.284 11.386 22.411 1.00 88.69 371 HIS A CA 1
ATOM 2985 C C . HIS A 1 371 ? -8.818 11.733 22.119 1.00 88.69 371 HIS A C 1
ATOM 2987 O O . HIS A 1 371 ? -8.331 11.471 21.018 1.00 88.69 371 HIS A O 1
ATOM 2993 N N . VAL A 1 372 ? -8.096 12.301 23.091 1.00 88.19 372 VAL A N 1
ATOM 2994 C CA . VAL A 1 372 ? -6.663 12.618 22.949 1.00 88.19 372 VAL A CA 1
ATOM 2995 C C . VAL A 1 372 ? -5.853 11.344 22.700 1.00 88.19 372 VAL A C 1
ATOM 2997 O O . VAL A 1 372 ? -5.051 11.313 21.769 1.00 88.19 372 VAL A O 1
ATOM 3000 N N . LEU A 1 373 ? -6.098 10.273 23.459 1.00 88.88 373 LEU A N 1
ATOM 3001 C CA . LEU A 1 373 ? -5.387 8.998 23.308 1.00 88.88 373 LEU A CA 1
ATOM 3002 C C . LEU A 1 373 ? -5.717 8.280 21.991 1.00 88.88 373 LEU A C 1
ATOM 3004 O O . LEU A 1 373 ? -4.829 7.720 21.347 1.00 88.88 373 LEU A O 1
ATOM 3008 N N . GLU A 1 374 ? -6.973 8.312 21.549 1.00 88.62 374 GLU A N 1
ATOM 3009 C CA . GLU A 1 374 ? -7.373 7.768 20.246 1.00 88.62 374 GLU A CA 1
ATOM 3010 C C . GLU A 1 374 ? -6.740 8.553 19.095 1.00 88.62 374 GLU A C 1
ATOM 3012 O O . GLU A 1 374 ? -6.207 7.960 18.153 1.00 88.62 374 GLU A O 1
ATOM 3017 N N . THR A 1 375 ? -6.730 9.884 19.195 1.00 88.94 375 THR A N 1
ATOM 3018 C CA . THR A 1 375 ? -6.074 10.770 18.226 1.00 88.94 375 THR A CA 1
ATOM 3019 C C . THR A 1 375 ? -4.579 10.478 18.150 1.00 88.94 375 THR A C 1
ATOM 3021 O O . THR A 1 375 ? -4.046 10.311 17.056 1.00 88.94 375 THR A O 1
ATOM 3024 N N . LEU A 1 376 ? -3.920 10.343 19.301 1.00 89.12 376 LEU A N 1
ATOM 3025 C CA . LEU A 1 376 ? -2.501 10.022 19.405 1.00 89.12 376 LEU A CA 1
ATOM 3026 C C . LEU A 1 376 ? -2.142 8.723 18.667 1.00 89.12 376 LEU A C 1
ATOM 3028 O O . LEU A 1 376 ? -1.142 8.667 17.958 1.00 89.12 376 LEU A O 1
ATOM 3032 N N . ARG A 1 377 ? -2.983 7.692 18.799 1.00 85.56 377 ARG A N 1
ATOM 3033 C CA . ARG A 1 377 ? -2.743 6.367 18.207 1.00 85.56 377 ARG A CA 1
ATOM 3034 C C . ARG A 1 377 ? -3.114 6.275 16.727 1.00 85.56 377 ARG A C 1
ATOM 3036 O O . ARG A 1 377 ? -2.485 5.513 16.002 1.00 85.56 377 ARG A O 1
ATOM 3043 N N . SER A 1 378 ? -4.132 7.010 16.274 1.00 83.88 378 SER A N 1
ATOM 3044 C CA . SER A 1 378 ? -4.738 6.791 14.947 1.00 83.88 378 SER A CA 1
ATOM 3045 C C . SER A 1 378 ? -4.683 7.984 13.993 1.00 83.88 378 SER A C 1
ATOM 3047 O O . SER A 1 378 ? -4.697 7.786 12.782 1.00 83.88 378 SER A O 1
ATOM 3049 N N . LYS A 1 379 ? -4.592 9.218 14.501 1.00 86.62 379 LYS A N 1
ATOM 3050 C CA . LYS A 1 379 ? -4.695 10.454 13.702 1.00 86.62 379 LYS A CA 1
ATOM 3051 C C . LYS A 1 379 ? -3.390 11.245 13.607 1.00 86.62 379 LYS A C 1
ATOM 3053 O O . LYS A 1 379 ? -3.389 12.362 13.100 1.00 86.62 379 LYS A O 1
ATOM 3058 N N . TRP A 1 380 ? -2.269 10.667 14.028 1.00 89.44 380 TRP A N 1
ATOM 3059 C CA . TRP A 1 380 ? -0.951 11.301 13.925 1.00 89.44 380 TRP A CA 1
ATOM 3060 C C . TRP A 1 380 ? -0.470 11.513 12.480 1.00 89.44 380 TRP A C 1
ATOM 3062 O O . TRP A 1 380 ? 0.512 12.214 12.276 1.00 89.44 380 TRP A O 1
ATOM 3072 N N . TRP A 1 381 ? -1.168 10.981 11.477 1.00 88.44 381 TRP A N 1
ATOM 3073 C CA . TRP A 1 381 ? -0.934 11.241 10.052 1.00 88.44 381 TRP A CA 1
ATOM 3074 C C . TRP A 1 381 ? -1.497 12.597 9.578 1.00 88.44 381 TRP A C 1
ATOM 3076 O O . TRP A 1 381 ? -1.078 13.117 8.551 1.00 88.44 381 TRP A O 1
ATOM 3086 N N . TYR A 1 382 ? -2.444 13.188 10.320 1.00 83.12 382 TYR A N 1
ATOM 3087 C CA . TYR A 1 382 ? -3.208 14.368 9.897 1.00 83.12 382 TYR A CA 1
ATOM 3088 C C . TYR A 1 382 ? -2.383 15.666 9.924 1.00 83.12 382 TYR A C 1
ATOM 3090 O O . TYR A 1 382 ? -1.644 15.911 10.883 1.00 83.12 382 TYR A O 1
ATOM 3098 N N . LYS A 1 383 ? -2.543 16.530 8.908 1.00 78.25 383 LYS A N 1
ATOM 3099 C CA . LYS A 1 383 ? -1.884 17.849 8.792 1.00 78.25 383 LYS A CA 1
ATOM 3100 C C . LYS A 1 383 ? -0.382 17.791 9.099 1.00 78.25 383 LYS A C 1
ATOM 3102 O O . LYS A 1 383 ? 0.084 18.462 10.027 1.00 78.25 383 LYS A O 1
ATOM 3107 N N . LEU A 1 384 ? 0.367 16.964 8.363 1.00 81.44 384 LEU A N 1
ATOM 3108 C CA . LEU A 1 384 ? 1.774 16.631 8.639 1.00 81.44 384 LEU A CA 1
ATOM 3109 C C . LEU A 1 384 ? 2.664 17.866 8.883 1.00 81.44 384 LEU A C 1
ATOM 3111 O O . LEU A 1 384 ? 3.420 17.896 9.847 1.00 81.44 384 LEU A O 1
ATOM 3115 N N . GLY A 1 385 ? 2.489 18.922 8.079 1.00 74.25 385 GLY A N 1
ATOM 3116 C CA . GLY A 1 385 ? 3.269 20.167 8.161 1.00 74.25 385 GLY A CA 1
ATOM 3117 C C . GLY A 1 385 ? 2.912 21.108 9.320 1.00 74.25 385 GLY A C 1
ATOM 3118 O O . GLY A 1 385 ? 3.356 22.253 9.334 1.00 74.25 385 GLY A O 1
ATOM 3119 N N . THR A 1 386 ? 2.079 20.679 10.274 1.00 81.94 386 THR A N 1
ATOM 3120 C CA . THR A 1 386 ? 1.695 21.495 11.435 1.00 81.94 386 THR A CA 1
ATOM 3121 C C . THR A 1 386 ? 1.972 20.767 12.748 1.00 81.94 386 THR A C 1
ATOM 3123 O O . THR A 1 386 ? 1.782 19.557 12.862 1.00 81.94 386 THR A O 1
ATOM 3126 N N . LEU A 1 387 ? 2.371 21.516 13.779 1.00 77.88 387 LEU A N 1
ATOM 3127 C CA . LEU A 1 387 ? 2.512 20.988 15.144 1.00 77.88 387 LEU A CA 1
ATOM 3128 C C . LEU A 1 387 ? 1.162 20.867 15.877 1.00 77.88 387 LEU A C 1
ATOM 3130 O O . LEU A 1 387 ? 1.106 20.301 16.960 1.00 77.88 387 LEU A O 1
ATOM 3134 N N . GLN A 1 388 ? 0.075 21.390 15.302 1.00 82.12 388 GLN A N 1
ATOM 3135 C CA . GLN A 1 388 ? -1.271 21.385 15.885 1.00 82.12 388 GLN A CA 1
ATOM 3136 C C . GLN A 1 388 ? -2.176 20.395 15.149 1.00 82.12 388 GLN A C 1
ATOM 3138 O O . GLN A 1 388 ? -3.049 20.772 14.368 1.00 82.12 388 GLN A O 1
ATOM 3143 N N . TRP A 1 389 ? -1.947 19.109 15.389 1.00 86.06 389 TRP A N 1
ATOM 3144 C CA . TRP A 1 389 ? -2.623 18.030 14.663 1.00 86.06 389 TRP A CA 1
ATOM 3145 C C . TRP A 1 389 ? -3.703 17.311 15.480 1.00 86.06 389 TRP A C 1
ATOM 3147 O O . TRP A 1 389 ? -4.416 16.469 14.940 1.00 86.06 389 TRP A O 1
ATOM 3157 N N . PHE A 1 390 ? -3.883 17.660 16.755 1.00 86.75 390 PHE A N 1
ATOM 3158 C CA . PHE A 1 390 ? -4.981 17.140 17.566 1.00 86.75 390 PHE A CA 1
ATOM 3159 C C . PHE A 1 390 ? -6.291 17.866 17.227 1.00 86.75 390 PHE A C 1
ATOM 3161 O O . PHE A 1 390 ? -6.398 19.053 17.531 1.00 86.75 390 PHE A O 1
ATOM 3168 N N . PRO A 1 391 ? -7.306 17.208 16.639 1.00 86.12 391 PRO A N 1
ATOM 3169 C CA . PRO A 1 391 ? -8.572 17.858 16.331 1.00 86.12 391 PRO A CA 1
ATOM 3170 C C . PRO A 1 391 ? -9.410 18.057 17.597 1.00 86.12 391 PRO A C 1
ATOM 3172 O O . PRO A 1 391 ? -9.261 17.330 18.587 1.00 86.12 391 PRO A O 1
ATOM 3175 N N . CYS A 1 392 ? -10.338 19.013 17.561 1.00 84.50 392 CYS A N 1
ATOM 3176 C CA . CYS A 1 392 ? -11.323 19.165 18.623 1.00 84.50 392 CYS A CA 1
ATOM 3177 C C . CYS A 1 392 ? -12.191 17.893 18.758 1.00 84.50 392 CYS A C 1
ATOM 3179 O O . CYS A 1 392 ? -12.596 17.327 17.745 1.00 84.50 392 CYS A O 1
ATOM 3181 N N . PRO A 1 393 ? -12.530 17.455 19.987 1.00 82.88 393 PRO A N 1
ATOM 3182 C CA . PRO A 1 393 ? -13.446 16.333 20.209 1.00 82.88 393 PRO A CA 1
ATOM 3183 C C . PRO A 1 393 ? -14.882 16.572 19.728 1.00 82.88 393 PRO A C 1
ATOM 3185 O O . PRO A 1 393 ? -15.654 15.625 19.647 1.00 82.88 393 PRO A O 1
ATOM 3188 N N . ARG A 1 394 ? -15.282 17.823 19.472 1.00 79.44 394 ARG A N 1
ATOM 3189 C CA . ARG A 1 394 ? -16.634 18.145 19.007 1.00 79.44 394 ARG A CA 1
ATOM 3190 C C . ARG A 1 394 ? -16.693 18.065 17.486 1.00 79.44 394 ARG A C 1
ATOM 3192 O O . ARG A 1 394 ? -15.963 18.797 16.818 1.00 79.44 394 ARG A O 1
ATOM 3199 N N . ASP A 1 395 ? -17.628 17.273 16.974 1.00 72.56 395 ASP A N 1
ATOM 3200 C CA . ASP A 1 395 ? -17.911 17.202 15.542 1.00 72.56 395 ASP A CA 1
ATOM 3201 C C . ASP A 1 395 ? -18.210 18.597 14.972 1.00 72.56 395 ASP A C 1
ATOM 3203 O O . ASP A 1 395 ? -19.026 19.351 15.509 1.00 72.56 395 ASP A O 1
ATOM 3207 N N . GLY A 1 396 ? -17.495 18.956 13.903 1.00 71.06 396 GLY A N 1
ATOM 3208 C CA . GLY A 1 396 ? -17.622 20.247 13.223 1.00 71.06 396 GLY A CA 1
ATOM 3209 C C . GLY A 1 396 ? -16.821 21.423 13.812 1.00 71.06 396 GLY A C 1
ATOM 3210 O O . GLY A 1 396 ? -16.925 22.514 13.261 1.00 71.06 396 GLY A O 1
ATOM 3211 N N . CYS A 1 397 ? -16.019 21.264 14.883 1.00 79.81 397 CYS A N 1
ATOM 3212 C CA . CYS A 1 397 ? -15.008 22.282 15.255 1.00 79.81 397 CYS A CA 1
ATOM 3213 C C . CYS A 1 397 ? -13.699 22.012 14.486 1.00 79.81 397 CYS A C 1
ATOM 3215 O O . CYS A 1 397 ? -13.062 20.981 14.691 1.00 79.81 397 CYS A O 1
ATOM 3217 N N . GLU A 1 398 ? -13.283 22.952 13.629 1.00 72.56 398 GLU A N 1
ATOM 3218 C CA . GLU A 1 398 ? -12.030 22.864 12.852 1.00 72.56 398 GLU A CA 1
ATOM 3219 C C . GLU A 1 398 ? -10.775 23.277 13.646 1.00 72.56 398 GLU A C 1
ATOM 3221 O O . GLU A 1 398 ? -9.648 23.060 13.192 1.00 72.56 398 GLU A O 1
ATOM 3226 N N . GLU A 1 399 ? -10.954 23.847 14.841 1.00 76.81 399 GLU A N 1
ATOM 3227 C CA . GLU A 1 399 ? -9.847 24.264 15.704 1.00 76.81 399 GLU A CA 1
ATOM 3228 C C . GLU A 1 399 ? -9.080 23.056 16.250 1.00 76.81 399 GLU A C 1
ATOM 3230 O O . GLU A 1 399 ? -9.658 22.082 16.749 1.00 76.81 399 GLU A O 1
ATOM 3235 N N . ALA A 1 400 ? -7.754 23.153 16.218 1.00 79.94 400 ALA A N 1
ATOM 3236 C CA . ALA A 1 400 ? -6.876 22.165 16.818 1.00 79.94 400 ALA A CA 1
ATOM 3237 C C . ALA A 1 400 ? -6.692 22.418 18.324 1.00 79.94 400 ALA A C 1
ATOM 3239 O O . ALA A 1 400 ? -6.756 23.548 18.815 1.00 79.94 400 ALA A O 1
ATOM 3240 N N . LEU A 1 401 ? -6.437 21.352 19.083 1.00 81.06 401 LEU A N 1
ATOM 3241 C CA . LEU A 1 401 ? -6.025 21.460 20.478 1.00 81.06 401 LEU A CA 1
ATOM 3242 C C . LEU A 1 401 ? -4.629 22.091 20.551 1.00 81.06 401 LEU A C 1
ATOM 3244 O O . LEU A 1 401 ? -3.772 21.846 19.704 1.00 81.06 401 LEU A O 1
ATOM 3248 N N . GLY A 1 402 ? -4.367 22.868 21.604 1.00 77.75 402 GLY A N 1
ATOM 3249 C CA . GLY A 1 402 ? -3.079 23.532 21.815 1.00 77.75 402 GLY A CA 1
ATOM 3250 C C . GLY A 1 402 ? -1.952 22.614 22.295 1.00 77.75 402 GLY A C 1
ATOM 3251 O O . GLY A 1 402 ? -1.026 23.117 22.917 1.00 77.75 402 GLY A O 1
ATOM 3252 N N . ILE A 1 403 ? -2.030 21.307 22.032 1.00 84.50 403 ILE A N 1
ATOM 3253 C CA . ILE A 1 403 ? -0.976 20.335 22.340 1.00 84.50 403 ILE A CA 1
ATOM 3254 C C . ILE A 1 403 ? 0.048 20.400 21.206 1.00 84.50 403 ILE A C 1
ATOM 3256 O O . ILE A 1 403 ? -0.262 19.990 20.088 1.00 84.50 403 ILE A O 1
ATOM 3260 N N . ARG A 1 404 ? 1.235 20.960 21.472 1.00 84.12 404 ARG A N 1
ATOM 3261 C CA . ARG A 1 404 ? 2.280 21.174 20.451 1.00 84.12 404 ARG A CA 1
ATOM 3262 C C . ARG A 1 404 ? 3.574 20.432 20.759 1.00 84.12 404 ARG A C 1
ATOM 3264 O O . ARG A 1 404 ? 4.389 20.218 19.863 1.00 84.12 404 ARG A O 1
ATOM 3271 N N . CYS A 1 405 ? 3.787 20.068 22.018 1.00 86.56 405 CYS A N 1
ATOM 3272 C CA . CYS A 1 405 ? 4.967 19.349 22.472 1.00 86.56 405 CYS A CA 1
ATOM 3273 C C . CYS A 1 405 ? 4.621 18.310 23.546 1.00 86.56 405 CYS A C 1
ATOM 3275 O O . CYS A 1 405 ? 3.496 18.243 24.041 1.00 86.56 405 CYS A O 1
ATOM 3277 N N . GLU A 1 406 ? 5.626 17.517 23.909 1.00 87.94 406 GLU A N 1
ATOM 3278 C CA . GLU A 1 406 ? 5.566 16.525 24.985 1.00 87.94 406 GLU A CA 1
ATOM 3279 C C . GLU A 1 406 ? 5.098 17.137 26.313 1.00 87.94 406 GLU A C 1
ATOM 3281 O O . GLU A 1 406 ? 4.158 16.624 26.914 1.00 87.94 406 GLU A O 1
ATOM 3286 N N . ALA A 1 407 ? 5.648 18.293 26.704 1.00 86.38 407 ALA A N 1
ATOM 3287 C CA . ALA A 1 407 ? 5.258 18.974 27.939 1.00 86.38 407 ALA A CA 1
ATOM 3288 C C . ALA A 1 407 ? 3.781 19.416 27.937 1.00 86.38 407 ALA A C 1
ATOM 3290 O O . ALA A 1 407 ? 3.109 19.344 28.965 1.00 86.38 407 ALA A O 1
ATOM 3291 N N . ASP A 1 408 ? 3.242 19.849 26.789 1.00 86.38 408 ASP A N 1
ATOM 3292 C CA . ASP A 1 408 ? 1.823 20.213 26.687 1.00 86.38 408 ASP A CA 1
ATOM 3293 C C . ASP A 1 408 ? 0.918 18.985 26.876 1.00 86.38 408 ASP A C 1
ATOM 3295 O O . ASP A 1 408 ? -0.138 19.086 27.510 1.00 86.38 408 ASP A O 1
ATOM 3299 N N . LEU A 1 409 ? 1.321 17.828 26.330 1.00 87.00 409 LEU A N 1
ATOM 3300 C CA . LEU A 1 409 ? 0.591 16.569 26.474 1.00 87.00 409 LEU A CA 1
ATOM 3301 C C . LEU A 1 409 ? 0.665 16.046 27.911 1.00 87.00 409 LEU A C 1
ATOM 3303 O O . LEU A 1 409 ? -0.361 15.652 28.458 1.00 87.00 409 LEU A O 1
ATOM 3307 N N . GLU A 1 410 ? 1.834 16.097 28.541 1.00 85.94 410 GLU A N 1
ATOM 3308 C CA . GLU A 1 410 ? 2.028 15.697 29.936 1.00 85.94 410 GLU A CA 1
ATOM 3309 C C . GLU A 1 410 ? 1.137 16.528 30.871 1.00 85.94 410 GLU A C 1
ATOM 3311 O O . GLU A 1 410 ? 0.282 15.979 31.568 1.00 85.94 410 GLU A O 1
ATOM 3316 N N . ILE A 1 411 ? 1.196 17.863 30.769 1.00 82.75 411 ILE A N 1
ATOM 3317 C CA . ILE A 1 411 ? 0.327 18.778 31.531 1.00 82.75 411 ILE A CA 1
ATOM 3318 C C . ILE A 1 411 ? -1.157 18.477 31.274 1.00 82.75 411 ILE A C 1
ATOM 3320 O O . ILE A 1 411 ? -2.001 18.622 32.167 1.00 82.75 411 ILE A O 1
ATOM 3324 N N . CYS A 1 412 ? -1.508 18.105 30.043 1.00 82.19 412 CYS A N 1
ATOM 3325 C CA . CYS A 1 412 ? -2.867 17.741 29.670 1.00 82.19 412 CYS A CA 1
ATOM 3326 C C . CYS A 1 412 ? -3.330 16.447 30.361 1.00 82.19 412 CYS A C 1
ATOM 3328 O O . CYS A 1 412 ? -4.433 16.415 30.912 1.00 82.19 412 CYS A O 1
ATOM 3330 N N . LEU A 1 413 ? -2.510 15.396 30.348 1.00 83.19 413 LEU A N 1
ATOM 3331 C CA . LEU A 1 413 ? -2.832 14.086 30.920 1.00 83.19 413 LEU A CA 1
ATOM 3332 C C . LEU A 1 413 ? -2.834 14.115 32.455 1.00 83.19 413 LEU A C 1
ATOM 3334 O O . LEU A 1 413 ? -3.803 13.667 33.072 1.00 83.19 413 LEU A O 1
ATOM 3338 N N . GLU A 1 414 ? -1.848 14.768 33.077 1.00 78.12 414 GLU A N 1
ATOM 3339 C CA . GLU A 1 414 ? -1.786 14.958 34.533 1.00 78.12 414 GLU A CA 1
ATOM 3340 C C . GLU A 1 414 ? -3.035 15.669 35.075 1.00 78.12 414 GLU A C 1
ATOM 3342 O O . GLU A 1 414 ? -3.618 15.284 36.092 1.00 78.12 414 GLU A O 1
ATOM 3347 N N . ARG A 1 415 ? -3.514 16.703 34.368 1.00 75.00 415 ARG A N 1
ATOM 3348 C CA . ARG A 1 415 ? -4.738 17.436 34.743 1.00 75.00 415 ARG A CA 1
ATOM 3349 C C . ARG A 1 415 ? -6.007 16.598 34.652 1.00 75.00 415 ARG A C 1
ATOM 3351 O O . ARG A 1 415 ? -6.996 16.929 35.316 1.00 75.00 415 ARG A O 1
ATOM 3358 N N . ASN A 1 416 ? -5.984 15.552 33.837 1.00 71.62 416 ASN A N 1
ATOM 3359 C CA . ASN A 1 416 ? -7.070 14.594 33.707 1.00 71.62 416 ASN A CA 1
ATOM 3360 C C . ASN A 1 416 ? -6.915 13.380 34.636 1.00 71.62 416 ASN A C 1
ATOM 3362 O O . ASN A 1 416 ? -7.748 12.480 34.564 1.00 71.62 416 ASN A O 1
ATOM 3366 N N . CYS A 1 417 ? -5.928 13.399 35.542 1.00 65.94 417 CYS A N 1
ATOM 3367 C CA . CYS A 1 417 ? -5.647 12.329 36.501 1.00 65.94 417 CYS A CA 1
ATOM 3368 C C . CYS A 1 417 ? -5.326 10.988 35.826 1.00 65.94 417 CYS A C 1
ATOM 3370 O O . CYS A 1 417 ? -5.715 9.936 36.330 1.00 65.94 417 CYS A O 1
ATOM 3372 N N . ASP A 1 418 ? -4.640 11.036 34.684 1.00 73.06 418 ASP A N 1
ATOM 3373 C CA . ASP A 1 418 ? -4.144 9.840 34.015 1.00 73.06 418 ASP A CA 1
ATOM 3374 C C . ASP A 1 418 ? -2.879 9.322 34.714 1.00 73.06 418 ASP A C 1
ATOM 3376 O O . ASP A 1 418 ? -1.907 10.061 34.882 1.00 73.06 418 ASP A O 1
ATOM 3380 N N . THR A 1 419 ? -2.901 8.062 35.148 1.00 70.88 419 THR A N 1
ATOM 3381 C CA . THR A 1 419 ? -1.777 7.412 35.837 1.00 70.88 419 THR A CA 1
ATOM 3382 C C . THR A 1 419 ? -0.725 6.864 34.874 1.00 70.88 419 THR A C 1
ATOM 3384 O O . THR A 1 419 ? 0.377 6.561 35.316 1.00 70.88 419 THR A O 1
ATOM 3387 N N . GLU A 1 420 ? -1.038 6.758 33.577 1.00 82.12 420 GLU A N 1
ATOM 3388 C CA . GLU A 1 420 ? -0.142 6.250 32.522 1.00 82.12 420 GLU A CA 1
ATOM 3389 C C . GLU A 1 420 ? 0.404 7.379 31.625 1.00 82.12 420 GLU A C 1
ATOM 3391 O O . GLU A 1 420 ? 0.848 7.150 30.497 1.00 82.12 420 GLU A O 1
ATOM 3396 N N . ALA A 1 421 ? 0.389 8.623 32.121 1.00 82.69 421 ALA A N 1
ATOM 3397 C CA . ALA A 1 421 ? 0.779 9.806 31.352 1.00 82.69 421 ALA A CA 1
ATOM 3398 C C . ALA A 1 421 ? 2.173 9.677 30.706 1.00 82.69 421 ALA A C 1
ATOM 3400 O O . ALA A 1 421 ? 2.341 10.038 29.541 1.00 82.69 421 ALA A O 1
ATOM 3401 N N . GLU A 1 422 ? 3.144 9.098 31.418 1.00 83.62 422 GLU A N 1
ATOM 3402 C CA . GLU A 1 422 ? 4.512 8.891 30.925 1.00 83.62 422 GLU A CA 1
ATOM 3403 C C . GLU A 1 422 ? 4.562 7.985 29.677 1.00 83.62 422 GLU A C 1
ATOM 3405 O O . GLU A 1 422 ? 5.271 8.269 28.710 1.00 83.62 422 GLU A O 1
ATOM 3410 N N . ASP A 1 423 ? 3.766 6.915 29.637 1.00 84.12 423 ASP A N 1
ATOM 3411 C CA . ASP A 1 423 ? 3.757 5.976 28.509 1.00 84.12 423 ASP A CA 1
ATOM 3412 C C . ASP A 1 423 ? 3.028 6.551 27.286 1.00 84.12 423 ASP A C 1
ATOM 3414 O O . ASP A 1 423 ? 3.408 6.323 26.127 1.00 84.12 423 ASP A O 1
ATOM 3418 N N . HIS A 1 424 ? 2.006 7.371 27.518 1.00 87.56 424 HIS A N 1
ATOM 3419 C CA . HIS A 1 424 ? 1.347 8.135 26.460 1.00 87.56 424 HIS A CA 1
ATOM 3420 C C . HIS A 1 424 ? 2.258 9.223 25.886 1.00 87.56 424 HIS A C 1
ATOM 3422 O O . HIS A 1 424 ? 2.289 9.422 24.670 1.00 87.56 424 HIS A O 1
ATOM 3428 N N . VAL A 1 425 ? 3.076 9.857 26.721 1.00 88.00 425 VAL A N 1
ATOM 3429 C CA . VAL A 1 425 ? 4.121 10.780 26.277 1.00 88.00 425 VAL A CA 1
ATOM 3430 C C . VAL A 1 425 ? 5.166 10.067 25.408 1.00 88.00 425 VAL A C 1
ATOM 3432 O O . VAL A 1 425 ? 5.451 10.530 24.302 1.00 88.00 425 VAL A O 1
ATOM 3435 N N . LYS A 1 426 ? 5.648 8.879 25.802 1.00 85.44 426 LYS A N 1
ATOM 3436 C CA . LYS A 1 426 ? 6.533 8.056 24.947 1.00 85.44 426 LYS A CA 1
ATOM 3437 C C . LYS A 1 426 ? 5.892 7.746 23.591 1.00 85.44 426 LYS A C 1
ATOM 3439 O O . LYS A 1 426 ? 6.554 7.795 22.555 1.00 85.44 426 LYS A O 1
ATOM 3444 N N . THR A 1 427 ? 4.590 7.460 23.580 1.00 86.94 427 THR A N 1
ATOM 3445 C CA . THR A 1 427 ? 3.820 7.234 22.345 1.00 86.94 427 THR A CA 1
ATOM 3446 C C . THR A 1 427 ? 3.793 8.491 21.464 1.00 86.94 427 THR A C 1
ATOM 3448 O O . THR A 1 427 ? 3.952 8.388 20.248 1.00 86.94 427 THR A O 1
ATOM 3451 N N . TYR A 1 428 ? 3.668 9.682 22.055 1.00 88.94 428 TYR A N 1
ATOM 3452 C CA . TYR A 1 428 ? 3.743 10.960 21.337 1.00 88.94 428 TYR A CA 1
ATOM 3453 C C . TYR A 1 428 ? 5.111 11.217 20.721 1.00 88.94 428 TYR A C 1
ATOM 3455 O O . TYR A 1 428 ? 5.187 11.586 19.550 1.00 88.94 428 TYR A O 1
ATOM 3463 N N . VAL A 1 429 ? 6.190 10.956 21.457 1.00 85.94 429 VAL A N 1
ATOM 3464 C CA . VAL A 1 429 ? 7.554 11.082 20.925 1.00 85.94 429 VAL A CA 1
ATOM 3465 C C . VAL A 1 429 ? 7.748 10.169 19.708 1.00 85.94 429 VAL A C 1
ATOM 3467 O O . VAL A 1 429 ? 8.249 10.620 18.677 1.00 85.94 429 VAL A O 1
ATOM 3470 N N . LYS A 1 430 ? 7.267 8.918 19.770 1.00 84.75 430 LYS A N 1
ATOM 3471 C CA . LYS A 1 430 ? 7.276 7.997 18.617 1.00 84.75 430 LYS A CA 1
ATOM 3472 C C . LYS A 1 430 ? 6.447 8.527 17.445 1.00 84.75 430 LYS A C 1
ATOM 3474 O O . LYS A 1 430 ? 6.912 8.503 16.310 1.00 84.75 430 LYS A O 1
ATOM 3479 N N . ALA A 1 431 ? 5.245 9.043 17.710 1.00 88.19 431 ALA A N 1
ATOM 3480 C CA . ALA A 1 431 ? 4.386 9.623 16.679 1.00 88.19 431 ALA A CA 1
ATOM 3481 C C . ALA A 1 431 ? 5.076 10.802 15.972 1.00 88.19 431 ALA A C 1
ATOM 3483 O O . ALA A 1 431 ? 5.063 10.884 14.746 1.00 88.19 431 ALA A O 1
ATOM 3484 N N . MET A 1 432 ? 5.745 11.676 16.727 1.00 86.12 432 MET A N 1
ATOM 3485 C CA . MET A 1 432 ? 6.528 12.781 16.171 1.00 86.12 432 MET A CA 1
ATOM 3486 C C . MET A 1 432 ? 7.722 12.292 15.346 1.00 86.12 432 MET A C 1
ATOM 3488 O O . MET A 1 432 ? 7.993 12.861 14.291 1.00 86.12 432 MET A O 1
ATOM 3492 N N . ALA A 1 433 ? 8.398 11.217 15.762 1.00 83.56 433 ALA A N 1
ATOM 3493 C CA . ALA A 1 433 ? 9.464 10.608 14.969 1.00 83.56 433 ALA A CA 1
ATOM 3494 C C . ALA A 1 433 ? 8.949 10.111 13.607 1.00 83.56 433 ALA A C 1
ATOM 3496 O O . ALA A 1 433 ? 9.570 10.397 12.582 1.00 83.56 433 ALA A O 1
ATOM 3497 N N . PHE A 1 434 ? 7.785 9.450 13.567 1.00 86.50 434 PHE A N 1
ATOM 3498 C CA . PHE A 1 434 ? 7.162 9.053 12.301 1.00 86.50 434 PHE A CA 1
ATOM 3499 C C . PHE A 1 434 ? 6.757 10.258 11.446 1.00 86.50 434 PHE A C 1
ATOM 3501 O O . PHE A 1 434 ? 7.008 10.255 10.242 1.00 86.50 434 PHE A O 1
ATOM 3508 N N . ARG A 1 435 ? 6.179 11.307 12.046 1.00 88.12 435 ARG A N 1
ATOM 3509 C CA . ARG A 1 435 ? 5.804 12.533 11.319 1.00 88.12 435 ARG A CA 1
ATOM 3510 C C . ARG A 1 435 ? 7.010 13.210 10.674 1.00 88.12 435 ARG A C 1
ATOM 3512 O O . ARG A 1 435 ? 6.960 13.520 9.488 1.00 88.12 435 ARG A O 1
ATOM 3519 N N . ASN A 1 436 ? 8.099 13.370 11.424 1.00 85.00 436 ASN A N 1
ATOM 3520 C CA . ASN A 1 436 ? 9.339 13.956 10.916 1.00 85.00 436 ASN A CA 1
ATOM 3521 C C . ASN A 1 436 ? 9.923 13.128 9.761 1.00 85.00 436 ASN A C 1
ATOM 3523 O O . ASN A 1 436 ? 10.457 13.682 8.806 1.00 85.00 436 ASN A O 1
ATOM 3527 N N . ALA A 1 437 ? 9.795 11.801 9.824 1.00 83.50 437 ALA A N 1
ATOM 3528 C CA . ALA A 1 437 ? 10.256 10.914 8.764 1.00 83.50 437 ALA A CA 1
ATOM 3529 C C . ALA A 1 437 ? 9.457 11.065 7.472 1.00 83.50 437 ALA A C 1
ATOM 3531 O O . ALA A 1 437 ? 10.043 11.119 6.398 1.00 83.50 437 ALA A O 1
ATOM 3532 N N . LEU A 1 438 ? 8.130 11.154 7.588 1.00 87.12 438 LEU A N 1
ATOM 3533 C CA . LEU A 1 438 ? 7.239 11.389 6.454 1.00 87.12 438 LEU A CA 1
ATOM 3534 C C . LEU A 1 438 ? 7.469 12.773 5.838 1.00 87.12 438 LEU A C 1
ATOM 3536 O O . LEU A 1 438 ? 7.349 12.934 4.629 1.00 87.12 438 LEU A O 1
ATOM 3540 N N . GLU A 1 439 ? 7.815 13.771 6.655 1.00 85.31 439 GLU A N 1
ATOM 3541 C CA . GLU A 1 439 ? 8.093 15.129 6.182 1.00 85.31 439 GLU A CA 1
ATOM 3542 C C . GLU A 1 439 ? 9.426 15.232 5.429 1.00 85.31 439 GLU A C 1
ATOM 3544 O O . GLU A 1 439 ? 9.562 16.087 4.558 1.00 85.31 439 GLU A O 1
ATOM 3549 N N . ALA A 1 440 ? 10.374 14.340 5.720 1.00 84.06 440 ALA A N 1
ATOM 3550 C CA . ALA A 1 440 ? 11.662 14.256 5.038 1.00 84.06 440 ALA A CA 1
ATOM 3551 C C . ALA A 1 440 ? 11.614 13.505 3.689 1.00 84.06 440 ALA A C 1
ATOM 3553 O O . ALA A 1 440 ? 12.649 13.389 3.036 1.00 84.06 440 ALA A O 1
ATOM 3554 N N . LEU A 1 441 ? 10.461 12.958 3.282 1.00 83.06 441 LEU A N 1
ATOM 3555 C CA . LEU A 1 441 ? 10.327 12.226 2.019 1.00 83.06 441 LEU A CA 1
ATOM 3556 C C . LEU A 1 441 ? 10.275 13.166 0.811 1.00 83.06 441 LEU A C 1
ATOM 3558 O O . LEU A 1 441 ? 9.602 14.196 0.834 1.00 83.06 441 LEU A O 1
ATOM 3562 N N . GLU A 1 442 ? 10.922 12.747 -0.278 1.00 77.44 442 GLU A N 1
ATOM 3563 C CA . GLU A 1 442 ? 10.855 13.402 -1.585 1.00 77.44 442 GLU A CA 1
ATOM 3564 C C . GLU A 1 442 ? 10.311 12.417 -2.644 1.00 77.44 442 GLU A C 1
ATOM 3566 O O . GLU A 1 442 ? 10.924 11.368 -2.863 1.00 77.44 442 GLU A O 1
ATOM 3571 N N . PRO A 1 443 ? 9.171 12.715 -3.306 1.00 79.56 443 PRO A N 1
ATOM 3572 C CA . PRO A 1 443 ? 8.277 13.853 -3.064 1.00 79.56 443 PRO A CA 1
ATOM 3573 C C . PRO A 1 443 ? 7.530 13.739 -1.723 1.00 79.56 443 PRO A C 1
ATOM 3575 O O . PRO A 1 443 ? 7.253 12.637 -1.245 1.00 79.56 443 PRO A O 1
ATOM 3578 N N . LYS A 1 444 ? 7.173 14.888 -1.131 1.00 84.25 444 LYS A N 1
ATOM 3579 C CA . LYS A 1 444 ? 6.396 14.934 0.116 1.00 84.25 444 LYS A CA 1
ATOM 3580 C C . LYS A 1 444 ? 4.999 14.339 -0.128 1.00 84.25 444 LYS A C 1
ATOM 3582 O O . LYS A 1 444 ? 4.339 14.777 -1.074 1.00 84.25 444 LYS A O 1
ATOM 3587 N N . PRO A 1 445 ? 4.531 13.387 0.701 1.00 86.31 445 PRO A N 1
ATOM 3588 C CA . PRO A 1 445 ? 3.202 12.808 0.543 1.00 86.31 445 PRO A CA 1
ATOM 3589 C C . PRO A 1 445 ? 2.126 13.872 0.788 1.00 86.31 445 PRO A C 1
ATOM 3591 O O . PRO A 1 445 ? 2.251 14.702 1.694 1.00 86.31 445 PRO A O 1
ATOM 3594 N N . ASP A 1 446 ? 1.076 13.848 -0.029 1.00 88.25 446 ASP A N 1
ATOM 3595 C CA . ASP A 1 446 ? -0.088 14.714 0.137 1.00 88.25 446 ASP A CA 1
ATOM 3596 C C . ASP A 1 446 ? -1.055 14.137 1.187 1.00 88.25 446 ASP A C 1
ATOM 3598 O O . ASP A 1 446 ? -0.902 13.007 1.662 1.00 88.25 446 ASP A O 1
ATOM 3602 N N . ASP A 1 447 ? -2.051 14.931 1.590 1.00 86.62 447 ASP A N 1
ATOM 3603 C CA . ASP A 1 447 ? -3.005 14.519 2.626 1.00 86.62 447 ASP A CA 1
ATOM 3604 C C . ASP A 1 447 ? -3.812 13.270 2.209 1.00 86.62 447 ASP A C 1
ATOM 3606 O O . ASP A 1 447 ? -4.141 12.441 3.060 1.00 86.62 447 ASP A O 1
ATOM 3610 N N . GLU A 1 448 ? -4.079 13.089 0.908 1.00 88.38 448 GLU A N 1
ATOM 3611 C CA . GLU A 1 448 ? -4.761 11.900 0.381 1.00 88.38 448 GLU A CA 1
ATOM 3612 C C . GLU A 1 448 ? -3.887 10.642 0.514 1.00 88.38 448 GLU A C 1
ATOM 3614 O O . GLU A 1 448 ? -4.356 9.610 1.007 1.00 88.38 448 GLU A O 1
ATOM 3619 N N . ALA A 1 449 ? -2.607 10.716 0.134 1.00 88.94 449 ALA A N 1
ATOM 3620 C CA . ALA A 1 449 ? -1.663 9.615 0.286 1.00 88.94 449 ALA A CA 1
ATOM 3621 C C . ALA A 1 449 ? -1.439 9.256 1.759 1.00 88.94 449 ALA A C 1
ATOM 3623 O O . ALA A 1 449 ? -1.364 8.073 2.093 1.00 88.94 449 ALA A O 1
ATOM 3624 N N . LEU A 1 450 ? -1.382 10.246 2.656 1.00 89.75 450 LEU A N 1
ATOM 3625 C CA . LEU A 1 450 ? -1.268 10.019 4.101 1.00 89.75 450 LEU A CA 1
ATOM 3626 C C . LEU A 1 450 ? -2.506 9.327 4.679 1.00 89.75 450 LEU A C 1
ATOM 3628 O O . LEU A 1 450 ? -2.372 8.428 5.513 1.00 89.75 450 LEU A O 1
ATOM 3632 N N . GLN 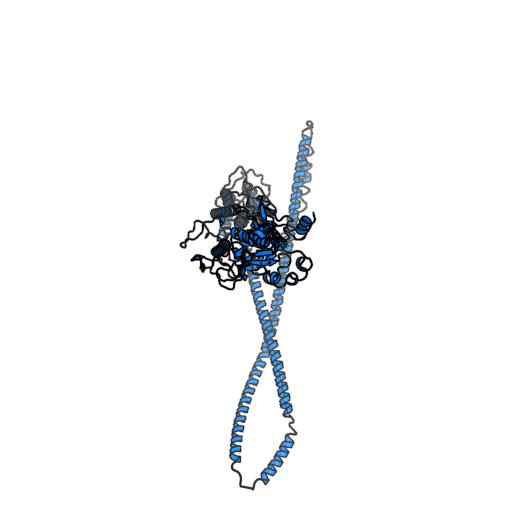A 1 451 ? -3.705 9.700 4.228 1.00 89.25 451 GLN A N 1
ATOM 3633 C CA . GLN A 1 451 ? -4.932 9.024 4.640 1.00 89.25 451 GLN A CA 1
ATOM 3634 C C . GLN A 1 451 ? -4.953 7.567 4.152 1.00 89.25 451 GLN A C 1
ATOM 3636 O O . GLN A 1 451 ? -5.192 6.658 4.949 1.00 89.25 451 GLN A O 1
ATOM 3641 N N . LYS A 1 452 ? -4.618 7.329 2.878 1.00 90.56 452 LYS A N 1
ATOM 3642 C CA . LYS A 1 452 ? -4.498 5.975 2.316 1.00 90.56 452 LYS A CA 1
ATOM 3643 C C . LYS A 1 452 ? -3.426 5.147 3.034 1.00 90.56 452 LYS A C 1
ATOM 3645 O O . LYS A 1 452 ? -3.651 3.969 3.298 1.00 90.56 452 LYS A O 1
ATOM 3650 N N . ALA A 1 453 ? -2.301 5.751 3.425 1.00 91.06 453 ALA A N 1
ATOM 3651 C CA . ALA A 1 453 ? -1.259 5.089 4.215 1.00 91.06 453 ALA A CA 1
ATOM 3652 C C . ALA A 1 453 ? -1.773 4.653 5.593 1.00 91.06 453 ALA A C 1
ATOM 3654 O O . ALA A 1 453 ? -1.511 3.528 6.028 1.00 91.06 453 ALA A O 1
ATOM 3655 N N . ALA A 1 454 ? -2.527 5.522 6.273 1.00 90.50 454 ALA A N 1
ATOM 3656 C CA . ALA A 1 454 ? -3.125 5.218 7.568 1.00 90.50 454 ALA A CA 1
ATOM 3657 C C . ALA A 1 454 ? -4.138 4.064 7.474 1.00 90.50 454 ALA A C 1
ATOM 3659 O O . ALA A 1 454 ? -4.114 3.149 8.301 1.00 90.50 454 ALA A O 1
ATOM 3660 N N . GLU A 1 455 ? -4.995 4.080 6.450 1.00 91.50 455 GLU A N 1
ATOM 3661 C CA . GLU A 1 455 ? -5.993 3.038 6.187 1.00 91.50 455 GLU A CA 1
ATOM 3662 C C . GLU A 1 455 ? -5.340 1.694 5.836 1.00 91.50 455 GLU A C 1
ATOM 3664 O O . GLU A 1 455 ? -5.670 0.679 6.452 1.00 91.50 455 GLU A O 1
ATOM 3669 N N . LEU A 1 456 ? -4.358 1.690 4.928 1.00 91.31 456 LEU A N 1
ATOM 3670 C CA . LEU A 1 456 ? -3.605 0.490 4.560 1.00 91.31 456 LEU A CA 1
ATOM 3671 C C . LEU A 1 456 ? -2.857 -0.098 5.763 1.00 91.31 456 LEU A C 1
ATOM 3673 O O . LEU A 1 456 ? -2.940 -1.297 6.019 1.00 91.31 456 LEU A O 1
ATOM 3677 N N . THR A 1 457 ? -2.171 0.737 6.550 1.00 91.00 457 THR A N 1
ATOM 3678 C CA . THR A 1 457 ? -1.481 0.291 7.774 1.00 91.00 457 THR A CA 1
ATOM 3679 C C . THR A 1 457 ? -2.473 -0.366 8.732 1.00 91.00 457 THR A C 1
ATOM 3681 O O . THR A 1 457 ? -2.206 -1.450 9.249 1.00 91.00 457 THR A O 1
ATOM 3684 N N . LYS A 1 458 ? -3.640 0.255 8.951 1.00 90.94 458 LYS A N 1
ATOM 3685 C CA . LYS A 1 458 ? -4.687 -0.298 9.815 1.00 90.94 458 LYS A CA 1
ATOM 3686 C C . LYS A 1 458 ? -5.157 -1.668 9.317 1.00 90.94 458 LYS A C 1
ATOM 3688 O O . LYS A 1 458 ? -5.176 -2.608 10.109 1.00 90.94 458 LYS A O 1
ATOM 3693 N N . GLN A 1 459 ? -5.456 -1.802 8.024 1.00 92.50 459 GLN A N 1
ATOM 3694 C CA . GLN A 1 459 ? -5.877 -3.077 7.432 1.00 92.50 459 GLN A CA 1
ATOM 3695 C C . GLN A 1 459 ? -4.803 -4.162 7.559 1.00 92.50 459 GLN A C 1
ATOM 3697 O O . GLN A 1 459 ? -5.109 -5.288 7.942 1.00 92.50 459 GLN A O 1
ATOM 3702 N N . LEU A 1 460 ? -3.532 -3.834 7.311 1.00 90.94 460 LEU A N 1
ATOM 3703 C CA . LEU A 1 460 ? -2.433 -4.793 7.443 1.00 90.94 460 LEU A CA 1
ATOM 3704 C C . LEU A 1 460 ? -2.216 -5.242 8.896 1.00 90.94 460 LEU A C 1
ATOM 3706 O O . LEU A 1 460 ? -1.845 -6.396 9.134 1.00 90.94 460 LEU A O 1
ATOM 3710 N N . VAL A 1 461 ? -2.447 -4.359 9.872 1.00 91.00 461 VAL A N 1
ATOM 3711 C CA . VAL A 1 461 ? -2.418 -4.712 11.300 1.00 91.00 461 VAL A CA 1
ATOM 3712 C C . VAL A 1 461 ? -3.591 -5.632 11.654 1.00 91.00 461 VAL A C 1
ATOM 3714 O O . VAL A 1 461 ? -3.376 -6.663 12.292 1.00 91.00 461 VAL A O 1
ATOM 3717 N N . GLU A 1 462 ? -4.806 -5.319 11.198 1.00 91.19 462 GLU A N 1
ATOM 3718 C CA . GLU A 1 462 ? -6.013 -6.137 11.416 1.00 91.19 462 GLU A CA 1
ATOM 3719 C C . GLU A 1 462 ? -5.909 -7.519 10.749 1.00 91.19 462 GLU A C 1
ATOM 3721 O O . GLU A 1 462 ? -6.267 -8.530 11.351 1.00 91.19 462 GLU A O 1
ATOM 3726 N N . ALA A 1 463 ? -5.319 -7.590 9.553 1.00 89.00 463 ALA A N 1
ATOM 3727 C CA . ALA A 1 463 ? -5.027 -8.832 8.837 1.00 89.00 463 ALA A CA 1
ATOM 3728 C C . ALA A 1 463 ? -3.841 -9.620 9.429 1.00 89.00 463 ALA A C 1
ATOM 3730 O O . ALA A 1 463 ? -3.450 -10.661 8.893 1.00 89.00 463 ALA A O 1
ATOM 3731 N N . ASN A 1 464 ? -3.241 -9.133 10.522 1.00 88.75 464 ASN A N 1
ATOM 3732 C CA . ASN A 1 464 ? -2.082 -9.732 11.175 1.00 88.75 464 ASN A CA 1
ATOM 3733 C C . ASN A 1 464 ? -0.894 -9.941 10.212 1.00 88.75 464 ASN A C 1
ATOM 3735 O O . ASN A 1 464 ? -0.200 -10.958 10.260 1.00 88.75 464 ASN A O 1
ATOM 3739 N N . ARG A 1 465 ? -0.672 -8.979 9.312 1.00 88.06 465 ARG A N 1
ATOM 3740 C CA . ARG A 1 465 ? 0.468 -8.916 8.381 1.00 88.06 465 ARG A CA 1
ATOM 3741 C C . ARG A 1 465 ? 1.488 -7.855 8.791 1.00 88.06 465 ARG A C 1
ATOM 3743 O O . ARG A 1 465 ? 2.653 -7.944 8.419 1.00 88.06 465 ARG A O 1
ATOM 3750 N N . MET A 1 466 ? 1.080 -6.897 9.616 1.00 88.94 466 MET A N 1
ATOM 3751 C CA . MET A 1 466 ? 1.926 -5.843 10.170 1.00 88.94 466 MET A CA 1
ATOM 3752 C C . MET A 1 466 ? 1.783 -5.794 11.694 1.00 88.94 466 MET A C 1
ATOM 3754 O O . MET A 1 466 ? 0.731 -6.107 12.250 1.00 88.94 466 MET A O 1
ATOM 3758 N N . HIS A 1 467 ? 2.858 -5.445 12.388 1.00 86.50 467 HIS A N 1
ATOM 3759 C CA . HIS A 1 467 ? 2.831 -5.123 13.807 1.00 86.50 467 HIS A CA 1
ATOM 3760 C C . HIS A 1 467 ? 2.251 -3.726 14.032 1.00 86.50 467 HIS A C 1
ATOM 3762 O O . HIS A 1 467 ? 2.309 -2.866 13.155 1.00 86.50 467 HIS A O 1
ATOM 3768 N N . ASN A 1 468 ? 1.720 -3.481 15.230 1.00 86.06 468 ASN A N 1
ATOM 3769 C CA . ASN A 1 468 ? 1.310 -2.135 15.606 1.00 86.06 468 ASN A CA 1
ATOM 3770 C C . ASN A 1 468 ? 2.542 -1.211 15.623 1.00 86.06 468 ASN A C 1
ATOM 3772 O O . ASN A 1 468 ? 3.580 -1.573 16.173 1.00 86.06 468 ASN A O 1
ATOM 3776 N N . LEU A 1 469 ? 2.421 -0.018 15.038 1.00 83.75 469 LEU A N 1
ATOM 3777 C CA . LEU A 1 469 ? 3.518 0.953 14.946 1.00 83.75 469 LEU A CA 1
ATOM 3778 C C . LEU A 1 469 ? 4.032 1.423 16.316 1.00 83.75 469 LEU A C 1
ATOM 3780 O O . LEU A 1 469 ? 5.179 1.844 16.432 1.00 83.75 469 LEU A O 1
ATOM 3784 N N . PHE A 1 470 ? 3.196 1.339 17.352 1.00 83.69 470 PHE A N 1
ATOM 3785 C CA . PHE A 1 470 ? 3.528 1.718 18.726 1.00 83.69 470 PHE A CA 1
ATOM 3786 C C . PHE A 1 470 ? 3.820 0.510 19.630 1.00 83.69 470 PHE A C 1
ATOM 3788 O O . PHE A 1 470 ? 3.840 0.653 20.851 1.00 83.69 470 PHE A O 1
ATOM 3795 N N . ASP A 1 471 ? 4.026 -0.678 19.053 1.00 80.31 471 ASP A N 1
ATOM 3796 C CA . ASP A 1 471 ? 4.376 -1.884 19.804 1.00 80.31 471 ASP A CA 1
ATOM 3797 C C . ASP A 1 471 ? 5.753 -1.719 20.488 1.00 80.31 471 ASP A C 1
ATOM 3799 O O . ASP A 1 471 ? 6.736 -1.430 19.795 1.00 80.31 471 ASP A O 1
ATOM 3803 N N . PRO A 1 472 ? 5.853 -1.917 21.821 1.00 71.69 472 PRO A N 1
ATOM 3804 C CA . PRO A 1 472 ? 7.085 -1.698 22.585 1.00 71.69 472 PRO A CA 1
ATOM 3805 C C . PRO A 1 472 ? 8.292 -2.509 22.106 1.00 71.69 472 PRO A C 1
ATOM 3807 O O . PRO A 1 472 ? 9.432 -2.141 22.370 1.00 71.69 472 PRO A O 1
ATOM 3810 N N . ARG A 1 473 ? 8.068 -3.618 21.389 1.00 70.75 473 ARG A N 1
ATOM 3811 C CA . ARG A 1 473 ? 9.152 -4.447 20.835 1.00 70.75 473 ARG A CA 1
ATOM 3812 C C . ARG A 1 473 ? 10.014 -3.712 19.816 1.00 70.75 473 ARG A C 1
ATOM 3814 O O . ARG A 1 473 ? 11.138 -4.127 19.568 1.00 70.75 473 ARG A O 1
ATOM 3821 N N . PHE A 1 474 ? 9.490 -2.650 19.207 1.00 70.06 474 PHE A N 1
ATOM 3822 C CA . PHE A 1 474 ? 10.230 -1.844 18.238 1.00 70.06 474 PHE A CA 1
ATOM 3823 C C . PHE A 1 474 ? 10.862 -0.605 18.869 1.00 70.06 474 PHE A C 1
ATOM 3825 O O . PHE A 1 474 ? 11.355 0.253 18.131 1.00 70.06 474 PHE A O 1
ATOM 3832 N N . ASP A 1 475 ? 10.877 -0.525 20.200 1.00 65.06 475 ASP A N 1
ATOM 3833 C CA . ASP A 1 475 ? 11.458 0.597 20.916 1.00 65.06 475 ASP A CA 1
ATOM 3834 C C . ASP A 1 475 ? 12.979 0.563 20.794 1.00 65.06 475 ASP A C 1
ATOM 3836 O O . ASP A 1 475 ? 13.584 -0.491 20.995 1.00 65.06 475 ASP A O 1
ATOM 3840 N N . PRO A 1 476 ? 13.627 1.709 20.517 1.00 55.66 476 PRO A N 1
ATOM 3841 C CA . PRO A 1 476 ? 15.077 1.775 20.322 1.00 55.66 476 PRO A CA 1
ATOM 3842 C C . PRO A 1 476 ? 15.913 1.235 21.499 1.00 55.66 476 PRO A C 1
ATOM 3844 O O . PRO A 1 476 ? 17.109 1.017 21.342 1.00 55.66 476 PRO A O 1
ATOM 3847 N N . ALA A 1 477 ? 15.301 1.046 22.675 1.00 51.94 477 ALA A N 1
ATOM 3848 C CA . ALA A 1 477 ? 15.940 0.595 23.909 1.00 51.94 477 ALA A CA 1
ATOM 3849 C C . ALA A 1 477 ? 15.971 -0.938 24.103 1.00 51.94 477 ALA A C 1
ATOM 3851 O O . ALA A 1 477 ? 16.638 -1.407 25.024 1.00 51.94 477 ALA A O 1
ATOM 3852 N N . MET A 1 478 ? 15.268 -1.724 23.280 1.00 46.19 478 MET A N 1
ATOM 3853 C CA . MET A 1 478 ? 15.250 -3.190 23.368 1.00 46.19 478 MET A CA 1
ATOM 3854 C C . MET A 1 478 ? 16.144 -3.771 22.274 1.00 46.19 478 MET A C 1
ATOM 3856 O O . MET A 1 478 ? 15.746 -3.824 21.121 1.00 46.19 478 MET A O 1
ATOM 3860 N N . VAL A 1 479 ? 17.362 -4.181 22.631 1.00 39.88 479 VAL A N 1
ATOM 3861 C CA . VAL A 1 479 ? 18.260 -4.966 21.768 1.00 39.88 479 VAL A CA 1
ATOM 3862 C C . VAL A 1 479 ? 17.991 -6.442 22.044 1.00 39.88 479 VAL A C 1
ATOM 3864 O O . VAL A 1 479 ? 17.998 -6.839 23.209 1.00 39.88 479 VAL A O 1
ATOM 3867 N N . ASP A 1 480 ? 17.783 -7.255 21.007 1.00 36.47 480 ASP A N 1
ATOM 3868 C CA . ASP A 1 480 ? 17.781 -8.712 21.149 1.00 36.47 480 ASP A CA 1
ATOM 3869 C C . ASP A 1 480 ? 19.085 -9.351 20.647 1.00 36.47 480 ASP A C 1
ATOM 3871 O O . ASP A 1 480 ? 19.843 -8.796 19.844 1.00 36.47 480 ASP A O 1
ATOM 3875 N N . GLU A 1 481 ? 19.341 -10.547 21.170 1.00 38.31 481 GLU A N 1
ATOM 3876 C CA . GLU A 1 481 ? 20.556 -11.348 21.002 1.00 38.31 481 GLU A CA 1
ATOM 3877 C C . GLU A 1 481 ? 20.743 -11.900 19.570 1.00 38.31 481 GLU A C 1
ATOM 3879 O O . GLU A 1 481 ? 21.693 -12.641 19.317 1.00 38.31 481 GLU A O 1
ATOM 3884 N N . THR A 1 482 ? 19.881 -11.521 18.612 1.00 45.97 482 THR A N 1
ATOM 3885 C CA . THR A 1 482 ? 20.027 -11.838 17.177 1.00 45.97 482 THR A CA 1
ATOM 3886 C C . THR A 1 482 ? 20.478 -10.653 16.318 1.00 45.97 482 THR A C 1
ATOM 3888 O O . THR A 1 482 ? 20.740 -10.822 15.127 1.00 45.97 482 THR A O 1
ATOM 3891 N N . GLY A 1 483 ? 20.676 -9.473 16.918 1.00 45.25 483 GLY A N 1
ATOM 3892 C CA . GLY A 1 483 ? 21.555 -8.439 16.369 1.00 45.25 483 GLY A CA 1
ATOM 3893 C C . GLY A 1 483 ? 21.088 -7.752 15.083 1.00 45.25 483 GLY A C 1
ATOM 3894 O O . GLY A 1 483 ? 21.933 -7.259 14.341 1.00 45.25 483 GLY A O 1
ATOM 3895 N N . CYS A 1 484 ? 19.783 -7.683 14.800 1.00 38.03 484 CYS A N 1
ATOM 3896 C CA . CYS A 1 484 ? 19.255 -6.850 13.712 1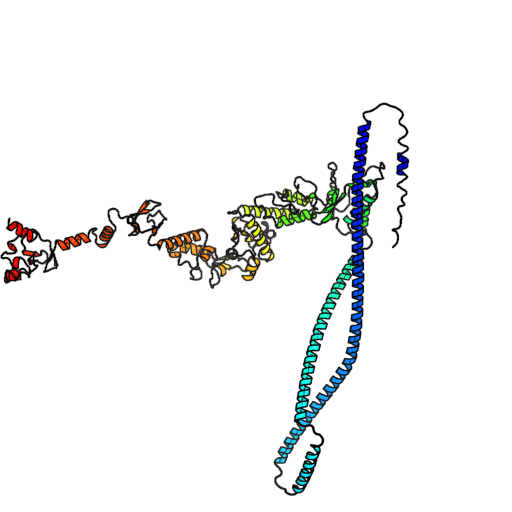.00 38.03 484 CYS A CA 1
ATOM 3897 C C . CYS A 1 484 ? 17.877 -6.259 14.047 1.00 38.03 484 CYS A C 1
ATOM 3899 O O . CYS A 1 484 ? 16.855 -6.672 13.505 1.00 38.03 484 CYS A O 1
ATOM 3901 N N . ILE A 1 485 ? 17.867 -5.207 14.867 1.00 39.16 485 ILE A N 1
ATOM 3902 C CA . ILE A 1 485 ? 16.852 -4.151 14.770 1.00 39.16 485 ILE A CA 1
ATOM 3903 C C . ILE A 1 485 ? 17.537 -3.013 14.006 1.00 39.16 485 ILE A C 1
ATOM 3905 O O . ILE A 1 485 ? 18.383 -2.335 14.588 1.00 39.16 485 ILE A O 1
ATOM 3909 N N . PRO A 1 486 ? 17.261 -2.813 12.703 1.00 41.91 486 PRO A N 1
ATOM 3910 C CA . PRO A 1 486 ? 17.857 -1.704 11.963 1.00 41.91 486 PRO A CA 1
ATOM 3911 C C . PRO A 1 486 ? 17.469 -0.383 12.630 1.00 41.91 486 PRO A C 1
ATOM 3913 O O . PRO A 1 486 ? 16.327 -0.247 13.063 1.00 41.91 486 PRO A O 1
ATOM 3916 N N . GLU A 1 487 ? 18.360 0.605 12.698 1.00 41.97 487 GLU A N 1
ATOM 3917 C CA . GLU A 1 487 ? 17.966 1.967 13.074 1.00 41.97 487 GLU A CA 1
ATOM 3918 C C . GLU A 1 487 ? 16.837 2.462 12.155 1.00 41.97 487 GLU A C 1
ATOM 3920 O O . GLU A 1 487 ? 16.777 2.130 10.968 1.00 41.97 487 GLU A O 1
ATOM 3925 N N . PHE A 1 488 ? 15.899 3.233 12.706 1.00 44.66 488 PHE A N 1
ATOM 3926 C CA . PHE A 1 488 ? 14.883 3.896 11.898 1.00 44.66 488 PHE A CA 1
ATOM 3927 C C . PHE A 1 488 ? 15.571 4.964 11.038 1.00 44.66 488 PHE A C 1
ATOM 3929 O O . PHE A 1 488 ? 15.920 6.033 11.530 1.00 44.66 488 PHE A O 1
ATOM 3936 N N . ASN A 1 489 ? 15.807 4.652 9.763 1.00 51.94 489 ASN A N 1
ATOM 3937 C CA . ASN A 1 489 ? 16.399 5.575 8.801 1.00 51.94 489 ASN A CA 1
ATOM 3938 C C . ASN A 1 489 ? 15.308 6.030 7.825 1.00 51.94 489 ASN A C 1
ATOM 3940 O O . ASN A 1 489 ? 14.603 5.196 7.258 1.00 51.94 489 ASN A O 1
ATOM 3944 N N . THR A 1 490 ? 15.145 7.337 7.633 1.00 41.47 490 THR A N 1
ATOM 3945 C CA . THR A 1 490 ? 14.087 7.942 6.803 1.00 41.47 490 THR A CA 1
ATOM 3946 C C . THR A 1 490 ? 14.068 7.413 5.361 1.00 41.47 490 THR A C 1
ATOM 3948 O O . THR A 1 490 ? 13.006 7.368 4.749 1.00 41.47 490 THR A O 1
ATOM 3951 N N . GLY A 1 491 ? 15.188 6.876 4.857 1.00 46.28 491 GLY A N 1
ATOM 3952 C CA . GLY A 1 491 ? 15.275 6.170 3.569 1.00 46.28 491 GLY A CA 1
ATOM 3953 C C . GLY A 1 491 ? 14.686 4.747 3.521 1.00 46.28 491 GLY A C 1
ATOM 3954 O O . GLY A 1 491 ? 14.820 4.076 2.503 1.00 46.28 491 GLY A O 1
ATOM 3955 N N . THR A 1 492 ? 14.068 4.249 4.599 1.00 61.72 492 THR A N 1
ATOM 3956 C CA . THR A 1 492 ? 13.464 2.896 4.663 1.00 61.72 492 THR A CA 1
ATOM 3957 C C . THR A 1 492 ? 11.947 2.871 4.476 1.00 61.72 492 THR A C 1
ATOM 3959 O O . THR A 1 492 ? 11.347 1.792 4.458 1.00 61.72 492 THR A O 1
ATOM 3962 N N . ILE A 1 493 ? 11.310 4.037 4.344 1.00 79.62 493 ILE A N 1
ATOM 3963 C CA . ILE A 1 493 ? 9.885 4.119 4.027 1.00 79.62 493 ILE A CA 1
ATOM 3964 C C . ILE A 1 493 ? 9.715 3.782 2.548 1.00 79.62 493 ILE A C 1
ATOM 3966 O O . ILE A 1 493 ? 10.360 4.369 1.683 1.00 79.62 493 ILE A O 1
ATOM 3970 N N . PHE A 1 494 ? 8.852 2.815 2.261 1.00 82.62 494 PHE A N 1
ATOM 3971 C CA . PHE A 1 494 ? 8.571 2.408 0.896 1.00 82.62 494 PHE A CA 1
ATOM 3972 C C . PHE A 1 494 ? 7.429 3.242 0.327 1.00 82.62 494 PHE A C 1
ATOM 3974 O O . PHE A 1 494 ? 6.332 3.252 0.877 1.00 82.62 494 PHE A O 1
ATOM 3981 N N . ASN A 1 495 ? 7.688 3.915 -0.788 1.00 85.69 495 ASN A N 1
ATOM 3982 C CA . ASN A 1 495 ? 6.710 4.724 -1.503 1.00 85.69 495 ASN A CA 1
ATOM 3983 C C . ASN A 1 495 ? 5.897 3.830 -2.451 1.00 85.69 495 ASN A C 1
ATOM 3985 O O . ASN A 1 495 ? 6.304 3.554 -3.580 1.00 85.69 495 ASN A O 1
ATOM 3989 N N . ALA A 1 496 ? 4.760 3.334 -1.965 1.00 85.12 496 ALA A N 1
ATOM 3990 C CA . ALA A 1 496 ? 3.875 2.452 -2.709 1.00 85.12 496 ALA A CA 1
ATOM 3991 C C . ALA A 1 496 ? 3.076 3.225 -3.761 1.00 85.12 496 ALA A C 1
ATOM 3993 O O . ALA A 1 496 ? 2.270 4.097 -3.443 1.00 85.12 496 ALA A O 1
ATOM 3994 N N . VAL A 1 497 ? 3.274 2.868 -5.028 1.00 83.44 497 VAL A N 1
ATOM 3995 C CA . VAL A 1 497 ? 2.437 3.343 -6.133 1.00 83.44 497 VAL A CA 1
ATOM 3996 C C . VAL A 1 497 ? 1.202 2.445 -6.206 1.00 83.44 497 VAL A C 1
ATOM 3998 O O . VAL A 1 497 ? 1.321 1.253 -6.505 1.00 83.44 497 VAL A O 1
ATOM 4001 N N . LEU A 1 498 ? 0.035 3.002 -5.874 1.00 84.44 498 LEU A N 1
ATOM 4002 C CA . LEU A 1 498 ? -1.263 2.342 -6.031 1.00 84.44 498 LEU A CA 1
ATOM 4003 C C . LEU A 1 498 ? -1.857 2.691 -7.396 1.00 84.44 498 LEU A C 1
ATOM 4005 O O . LEU A 1 498 ? -1.638 3.791 -7.903 1.00 84.44 498 LEU A O 1
ATOM 4009 N N . ASP A 1 499 ? -2.682 1.798 -7.942 1.00 76.25 499 ASP A N 1
ATOM 4010 C CA . ASP A 1 499 ? -3.284 1.982 -9.272 1.00 76.25 499 ASP A CA 1
ATOM 4011 C C . ASP A 1 499 ? -4.183 3.241 -9.363 1.00 76.25 499 ASP A C 1
ATOM 4013 O O . ASP A 1 499 ? -4.371 3.796 -10.442 1.00 76.25 499 ASP A O 1
ATOM 4017 N N . ASN A 1 500 ? -4.706 3.729 -8.227 1.00 70.06 500 ASN A N 1
ATOM 4018 C CA . ASN A 1 500 ? -5.666 4.841 -8.129 1.00 70.06 500 ASN A CA 1
ATOM 4019 C C . ASN A 1 500 ? -5.155 6.023 -7.272 1.00 70.06 500 ASN A C 1
ATOM 4021 O O . ASN A 1 500 ? -5.923 6.622 -6.510 1.00 70.06 500 ASN A O 1
ATOM 4025 N N . THR A 1 501 ? -3.859 6.339 -7.319 1.00 70.38 501 THR A N 1
ATOM 4026 C CA . THR A 1 501 ? -3.276 7.487 -6.592 1.00 70.38 501 THR A CA 1
ATOM 4027 C C . THR A 1 501 ? -2.340 8.309 -7.457 1.00 70.38 501 THR A C 1
ATOM 4029 O O . THR A 1 501 ? -1.483 7.753 -8.136 1.00 70.38 501 THR A O 1
ATOM 4032 N N . SER A 1 502 ? -2.450 9.634 -7.363 1.00 72.38 502 SER A N 1
ATOM 4033 C CA . SER A 1 502 ? -1.518 10.587 -7.978 1.00 72.38 502 SER A CA 1
ATOM 4034 C C . SER A 1 502 ? -0.189 10.711 -7.229 1.00 72.38 502 SER A C 1
ATOM 4036 O O . SER A 1 502 ? 0.815 11.063 -7.840 1.00 72.38 502 SER A O 1
ATOM 4038 N N . SER A 1 503 ? -0.179 10.433 -5.922 1.00 82.38 503 SER A N 1
ATOM 4039 C CA . SER A 1 503 ? 0.991 10.556 -5.049 1.00 82.38 503 SER A CA 1
ATOM 4040 C C . SER A 1 503 ? 1.332 9.208 -4.401 1.00 82.38 503 SER A C 1
ATOM 4042 O O . SER A 1 503 ? 0.414 8.459 -4.051 1.00 82.38 503 SER A O 1
ATOM 4044 N N . PRO A 1 504 ? 2.624 8.854 -4.262 1.00 85.50 504 PRO A N 1
ATOM 4045 C CA . PRO A 1 504 ? 3.026 7.597 -3.645 1.00 85.50 504 PRO A CA 1
ATOM 4046 C C . PRO A 1 504 ? 2.614 7.521 -2.170 1.00 85.50 504 PRO A C 1
ATOM 4048 O O . PRO A 1 504 ? 2.811 8.456 -1.395 1.00 85.50 504 PRO A O 1
ATOM 4051 N N . VAL A 1 505 ? 2.092 6.364 -1.771 1.00 89.44 505 VAL A N 1
ATOM 4052 C CA . VAL A 1 505 ? 1.621 6.094 -0.411 1.00 89.44 505 VAL A CA 1
ATOM 4053 C C . VAL A 1 505 ? 2.772 5.554 0.449 1.00 89.44 505 VAL A C 1
ATOM 4055 O O . VAL A 1 505 ? 3.305 4.485 0.144 1.00 89.44 505 VAL A O 1
ATOM 4058 N N . PRO A 1 506 ? 3.175 6.244 1.530 1.00 89.44 506 PRO A N 1
ATOM 4059 C CA . PRO A 1 506 ? 4.291 5.808 2.365 1.00 89.44 506 PRO A CA 1
ATOM 4060 C C . PRO A 1 506 ? 3.930 4.580 3.213 1.00 89.44 506 PRO A C 1
ATOM 4062 O O . PRO A 1 506 ? 2.932 4.574 3.932 1.00 89.44 506 PRO A O 1
ATOM 4065 N N . LEU A 1 507 ? 4.782 3.554 3.184 1.00 87.88 507 LEU A N 1
ATOM 4066 C CA . LEU A 1 507 ? 4.605 2.303 3.920 1.00 87.88 507 LEU A CA 1
ATOM 4067 C C . LEU A 1 507 ? 5.845 1.957 4.756 1.00 87.88 507 LEU A C 1
ATOM 4069 O O . LEU A 1 507 ? 6.965 1.848 4.253 1.00 87.88 507 LEU A O 1
ATOM 4073 N N . PHE A 1 508 ? 5.644 1.718 6.053 1.00 85.69 508 PHE A N 1
ATOM 4074 C CA . PHE A 1 508 ? 6.726 1.384 6.981 1.00 85.69 508 PHE A CA 1
ATOM 4075 C C . PHE A 1 508 ? 7.058 -0.117 6.963 1.00 85.69 508 PHE A C 1
ATOM 4077 O O . PHE A 1 508 ? 6.623 -0.876 7.832 1.00 85.69 508 PHE A O 1
ATOM 4084 N N . LEU A 1 509 ? 7.884 -0.557 6.007 1.00 79.19 509 LEU A N 1
ATOM 4085 C CA . LEU A 1 509 ? 8.233 -1.979 5.823 1.00 79.19 509 LEU A CA 1
ATOM 4086 C C . LEU A 1 509 ? 8.858 -2.655 7.055 1.00 79.19 509 LEU A C 1
ATOM 4088 O O . LEU A 1 509 ? 8.813 -3.882 7.175 1.00 79.19 509 LEU A O 1
ATOM 4092 N N . ARG A 1 510 ? 9.437 -1.875 7.977 1.00 78.06 510 ARG A N 1
ATOM 4093 C CA . ARG A 1 510 ? 9.999 -2.366 9.246 1.00 78.06 510 ARG A CA 1
ATOM 4094 C C . ARG A 1 510 ? 8.975 -3.120 10.098 1.00 78.06 510 ARG A C 1
ATOM 4096 O O . ARG A 1 510 ? 9.348 -4.074 10.770 1.00 78.06 510 ARG A O 1
ATOM 4103 N N . PHE A 1 511 ? 7.709 -2.708 10.075 1.00 83.50 511 PHE A N 1
ATOM 4104 C CA . PHE A 1 511 ? 6.670 -3.310 10.915 1.00 83.50 511 PHE A CA 1
ATOM 4105 C C . PHE A 1 511 ? 5.945 -4.460 10.221 1.00 83.50 511 PHE A C 1
ATOM 4107 O O . PHE A 1 511 ? 5.138 -5.137 10.853 1.00 83.50 511 PHE A O 1
ATOM 4114 N N . ILE A 1 512 ? 6.208 -4.706 8.937 1.00 84.06 512 ILE A N 1
ATOM 4115 C CA . ILE A 1 512 ? 5.621 -5.843 8.234 1.00 84.06 512 ILE A CA 1
ATOM 4116 C C . ILE A 1 512 ? 6.265 -7.131 8.753 1.00 84.06 512 ILE A C 1
ATOM 4118 O O . ILE A 1 512 ? 7.491 -7.237 8.858 1.00 84.06 512 ILE A O 1
ATOM 4122 N N . ARG A 1 513 ? 5.421 -8.110 9.087 1.00 85.69 513 ARG A N 1
ATOM 4123 C CA . ARG A 1 513 ? 5.842 -9.410 9.610 1.00 85.69 513 ARG A CA 1
ATOM 4124 C C . ARG A 1 513 ? 6.703 -10.144 8.591 1.00 85.69 513 ARG A C 1
ATOM 4126 O O . ARG A 1 513 ? 6.496 -10.049 7.381 1.00 85.69 513 ARG A O 1
ATOM 4133 N N . ARG A 1 514 ? 7.678 -10.889 9.100 1.00 84.81 514 ARG A N 1
ATOM 4134 C CA . ARG A 1 514 ? 8.621 -11.668 8.299 1.00 84.81 514 ARG A CA 1
ATOM 4135 C C . ARG A 1 514 ? 8.340 -13.154 8.449 1.00 84.81 514 ARG A C 1
ATOM 4137 O O . ARG A 1 514 ? 7.899 -13.601 9.507 1.00 84.81 514 ARG A O 1
ATOM 4144 N N . GLN A 1 515 ? 8.606 -13.912 7.392 1.00 81.12 515 GLN A N 1
ATOM 4145 C CA . GLN A 1 515 ? 8.535 -15.367 7.425 1.00 81.12 515 GLN A CA 1
ATOM 4146 C C . GLN A 1 515 ? 9.566 -15.915 8.415 1.00 81.12 515 GLN A C 1
ATOM 4148 O O . GLN A 1 515 ? 10.651 -15.363 8.568 1.00 81.12 515 GLN A O 1
ATOM 4153 N N . SER A 1 516 ? 9.252 -17.035 9.064 1.00 80.38 516 SER A N 1
ATOM 4154 C CA . SER A 1 516 ? 10.154 -17.670 10.034 1.00 80.38 516 SER A CA 1
ATOM 4155 C C . SER A 1 516 ? 11.351 -18.371 9.387 1.00 80.38 516 SER A C 1
ATOM 4157 O O . SER A 1 516 ? 12.369 -18.590 10.041 1.00 80.38 516 SER A O 1
ATOM 4159 N N . ARG A 1 517 ? 11.236 -18.743 8.107 1.00 81.00 517 ARG A N 1
ATOM 4160 C CA . ARG A 1 517 ? 12.292 -19.421 7.352 1.00 81.00 517 ARG A CA 1
ATOM 4161 C C . ARG A 1 517 ? 13.030 -18.415 6.470 1.00 81.00 517 ARG A C 1
ATOM 4163 O O . ARG A 1 517 ? 12.397 -17.827 5.593 1.00 81.00 517 ARG A O 1
ATOM 4170 N N . PRO A 1 518 ? 14.344 -18.227 6.657 1.00 83.50 518 PRO A N 1
ATOM 4171 C CA . PRO A 1 518 ? 15.111 -17.361 5.782 1.00 83.50 518 PRO A CA 1
ATOM 4172 C C . PRO A 1 518 ? 15.398 -18.040 4.438 1.00 83.50 518 PRO A C 1
ATOM 4174 O O . PRO A 1 518 ? 15.515 -19.265 4.355 1.00 83.50 518 PRO A O 1
ATOM 4177 N N . LYS A 1 519 ? 15.565 -17.229 3.393 1.00 84.81 519 LYS A N 1
ATOM 4178 C CA . LYS A 1 519 ? 16.032 -17.652 2.067 1.00 84.81 519 LYS A CA 1
ATOM 4179 C C . LYS A 1 519 ? 17.422 -17.079 1.804 1.00 84.81 519 LYS A C 1
ATOM 4181 O O . LYS A 1 519 ? 17.710 -15.953 2.209 1.00 84.81 519 LYS A O 1
ATOM 4186 N N . SER A 1 520 ? 18.281 -17.840 1.131 1.00 89.44 520 SER A N 1
ATOM 4187 C CA . SER A 1 520 ? 19.614 -17.379 0.729 1.00 89.44 520 SER A CA 1
ATOM 4188 C C . SER A 1 520 ? 19.632 -17.047 -0.756 1.00 89.44 520 SER A C 1
ATOM 4190 O O . SER A 1 520 ? 19.103 -17.809 -1.561 1.00 89.44 520 SER A O 1
ATOM 4192 N N . CYS A 1 521 ? 20.230 -15.911 -1.117 1.00 90.44 521 CYS A N 1
ATOM 4193 C CA . CYS A 1 521 ? 20.414 -15.546 -2.518 1.00 90.44 521 CYS A CA 1
ATOM 4194 C C . CYS A 1 521 ? 21.582 -16.326 -3.136 1.00 90.44 521 CYS A C 1
ATOM 4196 O O . CYS A 1 521 ? 22.700 -16.228 -2.637 1.00 90.44 521 CYS A O 1
ATOM 4198 N N . MET A 1 522 ? 21.377 -17.013 -4.263 1.00 91.88 522 MET A N 1
ATOM 4199 C CA . MET A 1 522 ? 22.443 -17.789 -4.923 1.00 91.88 522 MET A CA 1
ATOM 4200 C C . MET A 1 522 ? 23.577 -16.927 -5.512 1.00 91.88 522 MET A C 1
ATOM 4202 O O . MET A 1 522 ? 24.679 -17.425 -5.722 1.00 91.88 522 MET A O 1
ATOM 4206 N N . VAL A 1 523 ? 23.328 -15.635 -5.765 1.00 89.75 523 VAL A N 1
ATOM 4207 C CA . VAL A 1 523 ? 24.323 -14.708 -6.339 1.00 89.75 523 VAL A CA 1
ATOM 4208 C C . VAL A 1 523 ? 25.148 -14.032 -5.245 1.00 89.75 523 VAL A C 1
ATOM 4210 O O . VAL A 1 523 ? 26.372 -14.107 -5.260 1.00 89.75 523 VAL A O 1
ATOM 4213 N N . CYS A 1 524 ? 24.503 -13.383 -4.269 1.00 90.75 524 CYS A N 1
ATOM 4214 C CA . CYS A 1 524 ? 25.218 -12.650 -3.217 1.00 90.75 524 CYS A CA 1
ATOM 4215 C C . CYS A 1 524 ? 25.416 -13.435 -1.914 1.00 90.75 524 CYS A C 1
ATOM 4217 O O . CYS A 1 524 ? 26.035 -12.913 -0.990 1.00 90.75 524 CYS A O 1
ATOM 4219 N N . SER A 1 525 ? 24.887 -14.660 -1.811 1.00 90.56 525 SER A N 1
ATOM 4220 C CA . SER A 1 525 ? 24.969 -15.534 -0.626 1.00 90.56 525 SER A CA 1
ATOM 4221 C C . SER A 1 525 ? 24.414 -14.930 0.674 1.00 90.56 525 SER A C 1
ATOM 4223 O O . SER A 1 525 ? 24.667 -15.448 1.761 1.00 90.56 525 SER A O 1
ATOM 4225 N N . LYS A 1 526 ? 23.654 -13.829 0.592 1.00 82.81 526 LYS A N 1
ATOM 4226 C CA . LYS A 1 526 ? 23.020 -13.197 1.754 1.00 82.81 526 LYS A CA 1
ATOM 4227 C C . LYS A 1 526 ? 21.764 -13.965 2.154 1.00 82.81 526 LYS A C 1
ATOM 4229 O O . LYS A 1 526 ? 20.882 -14.191 1.325 1.00 82.81 526 LYS A O 1
ATOM 4234 N N . THR A 1 527 ? 21.673 -14.285 3.440 1.00 83.69 527 THR A N 1
ATOM 4235 C CA . THR A 1 527 ? 20.492 -14.873 4.081 1.00 83.69 527 THR A CA 1
ATOM 4236 C C . THR A 1 527 ? 19.526 -13.764 4.486 1.00 83.69 527 THR A C 1
ATOM 4238 O O . THR A 1 527 ? 19.906 -12.852 5.217 1.00 83.69 527 THR A O 1
ATOM 4241 N N . MET A 1 528 ? 18.288 -13.818 4.000 1.00 80.81 528 MET A N 1
ATOM 4242 C CA . MET A 1 528 ? 17.290 -12.759 4.169 1.00 80.81 528 MET A CA 1
ATOM 4243 C C . MET A 1 528 ? 15.933 -13.349 4.564 1.00 80.81 528 MET A C 1
ATOM 4245 O O . MET A 1 528 ? 15.546 -14.422 4.097 1.00 80.81 528 MET A O 1
ATOM 4249 N N . PHE A 1 529 ? 15.203 -12.639 5.424 1.00 81.56 529 PHE A N 1
ATOM 4250 C CA . PHE A 1 529 ? 13.849 -13.008 5.833 1.00 81.56 529 PHE A CA 1
ATOM 4251 C C . PHE A 1 529 ? 12.825 -12.256 4.980 1.00 81.56 529 PHE A C 1
ATOM 4253 O O . PHE A 1 529 ? 12.756 -11.024 5.006 1.00 81.56 529 PHE A O 1
ATOM 4260 N N . GLU A 1 530 ? 12.037 -13.006 4.214 1.00 82.00 530 GLU A N 1
ATOM 4261 C CA . GLU A 1 530 ? 11.019 -12.442 3.328 1.00 82.00 530 GLU A CA 1
ATOM 4262 C C . GLU A 1 530 ? 9.804 -11.932 4.117 1.00 82.00 530 GLU A C 1
ATOM 4264 O O . GLU A 1 530 ? 9.563 -12.356 5.249 1.00 82.00 530 GLU A O 1
ATOM 4269 N N . ILE A 1 531 ? 9.030 -11.020 3.529 1.00 84.31 531 ILE A N 1
ATOM 4270 C CA . ILE A 1 531 ? 7.731 -10.609 4.075 1.00 84.31 531 ILE A CA 1
ATOM 4271 C C . ILE A 1 531 ? 6.775 -11.805 4.135 1.00 84.31 531 ILE A C 1
ATOM 4273 O O . ILE A 1 531 ? 6.640 -12.579 3.184 1.00 84.31 531 ILE A O 1
ATOM 4277 N N . ASP A 1 532 ? 6.084 -11.949 5.264 1.00 83.00 532 ASP A N 1
ATOM 4278 C CA . ASP A 1 532 ? 5.040 -12.953 5.422 1.00 83.00 532 ASP A CA 1
ATOM 4279 C C . ASP A 1 532 ? 3.728 -12.471 4.799 1.00 83.00 532 ASP A C 1
ATOM 4281 O O . ASP A 1 532 ? 2.868 -11.888 5.459 1.00 83.00 532 ASP A O 1
ATOM 4285 N N . TYR A 1 533 ? 3.580 -12.727 3.502 1.00 84.75 533 TYR A N 1
ATOM 4286 C CA . TYR A 1 533 ? 2.327 -12.514 2.785 1.00 84.75 533 TYR A CA 1
ATOM 4287 C C . TYR A 1 533 ? 1.388 -13.737 2.849 1.00 84.75 533 TYR A C 1
ATOM 4289 O O . TYR A 1 533 ? 0.266 -13.678 2.345 1.00 84.75 533 TYR A O 1
ATOM 4297 N N . GLY A 1 534 ? 1.796 -14.838 3.499 1.00 84.25 534 GLY A N 1
ATOM 4298 C CA . GLY A 1 534 ? 1.054 -16.098 3.557 1.00 84.25 534 GLY A CA 1
ATOM 4299 C C . GLY A 1 534 ? 0.914 -16.767 2.186 1.00 84.25 534 GLY A C 1
ATOM 4300 O O . GLY A 1 534 ? 1.771 -17.537 1.763 1.00 84.25 534 GLY A O 1
ATOM 4301 N N . ASN A 1 535 ? -0.189 -16.484 1.495 1.00 85.94 535 ASN A N 1
ATOM 4302 C CA . ASN A 1 535 ? -0.443 -16.909 0.118 1.00 85.94 535 ASN A CA 1
ATOM 4303 C C . ASN A 1 535 ? -1.049 -15.756 -0.697 1.00 85.94 535 ASN A C 1
ATOM 4305 O O . ASN A 1 535 ? -1.600 -14.815 -0.125 1.00 85.94 535 ASN A O 1
ATOM 4309 N N . VAL A 1 536 ? -0.979 -15.851 -2.027 1.00 87.00 536 VAL A N 1
ATOM 4310 C CA . VAL A 1 536 ? -1.430 -14.791 -2.945 1.00 87.00 536 VAL A CA 1
ATOM 4311 C C . VAL A 1 536 ? -2.879 -14.343 -2.672 1.00 87.00 536 VAL A C 1
ATOM 4313 O O . VAL A 1 536 ? -3.071 -13.143 -2.472 1.00 87.00 536 VAL A O 1
ATOM 4316 N N . PRO A 1 537 ? -3.883 -15.240 -2.542 1.00 89.12 537 PRO A N 1
ATOM 4317 C CA . PRO A 1 537 ? -5.254 -14.821 -2.231 1.00 89.12 537 PRO A CA 1
ATOM 4318 C C . PRO A 1 537 ? -5.394 -14.079 -0.897 1.00 89.12 537 PRO A C 1
ATOM 4320 O O . PRO A 1 537 ? -6.083 -13.067 -0.820 1.00 89.12 537 PRO A O 1
ATOM 4323 N N . THR A 1 538 ? -4.730 -14.549 0.165 1.00 90.38 538 THR A N 1
ATOM 4324 C CA . THR A 1 538 ? -4.790 -13.888 1.480 1.00 90.38 538 THR A CA 1
ATOM 4325 C C . THR A 1 538 ? -4.077 -12.543 1.477 1.00 90.38 538 THR A C 1
ATOM 4327 O O . THR A 1 538 ? -4.518 -11.630 2.168 1.00 90.38 538 THR A O 1
ATOM 4330 N N . TRP A 1 539 ? -3.006 -12.400 0.693 1.00 90.94 539 TRP A N 1
ATOM 4331 C CA . TRP A 1 539 ? -2.301 -11.132 0.539 1.00 90.94 539 TRP A CA 1
ATOM 4332 C C . TRP A 1 539 ? -3.141 -10.106 -0.217 1.00 90.94 539 TRP A C 1
ATOM 4334 O O . TRP A 1 539 ? -3.266 -8.965 0.220 1.00 90.94 539 TRP A O 1
ATOM 4344 N N . GLN A 1 540 ? -3.793 -10.537 -1.297 1.00 89.69 540 GLN A N 1
ATOM 4345 C CA . GLN A 1 540 ? -4.747 -9.718 -2.043 1.00 89.69 540 GLN A CA 1
ATOM 4346 C C . GLN A 1 540 ? -5.953 -9.314 -1.194 1.00 89.69 540 GLN A C 1
ATOM 4348 O O . GLN A 1 540 ? -6.363 -8.158 -1.248 1.00 89.69 540 GLN A O 1
ATOM 4353 N N . ALA A 1 541 ? -6.482 -10.223 -0.371 1.00 89.31 541 ALA A N 1
ATOM 4354 C CA . ALA A 1 541 ? -7.561 -9.906 0.560 1.00 89.31 541 ALA A CA 1
ATOM 4355 C C . ALA A 1 541 ? -7.119 -8.906 1.644 1.00 89.31 541 ALA A C 1
ATOM 4357 O O . ALA A 1 541 ? -7.853 -7.973 1.951 1.00 89.31 541 ALA A O 1
ATOM 4358 N N . ALA A 1 542 ? -5.907 -9.057 2.190 1.00 89.00 542 ALA A N 1
ATOM 4359 C CA . ALA A 1 542 ? -5.357 -8.132 3.184 1.00 89.00 542 ALA A CA 1
ATOM 4360 C C . ALA A 1 542 ? -5.093 -6.724 2.620 1.00 89.00 542 ALA A C 1
ATOM 4362 O O . ALA A 1 542 ? -5.105 -5.759 3.377 1.00 89.00 542 ALA A O 1
ATOM 4363 N N . CYS A 1 543 ? -4.861 -6.613 1.309 1.00 89.69 543 CYS A N 1
ATOM 4364 C CA . CYS A 1 543 ? -4.629 -5.352 0.602 1.00 89.69 543 CYS A CA 1
ATOM 4365 C C . CYS A 1 543 ? -5.851 -4.912 -0.226 1.00 89.69 543 CYS A C 1
ATOM 4367 O O . CYS A 1 543 ? -5.709 -4.181 -1.211 1.00 89.69 543 CYS A O 1
ATOM 4369 N N . GLN A 1 544 ? -7.054 -5.386 0.112 1.00 87.69 544 GLN A N 1
ATOM 4370 C CA . GLN A 1 544 ? -8.258 -5.103 -0.664 1.00 87.69 544 GLN A CA 1
ATOM 4371 C C . GLN A 1 544 ? -8.543 -3.593 -0.716 1.00 87.69 544 GLN A C 1
ATOM 4373 O O . GLN A 1 544 ? -8.620 -2.918 0.305 1.00 87.69 544 GLN A O 1
ATOM 4378 N N . GLY A 1 545 ? -8.728 -3.061 -1.928 1.00 85.38 545 GLY A N 1
ATOM 4379 C CA . GLY A 1 545 ? -8.891 -1.618 -2.162 1.00 85.38 545 GLY A CA 1
ATOM 4380 C C . GLY A 1 545 ? -7.574 -0.859 -2.360 1.00 85.38 545 GLY A C 1
ATOM 4381 O O . GLY A 1 545 ? -7.601 0.286 -2.801 1.00 85.38 545 GLY A O 1
ATOM 4382 N N . PHE A 1 546 ? -6.433 -1.517 -2.135 1.00 88.06 546 PHE A N 1
ATOM 4383 C CA . PHE A 1 546 ? -5.083 -0.971 -2.288 1.00 88.06 546 PHE A CA 1
ATOM 4384 C C . PHE A 1 546 ? -4.231 -1.831 -3.235 1.00 88.06 546 PHE A C 1
ATOM 4386 O O . PHE A 1 546 ? -3.043 -2.030 -3.001 1.00 88.06 546 PHE A O 1
ATOM 4393 N N . ALA A 1 547 ? -4.822 -2.379 -4.300 1.00 82.62 547 ALA A N 1
ATOM 4394 C CA . ALA A 1 547 ? -4.087 -3.188 -5.271 1.00 82.62 547 ALA A CA 1
ATOM 4395 C C . ALA A 1 547 ? -3.048 -2.353 -6.048 1.00 82.62 547 ALA A C 1
ATOM 4397 O O . ALA A 1 547 ? -3.224 -1.151 -6.266 1.00 82.62 547 ALA A O 1
ATOM 4398 N N . GLY A 1 548 ? -1.949 -3.003 -6.427 1.00 83.75 548 GLY A N 1
ATOM 4399 C CA . GLY A 1 548 ? -0.925 -2.428 -7.294 1.00 83.75 548 GLY A CA 1
ATOM 4400 C C . GLY A 1 548 ? 0.375 -3.229 -7.269 1.00 83.75 548 GLY A C 1
ATOM 4401 O O . GLY A 1 548 ? 0.552 -4.151 -6.468 1.00 83.75 548 GLY A O 1
ATOM 4402 N N . SER A 1 549 ? 1.328 -2.855 -8.126 1.00 82.25 549 SER A N 1
ATOM 4403 C CA . SER A 1 549 ? 2.630 -3.537 -8.223 1.00 82.25 549 SER A CA 1
ATOM 4404 C C . SER A 1 549 ? 3.461 -3.447 -6.938 1.00 82.25 549 SER A C 1
ATOM 4406 O O . SER A 1 549 ? 4.336 -4.281 -6.697 1.00 82.25 549 SER A O 1
ATOM 4408 N N . TRP A 1 550 ? 3.183 -2.456 -6.082 1.00 86.50 550 TRP A N 1
ATOM 4409 C CA . TRP A 1 550 ? 3.840 -2.294 -4.784 1.00 86.50 550 TRP A CA 1
ATOM 4410 C C . TRP A 1 550 ? 3.788 -3.569 -3.931 1.00 86.50 550 TRP A C 1
ATOM 4412 O O . TRP A 1 550 ? 4.775 -3.893 -3.277 1.00 86.50 550 TRP A O 1
ATOM 4422 N N . MET A 1 551 ? 2.681 -4.320 -3.996 1.00 86.88 551 MET A N 1
ATOM 4423 C CA . MET A 1 551 ? 2.435 -5.527 -3.199 1.00 86.88 551 MET A CA 1
ATOM 4424 C C . MET A 1 551 ? 3.526 -6.584 -3.362 1.00 86.88 551 MET A C 1
ATOM 4426 O O . MET A 1 551 ? 3.770 -7.373 -2.450 1.00 86.88 551 MET A O 1
ATOM 4430 N N . TRP A 1 552 ? 4.164 -6.592 -4.528 1.00 86.06 552 TRP A N 1
ATOM 4431 C CA . TRP A 1 552 ? 5.208 -7.535 -4.900 1.00 86.06 552 TRP A CA 1
ATOM 4432 C C . TRP A 1 552 ? 6.587 -6.878 -4.901 1.00 86.06 552 TRP A C 1
ATOM 4434 O O . TRP A 1 552 ? 7.595 -7.545 -4.670 1.00 86.06 552 TRP A O 1
ATOM 4444 N N . ASN A 1 553 ? 6.650 -5.564 -5.131 1.00 82.06 553 ASN A N 1
ATOM 4445 C CA . ASN A 1 553 ? 7.894 -4.791 -5.135 1.00 82.06 553 ASN A CA 1
ATOM 4446 C C . ASN A 1 553 ? 8.542 -4.679 -3.751 1.00 82.06 553 ASN A C 1
ATOM 4448 O O . ASN A 1 553 ? 9.756 -4.517 -3.666 1.00 82.06 553 ASN A O 1
ATOM 4452 N N . ILE A 1 554 ? 7.758 -4.821 -2.680 1.00 83.12 554 ILE A N 1
ATOM 4453 C CA . ILE A 1 554 ? 8.266 -4.869 -1.302 1.00 83.12 554 ILE A CA 1
ATOM 4454 C C . ILE A 1 554 ? 8.997 -6.179 -0.958 1.00 83.12 554 ILE A C 1
ATOM 4456 O O . ILE A 1 554 ? 9.653 -6.251 0.083 1.00 83.12 554 ILE A O 1
ATOM 4460 N N . LEU A 1 555 ? 8.868 -7.215 -1.797 1.00 84.12 555 LEU A N 1
ATOM 4461 C CA . LEU A 1 555 ? 9.473 -8.526 -1.570 1.00 84.12 555 LEU A CA 1
ATOM 4462 C C . LEU A 1 555 ? 10.941 -8.531 -1.995 1.00 84.12 555 LEU A C 1
ATOM 4464 O O . LEU A 1 555 ? 11.299 -8.005 -3.048 1.00 84.12 555 LEU A O 1
ATOM 4468 N N . VAL A 1 556 ? 11.792 -9.156 -1.184 1.00 84.31 556 VAL A N 1
ATOM 4469 C CA . VAL A 1 556 ? 13.242 -9.240 -1.415 1.00 84.31 556 VAL A CA 1
ATOM 4470 C C . VAL A 1 556 ? 13.562 -10.108 -2.629 1.00 84.31 556 VAL A C 1
ATOM 4472 O O . VAL A 1 556 ? 14.483 -9.802 -3.394 1.00 84.31 556 VAL A O 1
ATOM 4475 N N . PHE A 1 557 ? 12.810 -11.189 -2.809 1.00 86.25 557 PHE A N 1
ATOM 4476 C CA . PHE A 1 557 ? 12.895 -12.073 -3.961 1.00 86.25 557 PHE A CA 1
ATOM 4477 C C . PHE A 1 557 ? 11.744 -11.771 -4.932 1.00 86.25 557 PHE A C 1
ATOM 4479 O O . PHE A 1 557 ? 10.616 -11.539 -4.488 1.00 86.25 557 PHE A O 1
ATOM 4486 N N . PRO A 1 558 ? 11.995 -11.757 -6.255 1.00 86.19 558 PRO A N 1
ATOM 4487 C CA . PRO A 1 558 ? 10.922 -11.672 -7.238 1.00 86.19 558 PRO A CA 1
ATOM 4488 C C . PRO A 1 558 ? 9.915 -12.814 -7.066 1.00 86.19 558 PRO A C 1
ATOM 4490 O O . PRO A 1 558 ? 10.238 -13.874 -6.529 1.00 86.19 558 PRO A O 1
ATOM 4493 N N . THR A 1 559 ? 8.691 -12.604 -7.541 1.00 84.88 559 THR A N 1
ATOM 4494 C CA . THR A 1 559 ? 7.643 -13.628 -7.537 1.00 84.88 559 THR A CA 1
ATOM 4495 C C . THR A 1 559 ? 7.124 -13.888 -8.944 1.00 84.88 559 THR A C 1
ATOM 4497 O O . THR A 1 559 ? 7.439 -13.160 -9.893 1.00 84.88 559 THR A O 1
ATOM 4500 N N . ARG A 1 560 ? 6.308 -14.938 -9.088 1.00 82.81 560 ARG A N 1
ATOM 4501 C CA . ARG A 1 560 ? 5.700 -15.301 -10.372 1.00 82.81 560 ARG A CA 1
ATOM 4502 C C . ARG A 1 560 ? 4.782 -14.195 -10.889 1.00 82.81 560 ARG A C 1
ATOM 4504 O O . ARG A 1 560 ? 4.688 -14.001 -12.094 1.00 82.81 560 ARG A O 1
ATOM 4511 N N . GLU A 1 561 ? 4.168 -13.439 -9.990 1.00 80.19 561 GLU A N 1
ATOM 4512 C CA . GLU A 1 561 ? 3.324 -12.287 -10.306 1.00 80.19 561 GLU A CA 1
ATOM 4513 C C . GLU A 1 561 ? 4.123 -11.162 -10.982 1.00 80.19 561 GLU A C 1
ATOM 4515 O O . GLU A 1 561 ? 3.559 -10.425 -11.787 1.00 80.19 561 GLU A O 1
ATOM 4520 N N . ASN A 1 562 ? 5.434 -11.078 -10.723 1.00 75.88 562 ASN A N 1
ATOM 4521 C CA . ASN A 1 562 ? 6.316 -10.066 -11.305 1.00 75.88 562 ASN A CA 1
ATOM 4522 C C . ASN A 1 562 ? 7.118 -10.539 -12.508 1.00 75.88 562 ASN A C 1
ATOM 4524 O O . ASN A 1 562 ? 7.423 -9.714 -13.353 1.00 75.88 562 ASN A O 1
ATOM 4528 N N . GLN A 1 563 ? 7.536 -11.806 -12.555 1.00 76.81 563 GLN A N 1
ATOM 4529 C CA . GLN A 1 563 ? 8.424 -12.305 -13.611 1.00 76.81 563 GLN A CA 1
ATOM 4530 C C . GLN A 1 563 ? 7.808 -13.407 -14.468 1.00 76.81 563 GLN A C 1
ATOM 4532 O O . GLN A 1 563 ? 8.515 -13.958 -15.293 1.00 76.81 563 GLN A O 1
ATOM 4537 N N . GLN A 1 564 ? 6.565 -13.837 -14.238 1.00 82.25 564 GLN A N 1
ATOM 4538 C CA . GLN A 1 564 ? 5.876 -14.883 -15.020 1.00 82.25 564 GLN A CA 1
ATOM 4539 C C . GLN A 1 564 ? 6.693 -16.170 -15.299 1.00 82.25 564 GLN A C 1
ATOM 4541 O O . GLN A 1 564 ? 6.332 -16.965 -16.164 1.00 82.25 564 GLN A O 1
ATOM 4546 N N . CYS A 1 565 ? 7.785 -16.407 -14.569 1.00 85.62 565 CYS A N 1
ATOM 4547 C CA . CYS A 1 565 ? 8.658 -17.551 -14.761 1.00 85.62 565 CYS A CA 1
ATOM 4548 C C . CYS A 1 565 ? 8.097 -18.770 -14.024 1.00 85.62 565 CYS A C 1
ATOM 4550 O O . CYS A 1 565 ? 7.469 -18.648 -12.972 1.00 85.62 565 CYS A O 1
ATOM 4552 N N . GLU A 1 566 ? 8.372 -19.958 -14.558 1.00 82.12 566 GLU A N 1
ATOM 4553 C CA . GLU A 1 566 ? 7.958 -21.240 -13.975 1.00 82.12 566 GLU A CA 1
ATOM 4554 C C . GLU A 1 566 ? 9.105 -21.903 -13.199 1.00 82.12 566 GLU A C 1
ATOM 4556 O O . GLU A 1 566 ? 9.424 -23.072 -13.395 1.00 82.12 566 GLU A O 1
ATOM 4561 N N . HIS A 1 567 ? 9.771 -21.135 -12.338 1.00 84.38 567 HIS A N 1
ATOM 4562 C CA . HIS A 1 567 ? 10.812 -21.638 -11.445 1.00 84.38 567 HIS A CA 1
ATOM 4563 C C . HIS A 1 567 ? 10.782 -20.899 -10.108 1.00 84.38 567 HIS A C 1
ATOM 4565 O O . HIS A 1 567 ? 10.255 -19.789 -10.006 1.00 84.38 567 HIS A O 1
ATOM 4571 N N . ASP A 1 568 ? 11.398 -21.497 -9.093 1.00 81.56 568 ASP A N 1
ATOM 4572 C CA . ASP A 1 568 ? 11.564 -20.852 -7.797 1.00 81.56 568 ASP A CA 1
ATOM 4573 C C . ASP A 1 568 ? 12.619 -19.740 -7.876 1.00 81.56 568 ASP A C 1
ATOM 4575 O O . ASP A 1 568 ? 13.679 -19.882 -8.497 1.00 81.56 568 ASP A O 1
ATOM 4579 N N . PHE A 1 569 ? 12.315 -18.598 -7.262 1.00 86.12 569 PHE A N 1
ATOM 4580 C CA . PHE A 1 569 ? 13.199 -17.437 -7.260 1.00 86.12 569 PHE A CA 1
ATOM 4581 C C . PHE A 1 569 ? 14.208 -17.540 -6.114 1.00 86.12 569 PHE A C 1
ATOM 4583 O O . PHE A 1 569 ? 13.860 -17.372 -4.942 1.00 86.12 569 PHE A O 1
ATOM 4590 N N . GLU A 1 570 ? 15.466 -17.803 -6.470 1.00 88.00 570 GLU A N 1
ATOM 4591 C CA . GLU A 1 570 ? 16.610 -17.904 -5.548 1.00 88.00 570 GLU A CA 1
ATOM 4592 C C . GLU A 1 570 ? 17.581 -16.726 -5.704 1.00 88.00 570 GLU A C 1
ATOM 4594 O O . GLU A 1 570 ? 18.569 -16.613 -4.979 1.00 88.00 570 GLU A O 1
ATOM 4599 N N . VAL A 1 571 ? 17.310 -15.818 -6.643 1.00 89.56 571 VAL A N 1
ATOM 4600 C CA . VAL A 1 571 ? 18.077 -14.587 -6.844 1.00 89.56 571 VAL A CA 1
ATOM 4601 C C . VAL A 1 571 ? 17.281 -13.420 -6.276 1.00 89.56 571 VAL A C 1
ATOM 4603 O O . VAL A 1 571 ? 16.116 -13.226 -6.613 1.00 89.56 571 VAL A O 1
ATOM 4606 N N . CYS A 1 572 ? 17.894 -12.625 -5.399 1.00 87.50 572 CYS A N 1
ATOM 4607 C CA . CYS A 1 572 ? 17.224 -11.449 -4.851 1.00 87.50 572 CYS A CA 1
ATOM 4608 C C . CYS A 1 572 ? 17.071 -10.339 -5.903 1.00 87.50 572 CYS A C 1
ATOM 4610 O O . CYS A 1 572 ? 17.801 -10.285 -6.900 1.00 87.50 572 CYS A O 1
ATOM 4612 N N . ARG A 1 573 ? 16.145 -9.408 -5.659 1.00 87.25 573 ARG A N 1
ATOM 4613 C CA . ARG A 1 573 ? 15.886 -8.265 -6.547 1.00 87.25 573 ARG A CA 1
ATOM 4614 C C . ARG A 1 573 ? 17.127 -7.429 -6.817 1.00 87.25 573 ARG A C 1
ATOM 4616 O O . ARG A 1 573 ? 17.356 -7.069 -7.961 1.00 87.25 573 ARG A O 1
ATOM 4623 N N . VAL A 1 574 ? 17.952 -7.182 -5.799 1.00 87.81 574 VAL A N 1
ATOM 4624 C CA . VAL A 1 574 ? 19.193 -6.402 -5.949 1.00 87.81 574 VAL A CA 1
ATOM 4625 C C . VAL A 1 574 ? 20.118 -7.051 -6.978 1.00 87.81 574 VAL A C 1
ATOM 4627 O O . VAL A 1 574 ? 20.536 -6.399 -7.925 1.00 87.81 574 VAL A O 1
ATOM 4630 N N . CYS A 1 575 ? 20.373 -8.355 -6.852 1.00 90.62 575 CYS A N 1
ATOM 4631 C CA . CYS A 1 575 ? 21.213 -9.074 -7.810 1.00 90.62 575 CYS A CA 1
ATOM 4632 C C . CYS A 1 575 ? 20.567 -9.177 -9.198 1.00 90.62 575 CYS A C 1
ATOM 4634 O O . CYS A 1 575 ? 21.272 -9.179 -10.202 1.00 90.62 575 CYS A O 1
ATOM 4636 N N . THR A 1 576 ? 19.234 -9.234 -9.269 1.00 90.75 576 THR A N 1
ATOM 4637 C CA . THR A 1 576 ? 18.508 -9.187 -10.546 1.00 90.75 576 THR A CA 1
ATOM 4638 C C . THR A 1 576 ? 18.697 -7.831 -11.231 1.00 90.75 576 THR A C 1
ATOM 4640 O O . THR A 1 576 ? 19.044 -7.791 -12.407 1.00 90.75 576 THR A O 1
ATOM 4643 N N . ALA A 1 577 ? 18.547 -6.723 -10.501 1.00 90.69 577 ALA A N 1
ATOM 4644 C CA . ALA A 1 577 ? 18.793 -5.376 -11.014 1.00 90.69 577 ALA A CA 1
ATOM 4645 C C . ALA A 1 577 ? 20.245 -5.214 -11.490 1.00 90.69 577 ALA A C 1
ATOM 4647 O O . ALA A 1 577 ? 20.494 -4.717 -12.587 1.00 90.69 577 ALA A O 1
ATOM 4648 N N . GLU A 1 578 ? 21.214 -5.707 -10.711 1.00 91.75 578 GLU A N 1
ATOM 4649 C CA . GLU A 1 578 ? 22.629 -5.696 -11.092 1.00 91.75 578 GLU A CA 1
ATOM 4650 C C . GLU A 1 578 ? 22.904 -6.495 -12.368 1.00 91.75 578 GLU A C 1
ATOM 4652 O O . GLU A 1 578 ? 23.674 -6.036 -13.213 1.00 91.75 578 GLU A O 1
ATOM 4657 N N . HIS A 1 579 ? 22.257 -7.651 -12.532 1.00 92.19 579 HIS A N 1
ATOM 4658 C CA . HIS A 1 579 ? 22.346 -8.453 -13.749 1.00 92.19 579 HIS A CA 1
ATOM 4659 C C . HIS A 1 579 ? 21.844 -7.674 -14.974 1.00 92.19 579 HIS A C 1
ATOM 4661 O O . HIS A 1 579 ? 22.564 -7.579 -15.969 1.00 92.19 579 HIS A O 1
ATOM 4667 N N . LEU A 1 580 ? 20.662 -7.051 -14.883 1.00 92.56 580 LEU A N 1
ATOM 4668 C CA . LEU A 1 580 ? 20.086 -6.248 -15.971 1.00 92.56 580 LEU A CA 1
ATOM 4669 C C . LEU A 1 580 ? 20.964 -5.045 -16.322 1.00 92.56 580 LEU A C 1
ATOM 4671 O O . LEU A 1 580 ? 21.269 -4.805 -17.492 1.00 92.56 580 LEU A O 1
ATOM 4675 N N . ARG A 1 581 ? 21.440 -4.325 -15.305 1.00 93.44 581 ARG A N 1
ATOM 4676 C CA . ARG A 1 581 ? 22.357 -3.196 -15.471 1.00 93.44 581 ARG A CA 1
ATOM 4677 C C . ARG A 1 581 ? 23.659 -3.621 -16.151 1.00 93.44 581 ARG A C 1
ATOM 4679 O O . ARG A 1 581 ? 24.140 -2.928 -17.049 1.00 93.44 581 ARG A O 1
ATOM 4686 N N . GLY A 1 582 ? 24.222 -4.761 -15.751 1.00 92.31 582 GLY A N 1
ATOM 4687 C CA . GLY A 1 582 ? 25.436 -5.327 -16.341 1.00 92.31 582 GLY A CA 1
ATOM 4688 C C . GLY A 1 582 ? 25.249 -5.738 -17.803 1.00 92.31 582 GLY A C 1
ATOM 4689 O O . GLY A 1 582 ? 26.095 -5.422 -18.643 1.00 92.31 582 GLY A O 1
ATOM 4690 N N . ALA A 1 583 ? 24.122 -6.372 -18.129 1.00 91.75 583 ALA A N 1
ATOM 4691 C CA . ALA A 1 583 ? 23.766 -6.742 -19.496 1.00 91.75 583 ALA A CA 1
ATOM 4692 C C . ALA A 1 583 ? 23.616 -5.506 -20.402 1.00 91.75 583 ALA A C 1
ATOM 4694 O O . ALA A 1 583 ? 24.207 -5.460 -21.480 1.00 91.75 583 ALA A O 1
ATOM 4695 N N . LEU A 1 584 ? 22.933 -4.456 -19.930 1.00 92.12 584 LEU A N 1
ATOM 4696 C CA . LEU A 1 584 ? 22.764 -3.209 -20.688 1.00 92.12 584 LEU A CA 1
ATOM 4697 C C . LEU A 1 584 ? 24.073 -2.444 -20.874 1.00 92.12 584 LEU A C 1
ATOM 4699 O O . LEU A 1 584 ? 24.341 -1.915 -21.949 1.00 92.12 584 LEU A O 1
ATOM 4703 N N . THR A 1 585 ? 24.909 -2.395 -19.838 1.00 90.81 585 THR A N 1
ATOM 4704 C CA . THR A 1 585 ? 26.188 -1.674 -19.905 1.00 90.81 585 THR A CA 1
ATOM 4705 C C . THR A 1 585 ? 27.184 -2.370 -20.833 1.00 90.81 585 THR A C 1
ATOM 4707 O O . THR A 1 585 ? 27.958 -1.699 -21.507 1.00 90.81 585 THR A O 1
ATOM 4710 N N . SER A 1 586 ? 27.176 -3.705 -20.879 1.00 88.75 586 SER A N 1
ATOM 4711 C CA . SER A 1 586 ? 28.113 -4.472 -21.709 1.00 88.75 586 SER A CA 1
ATOM 4712 C C . SER A 1 586 ? 27.665 -4.625 -23.164 1.00 88.75 586 SER A C 1
ATOM 4714 O O . SER A 1 586 ? 28.506 -4.534 -24.055 1.00 88.75 586 SER A O 1
ATOM 4716 N N . GLY A 1 587 ? 26.371 -4.841 -23.424 1.00 83.94 587 GLY A N 1
ATOM 4717 C CA . GLY A 1 587 ? 25.857 -5.038 -24.785 1.00 83.94 587 GLY A CA 1
ATOM 4718 C C . GLY A 1 587 ? 25.278 -3.784 -25.458 1.00 83.94 587 GLY A C 1
ATOM 4719 O O . GLY A 1 587 ? 24.918 -3.837 -26.637 1.00 83.94 587 GLY A O 1
ATOM 4720 N N . GLY A 1 588 ? 25.193 -2.654 -24.748 1.00 86.50 588 GLY A N 1
ATOM 4721 C CA . GLY A 1 588 ? 24.709 -1.385 -25.299 1.00 86.50 588 GLY A CA 1
ATOM 4722 C C . GLY A 1 588 ? 23.276 -1.480 -25.847 1.00 86.50 588 GLY A C 1
ATOM 4723 O O . GLY A 1 588 ? 22.482 -2.273 -25.335 1.00 86.50 588 GLY A O 1
ATOM 4724 N N . PRO A 1 589 ? 22.937 -0.724 -26.912 1.00 84.25 589 PRO A N 1
ATOM 4725 C CA . PRO A 1 589 ? 21.593 -0.744 -27.493 1.00 84.25 589 PRO A CA 1
ATOM 4726 C C . PRO A 1 589 ? 21.121 -2.126 -27.964 1.00 84.25 589 PRO A C 1
ATOM 4728 O O . PRO A 1 589 ? 19.945 -2.447 -27.851 1.00 84.25 589 PRO A O 1
ATOM 4731 N N . SER A 1 590 ? 22.043 -2.984 -28.414 1.00 84.44 590 SER A N 1
ATOM 4732 C CA . SER A 1 590 ? 21.710 -4.335 -28.888 1.00 84.44 590 SER A CA 1
ATOM 4733 C C . SER A 1 590 ? 21.302 -5.307 -27.774 1.00 84.44 590 SER A C 1
ATOM 4735 O O . SER A 1 590 ? 20.658 -6.318 -28.043 1.00 84.44 590 SER A O 1
ATOM 4737 N N . ALA A 1 591 ? 21.647 -5.009 -26.515 1.00 87.19 591 ALA A N 1
ATOM 4738 C CA . ALA A 1 591 ? 21.296 -5.863 -25.385 1.00 87.19 591 ALA A CA 1
ATOM 4739 C C . ALA A 1 591 ? 19.793 -5.858 -25.085 1.00 87.19 591 ALA A C 1
ATOM 4741 O O . ALA A 1 591 ? 19.296 -6.847 -24.546 1.00 87.19 591 ALA A O 1
ATOM 4742 N N . CYS A 1 592 ? 19.081 -4.777 -25.428 1.00 86.06 592 CYS A N 1
ATOM 4743 C CA . CYS A 1 592 ? 17.675 -4.570 -25.084 1.00 86.06 592 CYS A CA 1
ATOM 4744 C C . CYS A 1 592 ? 16.767 -5.747 -25.477 1.00 86.06 592 CYS A C 1
ATOM 4746 O O . CYS A 1 592 ? 15.935 -6.152 -24.671 1.00 86.06 592 CYS A O 1
ATOM 4748 N N . ASP A 1 593 ? 16.991 -6.355 -26.645 1.00 84.25 593 ASP A N 1
ATOM 4749 C CA . ASP A 1 593 ? 16.177 -7.470 -27.158 1.00 84.25 593 ASP A CA 1
ATOM 4750 C C . ASP A 1 593 ? 16.500 -8.829 -26.508 1.00 84.25 593 ASP A C 1
ATOM 4752 O O . ASP A 1 593 ? 15.781 -9.812 -26.691 1.00 84.25 593 ASP A O 1
ATOM 4756 N N . SER A 1 594 ? 17.598 -8.904 -25.753 1.00 87.00 594 SER A N 1
ATOM 4757 C CA . SER A 1 594 ? 18.155 -10.145 -25.196 1.00 87.00 594 SER A CA 1
ATOM 4758 C C . SER A 1 594 ? 18.153 -10.196 -23.666 1.00 87.00 594 SER A C 1
ATOM 4760 O O . SER A 1 594 ? 18.650 -11.164 -23.090 1.00 87.00 594 SER A O 1
ATOM 4762 N N . LEU A 1 595 ? 17.601 -9.179 -22.991 1.00 91.38 595 LEU A N 1
ATOM 4763 C CA . LEU A 1 595 ? 17.553 -9.138 -21.529 1.00 91.38 595 LEU A CA 1
ATOM 4764 C C . LEU A 1 595 ? 16.726 -10.298 -20.976 1.00 91.38 595 LEU A C 1
ATOM 4766 O O . LEU A 1 595 ? 15.519 -10.381 -21.197 1.00 91.38 595 LEU A O 1
ATOM 4770 N N . SER A 1 596 ? 17.379 -11.184 -20.225 1.00 91.69 596 SER A N 1
ATOM 4771 C CA . SER A 1 596 ? 16.778 -12.418 -19.724 1.00 91.69 596 SER A CA 1
ATOM 4772 C C . SER A 1 596 ? 16.776 -12.517 -18.201 1.00 91.69 596 SER A C 1
ATOM 4774 O O . SER A 1 596 ? 17.502 -11.811 -17.502 1.00 91.69 596 SER A O 1
ATOM 4776 N N . CYS A 1 597 ? 15.969 -13.436 -17.674 1.00 90.50 597 CYS A N 1
ATOM 4777 C CA . CYS A 1 597 ? 16.009 -13.797 -16.260 1.00 90.50 597 CYS A CA 1
ATOM 4778 C C . CYS A 1 597 ? 17.388 -14.407 -15.890 1.00 90.50 597 CYS A C 1
ATOM 4780 O O . CYS A 1 597 ? 17.970 -15.157 -16.674 1.00 90.50 597 CYS A O 1
ATOM 4782 N N . PRO A 1 598 ? 17.933 -14.133 -14.687 1.00 88.19 598 PRO A N 1
ATOM 4783 C CA . PRO A 1 598 ? 19.223 -14.690 -14.266 1.00 88.19 598 PRO A CA 1
ATOM 4784 C C . PRO A 1 598 ? 19.188 -16.204 -13.990 1.00 88.19 598 PRO A C 1
ATOM 4786 O O . PRO A 1 598 ? 20.241 -16.834 -13.939 1.00 88.19 598 PRO A O 1
ATOM 4789 N N . GLN A 1 599 ? 18.002 -16.789 -13.785 1.00 87.75 599 GLN A N 1
ATOM 4790 C CA . GLN A 1 599 ? 17.829 -18.219 -13.481 1.00 87.75 599 GLN A CA 1
ATOM 4791 C C . GLN A 1 599 ? 17.288 -19.027 -14.665 1.00 87.75 599 GLN A C 1
ATOM 4793 O O . GLN A 1 599 ? 17.593 -20.213 -14.781 1.00 87.75 599 GLN A O 1
ATOM 4798 N N . CYS A 1 600 ? 16.508 -18.407 -15.554 1.00 87.06 600 CYS A N 1
ATOM 4799 C CA . CYS A 1 600 ? 16.068 -19.031 -16.797 1.00 87.06 600 CYS A CA 1
ATOM 4800 C C . CYS A 1 600 ? 16.363 -18.126 -17.990 1.00 87.06 600 CYS A C 1
ATOM 4802 O O . CYS A 1 600 ? 16.209 -16.916 -17.919 1.00 87.06 600 CYS A O 1
ATOM 4804 N N . SER A 1 601 ? 16.728 -18.697 -19.134 1.00 85.19 601 SER A N 1
ATOM 4805 C CA . SER A 1 601 ? 17.050 -17.927 -20.346 1.00 85.19 601 SER A CA 1
ATOM 4806 C C . SER A 1 601 ? 15.827 -17.286 -21.032 1.00 85.19 601 SER A C 1
ATOM 4808 O O . SER A 1 601 ? 15.863 -17.025 -22.231 1.00 85.19 601 SER A O 1
ATOM 4810 N N . ARG A 1 602 ? 14.721 -17.055 -20.310 1.00 92.06 602 ARG A N 1
ATOM 4811 C CA . ARG A 1 602 ? 13.527 -16.379 -20.830 1.00 92.06 602 ARG A CA 1
ATOM 4812 C C . ARG A 1 602 ? 13.787 -14.879 -20.920 1.00 92.06 602 ARG A C 1
ATOM 4814 O O . ARG A 1 602 ? 14.240 -14.279 -19.947 1.00 92.06 602 ARG A O 1
ATOM 4821 N N . VAL A 1 603 ? 13.439 -14.291 -22.060 1.00 91.75 603 VAL A N 1
ATOM 4822 C CA . VAL A 1 603 ? 13.481 -12.841 -22.278 1.00 91.75 603 VAL A CA 1
ATOM 4823 C C . VAL A 1 603 ? 12.409 -12.156 -21.428 1.00 91.75 603 VAL A C 1
ATOM 4825 O O . VAL A 1 603 ? 11.258 -12.599 -21.393 1.00 91.75 603 VAL A O 1
ATOM 4828 N N . LEU A 1 604 ? 12.804 -11.097 -20.728 1.00 91.19 604 LEU A N 1
ATOM 4829 C CA . LEU A 1 604 ? 11.921 -10.288 -19.896 1.00 91.19 604 LEU A CA 1
ATOM 4830 C C . LEU A 1 604 ? 11.194 -9.246 -20.751 1.00 91.19 604 LEU A C 1
ATOM 4832 O O . LEU A 1 604 ? 11.763 -8.653 -21.663 1.00 91.19 604 LEU A O 1
ATOM 4836 N N . SER A 1 605 ? 9.931 -8.991 -20.433 1.00 91.12 605 SER A N 1
ATOM 4837 C CA . SER A 1 605 ? 9.143 -7.930 -21.057 1.00 91.12 605 SER A CA 1
ATOM 4838 C C . SER A 1 605 ? 9.478 -6.548 -20.483 1.00 91.12 605 SER A C 1
ATOM 4840 O O . SER A 1 605 ? 10.044 -6.419 -19.395 1.00 91.12 605 SER A O 1
ATOM 4842 N N . TYR A 1 606 ? 9.054 -5.493 -21.188 1.00 89.50 606 TYR A N 1
ATOM 4843 C CA . TYR A 1 606 ? 9.220 -4.098 -20.759 1.00 89.50 606 TYR A CA 1
ATOM 4844 C C . TYR A 1 606 ? 8.707 -3.850 -19.327 1.00 89.50 606 TYR A C 1
ATOM 4846 O O . TYR A 1 606 ? 9.397 -3.230 -18.521 1.00 89.50 606 TYR A O 1
ATOM 4854 N N . GLN A 1 607 ? 7.526 -4.384 -18.985 1.00 87.00 607 GLN A N 1
ATOM 4855 C CA . GLN A 1 607 ? 6.937 -4.215 -17.651 1.00 87.00 607 GLN A CA 1
ATOM 4856 C C . GLN A 1 607 ? 7.775 -4.891 -16.561 1.00 87.00 607 GLN A C 1
ATOM 4858 O O . GLN A 1 607 ? 7.953 -4.332 -15.482 1.00 87.00 607 GLN A O 1
ATOM 4863 N N . GLU A 1 608 ? 8.317 -6.075 -16.845 1.00 88.94 608 GLU A N 1
ATOM 4864 C CA . GLU A 1 608 ? 9.143 -6.826 -15.897 1.00 88.94 608 GLU A CA 1
ATOM 4865 C C . GLU A 1 608 ? 10.467 -6.099 -15.647 1.00 88.94 608 GLU A C 1
ATOM 4867 O O . GLU A 1 608 ? 10.868 -5.924 -14.499 1.00 88.94 608 GLU A O 1
ATOM 4872 N N . ILE A 1 609 ? 11.108 -5.593 -16.705 1.00 89.69 609 ILE A N 1
ATOM 4873 C CA . ILE A 1 609 ? 12.340 -4.801 -16.599 1.00 89.69 609 ILE A CA 1
ATOM 4874 C C . ILE A 1 609 ? 12.091 -3.546 -15.756 1.00 89.69 609 ILE A C 1
ATOM 4876 O O . ILE A 1 609 ? 12.841 -3.294 -14.815 1.00 89.69 609 ILE A O 1
ATOM 4880 N N . HIS A 1 610 ? 11.000 -2.819 -16.012 1.00 87.25 610 HIS A N 1
ATOM 4881 C CA . HIS A 1 610 ? 10.633 -1.625 -15.245 1.00 87.25 610 HIS A CA 1
ATOM 4882 C C . HIS A 1 610 ? 10.372 -1.921 -13.754 1.00 87.25 610 HIS A C 1
ATOM 4884 O O . HIS A 1 610 ? 10.582 -1.065 -12.898 1.00 87.25 610 HIS A O 1
ATOM 4890 N N . GLN A 1 611 ? 9.910 -3.124 -13.404 1.00 84.00 611 GLN A N 1
ATOM 4891 C CA . GLN A 1 611 ? 9.650 -3.504 -12.009 1.00 84.00 611 GLN A CA 1
ATOM 4892 C C . GLN A 1 611 ? 10.880 -4.035 -11.261 1.00 84.00 611 GLN A C 1
ATOM 4894 O O . GLN A 1 611 ? 10.864 -4.096 -10.027 1.00 84.00 611 GLN A O 1
ATOM 4899 N N . LEU A 1 612 ? 11.903 -4.497 -11.979 1.00 85.62 612 LEU A N 1
ATOM 4900 C CA . LEU A 1 612 ? 13.061 -5.186 -11.403 1.00 85.62 612 LEU A CA 1
ATOM 4901 C C . LEU A 1 612 ? 14.330 -4.349 -11.416 1.00 85.62 612 LEU A C 1
ATOM 4903 O O . LEU A 1 612 ? 15.178 -4.544 -10.549 1.00 85.62 612 LEU A O 1
ATOM 4907 N N . ALA A 1 613 ? 14.484 -3.485 -12.414 1.00 86.56 613 ALA A N 1
ATOM 4908 C CA . ALA A 1 613 ? 15.643 -2.628 -12.561 1.00 86.56 613 ALA A CA 1
ATOM 4909 C C . ALA A 1 613 ? 15.517 -1.370 -11.689 1.00 86.56 613 ALA A C 1
ATOM 4911 O O . ALA A 1 613 ? 14.421 -0.928 -11.343 1.00 86.56 613 ALA A O 1
ATOM 4912 N N . ASP A 1 614 ? 16.658 -0.785 -11.330 1.00 84.50 614 ASP A N 1
ATOM 4913 C CA . ASP A 1 614 ? 16.704 0.544 -10.724 1.00 84.50 614 ASP A CA 1
ATOM 4914 C C . ASP A 1 614 ? 16.332 1.641 -11.737 1.00 84.50 614 ASP A C 1
ATOM 4916 O O . ASP A 1 614 ? 16.388 1.446 -12.953 1.00 84.50 614 ASP A O 1
ATOM 4920 N N . THR A 1 615 ? 15.961 2.816 -11.225 1.00 85.31 615 THR A N 1
ATOM 4921 C CA . THR A 1 615 ? 15.482 3.950 -12.031 1.00 85.31 615 THR A CA 1
ATOM 4922 C C . THR A 1 615 ? 16.484 4.399 -13.096 1.00 85.31 615 THR A C 1
ATOM 4924 O O . THR A 1 615 ? 16.084 4.740 -14.208 1.00 85.31 615 THR A O 1
ATOM 4927 N N . GLU A 1 616 ? 17.785 4.363 -12.798 1.00 88.31 616 GLU A N 1
ATOM 4928 C CA . GLU A 1 616 ? 18.838 4.716 -13.755 1.00 88.31 616 GLU A CA 1
ATOM 4929 C C . GLU A 1 616 ? 18.926 3.687 -14.892 1.00 88.31 616 GLU A C 1
ATOM 4931 O O . GLU A 1 616 ? 19.039 4.045 -16.068 1.00 88.31 616 GLU A O 1
ATOM 4936 N N . THR A 1 617 ? 18.844 2.402 -14.553 1.00 89.94 617 THR A N 1
ATOM 4937 C CA . THR A 1 617 ? 18.871 1.299 -15.515 1.00 89.94 617 THR A CA 1
ATOM 4938 C C . THR A 1 617 ? 17.638 1.307 -16.419 1.00 89.94 617 THR A C 1
ATOM 4940 O O . THR A 1 617 ? 17.785 1.105 -17.625 1.00 89.94 617 THR A O 1
ATOM 4943 N N . VAL A 1 618 ? 16.448 1.612 -15.889 1.00 91.06 618 VAL A N 1
ATOM 4944 C CA . VAL A 1 618 ? 15.227 1.795 -16.698 1.00 91.06 618 VAL A CA 1
ATOM 4945 C C . VAL A 1 618 ? 15.389 2.959 -17.673 1.00 91.06 618 VAL A C 1
ATOM 4947 O O . VAL A 1 618 ? 15.158 2.780 -18.865 1.00 91.06 618 VAL A O 1
ATOM 4950 N N . ALA A 1 619 ? 15.870 4.117 -17.214 1.00 90.38 619 ALA A N 1
ATOM 4951 C CA . ALA A 1 619 ? 16.086 5.272 -18.088 1.00 90.38 619 ALA A CA 1
ATOM 4952 C C . ALA A 1 619 ? 17.086 4.967 -19.221 1.00 90.38 619 ALA A C 1
ATOM 4954 O O . ALA A 1 619 ? 16.886 5.370 -20.369 1.00 90.38 619 ALA A O 1
ATOM 4955 N N . LYS A 1 620 ? 18.153 4.211 -18.926 1.00 90.69 620 LYS A N 1
ATOM 4956 C CA . LYS A 1 620 ? 19.105 3.726 -19.940 1.00 90.69 620 LYS A CA 1
ATOM 4957 C C . LYS A 1 620 ? 18.454 2.753 -20.921 1.00 90.69 620 LYS A C 1
ATOM 4959 O O . LYS A 1 620 ? 18.660 2.891 -22.123 1.00 90.69 620 LYS A O 1
ATOM 4964 N N . TYR A 1 621 ? 17.666 1.803 -20.423 1.00 93.12 621 TYR A N 1
ATOM 4965 C CA . TYR A 1 621 ? 16.932 0.848 -21.249 1.00 93.12 621 TYR A CA 1
ATOM 4966 C C . TYR A 1 621 ? 15.959 1.551 -22.202 1.00 93.12 621 TYR A C 1
ATOM 4968 O O . TYR A 1 621 ? 15.976 1.280 -23.397 1.00 93.12 621 TYR A O 1
ATOM 4976 N N . GLU A 1 622 ? 15.169 2.505 -21.709 1.00 92.50 622 GLU A N 1
ATOM 4977 C CA . GLU A 1 622 ? 14.238 3.290 -22.525 1.00 92.50 622 GLU A CA 1
ATOM 4978 C C . GLU A 1 622 ? 14.956 4.142 -23.565 1.00 92.50 622 GLU A C 1
ATOM 4980 O O . GLU A 1 622 ? 14.548 4.168 -24.727 1.00 92.50 622 GLU A O 1
ATOM 4985 N N . LYS A 1 623 ? 16.066 4.786 -23.178 1.00 89.75 623 LYS A N 1
ATOM 4986 C CA . LYS A 1 623 ? 16.927 5.509 -24.116 1.00 89.75 623 LYS A CA 1
ATOM 4987 C C . LYS A 1 623 ? 17.399 4.577 -25.228 1.00 89.75 623 LYS A C 1
ATOM 4989 O O . LYS A 1 623 ? 17.230 4.907 -26.393 1.00 89.75 623 LYS A O 1
ATOM 4994 N N . PHE A 1 624 ? 17.944 3.410 -24.899 1.00 90.81 624 PHE A N 1
ATOM 4995 C CA . PHE A 1 624 ? 18.435 2.446 -25.887 1.00 90.81 624 PHE A CA 1
ATOM 4996 C C . PHE A 1 624 ? 17.329 1.858 -26.770 1.00 90.81 624 PHE A C 1
ATOM 4998 O O . PHE A 1 624 ? 17.529 1.717 -27.977 1.00 90.81 624 PHE A O 1
ATOM 5005 N N . MET A 1 625 ? 16.151 1.588 -26.210 1.00 90.88 625 MET A N 1
ATOM 5006 C CA . MET A 1 625 ? 14.970 1.169 -26.968 1.00 90.88 625 MET A CA 1
ATOM 5007 C C . MET A 1 625 ? 14.549 2.243 -27.973 1.00 90.88 625 MET A C 1
ATOM 5009 O O . MET A 1 625 ? 14.358 1.943 -29.150 1.00 90.88 625 MET A O 1
ATOM 5013 N N . LEU A 1 626 ? 14.471 3.505 -27.538 1.00 88.12 626 LEU A N 1
ATOM 5014 C CA . LEU A 1 626 ? 14.162 4.632 -28.415 1.00 88.12 626 LEU A CA 1
ATOM 5015 C C . LEU A 1 626 ? 15.234 4.807 -29.493 1.00 88.12 626 LEU A C 1
ATOM 5017 O O . LEU A 1 626 ? 14.900 5.001 -30.657 1.00 88.12 626 LEU A O 1
ATOM 5021 N N . GLN A 1 627 ? 16.513 4.706 -29.128 1.00 86.81 627 GLN A N 1
ATOM 5022 C CA . GLN A 1 627 ? 17.610 4.812 -30.083 1.00 86.81 627 GLN A CA 1
ATOM 5023 C C . GLN A 1 627 ? 17.516 3.723 -31.158 1.00 86.81 627 GLN A C 1
ATOM 5025 O O . GLN A 1 627 ? 17.625 4.012 -32.349 1.00 86.81 627 GLN A O 1
ATOM 5030 N N . THR A 1 628 ? 17.261 2.482 -30.750 1.00 87.88 628 THR A N 1
ATOM 5031 C CA . THR A 1 628 ? 17.111 1.339 -31.658 1.00 87.88 628 THR A CA 1
ATOM 5032 C C . THR A 1 628 ? 15.899 1.515 -32.567 1.00 87.88 628 THR A C 1
ATOM 5034 O O . THR A 1 628 ? 16.010 1.309 -33.771 1.00 87.88 628 THR A O 1
ATOM 5037 N N . PHE A 1 629 ? 14.770 1.970 -32.020 1.00 88.44 629 PHE A N 1
ATOM 5038 C CA . PHE A 1 629 ? 13.557 2.255 -32.782 1.00 88.44 629 PHE A CA 1
ATOM 5039 C C . PHE A 1 629 ? 13.766 3.368 -33.819 1.00 88.44 629 PHE A C 1
ATOM 5041 O O . PHE A 1 629 ? 13.440 3.186 -34.988 1.00 88.44 629 PHE A O 1
ATOM 5048 N N . LEU A 1 630 ? 14.366 4.496 -33.424 1.00 88.75 630 LEU A N 1
ATOM 5049 C CA . LEU A 1 630 ? 14.647 5.609 -34.335 1.00 88.75 630 LEU A CA 1
ATOM 5050 C C . LEU A 1 630 ? 15.636 5.213 -35.436 1.00 88.75 630 LEU A C 1
ATOM 5052 O O . LEU A 1 630 ? 15.461 5.611 -36.580 1.00 88.75 630 LEU A O 1
ATOM 5056 N N . SER A 1 631 ? 16.627 4.375 -35.119 1.00 86.75 631 SER A N 1
ATOM 5057 C CA . SER A 1 631 ? 17.617 3.888 -36.094 1.00 86.75 631 SER A CA 1
ATOM 5058 C C . SER A 1 631 ? 17.016 3.036 -37.216 1.00 86.75 631 SER A C 1
ATOM 5060 O O . SER A 1 631 ? 17.681 2.816 -38.224 1.00 86.75 631 SER A O 1
ATOM 5062 N N . GLN A 1 632 ? 15.791 2.530 -37.047 1.00 87.38 632 GLN A N 1
ATOM 5063 C CA . GLN A 1 632 ? 15.085 1.773 -38.084 1.00 87.38 632 GLN A CA 1
ATOM 5064 C C . GLN A 1 632 ? 14.402 2.683 -39.117 1.00 87.38 632 GLN A C 1
ATOM 5066 O O . GLN A 1 632 ? 14.048 2.204 -40.195 1.00 87.38 632 GLN A O 1
ATOM 5071 N N . ASP A 1 633 ? 14.201 3.972 -38.817 1.00 88.88 633 ASP A N 1
ATOM 5072 C CA . ASP A 1 633 ? 13.597 4.912 -39.761 1.00 88.88 633 ASP A CA 1
ATOM 5073 C C . ASP A 1 633 ? 14.623 5.304 -40.845 1.00 88.88 633 ASP A C 1
ATOM 5075 O O . ASP A 1 633 ? 15.706 5.801 -40.521 1.00 88.88 633 ASP A O 1
ATOM 5079 N N . PRO A 1 634 ? 14.310 5.125 -42.143 1.00 86.75 634 PRO A N 1
ATOM 5080 C CA . PRO A 1 634 ? 15.240 5.434 -43.232 1.00 86.75 634 PRO A CA 1
ATOM 5081 C C . PRO A 1 634 ? 15.605 6.923 -43.323 1.00 86.75 634 PRO A C 1
ATOM 5083 O O . PRO A 1 634 ? 16.600 7.274 -43.956 1.00 86.75 634 PRO A O 1
ATOM 5086 N N . ASN A 1 635 ? 14.807 7.806 -42.719 1.00 89.38 635 ASN A N 1
ATOM 5087 C CA . ASN A 1 635 ? 15.051 9.240 -42.685 1.00 89.38 635 ASN A CA 1
ATOM 5088 C C . ASN A 1 635 ? 15.697 9.720 -41.382 1.00 89.38 635 ASN A C 1
ATOM 5090 O O . ASN A 1 635 ? 15.841 10.930 -41.191 1.00 89.38 635 ASN A O 1
ATOM 5094 N N . PHE A 1 636 ? 16.065 8.819 -40.476 1.00 90.62 636 PHE A N 1
ATOM 5095 C CA . PHE A 1 636 ? 16.723 9.170 -39.228 1.00 90.62 636 PHE A CA 1
ATOM 5096 C C . PHE A 1 636 ? 18.239 8.972 -39.321 1.00 90.62 636 PHE A C 1
ATOM 5098 O O . PHE A 1 636 ? 18.726 7.986 -39.877 1.00 90.62 636 PHE A O 1
ATOM 5105 N N . ARG A 1 637 ? 19.007 9.912 -38.760 1.00 89.94 637 ARG A N 1
ATOM 5106 C CA . ARG A 1 637 ? 20.475 9.855 -38.712 1.00 89.94 637 ARG A CA 1
ATOM 5107 C C . ARG A 1 637 ? 21.003 10.222 -37.331 1.00 89.94 637 ARG A C 1
ATOM 5109 O O . ARG A 1 637 ? 20.659 11.274 -36.795 1.00 89.94 637 ARG A O 1
ATOM 5116 N N . TRP A 1 638 ? 21.889 9.385 -36.789 1.00 90.75 638 TRP A N 1
ATOM 5117 C CA . TRP A 1 638 ? 22.692 9.733 -35.614 1.00 90.75 638 TRP A CA 1
ATOM 5118 C C . TRP A 1 638 ? 23.764 10.754 -35.971 1.00 90.75 638 TRP A C 1
ATOM 5120 O O . TRP A 1 638 ? 24.380 10.668 -37.035 1.00 90.75 638 TRP A O 1
ATOM 5130 N N . CYS A 1 639 ? 24.030 11.688 -35.059 1.00 92.25 639 CYS A N 1
ATOM 5131 C CA . CYS A 1 639 ? 25.229 12.500 -35.152 1.00 92.25 639 CYS A CA 1
ATOM 5132 C C . CYS A 1 639 ? 26.471 11.616 -34.969 1.00 92.25 639 CYS A C 1
ATOM 5134 O O . CYS A 1 639 ? 26.559 10.831 -34.031 1.00 92.25 639 CYS A O 1
ATOM 5136 N N . LEU A 1 640 ? 27.450 11.765 -35.857 1.00 91.06 640 LEU A N 1
ATOM 5137 C CA . LEU A 1 640 ? 28.704 11.006 -35.830 1.00 91.06 640 LEU A CA 1
ATOM 5138 C C . LEU A 1 640 ? 29.811 11.713 -35.036 1.00 91.06 640 LEU A C 1
ATOM 5140 O O . LEU A 1 640 ? 30.938 11.221 -34.963 1.00 91.06 640 LEU A O 1
ATOM 5144 N N . SER A 1 641 ? 29.516 12.881 -34.460 1.00 90.94 641 SER A N 1
ATOM 5145 C CA . SER A 1 641 ? 30.457 13.580 -33.590 1.00 90.94 641 SER A CA 1
ATOM 5146 C C . SER A 1 641 ? 30.633 12.799 -32.281 1.00 90.94 641 SER A C 1
ATOM 5148 O O . SER A 1 641 ? 29.642 12.492 -31.621 1.00 90.94 641 SER A O 1
ATOM 5150 N N . PRO A 1 642 ? 31.874 12.531 -31.836 1.00 85.38 642 PRO A N 1
ATOM 5151 C CA . PRO A 1 642 ? 32.147 11.690 -30.666 1.00 85.38 642 PRO A CA 1
ATOM 5152 C C . PRO A 1 642 ? 31.651 12.275 -29.335 1.00 85.38 642 PRO A C 1
ATOM 5154 O O . PRO A 1 642 ? 31.635 11.572 -28.330 1.00 85.38 642 PRO A O 1
ATOM 5157 N N . LEU A 1 643 ? 31.276 13.557 -29.311 1.00 88.44 643 LEU A N 1
ATOM 5158 C CA . LEU A 1 643 ? 30.750 14.252 -28.131 1.00 88.44 643 LEU A CA 1
ATOM 5159 C C . LEU A 1 643 ? 29.252 14.574 -28.252 1.00 88.44 643 LEU A C 1
ATOM 5161 O O . LEU A 1 643 ? 28.712 15.279 -27.404 1.00 88.44 643 LEU A O 1
ATOM 5165 N N . CYS A 1 644 ? 28.588 14.116 -29.316 1.00 88.25 644 CYS A N 1
ATOM 5166 C CA . CYS A 1 644 ? 27.196 14.436 -29.601 1.00 88.25 644 CYS A CA 1
ATOM 5167 C C . CYS A 1 644 ? 26.348 13.162 -29.597 1.00 88.25 644 CYS A C 1
ATOM 5169 O O . CYS A 1 644 ? 26.536 12.283 -30.429 1.00 88.25 644 CYS A O 1
ATOM 5171 N N . GLU A 1 645 ? 25.396 13.077 -28.669 1.00 82.50 645 GLU A N 1
ATOM 5172 C CA . GLU A 1 645 ? 24.497 11.921 -28.525 1.00 82.50 645 GLU A CA 1
ATOM 5173 C C . GLU A 1 645 ? 23.121 12.141 -29.180 1.00 82.50 645 GLU A C 1
ATOM 5175 O O . GLU A 1 645 ? 22.180 11.382 -28.934 1.00 82.50 645 GLU A O 1
ATOM 5180 N N . THR A 1 646 ? 22.971 13.202 -29.978 1.00 87.31 646 THR A N 1
ATOM 5181 C CA . THR A 1 646 ? 21.704 13.545 -30.630 1.00 87.31 646 THR A CA 1
ATOM 5182 C C . THR A 1 646 ? 21.575 12.870 -31.994 1.00 87.31 646 THR A C 1
ATOM 5184 O O . THR A 1 646 ? 22.555 12.512 -32.650 1.00 87.31 646 THR A O 1
ATOM 5187 N N . GLY A 1 647 ? 20.332 12.683 -32.427 1.00 89.00 647 GLY A N 1
ATOM 5188 C CA . GLY A 1 647 ? 20.001 12.232 -33.772 1.00 89.00 647 GLY A CA 1
ATOM 5189 C C . GLY A 1 647 ? 18.874 13.078 -34.345 1.00 89.00 647 GLY A C 1
ATOM 5190 O O . GLY A 1 647 ? 18.133 13.723 -33.603 1.00 89.00 647 GLY A O 1
ATOM 5191 N N . GLN A 1 648 ? 18.770 13.098 -35.668 1.00 90.06 648 GLN A N 1
ATOM 5192 C CA . GLN A 1 648 ? 17.845 13.953 -36.404 1.00 90.06 648 GLN A CA 1
ATOM 5193 C C . GLN A 1 648 ? 16.965 13.140 -37.337 1.00 90.06 648 GLN A C 1
ATOM 5195 O O . GLN A 1 648 ? 17.441 12.252 -38.043 1.00 90.06 648 GLN A O 1
ATOM 5200 N N . LEU A 1 649 ? 15.680 13.494 -37.351 1.00 89.50 649 LEU A N 1
ATOM 5201 C CA . LEU A 1 649 ? 14.679 12.936 -38.248 1.00 89.50 649 LEU A CA 1
ATOM 5202 C C . LEU A 1 649 ? 14.372 13.938 -39.362 1.00 89.50 649 LEU A C 1
ATOM 5204 O O . LEU A 1 649 ? 13.944 15.062 -39.098 1.00 89.50 649 LEU A O 1
ATOM 5208 N N . TYR A 1 650 ? 14.542 13.517 -40.611 1.00 86.62 650 TYR A N 1
ATOM 5209 C CA . TYR A 1 650 ? 14.245 14.340 -41.778 1.00 86.62 650 TYR A CA 1
ATOM 5210 C C . TYR A 1 650 ? 12.844 14.005 -42.312 1.00 86.62 650 TYR A C 1
ATOM 5212 O O . TYR A 1 650 ? 12.522 12.849 -42.551 1.00 86.62 650 TYR A O 1
ATOM 5220 N N . GLN A 1 651 ? 11.985 15.008 -42.531 1.00 82.06 651 GLN A N 1
ATOM 5221 C CA . GLN A 1 651 ? 10.621 14.766 -43.052 1.00 82.06 651 GLN A CA 1
ATOM 5222 C C . GLN A 1 651 ? 10.623 14.121 -44.445 1.00 82.06 651 GLN A C 1
ATOM 5224 O O . GLN A 1 651 ? 9.733 13.352 -44.798 1.00 82.06 651 GLN A O 1
ATOM 5229 N N . THR A 1 652 ? 11.631 14.458 -45.242 1.00 81.44 652 THR A N 1
ATOM 5230 C CA . THR A 1 652 ? 11.915 13.864 -46.546 1.00 81.44 652 THR A CA 1
ATOM 5231 C C . THR A 1 652 ? 13.426 13.766 -46.703 1.00 81.44 652 THR A C 1
ATOM 5233 O O . THR A 1 652 ? 14.113 14.661 -46.193 1.00 81.44 652 THR A O 1
ATOM 5236 N N . PRO A 1 653 ? 13.948 12.780 -47.458 1.00 77.38 653 PRO A N 1
ATOM 5237 C CA . PRO A 1 653 ? 15.367 12.706 -47.772 1.00 77.38 653 PRO A CA 1
ATOM 5238 C C . PRO A 1 653 ? 15.874 14.061 -48.288 1.00 77.38 653 PRO A C 1
ATOM 5240 O O . PRO A 1 653 ? 15.273 14.630 -49.212 1.00 77.38 653 PRO A O 1
ATOM 5243 N N . PRO A 1 654 ? 16.928 14.625 -47.681 1.00 80.81 654 PRO A N 1
ATOM 5244 C CA . PRO A 1 654 ? 17.420 15.932 -48.069 1.00 80.81 654 PRO A CA 1
ATOM 5245 C C . PRO A 1 654 ? 17.934 15.877 -49.511 1.00 80.81 654 PRO A C 1
ATOM 5247 O O . PRO A 1 654 ? 18.656 14.963 -49.903 1.00 80.81 654 PRO A O 1
ATOM 5250 N N . ARG A 1 655 ? 17.560 16.877 -50.323 1.00 78.50 655 ARG A N 1
ATOM 5251 C CA . ARG A 1 655 ? 18.028 16.972 -51.721 1.00 78.50 655 ARG A CA 1
ATOM 5252 C C . ARG A 1 655 ? 19.544 17.109 -51.809 1.00 78.50 655 ARG A C 1
ATOM 5254 O O . ARG A 1 655 ? 20.140 16.663 -52.781 1.00 78.50 655 ARG A O 1
ATOM 5261 N N . ASN A 1 656 ? 20.140 17.771 -50.820 1.00 81.94 656 ASN A N 1
ATOM 5262 C CA . ASN A 1 656 ? 21.580 17.832 -50.658 1.00 81.94 656 ASN A CA 1
ATOM 5263 C C . ASN A 1 656 ? 22.001 16.726 -49.677 1.00 81.94 656 ASN A C 1
ATOM 5265 O O . ASN A 1 656 ? 21.521 16.742 -48.544 1.00 81.94 656 ASN A O 1
ATOM 5269 N N . PRO A 1 657 ? 22.888 15.795 -50.066 1.00 85.44 657 PRO A N 1
ATOM 5270 C CA . PRO A 1 657 ? 23.385 14.768 -49.157 1.00 85.44 657 PRO A CA 1
ATOM 5271 C C . PRO A 1 657 ? 24.233 15.346 -48.018 1.00 85.44 657 PRO A C 1
ATOM 5273 O O . PRO A 1 657 ? 24.428 14.660 -47.019 1.00 85.44 657 PRO A O 1
ATOM 5276 N N . LYS A 1 658 ? 24.722 16.590 -48.134 1.00 90.25 658 LYS A N 1
ATOM 5277 C CA . LYS A 1 658 ? 25.370 17.293 -47.028 1.00 90.25 658 LYS A CA 1
ATOM 5278 C C . LYS A 1 658 ? 24.331 17.710 -45.993 1.00 90.25 658 LYS A C 1
ATOM 5280 O O . LYS A 1 658 ? 23.497 18.578 -46.250 1.00 90.25 658 LYS A O 1
ATOM 5285 N N . THR A 1 659 ? 24.442 17.135 -44.807 1.00 90.81 659 THR A N 1
ATOM 5286 C CA . THR A 1 659 ? 23.603 17.446 -43.650 1.00 90.81 659 THR A CA 1
ATOM 5287 C C . THR A 1 659 ? 24.459 17.873 -42.472 1.00 90.81 659 THR A C 1
ATOM 5289 O O . THR A 1 659 ? 25.520 17.297 -42.248 1.00 90.81 659 THR A O 1
ATOM 5292 N N . SER A 1 660 ? 23.987 18.848 -41.700 1.00 92.00 660 SER A N 1
ATOM 5293 C CA . SER A 1 660 ? 24.656 19.297 -40.478 1.00 92.00 660 SER A CA 1
ATOM 5294 C C . SER A 1 660 ? 23.824 18.932 -39.258 1.00 92.00 660 SER A C 1
ATOM 5296 O O . SER A 1 660 ? 22.590 18.994 -39.299 1.00 92.00 660 SER A O 1
ATOM 5298 N N . CYS A 1 661 ? 24.505 18.555 -38.177 1.00 92.62 661 CYS A N 1
ATOM 5299 C CA . CYS A 1 661 ? 23.840 18.324 -36.908 1.00 92.62 661 CYS A CA 1
ATOM 5300 C C . CYS A 1 661 ? 23.232 19.637 -36.379 1.00 92.62 661 CYS A C 1
ATOM 5302 O O . CYS A 1 661 ? 23.937 20.636 -36.300 1.00 92.62 661 CYS A O 1
ATOM 5304 N N . GLU A 1 662 ? 21.958 19.662 -35.998 1.00 91.31 662 GLU A N 1
ATOM 5305 C CA . GLU A 1 662 ? 21.286 20.863 -35.479 1.00 91.31 662 GLU A CA 1
ATOM 5306 C C . GLU A 1 662 ? 21.833 21.295 -34.112 1.00 91.31 662 GLU A C 1
ATOM 5308 O O . GLU A 1 662 ? 21.830 22.482 -33.800 1.00 91.31 662 GLU A O 1
ATOM 5313 N N . GLU A 1 663 ? 22.357 20.349 -33.329 1.00 92.75 663 GLU A N 1
ATOM 5314 C CA . GLU A 1 663 ? 22.883 20.613 -31.987 1.00 92.75 663 GLU A CA 1
ATOM 5315 C C . GLU A 1 663 ? 24.350 21.069 -32.017 1.00 92.75 663 GLU A C 1
ATOM 5317 O O . GLU A 1 663 ? 24.714 22.084 -31.429 1.00 92.75 663 GLU A O 1
ATOM 5322 N N . CYS A 1 664 ? 25.223 20.319 -32.703 1.00 93.81 664 CYS A N 1
ATOM 5323 C CA . CYS A 1 664 ? 26.673 20.551 -32.664 1.00 93.81 664 CYS A CA 1
ATOM 5324 C C . CYS A 1 664 ? 27.276 21.005 -34.001 1.00 93.81 664 CYS A C 1
ATOM 5326 O O . CYS A 1 664 ? 28.495 21.138 -34.109 1.00 93.81 664 CYS A O 1
ATOM 5328 N N . ASN A 1 665 ? 26.447 21.192 -35.031 1.00 92.81 665 ASN A N 1
ATOM 5329 C CA . ASN A 1 665 ? 26.838 21.615 -36.378 1.00 92.81 665 ASN A CA 1
ATOM 5330 C C . ASN A 1 665 ? 27.890 20.721 -37.065 1.00 92.81 665 ASN A C 1
ATOM 5332 O O . ASN A 1 665 ? 28.589 21.160 -37.975 1.00 92.81 665 ASN A O 1
ATOM 5336 N N . PHE A 1 666 ? 28.006 19.459 -36.639 1.00 94.06 666 PHE A N 1
ATOM 5337 C CA . PHE A 1 666 ? 28.901 18.484 -37.260 1.00 94.06 666 PHE A CA 1
ATOM 5338 C C . PHE A 1 666 ? 28.366 18.076 -38.633 1.00 94.06 666 PHE A C 1
ATOM 5340 O O . PHE A 1 666 ? 27.192 17.722 -38.763 1.00 94.06 666 PHE A O 1
ATOM 5347 N N . GLU A 1 667 ? 29.217 18.141 -39.654 1.00 93.31 667 GLU A N 1
ATOM 5348 C CA . GLU A 1 667 ? 28.827 17.899 -41.041 1.00 93.31 667 GLU A CA 1
ATOM 5349 C C . GLU A 1 667 ? 28.975 16.421 -41.417 1.00 93.31 667 GLU A C 1
ATOM 5351 O O . GLU A 1 667 ? 30.010 15.788 -41.195 1.00 93.31 667 GLU A O 1
ATOM 5356 N N . MET A 1 668 ? 27.927 15.867 -42.020 1.00 93.50 668 MET A N 1
ATOM 5357 C CA . MET A 1 668 ? 27.799 14.448 -42.340 1.00 93.50 668 MET A CA 1
ATOM 5358 C C . MET A 1 668 ? 27.177 14.257 -43.719 1.00 93.50 668 MET A C 1
ATOM 5360 O O . MET A 1 668 ? 26.429 15.106 -44.209 1.00 93.50 668 MET A O 1
ATOM 5364 N N . CYS A 1 669 ? 27.461 13.111 -44.330 1.00 92.69 669 CYS A N 1
ATOM 5365 C CA . CYS A 1 669 ? 26.788 12.677 -45.543 1.00 92.69 669 CYS A CA 1
ATOM 5366 C C . CYS A 1 669 ? 25.568 11.811 -45.198 1.00 92.69 669 CYS A C 1
ATOM 5368 O O . CYS A 1 669 ? 25.711 10.715 -44.660 1.00 92.69 669 CYS A O 1
ATOM 5370 N N . PHE A 1 670 ? 24.373 12.269 -45.570 1.00 90.44 670 PHE A N 1
ATOM 5371 C CA . PHE A 1 670 ? 23.115 11.548 -45.369 1.00 90.44 670 PHE A CA 1
ATOM 5372 C C . PHE A 1 670 ? 23.050 10.224 -46.148 1.00 90.44 670 PHE A C 1
ATOM 5374 O O . PHE A 1 670 ? 22.441 9.267 -45.674 1.00 90.44 670 PHE A O 1
ATOM 5381 N N . LYS A 1 671 ? 23.674 10.152 -47.336 1.00 89.25 671 LYS A N 1
ATOM 5382 C CA . LYS A 1 671 ? 23.695 8.943 -48.184 1.00 89.25 671 LYS A CA 1
ATOM 5383 C C . LYS A 1 671 ? 24.660 7.882 -47.641 1.00 89.25 671 LYS A C 1
ATOM 5385 O O . LYS A 1 671 ? 24.309 6.710 -47.615 1.00 89.25 671 LYS A O 1
ATOM 5390 N N . HIS A 1 672 ? 25.858 8.294 -47.223 1.00 88.00 672 HIS A N 1
ATOM 5391 C CA . HIS A 1 672 ? 26.955 7.389 -46.847 1.00 88.00 672 HIS A CA 1
ATOM 5392 C C . HIS A 1 672 ? 27.102 7.145 -45.343 1.00 88.00 672 HIS A C 1
ATOM 5394 O O . HIS A 1 672 ? 27.913 6.310 -44.959 1.00 88.00 672 HIS A O 1
ATOM 5400 N N . GLU A 1 673 ? 26.351 7.864 -44.503 1.00 89.00 673 GLU A N 1
ATOM 5401 C CA . GLU A 1 673 ? 26.350 7.692 -43.041 1.00 89.00 673 GLU A CA 1
ATOM 5402 C C . GLU A 1 673 ? 27.742 7.858 -42.421 1.00 89.00 673 GLU A C 1
ATOM 5404 O O . GLU A 1 673 ? 28.182 7.093 -41.565 1.00 89.00 673 GLU A O 1
ATOM 5409 N N . MET A 1 674 ? 28.462 8.881 -42.878 1.00 90.06 674 MET A N 1
ATOM 5410 C CA . MET A 1 674 ? 29.840 9.144 -42.476 1.00 90.06 674 MET A CA 1
ATOM 5411 C C . MET A 1 674 ? 30.117 10.653 -42.376 1.00 90.06 674 MET A C 1
ATOM 5413 O O . MET A 1 674 ? 29.296 11.451 -42.848 1.00 90.06 674 MET A O 1
ATOM 5417 N N . PRO A 1 675 ? 31.257 11.076 -41.791 1.00 91.19 675 PRO A N 1
ATOM 5418 C CA . PRO A 1 675 ? 31.679 12.473 -41.835 1.00 91.19 675 PRO A CA 1
ATOM 5419 C C . PRO A 1 675 ? 31.688 13.010 -43.269 1.00 91.19 675 PRO A C 1
ATOM 5421 O O . PRO A 1 675 ? 31.995 12.274 -44.210 1.00 91.19 675 PRO A O 1
ATOM 5424 N N . TRP A 1 676 ? 31.323 14.280 -43.439 1.00 92.75 676 TRP A N 1
ATOM 5425 C CA . TRP A 1 676 ? 31.194 14.886 -44.761 1.00 92.75 676 TRP A CA 1
ATOM 5426 C C . TRP A 1 676 ? 32.502 14.789 -45.566 1.00 92.75 676 TRP A C 1
ATOM 5428 O O . TRP A 1 676 ? 33.565 15.217 -45.118 1.00 92.75 676 TRP A O 1
ATOM 5438 N N . HIS A 1 677 ? 32.418 14.224 -46.771 1.00 88.81 677 HIS A N 1
ATOM 5439 C CA . HIS A 1 677 ? 33.543 14.114 -47.697 1.00 88.81 677 HIS A CA 1
ATOM 5440 C C . HIS A 1 677 ? 33.685 15.412 -48.508 1.00 88.81 677 HIS A C 1
ATOM 5442 O O . HIS A 1 677 ? 33.147 15.559 -49.606 1.00 88.81 677 HIS A O 1
ATOM 5448 N N . GLU A 1 678 ? 34.390 16.386 -47.928 1.00 85.44 678 GLU A N 1
ATOM 5449 C CA . GLU A 1 678 ? 34.622 17.694 -48.547 1.00 85.44 678 GLU A CA 1
ATOM 5450 C C . GLU A 1 678 ? 35.276 17.597 -49.932 1.00 85.44 678 GLU A C 1
ATOM 5452 O O . GLU A 1 678 ? 36.211 16.831 -50.155 1.00 85.44 678 GLU A O 1
ATOM 5457 N N . GLY A 1 679 ? 34.790 18.423 -50.864 1.00 83.88 679 GLY A N 1
ATOM 5458 C CA . GLY A 1 679 ? 35.336 18.526 -52.220 1.00 83.88 679 GLY A CA 1
ATOM 5459 C C . GLY A 1 679 ? 34.871 17.445 -53.196 1.00 83.88 679 GLY A C 1
ATOM 5460 O O . GLY A 1 679 ? 35.247 17.521 -54.360 1.00 83.88 679 GLY A O 1
ATOM 5461 N N . LEU A 1 680 ? 34.048 16.488 -52.753 1.00 84.88 680 LEU A N 1
ATOM 5462 C CA . LEU A 1 680 ? 33.530 15.399 -53.582 1.00 84.88 680 LEU A CA 1
ATOM 5463 C C . LEU A 1 680 ? 32.005 15.314 -53.472 1.00 84.88 680 LEU A C 1
ATOM 5465 O O . LEU A 1 680 ? 31.436 15.350 -52.375 1.00 84.88 680 LEU A O 1
ATOM 5469 N N . SER A 1 681 ? 31.332 15.156 -54.607 1.00 86.75 681 SER A N 1
ATOM 5470 C CA . SER A 1 681 ? 29.958 14.662 -54.653 1.00 86.75 681 SER A CA 1
ATOM 5471 C C . SER A 1 681 ? 29.899 13.207 -54.176 1.00 86.75 681 SER A C 1
ATOM 5473 O O . SER A 1 681 ? 30.913 12.513 -54.094 1.00 86.75 681 SER A O 1
ATOM 5475 N N . CYS A 1 682 ? 28.700 12.726 -53.837 1.00 89.06 682 CYS A N 1
ATOM 5476 C CA . CYS A 1 682 ? 28.549 11.337 -53.405 1.00 89.06 682 CYS A CA 1
ATOM 5477 C C . CYS A 1 682 ? 29.011 10.341 -54.477 1.00 89.06 682 CYS A C 1
ATOM 5479 O O . CYS A 1 682 ? 29.650 9.353 -54.140 1.00 89.06 682 CYS A O 1
ATOM 5481 N N . ASP A 1 683 ? 28.730 10.618 -55.748 1.00 86.31 683 ASP A N 1
ATOM 5482 C CA . ASP A 1 683 ? 29.060 9.699 -56.838 1.00 86.31 683 ASP A CA 1
ATOM 5483 C C . ASP A 1 683 ? 30.573 9.684 -57.124 1.00 86.31 683 ASP A C 1
ATOM 5485 O O . ASP A 1 683 ? 31.151 8.621 -57.339 1.00 86.31 683 ASP A O 1
ATOM 5489 N N . GLU A 1 684 ? 31.250 10.836 -57.029 1.00 86.12 684 GLU A N 1
ATOM 5490 C CA . GLU A 1 684 ? 32.720 10.907 -57.101 1.00 86.12 684 GLU A CA 1
ATOM 5491 C C . GLU A 1 684 ? 33.376 10.184 -55.918 1.00 86.12 684 GLU A C 1
ATOM 5493 O O . GLU A 1 684 ? 34.387 9.501 -56.084 1.00 86.12 684 GLU A O 1
ATOM 5498 N N . TYR A 1 685 ? 32.800 10.313 -54.719 1.00 88.38 685 TYR A N 1
ATOM 5499 C CA . TYR A 1 685 ? 33.276 9.618 -53.526 1.00 88.38 685 TYR A CA 1
ATOM 5500 C C . TYR A 1 685 ? 33.145 8.092 -53.662 1.00 88.38 685 TYR A C 1
ATOM 5502 O O . TYR A 1 685 ? 34.095 7.367 -53.354 1.00 88.38 685 TYR A O 1
ATOM 5510 N N . ASP A 1 686 ? 32.008 7.609 -54.171 1.00 87.38 686 ASP A N 1
ATOM 5511 C CA . ASP A 1 686 ? 31.786 6.191 -54.475 1.00 87.38 686 ASP A CA 1
ATOM 5512 C C . ASP A 1 686 ? 32.786 5.695 -55.537 1.00 87.38 686 ASP A C 1
ATOM 5514 O O . ASP A 1 686 ? 33.469 4.690 -55.328 1.00 87.38 686 ASP A O 1
ATOM 5518 N N . SER A 1 687 ? 32.985 6.460 -56.617 1.00 85.06 687 SER A N 1
ATOM 5519 C CA . SER A 1 687 ? 33.943 6.135 -57.684 1.00 85.06 687 SER A CA 1
ATOM 5520 C C . SER A 1 687 ? 35.396 6.088 -57.191 1.00 85.06 687 SER A C 1
ATOM 5522 O O . SER A 1 687 ? 36.152 5.184 -57.550 1.00 85.06 687 SER A O 1
ATOM 5524 N N . ILE A 1 688 ? 35.803 7.006 -56.307 1.00 86.19 688 ILE A N 1
ATOM 5525 C CA . ILE A 1 688 ? 37.128 6.957 -55.667 1.00 86.19 688 ILE A CA 1
ATOM 5526 C C . ILE A 1 688 ? 37.282 5.685 -54.834 1.00 86.19 688 ILE A C 1
ATOM 5528 O O . ILE A 1 688 ? 38.330 5.041 -54.896 1.00 86.19 688 ILE A O 1
ATOM 5532 N N . ARG A 1 689 ? 36.267 5.310 -54.050 1.00 83.88 689 ARG A N 1
ATOM 5533 C CA . ARG A 1 689 ? 36.334 4.118 -53.193 1.00 83.88 689 ARG A CA 1
ATOM 5534 C C . ARG A 1 689 ? 36.406 2.822 -53.991 1.00 83.88 689 ARG A C 1
ATOM 5536 O O . ARG A 1 689 ? 37.123 1.912 -53.580 1.00 83.88 689 ARG A O 1
ATOM 5543 N N . GLU A 1 690 ? 35.676 2.733 -55.097 1.00 84.56 690 GLU A N 1
ATOM 5544 C CA . GLU A 1 690 ? 35.590 1.518 -55.913 1.00 84.56 690 GLU A CA 1
ATOM 5545 C C . GLU A 1 690 ? 36.712 1.403 -56.954 1.00 84.56 690 GLU A C 1
ATOM 5547 O O . GLU A 1 690 ? 37.179 0.299 -57.247 1.00 84.56 690 GLU A O 1
ATOM 5552 N N . HIS A 1 691 ? 37.161 2.527 -57.517 1.00 83.12 691 HIS A N 1
ATOM 5553 C CA . HIS A 1 691 ? 38.040 2.553 -58.692 1.00 83.12 691 HIS A CA 1
ATOM 5554 C C . HIS A 1 691 ? 39.309 3.399 -58.519 1.00 83.12 691 HIS A C 1
ATOM 5556 O O . HIS A 1 691 ? 40.200 3.333 -59.365 1.00 83.12 691 HIS A O 1
ATOM 5562 N N . GLY A 1 692 ? 39.426 4.170 -57.435 1.00 81.88 692 GLY A N 1
ATOM 5563 C CA . GLY A 1 692 ? 40.571 5.049 -57.178 1.00 81.88 692 GLY A CA 1
ATOM 5564 C C . GLY A 1 692 ? 40.596 6.336 -58.012 1.00 81.88 692 GLY A C 1
ATOM 5565 O O . GLY A 1 692 ? 41.581 7.068 -57.943 1.00 81.88 692 GLY A O 1
ATOM 5566 N N . ASP A 1 693 ? 39.540 6.617 -58.783 1.00 77.12 693 ASP A N 1
ATOM 5567 C CA . ASP A 1 693 ? 39.408 7.782 -59.670 1.00 77.12 693 ASP A CA 1
ATOM 5568 C C . ASP A 1 693 ? 37.991 8.386 -59.533 1.00 77.12 693 ASP A C 1
ATOM 5570 O O . ASP A 1 693 ? 37.020 7.652 -59.739 1.00 77.12 693 ASP A O 1
ATOM 5574 N N . PRO A 1 694 ? 37.829 9.684 -59.190 1.00 76.44 694 PRO A N 1
ATOM 5575 C CA . PRO A 1 694 ? 36.514 10.335 -59.075 1.00 76.44 694 PRO A CA 1
ATOM 5576 C C . PRO A 1 694 ? 35.736 10.404 -60.388 1.00 76.44 694 PRO A C 1
ATOM 5578 O O . PRO A 1 694 ? 34.509 10.431 -60.360 1.00 76.44 694 PRO A O 1
ATOM 5581 N N . SER A 1 695 ? 36.433 10.385 -61.523 1.00 80.38 695 SER A N 1
ATOM 5582 C CA . SER A 1 695 ? 35.839 10.499 -62.855 1.00 80.38 695 SER A CA 1
ATOM 5583 C C . SER A 1 695 ? 36.000 9.208 -63.652 1.00 80.38 695 SER A C 1
ATOM 5585 O O . SER A 1 695 ? 36.038 9.243 -64.879 1.00 80.38 695 SER A O 1
ATOM 5587 N N . TYR A 1 696 ? 36.071 8.048 -62.987 1.00 77.38 696 TYR A N 1
ATOM 5588 C CA . TYR A 1 696 ? 36.339 6.765 -63.645 1.00 77.38 696 TYR A CA 1
ATOM 5589 C C . TYR A 1 696 ? 35.415 6.494 -64.844 1.00 77.38 696 TYR A C 1
ATOM 5591 O O . TYR A 1 696 ? 35.874 6.009 -65.878 1.00 77.38 696 TYR A O 1
ATOM 5599 N N . GLY A 1 697 ? 34.132 6.863 -64.748 1.00 73.25 697 GLY A N 1
ATOM 5600 C CA . GLY A 1 697 ? 33.184 6.762 -65.863 1.00 73.25 697 GLY A CA 1
ATOM 5601 C C . GLY A 1 697 ? 33.562 7.631 -67.073 1.00 73.25 697 GLY A C 1
ATOM 5602 O O . GLY A 1 697 ? 33.496 7.165 -68.210 1.00 73.25 697 GLY A O 1
ATOM 5603 N N . GLU A 1 698 ? 34.026 8.861 -66.847 1.00 76.94 698 GLU A N 1
ATOM 5604 C CA . GLU A 1 698 ? 34.534 9.745 -67.906 1.00 76.94 698 GLU A CA 1
ATOM 5605 C C . GLU A 1 698 ? 35.866 9.232 -68.465 1.00 76.94 698 GLU A C 1
ATOM 5607 O O . GLU A 1 698 ? 36.070 9.245 -69.679 1.00 76.94 698 GLU A O 1
ATOM 5612 N N . THR A 1 699 ? 36.747 8.707 -67.607 1.00 79.19 699 THR A N 1
ATOM 5613 C CA . THR A 1 699 ? 38.005 8.059 -68.000 1.00 79.19 699 THR A CA 1
ATOM 5614 C C . THR A 1 699 ? 37.733 6.855 -68.908 1.00 79.19 699 THR A C 1
ATOM 5616 O O . THR A 1 699 ? 38.352 6.720 -69.968 1.00 79.19 699 THR A O 1
ATOM 5619 N N . GLN A 1 700 ? 36.769 5.999 -68.555 1.00 78.69 700 GLN A N 1
ATOM 5620 C CA . GLN A 1 700 ? 36.349 4.870 -69.389 1.00 78.69 700 GLN A CA 1
ATOM 5621 C C . GLN A 1 700 ? 35.772 5.327 -70.732 1.00 78.69 700 GLN A C 1
ATOM 5623 O O . GLN A 1 700 ? 36.131 4.774 -71.774 1.00 78.69 700 GLN A O 1
ATOM 5628 N N . GLU A 1 701 ? 34.912 6.344 -70.732 1.00 81.56 701 GLU A N 1
ATOM 5629 C CA . GLU A 1 701 ? 34.303 6.873 -71.953 1.00 81.56 701 GLU A CA 1
ATOM 5630 C C . GLU A 1 701 ? 35.339 7.543 -72.870 1.00 81.56 701 GLU A C 1
ATOM 5632 O O . GLU A 1 701 ? 35.307 7.368 -74.096 1.00 81.56 701 GLU A O 1
ATOM 5637 N N . TRP A 1 702 ? 36.319 8.241 -72.290 1.00 82.12 702 TRP A N 1
ATOM 5638 C CA . TRP A 1 702 ? 37.446 8.802 -73.026 1.00 82.12 702 TRP A CA 1
ATOM 5639 C C . TRP A 1 702 ? 38.286 7.700 -73.670 1.00 82.12 702 TRP A C 1
ATOM 5641 O O . TRP A 1 702 ? 38.570 7.785 -74.868 1.00 82.12 702 TRP A O 1
ATOM 5651 N N . ILE A 1 703 ? 38.636 6.644 -72.921 1.00 80.50 703 ILE A N 1
ATOM 5652 C CA . ILE A 1 703 ? 39.371 5.485 -73.451 1.00 80.50 703 ILE A CA 1
ATOM 5653 C C . ILE A 1 703 ? 38.577 4.847 -74.595 1.00 80.50 703 ILE A C 1
ATOM 5655 O O . ILE A 1 703 ? 39.141 4.591 -75.661 1.00 80.50 703 ILE A O 1
ATOM 5659 N N . ARG A 1 704 ? 37.268 4.637 -74.418 1.00 78.88 704 ARG A N 1
ATOM 5660 C CA . ARG A 1 704 ? 36.386 4.037 -75.431 1.00 78.88 704 ARG A CA 1
ATOM 5661 C C . ARG A 1 704 ? 36.331 4.858 -76.721 1.00 78.88 704 ARG A C 1
ATOM 5663 O O . ARG A 1 704 ? 36.284 4.283 -77.805 1.00 78.88 704 ARG A O 1
ATOM 5670 N N . THR A 1 705 ? 36.326 6.183 -76.609 1.00 80.88 705 THR A N 1
ATOM 5671 C CA . THR A 1 705 ? 36.158 7.087 -77.755 1.00 80.88 705 THR A CA 1
ATOM 5672 C C . THR A 1 705 ? 37.475 7.392 -78.472 1.00 80.88 705 THR A C 1
ATOM 5674 O O . THR A 1 705 ? 37.490 7.538 -79.693 1.00 80.88 705 THR A O 1
ATOM 5677 N N . ASN A 1 706 ? 38.593 7.455 -77.744 1.00 82.50 706 ASN A N 1
ATOM 5678 C CA . ASN A 1 706 ? 39.877 7.933 -78.275 1.00 82.50 706 ASN A CA 1
ATOM 5679 C C . ASN A 1 706 ? 40.903 6.820 -78.538 1.00 82.50 706 ASN A C 1
ATOM 5681 O O . ASN A 1 706 ? 41.986 7.087 -79.066 1.00 82.50 706 ASN A O 1
ATOM 5685 N N . THR A 1 707 ? 40.581 5.567 -78.209 1.00 88.94 707 THR A N 1
ATOM 5686 C CA . THR A 1 707 ? 41.470 4.421 -78.444 1.00 88.94 707 THR A CA 1
ATOM 5687 C C . THR A 1 707 ? 40.791 3.332 -79.274 1.00 88.94 707 THR A C 1
ATOM 5689 O O . THR A 1 707 ? 39.567 3.232 -79.328 1.00 88.94 707 THR A O 1
ATOM 5692 N N . LYS A 1 708 ? 41.589 2.500 -79.952 1.00 88.88 708 LYS A N 1
ATOM 5693 C CA . LYS A 1 708 ? 41.123 1.254 -80.583 1.00 88.88 708 LYS A CA 1
ATOM 5694 C C . LYS A 1 708 ? 41.930 0.070 -80.055 1.00 88.88 708 LYS A C 1
ATOM 5696 O O . LYS A 1 708 ? 43.126 0.233 -79.794 1.00 88.88 708 LYS A O 1
ATOM 5701 N N . PRO A 1 709 ? 41.327 -1.123 -79.931 1.00 90.50 709 PRO A N 1
ATOM 5702 C CA . PRO A 1 709 ? 42.054 -2.304 -79.492 1.00 90.50 709 PRO A CA 1
ATOM 5703 C C . PRO A 1 709 ? 43.011 -2.798 -80.582 1.00 90.50 709 PRO A C 1
ATOM 5705 O O . PRO A 1 709 ? 42.670 -2.842 -81.768 1.00 90.50 709 PRO A O 1
ATOM 5708 N N . CYS A 1 710 ? 44.212 -3.216 -80.184 1.00 92.06 710 CYS A N 1
ATOM 5709 C CA . CYS A 1 710 ? 45.111 -3.943 -81.072 1.00 92.06 710 CYS A CA 1
ATOM 5710 C C . CYS A 1 710 ? 44.479 -5.285 -81.495 1.00 92.06 710 CYS A C 1
ATOM 5712 O O . CYS A 1 710 ? 44.137 -6.076 -80.617 1.00 92.06 710 CYS A O 1
ATOM 5714 N N . PRO A 1 711 ? 44.408 -5.629 -82.794 1.00 91.50 711 PRO A N 1
ATOM 5715 C CA . PRO A 1 711 ? 43.841 -6.910 -83.230 1.00 91.50 711 PRO A CA 1
ATOM 5716 C C . PRO A 1 711 ? 44.657 -8.132 -82.766 1.00 91.50 711 PRO A C 1
ATOM 5718 O O . PRO A 1 711 ? 44.109 -9.225 -82.674 1.00 91.50 711 PRO A O 1
ATOM 5721 N N . GLY A 1 712 ? 45.942 -7.954 -82.433 1.00 90.31 712 GLY A N 1
ATOM 5722 C CA . GLY A 1 712 ? 46.808 -9.027 -81.934 1.00 90.31 712 GLY A CA 1
ATOM 5723 C C . GLY A 1 712 ? 46.672 -9.300 -80.432 1.00 90.31 712 GLY A C 1
ATOM 5724 O O . GLY A 1 712 ? 46.502 -10.448 -80.036 1.00 90.31 712 GLY A O 1
ATOM 5725 N N . CYS A 1 713 ? 46.756 -8.264 -79.588 1.00 91.81 713 CYS A N 1
ATOM 5726 C CA . CYS A 1 713 ? 46.800 -8.424 -78.123 1.00 91.81 713 CYS A CA 1
ATOM 5727 C C . CYS A 1 713 ? 45.728 -7.646 -77.343 1.00 91.81 713 CYS A C 1
ATOM 5729 O O . CYS A 1 713 ? 45.754 -7.658 -76.117 1.00 91.81 713 CYS A O 1
ATOM 5731 N N . GLN A 1 714 ? 44.806 -6.960 -78.024 1.00 90.75 714 GLN A N 1
ATOM 5732 C CA . GLN A 1 714 ? 43.683 -6.206 -77.444 1.00 90.75 714 GLN A CA 1
ATOM 5733 C C . GLN A 1 714 ? 44.043 -5.009 -76.549 1.00 90.75 714 GLN A C 1
ATOM 5735 O O . GLN A 1 714 ? 43.144 -4.348 -76.038 1.00 90.75 714 GLN A O 1
ATOM 5740 N N . VAL A 1 715 ? 45.325 -4.652 -76.404 1.00 89.69 715 VAL A N 1
ATOM 5741 C CA . VAL A 1 715 ? 45.701 -3.414 -75.703 1.00 89.69 715 VAL A CA 1
ATOM 5742 C C . VAL A 1 715 ? 45.109 -2.196 -76.422 1.00 89.69 715 VAL A C 1
ATOM 5744 O O . VAL A 1 715 ? 45.173 -2.115 -77.654 1.00 89.69 715 VAL A O 1
ATOM 5747 N N . GLY A 1 716 ? 44.524 -1.265 -75.665 1.00 89.44 716 GLY A N 1
ATOM 5748 C CA . GLY A 1 716 ? 44.017 0.000 -76.192 1.00 89.44 716 GLY A CA 1
ATOM 5749 C C . GLY A 1 716 ? 45.170 0.863 -76.697 1.00 89.44 716 GLY A C 1
ATOM 5750 O O . GLY A 1 716 ? 46.119 1.138 -75.967 1.00 89.44 716 GLY A O 1
ATOM 5751 N N . ILE A 1 717 ? 45.112 1.259 -77.963 1.00 88.38 717 ILE A N 1
ATOM 5752 C CA . ILE A 1 717 ? 46.116 2.108 -78.604 1.00 88.38 717 ILE A CA 1
ATOM 5753 C C . ILE A 1 717 ? 45.447 3.439 -78.921 1.00 88.38 717 ILE A C 1
ATOM 5755 O O . ILE A 1 717 ? 44.364 3.442 -79.494 1.00 88.38 717 ILE A O 1
ATOM 5759 N N . GLN A 1 718 ? 46.082 4.559 -78.578 1.00 88.94 718 GLN A N 1
ATOM 5760 C CA . GLN A 1 718 ? 45.698 5.883 -79.071 1.00 88.94 718 GLN A CA 1
ATOM 5761 C C . GLN A 1 718 ? 46.435 6.157 -80.384 1.00 88.94 718 GLN A C 1
ATOM 5763 O O . GLN A 1 718 ? 47.634 5.885 -80.505 1.00 88.94 718 GLN A O 1
ATOM 5768 N N . LYS A 1 719 ? 45.736 6.702 -81.382 1.00 85.44 719 LYS A N 1
ATOM 5769 C CA . LYS A 1 719 ? 46.383 7.103 -82.630 1.00 85.44 719 LYS A CA 1
ATOM 5770 C C . LYS A 1 719 ? 47.028 8.478 -82.495 1.00 85.44 719 LYS A C 1
ATOM 5772 O O . LYS A 1 719 ? 46.356 9.440 -82.161 1.00 85.44 719 LYS A O 1
ATOM 5777 N N . GLY A 1 720 ? 48.315 8.554 -82.829 1.00 82.19 720 GLY A N 1
ATOM 5778 C CA . GLY A 1 720 ? 49.017 9.820 -83.049 1.00 82.19 720 GLY A CA 1
ATOM 5779 C C . GLY A 1 720 ? 48.992 10.278 -84.514 1.00 82.19 720 GLY A C 1
ATOM 5780 O O . GLY A 1 720 ? 48.397 9.639 -85.390 1.00 82.19 720 GLY A O 1
ATOM 5781 N N . GLU A 1 721 ? 49.734 11.345 -84.806 1.00 82.81 721 GLU A N 1
ATOM 5782 C CA . GLU A 1 721 ? 49.794 12.025 -86.114 1.00 82.81 721 GLU A CA 1
ATOM 5783 C C . GLU A 1 721 ? 50.441 11.205 -87.253 1.00 82.81 721 GLU A C 1
ATOM 5785 O O . GLU A 1 721 ? 50.467 11.622 -88.412 1.00 82.81 721 GLU A O 1
ATOM 5790 N N . ALA A 1 722 ? 50.981 10.023 -86.951 1.00 83.69 722 ALA A N 1
ATOM 5791 C CA . ALA A 1 722 ? 51.663 9.167 -87.916 1.00 83.69 722 ALA A CA 1
ATOM 5792 C C . ALA A 1 722 ? 50.709 8.556 -88.964 1.00 83.69 722 ALA A C 1
ATOM 5794 O O . ALA A 1 722 ? 49.503 8.820 -89.006 1.00 83.69 722 ALA A O 1
ATOM 5795 N N . CYS A 1 723 ? 51.259 7.727 -89.852 1.00 89.38 723 CYS A N 1
ATOM 5796 C CA . CYS A 1 723 ? 50.472 7.099 -90.904 1.00 89.38 723 CYS A CA 1
ATOM 5797 C C . CYS A 1 723 ? 49.442 6.079 -90.380 1.00 89.38 723 CYS A C 1
ATOM 5799 O O . CYS A 1 723 ? 49.449 5.707 -89.210 1.00 89.38 723 CYS A O 1
ATOM 5801 N N . PHE A 1 724 ? 48.550 5.599 -91.251 1.00 91.12 724 PHE A N 1
ATOM 5802 C CA . PHE A 1 724 ? 47.507 4.619 -90.897 1.00 91.12 724 PHE A CA 1
ATOM 5803 C C . PHE A 1 724 ? 48.002 3.165 -90.878 1.00 91.12 724 PHE A C 1
ATOM 5805 O O . PHE A 1 724 ? 47.226 2.262 -90.567 1.00 91.12 724 PHE A O 1
ATOM 5812 N N . HIS A 1 725 ? 49.274 2.930 -91.200 1.00 92.06 725 HIS A N 1
ATOM 5813 C CA . HIS A 1 725 ? 49.983 1.711 -90.820 1.00 92.06 725 HIS A CA 1
ATOM 5814 C C . HIS A 1 725 ? 50.458 1.852 -89.375 1.00 92.06 725 HIS A C 1
ATOM 5816 O O . HIS A 1 725 ? 51.238 2.760 -89.084 1.00 92.06 725 HIS A O 1
ATOM 5822 N N . MET A 1 726 ? 49.992 0.976 -88.490 1.00 91.81 726 MET A N 1
ATOM 5823 C CA . MET A 1 726 ? 50.379 0.982 -87.085 1.00 91.81 726 MET A CA 1
ATOM 5824 C C . MET A 1 726 ? 51.030 -0.334 -86.690 1.00 91.81 726 MET A C 1
ATOM 5826 O O . MET A 1 726 ? 50.613 -1.401 -87.131 1.00 91.81 726 MET A O 1
ATOM 5830 N N . THR A 1 727 ? 52.022 -0.235 -85.811 1.00 92.50 727 THR A N 1
ATOM 5831 C CA . THR A 1 727 ? 52.685 -1.370 -85.170 1.00 92.50 727 THR A CA 1
ATOM 5832 C C . THR A 1 727 ? 52.417 -1.279 -83.674 1.00 92.50 727 THR A C 1
ATOM 5834 O O . THR A 1 727 ? 52.701 -0.256 -83.052 1.00 92.50 727 THR A O 1
ATOM 5837 N N . CYS A 1 728 ? 51.834 -2.324 -83.089 1.00 92.00 728 CYS A N 1
ATOM 5838 C CA . CYS A 1 728 ? 51.580 -2.369 -81.653 1.00 92.00 728 CYS A CA 1
ATOM 5839 C C . CYS A 1 728 ? 52.903 -2.418 -80.880 1.00 92.00 728 CYS A C 1
ATOM 5841 O O . CYS A 1 728 ? 53.691 -3.332 -81.086 1.00 92.00 728 CYS A O 1
ATOM 5843 N N . SER A 1 729 ? 53.124 -1.499 -79.942 1.00 90.81 729 SER A N 1
ATOM 5844 C CA . SER A 1 729 ? 54.347 -1.465 -79.126 1.00 90.81 729 SER A CA 1
ATOM 5845 C C . SER A 1 729 ? 54.490 -2.640 -78.150 1.00 90.81 729 SER A C 1
ATOM 5847 O O . SER A 1 729 ? 55.598 -2.921 -77.710 1.00 90.81 729 SER A O 1
ATOM 5849 N N . GLN A 1 730 ? 53.392 -3.328 -77.811 1.00 91.75 730 GLN A N 1
ATOM 5850 C CA . GLN A 1 730 ? 53.398 -4.450 -76.863 1.00 91.75 730 GLN A CA 1
ATOM 5851 C C . GLN A 1 730 ? 53.642 -5.804 -77.540 1.00 91.75 730 GLN A C 1
ATOM 5853 O O . GLN A 1 730 ? 54.436 -6.603 -77.059 1.00 91.75 730 GLN A O 1
ATOM 5858 N N . CYS A 1 731 ? 52.958 -6.081 -78.655 1.00 93.19 731 CYS A N 1
ATOM 5859 C CA . CYS A 1 731 ? 53.047 -7.378 -79.341 1.00 93.19 731 CYS A CA 1
ATOM 5860 C C . CYS A 1 731 ? 53.713 -7.315 -80.722 1.00 93.19 731 CYS A C 1
ATOM 5862 O O . CYS A 1 731 ? 53.809 -8.339 -81.394 1.00 93.19 731 CYS A O 1
ATOM 5864 N N . ASN A 1 732 ? 54.145 -6.132 -81.170 1.00 92.75 732 ASN A N 1
ATOM 5865 C CA . ASN A 1 732 ? 54.719 -5.875 -82.498 1.00 92.75 732 ASN A CA 1
ATOM 5866 C C . ASN A 1 732 ? 53.814 -6.253 -83.685 1.00 92.75 732 ASN A C 1
ATOM 5868 O O . ASN A 1 732 ? 54.276 -6.288 -84.822 1.00 92.75 732 ASN A O 1
ATOM 5872 N N . HIS A 1 733 ? 52.521 -6.503 -83.454 1.00 93.38 733 HIS A N 1
ATOM 5873 C CA . HIS A 1 733 ? 51.571 -6.769 -84.529 1.00 93.38 733 HIS A CA 1
ATOM 5874 C C . HIS A 1 733 ? 51.360 -5.514 -85.384 1.00 93.38 733 HIS A C 1
ATOM 5876 O O . HIS A 1 733 ? 51.054 -4.440 -84.860 1.00 93.38 733 HIS A O 1
ATOM 5882 N N . GLU A 1 734 ? 51.513 -5.659 -86.696 1.00 94.25 734 GLU A N 1
ATOM 5883 C CA . GLU A 1 734 ? 51.314 -4.599 -87.681 1.00 94.25 734 GLU A CA 1
ATOM 5884 C C . GLU A 1 734 ? 49.913 -4.688 -88.287 1.00 94.25 734 GLU A C 1
ATOM 5886 O O . GLU A 1 734 ? 49.477 -5.758 -88.715 1.00 94.25 734 GLU A O 1
ATOM 5891 N N . PHE A 1 735 ? 49.206 -3.564 -88.371 1.00 94.56 735 PHE A N 1
ATOM 5892 C CA . PHE A 1 735 ? 47.834 -3.523 -88.871 1.00 94.56 735 PHE A CA 1
ATOM 5893 C C . PHE A 1 735 ? 47.465 -2.151 -89.449 1.00 94.56 735 PHE A C 1
ATOM 5895 O O . PHE A 1 735 ? 48.174 -1.154 -89.284 1.00 94.56 735 PHE A O 1
ATOM 5902 N N . CYS A 1 736 ? 46.332 -2.085 -90.149 1.00 92.88 736 CYS A N 1
ATOM 5903 C CA . CYS A 1 736 ? 45.755 -0.815 -90.586 1.00 92.88 736 CYS A CA 1
ATOM 5904 C C . CYS A 1 736 ? 44.883 -0.204 -89.484 1.00 92.88 736 CYS A C 1
ATOM 5906 O O . CYS A 1 736 ? 43.897 -0.807 -89.078 1.00 92.88 736 CYS A O 1
ATOM 5908 N N . TRP A 1 737 ? 45.159 1.029 -89.059 1.00 92.19 737 TRP A N 1
ATOM 5909 C CA . TRP A 1 737 ? 44.372 1.707 -88.021 1.00 92.19 737 TRP A CA 1
ATOM 5910 C C . TRP A 1 737 ? 42.887 1.894 -88.376 1.00 92.19 737 TRP A C 1
ATOM 5912 O O . TRP A 1 737 ? 42.013 1.873 -87.504 1.00 92.19 737 TRP A O 1
ATOM 5922 N N . GLN A 1 738 ? 42.580 2.106 -89.660 1.00 91.19 738 GLN A N 1
ATOM 5923 C CA . GLN A 1 738 ? 41.208 2.399 -90.072 1.00 91.19 738 GLN A CA 1
ATOM 5924 C C . GLN A 1 738 ? 40.307 1.174 -89.921 1.00 91.19 738 GLN A C 1
ATOM 5926 O O . GLN A 1 738 ? 39.217 1.293 -89.368 1.00 91.19 738 GLN A O 1
ATOM 5931 N N . CYS A 1 739 ? 40.774 0.014 -90.386 1.00 91.44 739 CYS A N 1
ATOM 5932 C CA . CYS A 1 739 ? 39.963 -1.197 -90.487 1.00 91.44 739 CYS A CA 1
ATOM 5933 C C . CYS A 1 739 ? 40.434 -2.368 -89.622 1.00 91.44 739 CYS A C 1
ATOM 5935 O O . CYS A 1 739 ? 39.820 -3.426 -89.663 1.00 91.44 739 CYS A O 1
ATOM 5937 N N . LEU A 1 740 ? 41.522 -2.192 -88.872 1.00 93.00 740 LEU A N 1
ATOM 5938 C CA . LEU A 1 740 ? 42.135 -3.190 -87.990 1.00 93.00 740 LEU A CA 1
ATOM 5939 C C . LEU A 1 740 ? 42.591 -4.486 -88.691 1.00 93.00 740 LEU A C 1
ATOM 5941 O O . LEU A 1 740 ? 42.942 -5.451 -88.021 1.00 93.00 740 LEU A O 1
ATOM 5945 N N . ALA A 1 741 ? 42.641 -4.505 -90.028 1.00 92.38 741 ALA A N 1
ATOM 5946 C CA . ALA A 1 741 ? 43.109 -5.655 -90.800 1.00 92.38 741 ALA A CA 1
ATOM 5947 C C . ALA A 1 741 ? 44.627 -5.860 -90.666 1.00 92.38 741 ALA A C 1
ATOM 5949 O O . ALA A 1 741 ? 45.390 -4.887 -90.580 1.00 92.38 741 ALA A O 1
ATOM 5950 N N . ASN A 1 742 ? 45.048 -7.127 -90.692 1.00 92.31 742 ASN A N 1
ATOM 5951 C CA . ASN A 1 742 ? 46.440 -7.539 -90.548 1.00 92.31 742 ASN A CA 1
ATOM 5952 C C . ASN A 1 742 ? 47.288 -7.007 -91.709 1.00 92.31 742 ASN A C 1
ATOM 5954 O O . ASN A 1 742 ? 46.940 -7.132 -92.886 1.00 92.31 742 ASN A O 1
ATOM 5958 N N . TRP A 1 743 ? 48.432 -6.413 -91.385 1.00 93.69 743 TRP A N 1
ATOM 5959 C CA . TRP A 1 743 ? 49.282 -5.799 -92.390 1.00 93.69 743 TRP A CA 1
ATOM 5960 C C . TRP A 1 743 ? 49.929 -6.806 -93.345 1.00 93.69 743 TRP A C 1
ATOM 5962 O O . TRP A 1 743 ? 50.187 -6.463 -94.499 1.00 93.69 743 TRP A O 1
ATOM 5972 N N . THR A 1 744 ? 50.149 -8.057 -92.928 1.00 90.44 744 THR A N 1
ATOM 5973 C CA . THR A 1 744 ? 50.662 -9.101 -93.834 1.00 90.44 744 THR A CA 1
ATOM 5974 C C . THR A 1 744 ? 49.671 -9.417 -94.955 1.00 90.44 744 THR A C 1
ATOM 5976 O O . THR A 1 744 ? 50.082 -9.562 -96.107 1.00 90.44 744 THR A O 1
ATOM 5979 N N . GLU A 1 745 ? 48.372 -9.434 -94.652 1.00 87.94 745 GLU A N 1
ATOM 5980 C CA . GLU A 1 745 ? 47.301 -9.635 -95.634 1.00 87.94 745 GLU A CA 1
ATOM 5981 C C . GLU A 1 745 ? 47.181 -8.441 -96.584 1.00 87.94 745 GLU A C 1
ATOM 5983 O O . GLU A 1 745 ? 47.047 -8.624 -97.794 1.00 87.94 745 GLU A O 1
ATOM 5988 N N . ILE A 1 746 ? 47.315 -7.217 -96.062 1.00 90.38 746 ILE A N 1
ATOM 5989 C CA . ILE A 1 746 ? 47.350 -5.987 -96.868 1.00 90.38 746 ILE A CA 1
ATOM 5990 C C . ILE A 1 746 ? 48.556 -5.986 -97.817 1.00 90.38 746 ILE A C 1
ATOM 5992 O O . ILE A 1 746 ? 48.426 -5.613 -98.982 1.00 90.38 746 ILE A O 1
ATOM 5996 N N . ARG A 1 747 ? 49.735 -6.436 -97.368 1.00 88.19 747 ARG A N 1
ATOM 5997 C CA . ARG A 1 747 ? 50.919 -6.553 -98.239 1.00 88.19 747 ARG A CA 1
ATOM 5998 C C . ARG A 1 747 ? 50.736 -7.611 -99.329 1.00 88.19 747 ARG A C 1
ATOM 6000 O O . ARG A 1 747 ? 51.170 -7.376 -100.452 1.00 88.19 747 ARG A O 1
ATOM 6007 N N . ALA A 1 748 ? 50.124 -8.751 -99.003 1.00 89.12 748 ALA A N 1
ATOM 6008 C CA . ALA A 1 748 ? 49.933 -9.857 -99.941 1.00 89.12 748 ALA A CA 1
ATOM 6009 C C . ALA A 1 748 ? 48.854 -9.560 -100.996 1.00 89.12 748 ALA A C 1
ATOM 6011 O O . ALA A 1 748 ? 49.045 -9.857 -102.172 1.00 89.12 748 ALA A O 1
ATOM 6012 N N . ASN A 1 749 ? 47.742 -8.944 -100.581 1.00 87.56 749 ASN A N 1
ATOM 6013 C CA . ASN A 1 749 ? 46.539 -8.782 -101.405 1.00 87.56 749 ASN A CA 1
ATOM 6014 C C . ASN A 1 749 ? 46.268 -7.326 -101.831 1.00 87.56 749 ASN A C 1
ATOM 6016 O O . ASN A 1 749 ? 45.251 -7.040 -102.468 1.00 87.56 749 ASN A O 1
ATOM 6020 N N . GLY A 1 750 ? 47.152 -6.387 -101.479 1.00 85.69 750 GLY A N 1
ATOM 6021 C CA . GLY A 1 750 ? 47.001 -4.966 -101.787 1.00 85.69 750 GLY A CA 1
ATOM 6022 C C . GLY A 1 750 ? 45.723 -4.376 -101.185 1.00 85.69 750 GLY A C 1
ATOM 6023 O O . GLY A 1 750 ? 45.401 -4.610 -100.020 1.00 85.69 750 GLY A O 1
ATOM 6024 N N . GLN A 1 751 ? 44.959 -3.632 -101.992 1.00 84.38 751 GLN A N 1
ATOM 6025 C CA . GLN A 1 751 ? 43.688 -3.020 -101.576 1.00 84.38 751 GLN A CA 1
ATOM 6026 C C . GLN A 1 751 ? 42.689 -4.046 -101.018 1.00 84.38 751 GLN A C 1
ATOM 6028 O O . GLN A 1 751 ? 41.999 -3.761 -100.040 1.00 84.38 751 GLN A O 1
ATOM 6033 N N . ASN A 1 752 ? 42.662 -5.263 -101.572 1.00 86.81 752 ASN A N 1
ATOM 6034 C CA . ASN A 1 752 ? 41.745 -6.323 -101.144 1.00 86.81 752 ASN A CA 1
ATOM 6035 C C . ASN A 1 752 ? 42.098 -6.929 -99.778 1.00 86.81 752 ASN A C 1
ATOM 6037 O O . ASN A 1 752 ? 41.268 -7.628 -99.207 1.00 86.81 752 ASN A O 1
ATOM 6041 N N . GLY A 1 753 ? 43.295 -6.664 -99.242 1.00 87.88 753 GLY A N 1
ATOM 6042 C CA . GLY A 1 753 ? 43.683 -7.097 -97.896 1.00 87.88 753 GLY A CA 1
ATOM 6043 C C . GLY A 1 753 ? 43.132 -6.211 -96.774 1.00 87.88 753 GLY A C 1
ATOM 6044 O O . GLY A 1 753 ? 43.270 -6.546 -95.603 1.00 87.88 753 GLY A O 1
ATOM 6045 N N . HIS A 1 754 ? 42.501 -5.078 -97.095 1.00 91.44 754 HIS A N 1
ATOM 6046 C CA . HIS A 1 754 ? 41.776 -4.279 -96.109 1.00 91.44 754 HIS A CA 1
ATOM 6047 C C . HIS A 1 754 ? 40.372 -4.854 -95.845 1.00 91.44 754 HIS A C 1
ATOM 6049 O O . HIS A 1 754 ? 39.715 -5.370 -96.751 1.00 91.44 754 HIS A O 1
ATOM 6055 N N . ALA A 1 755 ? 39.858 -4.700 -94.619 1.00 89.44 755 ALA A N 1
ATOM 6056 C CA . ALA A 1 755 ? 38.480 -5.094 -94.310 1.00 89.44 755 ALA A CA 1
ATOM 6057 C C . ALA A 1 755 ? 37.444 -4.277 -95.113 1.00 89.44 755 ALA A C 1
ATOM 6059 O O . ALA A 1 755 ? 37.739 -3.192 -95.633 1.00 89.44 755 ALA A O 1
ATOM 6060 N N . GLU A 1 756 ? 36.230 -4.814 -95.236 1.00 85.88 756 GLU A N 1
ATOM 6061 C CA . GLU A 1 756 ? 35.123 -4.146 -95.929 1.00 85.88 756 GLU A CA 1
ATOM 6062 C C . GLU A 1 756 ? 34.794 -2.797 -95.272 1.00 85.88 756 GLU A C 1
ATOM 6064 O O . GLU A 1 756 ? 34.888 -2.642 -94.057 1.00 85.88 756 GLU A O 1
ATOM 6069 N N . GLY A 1 757 ? 34.482 -1.785 -96.088 1.00 84.38 757 GLY A N 1
ATOM 6070 C CA . GLY A 1 757 ? 34.236 -0.416 -95.615 1.00 84.38 757 GLY A CA 1
ATOM 6071 C C . GLY A 1 757 ? 35.494 0.400 -95.274 1.00 84.38 757 GLY A C 1
ATOM 6072 O O . GLY A 1 757 ? 35.385 1.567 -94.903 1.00 84.38 757 GLY A O 1
ATOM 6073 N N . CYS A 1 758 ? 36.701 -0.156 -95.424 1.00 89.81 758 CYS A N 1
ATOM 6074 C CA . CYS A 1 758 ? 37.932 0.612 -95.248 1.00 89.81 758 CYS A CA 1
ATOM 6075 C C . CYS A 1 758 ? 38.147 1.617 -96.388 1.00 89.81 758 CYS A C 1
ATOM 6077 O O . CYS A 1 758 ? 38.179 1.233 -97.556 1.00 89.81 758 CYS A O 1
ATOM 6079 N N . PHE A 1 759 ? 38.449 2.875 -96.055 1.00 88.62 759 PHE A N 1
ATOM 6080 C CA . PHE A 1 759 ? 38.811 3.901 -97.039 1.00 88.62 759 PHE A CA 1
ATOM 6081 C C . PHE A 1 759 ? 39.948 3.470 -97.982 1.00 88.62 759 PHE A C 1
ATOM 6083 O O . PHE A 1 759 ? 39.875 3.704 -99.186 1.00 88.62 759 PHE A O 1
ATOM 6090 N N . PHE A 1 760 ? 40.975 2.800 -97.452 1.00 89.94 760 PHE A N 1
ATOM 6091 C CA . PHE A 1 760 ? 42.140 2.347 -98.224 1.00 89.94 760 PHE A CA 1
ATOM 6092 C C . PHE A 1 760 ? 41.864 1.115 -99.104 1.00 89.94 760 PHE A C 1
ATOM 6094 O O . PHE A 1 760 ? 42.702 0.754 -99.925 1.00 89.94 760 PHE A O 1
ATOM 6101 N N . ARG A 1 761 ? 40.698 0.467 -98.955 1.00 89.38 761 ARG A N 1
ATOM 6102 C CA . ARG A 1 761 ? 40.251 -0.607 -99.855 1.00 89.38 761 ARG A CA 1
ATOM 6103 C C . ARG A 1 761 ? 39.682 -0.053 -101.156 1.00 89.38 761 ARG A C 1
ATOM 6105 O O . ARG A 1 761 ? 39.872 -0.648 -102.206 1.00 89.38 761 ARG A O 1
ATOM 6112 N N . THR A 1 762 ? 38.953 1.058 -101.072 1.00 85.12 762 THR A N 1
ATOM 6113 C CA . THR A 1 762 ? 38.190 1.625 -102.196 1.00 85.12 762 THR A CA 1
ATOM 6114 C C . THR A 1 762 ? 38.900 2.781 -102.896 1.00 85.12 762 THR A C 1
ATOM 6116 O O . THR A 1 762 ? 38.521 3.132 -104.007 1.00 85.12 762 THR A O 1
ATOM 6119 N N . ASN A 1 763 ? 39.901 3.394 -102.259 1.00 82.88 763 ASN A N 1
ATOM 6120 C CA . ASN A 1 763 ? 40.630 4.542 -102.796 1.00 82.88 763 ASN A CA 1
ATOM 6121 C C . ASN A 1 763 ? 42.080 4.173 -103.129 1.00 82.88 763 ASN A C 1
ATOM 6123 O O . ASN A 1 763 ? 42.711 3.390 -102.418 1.00 82.88 763 ASN A O 1
ATOM 6127 N N . ASP A 1 764 ? 42.643 4.795 -104.168 1.00 80.94 764 ASP A N 1
ATOM 6128 C CA . ASP A 1 764 ? 44.031 4.575 -104.599 1.00 80.94 764 ASP A CA 1
ATOM 6129 C C . ASP A 1 764 ? 45.038 5.369 -103.749 1.00 80.94 764 ASP A C 1
ATOM 6131 O O . ASP A 1 764 ? 45.768 6.250 -104.202 1.00 80.94 764 ASP A O 1
ATOM 6135 N N . VAL A 1 765 ? 45.010 5.120 -102.441 1.00 84.06 765 VAL A N 1
ATOM 6136 C CA . VAL A 1 765 ? 45.855 5.789 -101.453 1.00 84.06 765 VAL A CA 1
ATOM 6137 C C . VAL A 1 765 ? 46.411 4.733 -100.521 1.00 84.06 765 VAL A C 1
ATOM 6139 O O . VAL A 1 765 ? 45.663 3.951 -99.943 1.00 84.06 765 VAL A O 1
ATOM 6142 N N . ARG A 1 766 ? 47.731 4.715 -100.331 1.00 84.31 766 ARG A N 1
ATOM 6143 C CA . ARG A 1 766 ? 48.352 3.788 -99.379 1.00 84.31 766 ARG A CA 1
ATOM 6144 C C . ARG A 1 766 ? 48.178 4.302 -97.947 1.00 84.31 766 ARG A C 1
ATOM 6146 O O . ARG A 1 766 ? 48.419 5.489 -97.721 1.00 84.31 766 ARG A O 1
ATOM 6153 N N . PRO A 1 767 ? 47.891 3.433 -96.958 1.00 85.88 767 PRO A N 1
ATOM 6154 C CA . PRO A 1 767 ? 47.778 3.858 -95.561 1.00 85.88 767 PRO A CA 1
ATOM 6155 C C . PRO A 1 767 ? 49.060 4.502 -95.012 1.00 85.88 767 PRO A C 1
ATOM 6157 O O . PRO A 1 767 ? 48.990 5.322 -94.104 1.00 85.88 767 PRO A O 1
ATOM 6160 N N . THR A 1 768 ? 50.232 4.173 -95.570 1.00 85.38 768 THR A N 1
ATOM 6161 C CA . THR A 1 768 ? 51.529 4.789 -95.232 1.00 85.38 768 THR A CA 1
ATOM 6162 C C . THR A 1 768 ? 51.726 6.191 -95.816 1.00 85.38 768 THR A C 1
ATOM 6164 O O . THR A 1 768 ? 52.543 6.954 -95.305 1.00 85.38 768 THR A O 1
ATOM 6167 N N . GLY A 1 769 ? 50.994 6.532 -96.880 1.00 82.81 769 GLY A N 1
ATOM 6168 C CA . GLY A 1 769 ? 51.094 7.813 -97.584 1.00 82.81 769 GLY A CA 1
ATOM 6169 C C . GLY A 1 769 ? 50.177 8.905 -97.035 1.00 82.81 769 GLY A C 1
ATOM 6170 O O . GLY A 1 769 ? 50.232 10.032 -97.514 1.00 82.81 769 GLY A O 1
ATOM 6171 N N . LEU A 1 770 ? 49.339 8.581 -96.050 1.00 85.56 770 LEU A N 1
ATOM 6172 C CA . LEU A 1 770 ? 48.412 9.510 -95.415 1.00 85.56 770 LEU A CA 1
ATOM 6173 C C . LEU A 1 770 ? 48.735 9.592 -93.920 1.00 85.56 770 LEU A C 1
ATOM 6175 O O . LEU A 1 770 ? 48.934 8.554 -93.291 1.00 85.56 770 LEU A O 1
ATOM 6179 N N . ARG A 1 771 ? 48.819 10.803 -93.364 1.00 85.25 771 ARG A N 1
ATOM 6180 C CA . ARG A 1 771 ? 49.211 11.085 -91.972 1.00 85.25 771 ARG A CA 1
ATOM 6181 C C . ARG A 1 771 ? 48.218 12.050 -91.334 1.00 85.25 771 ARG A C 1
ATOM 6183 O O . ARG A 1 771 ? 47.669 12.890 -92.035 1.00 85.25 771 ARG A O 1
ATOM 6190 N N . GLY A 1 772 ? 48.004 11.914 -90.034 1.00 83.25 772 GLY A N 1
ATOM 6191 C CA . GLY A 1 772 ? 47.018 12.680 -89.269 1.00 83.25 772 GLY A CA 1
ATOM 6192 C C . GLY A 1 772 ? 46.346 11.810 -88.214 1.00 83.25 772 GLY A C 1
ATOM 6193 O O . GLY A 1 772 ? 46.402 10.585 -88.307 1.00 83.25 772 GLY A O 1
ATOM 6194 N N . GLU A 1 773 ? 45.739 12.422 -87.203 1.00 81.31 773 GLU A N 1
ATOM 6195 C CA . GLU A 1 773 ? 45.168 11.721 -86.041 1.00 81.31 773 GLU A CA 1
ATOM 6196 C C . GLU A 1 773 ? 43.890 10.939 -86.384 1.00 81.31 773 GLU A C 1
ATOM 6198 O O . GLU A 1 773 ? 43.669 9.836 -85.886 1.00 81.31 773 GLU A O 1
ATOM 6203 N N . ASN A 1 774 ? 43.096 11.440 -87.331 1.00 84.00 774 ASN A N 1
ATOM 6204 C CA . ASN A 1 774 ? 41.945 10.746 -87.902 1.00 84.00 774 ASN A CA 1
ATOM 6205 C C . ASN A 1 774 ? 41.923 10.886 -89.435 1.00 84.00 774 ASN A C 1
ATOM 6207 O O . ASN A 1 774 ? 42.705 11.630 -90.028 1.00 84.00 774 ASN A O 1
ATOM 6211 N N . LEU A 1 775 ? 41.069 10.096 -90.093 1.00 84.81 775 LEU A N 1
ATOM 6212 C CA . LEU A 1 775 ? 41.023 10.022 -91.555 1.00 84.81 775 LEU A CA 1
ATOM 6213 C C . LEU A 1 775 ? 40.537 11.330 -92.192 1.00 84.81 775 LEU A C 1
ATOM 6215 O O . LEU A 1 775 ? 41.048 11.711 -93.240 1.00 84.81 775 LEU A O 1
ATOM 6219 N N . GLU A 1 776 ? 39.578 12.014 -91.573 1.00 84.25 776 GLU A N 1
ATOM 6220 C CA . GLU A 1 776 ? 39.005 13.248 -92.115 1.00 84.25 776 GLU A CA 1
ATOM 6221 C C . GLU A 1 776 ? 40.035 14.377 -92.152 1.00 84.25 776 GLU A C 1
ATOM 6223 O O . GLU A 1 776 ? 40.227 15.003 -93.196 1.00 84.25 776 GLU A O 1
ATOM 6228 N N . ASP A 1 777 ? 40.761 14.584 -91.055 1.00 82.75 777 ASP A N 1
ATOM 6229 C CA . ASP A 1 777 ? 41.793 15.617 -90.963 1.00 82.75 777 ASP A CA 1
ATOM 6230 C C . ASP A 1 777 ? 42.975 15.314 -91.879 1.00 82.75 777 ASP A C 1
ATOM 6232 O O . ASP A 1 777 ? 43.476 16.199 -92.574 1.00 82.75 777 ASP A O 1
ATOM 6236 N N . ALA A 1 778 ? 43.366 14.043 -91.967 1.00 83.56 778 ALA A N 1
ATOM 6237 C CA . ALA A 1 778 ? 44.425 13.611 -92.866 1.00 83.56 778 ALA A CA 1
ATOM 6238 C C . ALA A 1 778 ? 44.072 13.845 -94.349 1.00 83.56 778 ALA A C 1
ATOM 6240 O O . ALA A 1 778 ? 44.945 14.152 -95.164 1.00 83.56 778 ALA A O 1
ATOM 6241 N N . LEU A 1 779 ? 42.791 13.721 -94.715 1.00 83.88 779 LEU A N 1
ATOM 6242 C CA . LEU A 1 779 ? 42.303 14.027 -96.062 1.00 83.88 779 LEU A CA 1
ATOM 6243 C C . LEU A 1 779 ? 42.197 15.534 -96.313 1.00 83.88 779 LEU A C 1
ATOM 6245 O O . LEU A 1 779 ? 42.544 15.980 -97.406 1.00 83.88 779 LEU A O 1
ATOM 6249 N N . ARG A 1 780 ? 41.775 16.328 -95.320 1.00 82.62 780 ARG A N 1
ATOM 6250 C CA . ARG A 1 780 ? 41.773 17.798 -95.417 1.00 82.62 780 ARG A CA 1
ATOM 6251 C C . ARG A 1 780 ? 43.183 18.346 -95.622 1.00 82.62 780 ARG A C 1
ATOM 6253 O O . ARG A 1 780 ? 43.389 19.103 -96.561 1.00 82.62 780 ARG A O 1
ATOM 6260 N N . ALA A 1 781 ? 44.150 17.902 -94.819 1.00 77.56 781 ALA A N 1
ATOM 6261 C CA . ALA A 1 781 ? 45.548 18.334 -94.903 1.00 77.56 781 ALA A CA 1
ATOM 6262 C C . ALA A 1 781 ? 46.254 17.923 -96.207 1.00 77.56 781 ALA A C 1
ATOM 6264 O O . ALA A 1 781 ? 47.298 18.466 -96.544 1.00 77.56 781 ALA A O 1
ATOM 6265 N N . ARG A 1 782 ? 45.714 16.939 -96.931 1.00 74.50 782 ARG A N 1
ATOM 6266 C CA . ARG A 1 782 ? 46.216 16.532 -98.247 1.00 74.50 782 ARG A CA 1
ATOM 6267 C C . ARG A 1 782 ? 45.611 17.346 -99.397 1.00 74.50 782 ARG A C 1
ATOM 6269 O O . ARG A 1 782 ? 46.225 17.428 -100.458 1.00 74.50 782 ARG A O 1
ATOM 6276 N N . ASN A 1 783 ? 44.389 17.847 -99.216 1.00 71.50 783 ASN A N 1
ATOM 6277 C CA . ASN A 1 783 ? 43.608 18.520 -100.256 1.00 71.50 783 ASN A CA 1
ATOM 6278 C C . ASN A 1 783 ? 43.655 20.057 -100.165 1.00 71.50 783 ASN A C 1
ATOM 6280 O O . ASN A 1 783 ? 43.216 20.714 -101.109 1.00 71.50 783 ASN A O 1
ATOM 6284 N N . GLY A 1 784 ? 44.130 20.612 -99.047 1.00 54.81 784 GLY A N 1
ATOM 6285 C CA . GLY A 1 784 ? 44.558 22.010 -98.911 1.00 54.81 784 GLY A CA 1
ATOM 6286 C C . GLY A 1 784 ? 46.064 22.123 -99.074 1.00 54.81 784 GLY A C 1
ATOM 6287 O O . GLY A 1 784 ? 46.501 23.189 -99.559 1.00 54.81 784 GLY A O 1
#